Protein AF-0000000083162292 (afdb_homodimer)

Structure (mmCIF, N/CA/C/O backbone):
data_AF-0000000083162292-model_v1
#
loop_
_entity.id
_entity.type
_entity.pdbx_description
1 polymer 'Cytochrome P450 monooxygenase'
#
loop_
_atom_site.group_PDB
_atom_site.id
_atom_site.type_symbol
_atom_site.label_atom_id
_atom_site.label_alt_id
_atom_site.label_comp_id
_atom_site.label_asym_id
_atom_site.label_entity_id
_atom_site.label_seq_id
_atom_site.pdbx_PDB_ins_code
_atom_site.Cartn_x
_atom_site.Cartn_y
_atom_site.Cartn_z
_atom_site.occupancy
_atom_site.B_iso_or_equiv
_atom_site.auth_seq_id
_atom_site.auth_comp_id
_atom_site.auth_asym_id
_atom_site.auth_atom_id
_atom_site.pdbx_PDB_model_num
ATOM 1 N N . MET A 1 1 ? 52.062 10.5 4.902 1 63.91 1 MET A N 1
ATOM 2 C CA . MET A 1 1 ? 50.625 10.469 4.582 1 63.91 1 MET A CA 1
ATOM 3 C C . MET A 1 1 ? 50.344 9.5 3.439 1 63.91 1 MET A C 1
ATOM 5 O O . MET A 1 1 ? 51.031 9.516 2.422 1 63.91 1 MET A O 1
ATOM 9 N N . VAL A 1 2 ? 49.688 8.469 3.795 1 83.81 2 VAL A N 1
ATOM 10 C CA . VAL A 1 2 ? 49.406 7.441 2.797 1 83.81 2 VAL A CA 1
ATOM 11 C C . VAL A 1 2 ? 48.125 7.793 2.021 1 83.81 2 VAL A C 1
ATOM 13 O O . VAL A 1 2 ? 47.094 8.109 2.617 1 83.81 2 VAL A O 1
ATOM 16 N N . ALA A 1 3 ? 48.438 8.047 0.765 1 92 3 ALA A N 1
ATOM 17 C CA . ALA A 1 3 ? 47.312 8.32 -0.122 1 92 3 ALA A CA 1
ATOM 18 C C . ALA A 1 3 ? 46.875 7.066 -0.893 1 92 3 ALA A C 1
ATOM 20 O O . ALA A 1 3 ? 47.75 6.277 -1.304 1 92 3 ALA A O 1
ATOM 21 N N . LYS A 1 4 ? 45.594 6.871 -0.911 1 94.31 4 LYS A N 1
ATOM 22 C CA . LYS A 1 4 ? 45.062 5.738 -1.647 1 94.31 4 LYS A CA 1
ATOM 23 C C . LYS A 1 4 ? 44 6.191 -2.645 1 94.31 4 LYS A C 1
ATOM 25 O O . LYS A 1 4 ? 43.406 7.262 -2.486 1 94.31 4 LYS A O 1
ATOM 30 N N . GLN A 1 5 ? 43.812 5.414 -3.656 1 95.06 5 GLN A N 1
ATOM 31 C CA . GLN A 1 5 ? 42.781 5.691 -4.672 1 95.06 5 GLN A CA 1
ATOM 32 C C . GLN A 1 5 ? 41.469 5.039 -4.309 1 95.06 5 GLN A C 1
ATOM 34 O O . GLN A 1 5 ? 41.406 3.838 -4.043 1 95.06 5 GLN A O 1
ATOM 39 N N . PHE A 1 6 ? 40.438 5.91 -4.289 1 96.62 6 PHE A N 1
ATOM 40 C CA . PHE A 1 6 ? 39.094 5.418 -3.98 1 96.62 6 PHE A CA 1
ATOM 41 C C . PHE A 1 6 ? 38.125 5.727 -5.121 1 96.62 6 PHE A C 1
ATOM 43 O O . PHE A 1 6 ? 38.312 6.691 -5.863 1 96.62 6 PHE A O 1
ATOM 50 N N . TYR A 1 7 ? 37.125 4.922 -5.297 1 96.19 7 TYR A N 1
ATOM 51 C CA . TYR A 1 7 ? 36.062 5.18 -6.246 1 96.19 7 TYR A CA 1
ATOM 52 C C . TYR A 1 7 ? 34.719 4.648 -5.723 1 96.19 7 TYR A C 1
ATOM 54 O O . TYR A 1 7 ? 34.688 3.785 -4.844 1 96.19 7 TYR A O 1
ATOM 62 N N . LEU A 1 8 ? 33.625 5.184 -6.168 1 96.31 8 LEU A N 1
ATOM 63 C CA . LEU A 1 8 ? 32.281 4.742 -5.801 1 96.31 8 LEU A CA 1
ATOM 64 C C . LEU A 1 8 ? 31.859 3.539 -6.637 1 96.31 8 LEU A C 1
ATOM 66 O O . LEU A 1 8 ? 31.594 3.672 -7.828 1 96.31 8 LEU A O 1
ATOM 70 N N . LEU A 1 9 ? 31.781 2.486 -5.98 1 93 9 LEU A N 1
ATOM 71 C CA . LEU A 1 9 ? 31.422 1.267 -6.695 1 93 9 LEU A CA 1
ATOM 72 C C . LEU A 1 9 ? 30.016 1.39 -7.293 1 93 9 LEU A C 1
ATOM 74 O O . LEU A 1 9 ? 29.078 1.782 -6.605 1 93 9 LEU A O 1
ATOM 78 N N . GLY A 1 10 ? 29.844 1.052 -8.602 1 87.25 10 GLY A N 1
ATOM 79 C CA . GLY A 1 10 ? 28.562 1.083 -9.289 1 87.25 10 GLY A CA 1
ATOM 80 C C . GLY A 1 10 ? 28.25 2.426 -9.93 1 87.25 10 GLY A C 1
ATOM 81 O O . GLY A 1 10 ? 27.359 2.529 -10.773 1 87.25 10 GLY A O 1
ATOM 82 N N . PHE A 1 11 ? 28.969 3.457 -9.484 1 88.44 11 PHE A N 1
ATOM 83 C CA . PHE A 1 11 ? 28.625 4.812 -9.906 1 88.44 11 PHE A CA 1
ATOM 84 C C . PHE A 1 11 ? 29.672 5.359 -10.867 1 88.44 11 PHE A C 1
ATOM 86 O O . PHE A 1 11 ? 29.344 5.941 -11.898 1 88.44 11 PHE A O 1
ATOM 93 N N . ASN A 1 12 ? 30.938 5.176 -10.484 1 86.38 12 ASN A N 1
ATOM 94 C CA . ASN A 1 12 ? 32.031 5.641 -11.336 1 86.38 12 ASN A CA 1
ATOM 95 C C . ASN A 1 12 ? 32.906 4.484 -11.789 1 86.38 12 ASN A C 1
ATOM 97 O O . ASN A 1 12 ? 33.062 3.49 -11.078 1 86.38 12 ASN A O 1
ATOM 101 N N . ASP A 1 13 ? 33.5 4.715 -12.938 1 85.38 13 ASP A N 1
ATOM 102 C CA . ASP A 1 13 ? 34.531 3.789 -13.406 1 85.38 13 ASP A CA 1
ATOM 103 C C . ASP A 1 13 ? 35.781 3.877 -12.539 1 85.38 13 ASP A C 1
ATOM 105 O O . ASP A 1 13 ? 36.125 4.953 -12.047 1 85.38 13 ASP A O 1
ATOM 109 N N . VAL A 1 14 ? 36.469 2.826 -12.43 1 86.81 14 VAL A N 1
ATOM 110 C CA . VAL A 1 14 ? 37.688 2.744 -11.641 1 86.81 14 VAL A CA 1
ATOM 111 C C . VAL A 1 14 ? 38.688 3.771 -12.148 1 86.81 14 VAL A C 1
ATOM 113 O O . VAL A 1 14 ? 39.5 4.312 -11.367 1 86.81 14 VAL A O 1
ATOM 116 N N . SER A 1 15 ? 38.594 4.125 -13.32 1 87.62 15 SER A N 1
ATOM 117 C CA . SER A 1 15 ? 39.5 5.086 -13.938 1 87.62 15 SER A CA 1
ATOM 118 C C . SER A 1 15 ? 39.281 6.492 -13.375 1 87.62 15 SER A C 1
ATOM 120 O O . SER A 1 15 ? 40.156 7.352 -13.492 1 87.62 15 SER A O 1
ATOM 122 N N . ASN A 1 16 ? 38.125 6.691 -12.727 1 87.94 16 ASN A N 1
ATOM 123 C CA . ASN A 1 16 ? 37.812 7.996 -12.148 1 87.94 16 ASN A CA 1
ATOM 124 C C . ASN A 1 16 ? 38 8 -10.633 1 87.94 16 ASN A C 1
ATOM 126 O O . ASN A 1 16 ? 37.312 8.742 -9.922 1 87.94 16 ASN A O 1
ATOM 130 N N . SER A 1 17 ? 38.875 7.184 -10.234 1 93.94 17 SER A N 1
ATOM 131 C CA . SER A 1 17 ? 39.188 7.121 -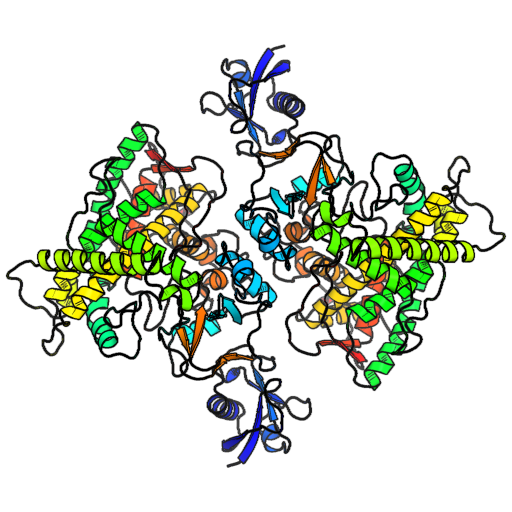8.805 1 93.94 17 SER A CA 1
ATOM 132 C C . SER A 1 17 ? 39.812 8.414 -8.312 1 93.94 17 SER A C 1
ATOM 134 O O . SER A 1 17 ? 40.375 9.172 -9.109 1 93.94 17 SER A O 1
ATOM 136 N N . ARG A 1 18 ? 39.688 8.719 -7.043 1 94.81 18 ARG A N 1
ATOM 137 C CA . ARG A 1 18 ? 40.219 9.922 -6.418 1 94.81 18 ARG A CA 1
ATOM 138 C C . ARG A 1 18 ? 41.219 9.57 -5.324 1 94.81 18 ARG A C 1
ATOM 140 O O . ARG A 1 18 ? 41.031 8.609 -4.578 1 94.81 18 ARG A O 1
ATOM 147 N N . LEU A 1 19 ? 42.219 10.383 -5.301 1 94.62 19 LEU A N 1
ATOM 148 C CA . LEU A 1 19 ? 43.25 10.211 -4.27 1 94.62 19 LEU A CA 1
ATOM 149 C C . LEU A 1 19 ? 42.781 10.836 -2.953 1 94.62 19 LEU A C 1
ATOM 151 O O . LEU A 1 19 ? 42.406 12.008 -2.918 1 94.62 19 LEU A O 1
ATOM 155 N N . VAL A 1 20 ? 42.812 10.039 -1.881 1 94.56 20 VAL A N 1
ATOM 156 C CA . VAL A 1 20 ? 42.438 10.523 -0.555 1 94.56 20 VAL A CA 1
ATOM 157 C C . VAL A 1 20 ? 43.594 10.266 0.425 1 94.56 20 VAL A C 1
ATOM 159 O O . VAL A 1 20 ? 44.094 9.148 0.511 1 94.56 20 VAL A O 1
ATOM 162 N N . ASP A 1 21 ? 43.906 11.289 1.133 1 91.44 21 ASP A N 1
ATOM 163 C CA . ASP A 1 21 ? 44.906 11.148 2.193 1 91.44 21 ASP A CA 1
ATOM 164 C C . ASP A 1 21 ? 44.312 10.5 3.434 1 91.44 21 ASP A C 1
ATOM 166 O O . ASP A 1 21 ? 43.469 11.102 4.105 1 91.44 21 ASP A O 1
ATOM 170 N N . ILE A 1 22 ? 44.781 9.281 3.744 1 88.38 22 ILE A N 1
ATOM 171 C CA . ILE A 1 22 ? 44.156 8.555 4.84 1 88.38 22 ILE A CA 1
ATOM 172 C C . ILE A 1 22 ? 44.969 8.727 6.117 1 88.38 22 ILE A C 1
ATOM 174 O O . ILE A 1 22 ? 44.719 8.07 7.125 1 88.38 22 ILE A O 1
ATOM 178 N N . GLY A 1 23 ? 45.875 9.648 6.035 1 80.88 23 GLY A N 1
ATOM 179 C CA . GLY A 1 23 ? 46.719 9.898 7.191 1 80.88 23 GLY A CA 1
ATOM 180 C C . GLY A 1 23 ? 47.562 8.711 7.562 1 80.88 23 GLY A C 1
ATOM 181 O O . GLY A 1 23 ? 48.281 8.164 6.711 1 80.88 23 GLY A O 1
ATOM 182 N N . ASP A 1 24 ? 47.531 8.391 8.891 1 75.38 24 ASP A N 1
ATOM 183 C CA . ASP A 1 24 ? 48.344 7.27 9.344 1 75.38 24 ASP A CA 1
ATOM 184 C C . ASP A 1 24 ? 47.625 5.941 9.102 1 75.38 24 ASP A C 1
ATOM 186 O O . ASP A 1 24 ? 48.219 4.875 9.242 1 75.38 24 ASP A O 1
ATOM 190 N N . GLY A 1 25 ? 46.469 6.023 8.57 1 66.19 25 GLY A N 1
ATOM 191 C CA . GLY A 1 25 ? 45.688 4.859 8.156 1 66.19 25 GLY A CA 1
ATOM 192 C C . GLY A 1 25 ? 45.531 3.826 9.258 1 66.19 25 GLY A C 1
ATOM 193 O O . GLY A 1 25 ? 45.469 2.627 8.977 1 66.19 25 GLY A O 1
ATOM 194 N N . THR A 1 26 ? 45.562 4.258 10.461 1 74.69 26 THR A N 1
ATOM 195 C CA . THR A 1 26 ? 45.656 3.293 11.555 1 74.69 26 THR A CA 1
ATOM 196 C C . THR A 1 26 ? 44.25 2.828 11.969 1 74.69 26 THR A C 1
ATOM 198 O O . THR A 1 26 ? 44.094 1.74 12.523 1 74.69 26 THR A O 1
ATOM 201 N N . ASP A 1 27 ? 43.25 3.561 11.711 1 88.94 27 ASP A N 1
ATOM 202 C CA . ASP A 1 27 ? 41.906 3.129 12.109 1 88.94 27 ASP A CA 1
ATOM 203 C C . ASP A 1 27 ? 40.906 3.361 10.984 1 88.94 27 ASP A C 1
ATOM 205 O O . ASP A 1 27 ? 40.906 4.43 10.367 1 88.94 27 ASP A O 1
ATOM 209 N N . LEU A 1 28 ? 40.094 2.424 10.742 1 92.44 28 LEU A N 1
ATOM 210 C CA . LEU A 1 28 ? 39.125 2.438 9.641 1 92.44 28 LEU A CA 1
ATOM 211 C C . LEU A 1 28 ? 38.094 3.539 9.844 1 92.44 28 LEU A C 1
ATOM 213 O O . LEU A 1 28 ? 37.594 4.105 8.867 1 92.44 28 LEU A O 1
ATOM 217 N N . LYS A 1 29 ? 37.844 3.873 11.078 1 93.88 29 LYS A N 1
ATOM 218 C CA . LYS A 1 29 ? 36.875 4.922 11.367 1 93.88 29 LYS A CA 1
ATOM 219 C C . LYS A 1 29 ? 37.375 6.277 10.844 1 93.88 29 LYS A C 1
ATOM 221 O O . LYS A 1 29 ? 36.594 7.031 10.258 1 93.88 29 LYS A O 1
ATOM 226 N N . SER A 1 30 ? 38.625 6.52 11.062 1 92.94 30 SER A N 1
ATOM 227 C CA . SER A 1 30 ? 39.188 7.766 10.578 1 92.94 30 SER A CA 1
ATOM 228 C C . SER A 1 30 ? 39.219 7.809 9.055 1 92.94 30 SER A C 1
ATOM 230 O O . SER A 1 30 ? 38.938 8.852 8.453 1 92.94 30 SER A O 1
ATOM 232 N N . VAL A 1 31 ? 39.531 6.711 8.461 1 94.5 31 VAL A N 1
ATOM 233 C CA . VAL A 1 31 ? 39.562 6.633 7.004 1 94.5 31 VAL A CA 1
ATOM 234 C C . VAL A 1 31 ? 38.156 6.883 6.449 1 94.5 31 VAL A C 1
ATOM 236 O O . VAL A 1 31 ? 38 7.625 5.48 1 94.5 31 VAL A O 1
ATOM 239 N N . ARG A 1 32 ? 37.156 6.27 7.078 1 96.25 32 ARG A N 1
ATOM 240 C CA . ARG A 1 32 ? 35.781 6.473 6.664 1 96.25 32 ARG A CA 1
ATOM 241 C C . ARG A 1 32 ? 35.406 7.949 6.703 1 96.25 32 ARG A C 1
ATOM 243 O O . ARG A 1 32 ? 34.719 8.445 5.801 1 96.25 32 ARG A O 1
ATOM 250 N N . GLY A 1 33 ? 35.844 8.602 7.742 1 95.62 33 GLY A N 1
ATOM 251 C CA . GLY A 1 33 ? 35.562 10.023 7.863 1 95.62 33 GLY A CA 1
ATOM 252 C C . GLY A 1 33 ? 36.125 10.844 6.727 1 95.62 33 GLY A C 1
ATOM 253 O O . GLY A 1 33 ? 35.469 11.719 6.18 1 95.62 33 GLY A O 1
ATOM 254 N N . LYS A 1 34 ? 37.375 10.562 6.391 1 94.81 34 LYS A N 1
ATOM 255 C CA . LYS A 1 34 ? 38.031 11.289 5.316 1 94.81 34 LYS A CA 1
ATOM 256 C C . LYS A 1 34 ? 37.375 11.008 3.969 1 94.81 34 LYS A C 1
ATOM 258 O O . LYS A 1 34 ? 37.188 11.93 3.176 1 94.81 34 LYS A O 1
ATOM 263 N N . VAL A 1 35 ? 37.125 9.781 3.764 1 96.19 35 VAL A N 1
ATOM 264 C CA . VAL A 1 35 ? 36.5 9.375 2.514 1 96.19 35 VAL A CA 1
ATOM 265 C C . VAL A 1 35 ? 35.094 10 2.414 1 96.19 35 VAL A C 1
ATOM 267 O O . VAL A 1 35 ? 34.688 10.477 1.35 1 96.19 35 VAL A O 1
ATOM 270 N N . ALA A 1 36 ? 34.375 9.984 3.498 1 97.69 36 ALA A N 1
ATOM 271 C CA . ALA A 1 36 ? 33.031 10.57 3.529 1 97.69 36 ALA A CA 1
ATOM 272 C C . ALA A 1 36 ? 33.094 12.047 3.15 1 97.69 36 ALA A C 1
ATOM 274 O O . ALA A 1 36 ? 32.219 12.516 2.395 1 97.69 36 ALA A O 1
ATOM 275 N N . SER A 1 37 ? 34 12.719 3.715 1 96.12 37 SER A N 1
ATOM 276 C CA . SER A 1 37 ? 34.125 14.141 3.42 1 96.12 37 SER A CA 1
ATOM 277 C C . SER A 1 37 ? 34.469 14.375 1.951 1 96.12 37 SER A C 1
ATOM 279 O O . SER A 1 37 ? 33.906 15.266 1.313 1 96.12 37 SER A O 1
ATOM 281 N N . GLU A 1 38 ? 35.344 13.539 1.429 1 95.75 38 GLU A N 1
ATOM 282 C CA . GLU A 1 38 ? 35.781 13.695 0.049 1 95.75 38 GLU A CA 1
ATOM 283 C C . GLU A 1 38 ? 34.656 13.391 -0.936 1 95.75 38 GLU A C 1
ATOM 285 O O . GLU A 1 38 ? 34.531 14.055 -1.966 1 95.75 38 GLU A O 1
ATOM 290 N N . PHE A 1 39 ? 33.906 12.422 -0.635 1 97.25 39 PHE A N 1
ATOM 291 C CA . PHE A 1 39 ? 32.906 11.945 -1.585 1 97.25 39 PHE A CA 1
ATOM 292 C C . PHE A 1 39 ? 31.531 12.406 -1.179 1 97.25 39 PHE A C 1
ATOM 294 O O . PHE A 1 39 ? 30.531 12.016 -1.793 1 97.25 39 PHE A O 1
ATOM 301 N N . HIS A 1 40 ? 31.328 13.188 -0.132 1 97.75 40 HIS A N 1
ATOM 302 C CA . HIS A 1 40 ? 30.078 13.727 0.364 1 97.75 40 HIS A CA 1
ATOM 303 C C . HIS A 1 40 ? 29.094 12.617 0.74 1 97.75 40 HIS A C 1
ATOM 305 O O . HIS A 1 40 ? 27.938 12.633 0.332 1 97.75 40 HIS A O 1
ATOM 311 N N . ILE A 1 41 ? 29.625 11.617 1.413 1 98.25 41 ILE A N 1
ATOM 312 C CA . ILE A 1 41 ? 28.781 10.586 2.01 1 98.25 41 ILE A CA 1
ATOM 313 C C . ILE A 1 41 ? 28.312 11.039 3.387 1 98.25 41 ILE A C 1
ATOM 315 O O . ILE A 1 41 ? 29.109 11.25 4.293 1 98.25 41 ILE A O 1
ATOM 319 N N . ILE A 1 42 ? 27.094 11.102 3.594 1 97.88 42 ILE A N 1
ATOM 320 C CA . ILE A 1 42 ? 26.547 11.867 4.703 1 97.88 42 ILE A CA 1
ATOM 321 C C . ILE A 1 42 ? 26.766 11.109 6.012 1 97.88 42 ILE A C 1
ATOM 323 O O . ILE A 1 42 ? 26.938 11.727 7.07 1 97.88 42 ILE A O 1
ATOM 327 N N . GLU A 1 43 ? 26.734 9.773 5.953 1 97.5 43 GLU A N 1
ATOM 328 C CA . GLU A 1 43 ? 27.031 8.953 7.125 1 97.5 43 GLU A CA 1
ATOM 329 C C . GLU A 1 43 ? 28.266 8.102 6.898 1 97.5 43 GLU A C 1
ATOM 331 O O . GLU A 1 43 ? 28.203 7.066 6.23 1 97.5 43 GLU A O 1
ATOM 336 N N . PRO A 1 44 ? 29.312 8.414 7.578 1 97.19 44 PRO A N 1
ATOM 337 C CA . PRO A 1 44 ? 30.547 7.668 7.355 1 97.19 44 PRO A CA 1
ATOM 338 C C . PRO A 1 44 ? 30.469 6.227 7.844 1 97.19 44 PRO A C 1
ATOM 340 O O . PRO A 1 44 ? 31.109 5.34 7.273 1 97.19 44 PRO A O 1
ATOM 343 N N . ASP A 1 45 ? 29.719 5.977 8.844 1 95.88 45 ASP A N 1
ATOM 344 C CA . ASP A 1 45 ? 29.672 4.668 9.484 1 95.88 45 ASP A CA 1
ATOM 345 C C . ASP A 1 45 ? 29.156 3.598 8.523 1 95.88 45 ASP A C 1
ATOM 347 O O . ASP A 1 45 ? 29.438 2.412 8.703 1 95.88 45 ASP A O 1
ATOM 351 N N . GLY A 1 46 ? 28.469 3.947 7.535 1 96 46 GLY A N 1
ATOM 352 C CA . GLY A 1 46 ? 27.906 2.996 6.59 1 96 46 GLY A CA 1
ATOM 353 C C . GLY A 1 46 ? 28.859 2.619 5.477 1 96 46 GLY A C 1
ATOM 354 O O . GLY A 1 46 ? 28.562 1.751 4.656 1 96 46 GLY A O 1
ATOM 355 N N . ILE A 1 47 ? 30.062 3.135 5.465 1 97.38 47 ILE A N 1
ATOM 356 C CA . ILE A 1 47 ? 31.016 2.945 4.375 1 97.38 47 ILE A CA 1
ATOM 357 C C . ILE A 1 47 ? 31.75 1.616 4.555 1 97.38 47 ILE A C 1
ATOM 359 O O . ILE A 1 47 ? 32.156 1.275 5.664 1 97.38 47 ILE A O 1
ATOM 363 N N . ALA A 1 48 ? 31.812 0.904 3.537 1 96.31 48 ALA A N 1
ATOM 364 C CA . ALA A 1 48 ? 32.625 -0.295 3.457 1 96.31 48 ALA A CA 1
ATOM 365 C C . ALA A 1 48 ? 33.562 -0.241 2.246 1 96.31 48 ALA A C 1
ATOM 367 O O . ALA A 1 48 ? 33.281 0.446 1.264 1 96.31 48 ALA A O 1
ATOM 368 N N . PHE A 1 49 ? 34.719 -0.942 2.379 1 96.38 49 PHE A N 1
ATOM 369 C CA . PHE A 1 49 ? 35.781 -0.891 1.356 1 96.38 49 PHE A CA 1
ATOM 370 C C . PHE A 1 49 ? 36 -2.27 0.747 1 96.38 49 PHE A C 1
ATOM 372 O O . PHE A 1 49 ? 35.844 -3.287 1.429 1 96.38 49 PHE A O 1
ATOM 379 N N . GLN A 1 50 ? 36.281 -2.258 -0.534 1 94.31 50 GLN A N 1
ATOM 380 C CA . GLN A 1 50 ? 36.625 -3.516 -1.188 1 94.31 50 GLN A CA 1
ATOM 381 C C . GLN A 1 50 ? 37.656 -3.291 -2.303 1 94.31 50 GLN A C 1
ATOM 383 O O . GLN A 1 50 ? 37.75 -2.188 -2.844 1 94.31 50 GLN A O 1
ATOM 388 N N . ALA A 1 51 ? 38.438 -4.238 -2.547 1 91.88 51 ALA A N 1
ATOM 389 C CA . ALA A 1 51 ? 39.375 -4.277 -3.672 1 91.88 51 ALA A CA 1
ATOM 390 C C . ALA A 1 51 ? 39.406 -5.668 -4.301 1 91.88 51 ALA A C 1
ATOM 392 O O . ALA A 1 51 ? 39.375 -6.676 -3.596 1 91.88 51 ALA A O 1
ATOM 393 N N . ASP A 1 52 ? 39.406 -5.723 -5.605 1 81.69 52 ASP A N 1
ATOM 394 C CA . ASP A 1 52 ? 39.438 -6.98 -6.344 1 81.69 52 ASP A CA 1
ATOM 395 C C . ASP A 1 52 ? 38.375 -7.949 -5.855 1 81.69 52 ASP A C 1
ATOM 397 O O . ASP A 1 52 ? 38.656 -9.102 -5.535 1 81.69 52 ASP A O 1
ATOM 401 N N . GLU A 1 53 ? 37.156 -7.438 -5.559 1 76.19 53 GLU A N 1
ATOM 402 C CA . GLU A 1 53 ? 35.969 -8.18 -5.203 1 76.19 53 GLU A CA 1
ATOM 403 C C . GLU A 1 53 ? 36.062 -8.781 -3.807 1 76.19 53 GLU A C 1
ATOM 405 O O . GLU A 1 53 ? 35.375 -9.742 -3.48 1 76.19 53 GLU A O 1
ATOM 410 N N . ARG A 1 54 ? 37.094 -8.242 -3.014 1 84.44 54 ARG A N 1
ATOM 411 C CA . ARG A 1 54 ? 37.281 -8.68 -1.632 1 84.44 54 ARG A CA 1
ATOM 412 C C . ARG A 1 54 ? 37.094 -7.516 -0.663 1 84.44 54 ARG A C 1
ATOM 414 O O . ARG A 1 54 ? 37.531 -6.402 -0.934 1 84.44 54 ARG A O 1
ATOM 421 N N . ALA A 1 55 ? 36.438 -7.887 0.393 1 91.06 55 ALA A N 1
ATOM 422 C CA . ALA A 1 55 ? 36.188 -6.879 1.42 1 91.06 55 ALA A CA 1
ATOM 423 C C . ALA A 1 55 ? 37.469 -6.543 2.184 1 91.06 55 ALA A C 1
ATOM 425 O O . ALA A 1 55 ? 38.281 -7.43 2.469 1 91.06 55 ALA A O 1
ATOM 426 N N . ILE A 1 56 ? 37.656 -5.273 2.447 1 93.06 56 ILE A N 1
ATOM 427 C CA . ILE A 1 56 ? 38.75 -4.797 3.291 1 93.06 56 ILE A CA 1
ATOM 428 C C . ILE A 1 56 ? 38.25 -4.562 4.711 1 93.06 56 ILE A C 1
ATOM 430 O O . ILE A 1 56 ? 37.406 -3.672 4.941 1 93.06 56 ILE A O 1
ATOM 434 N N . GLY A 1 57 ? 38.75 -5.344 5.637 1 90.25 57 GLY A N 1
ATOM 435 C CA . GLY A 1 57 ? 38.188 -5.34 6.973 1 90.25 57 GLY A CA 1
ATOM 436 C C . GLY A 1 57 ? 39.031 -4.602 7.988 1 90.25 57 GLY A C 1
ATOM 437 O O . GLY A 1 57 ? 38.594 -4.414 9.133 1 90.25 57 GLY A O 1
ATOM 438 N N . SER A 1 58 ? 40.312 -4.195 7.543 1 90.31 58 SER A N 1
ATOM 439 C CA . SER A 1 58 ? 41.156 -3.525 8.5 1 90.31 58 SER A CA 1
ATOM 440 C C . SER A 1 58 ? 41.969 -2.402 7.84 1 90.31 58 SER A C 1
ATOM 442 O O . SER A 1 58 ? 42.125 -2.396 6.617 1 90.31 58 SER A O 1
ATOM 444 N N . ALA A 1 59 ? 42.344 -1.526 8.719 1 88.88 59 ALA A N 1
ATOM 445 C CA . ALA A 1 59 ? 43.125 -0.406 8.234 1 88.88 59 ALA A CA 1
ATOM 446 C C . ALA A 1 59 ? 44.469 -0.891 7.66 1 88.88 59 ALA A C 1
ATOM 448 O O . ALA A 1 59 ? 44.969 -0.32 6.691 1 88.88 59 ALA A O 1
ATOM 449 N N . GLN A 1 60 ? 44.969 -1.848 8.211 1 87.31 60 GLN A N 1
ATOM 450 C CA . GLN A 1 60 ? 46.219 -2.42 7.738 1 87.31 60 GLN A CA 1
ATOM 451 C C . GLN A 1 60 ? 46.062 -3.002 6.336 1 87.31 60 GLN A C 1
ATOM 453 O O . GLN A 1 60 ? 46.938 -2.799 5.477 1 87.31 60 GLN A O 1
ATOM 458 N N . GLN A 1 61 ? 45.031 -3.672 6.223 1 90.62 61 GLN A N 1
ATOM 459 C CA . GLN A 1 61 ? 44.719 -4.234 4.906 1 90.62 61 GLN A CA 1
ATOM 460 C C . GLN A 1 61 ? 44.562 -3.135 3.861 1 90.62 61 GLN A C 1
ATOM 462 O O . GLN A 1 61 ? 45.031 -3.27 2.729 1 90.62 61 GLN A O 1
ATOM 467 N N . LEU A 1 62 ? 43.938 -2.137 4.262 1 92.5 62 LEU A N 1
ATOM 468 C CA . LEU A 1 62 ? 43.688 -1.014 3.365 1 92.5 62 LEU A CA 1
ATOM 469 C C . LEU A 1 62 ? 45 -0.345 2.955 1 92.5 62 LEU A C 1
ATOM 471 O O . LEU A 1 62 ? 45.219 -0.037 1.778 1 92.5 62 LEU A O 1
ATOM 475 N N . ALA A 1 63 ? 45.875 -0.198 3.877 1 88.31 63 ALA A N 1
ATOM 476 C CA . ALA A 1 63 ? 47.156 0.451 3.633 1 88.31 63 ALA A CA 1
ATOM 477 C C . ALA A 1 63 ? 48 -0.382 2.689 1 88.31 63 ALA A C 1
ATOM 479 O O . ALA A 1 63 ? 48.781 0.165 1.907 1 88.31 63 ALA A O 1
ATOM 480 N N . LYS A 1 64 ? 47.75 -1.618 2.686 1 88.88 64 LYS A N 1
ATOM 481 C CA . LYS A 1 64 ? 48.594 -2.523 1.891 1 88.88 64 LYS A CA 1
ATOM 482 C C . LYS A 1 64 ? 48 -2.719 0.495 1 88.88 64 LYS A C 1
ATOM 484 O O . LYS A 1 64 ? 48.688 -3.227 -0.402 1 88.88 64 LYS A O 1
ATOM 489 N N . THR A 1 65 ? 46.812 -2.32 0.358 1 91.69 65 THR A N 1
ATOM 490 C CA . THR A 1 65 ? 46.156 -2.521 -0.922 1 91.69 65 THR A CA 1
ATOM 491 C C . THR A 1 65 ? 46.688 -1.554 -1.973 1 91.69 65 THR A C 1
ATOM 493 O O . THR A 1 65 ? 46.75 -0.345 -1.738 1 91.69 65 THR A O 1
ATOM 496 N N . SER A 1 66 ? 47.125 -2.055 -3.121 1 90.31 66 SER A N 1
ATOM 497 C CA . SER A 1 66 ? 47.656 -1.21 -4.18 1 90.31 66 SER A CA 1
ATOM 498 C C . SER A 1 66 ? 46.594 -0.863 -5.211 1 90.31 66 SER A C 1
ATOM 500 O O . SER A 1 66 ? 46.688 0.175 -5.871 1 90.31 66 SER A O 1
ATOM 502 N N . ALA A 1 67 ? 45.656 -1.658 -5.363 1 92.56 67 ALA A N 1
ATOM 503 C CA . ALA A 1 67 ? 44.562 -1.42 -6.324 1 92.56 67 ALA A CA 1
ATOM 504 C C . ALA A 1 67 ? 43.625 -0.335 -5.82 1 92.56 67 ALA A C 1
ATOM 506 O O . ALA A 1 67 ? 43.562 -0.056 -4.621 1 92.56 67 ALA A O 1
ATOM 507 N N . PRO A 1 68 ? 42.938 0.279 -6.742 1 94.69 68 PRO A N 1
ATOM 508 C CA . PRO A 1 68 ? 41.906 1.23 -6.312 1 94.69 68 PRO A CA 1
ATOM 509 C C . PRO A 1 68 ? 40.844 0.588 -5.426 1 94.69 68 PRO A C 1
ATOM 511 O O . PRO A 1 68 ? 40.438 -0.558 -5.656 1 94.69 68 PRO A O 1
ATOM 514 N N . ILE A 1 69 ? 40.406 1.305 -4.473 1 95.81 69 ILE A N 1
ATOM 515 C CA . ILE A 1 69 ? 39.531 0.772 -3.451 1 95.81 69 ILE A CA 1
ATOM 516 C C . ILE A 1 69 ? 38.094 1.2 -3.748 1 95.81 69 ILE A C 1
ATOM 518 O O . ILE A 1 69 ? 37.812 2.391 -3.902 1 95.81 69 ILE A O 1
ATOM 522 N N . GLY A 1 70 ? 37.219 0.227 -3.842 1 95.94 70 GLY A N 1
ATOM 523 C CA . GLY A 1 70 ? 35.812 0.492 -4.055 1 95.94 70 GLY A CA 1
ATOM 524 C C . GLY A 1 70 ? 35.062 0.808 -2.773 1 95.94 70 GLY A C 1
ATOM 525 O O . GLY A 1 70 ? 35.312 0.206 -1.73 1 95.94 70 GLY A O 1
ATOM 526 N N . ILE A 1 71 ? 34.125 1.767 -2.908 1 96.44 71 ILE A N 1
ATOM 527 C CA . ILE A 1 71 ? 33.344 2.215 -1.771 1 96.44 71 ILE A CA 1
ATOM 528 C C . ILE A 1 71 ? 31.891 1.728 -1.924 1 96.44 71 ILE A C 1
ATOM 530 O O . ILE A 1 71 ? 31.297 1.876 -2.99 1 96.44 71 ILE A O 1
ATOM 534 N N . THR A 1 72 ? 31.312 1.078 -0.943 1 95.12 72 THR A N 1
ATOM 535 C CA . THR A 1 72 ? 29.891 0.815 -0.818 1 95.12 72 THR A CA 1
ATOM 536 C C . THR A 1 72 ? 29.312 1.52 0.408 1 95.12 72 THR A C 1
ATOM 538 O O . THR A 1 72 ? 30.047 1.925 1.303 1 95.12 72 THR A O 1
ATOM 541 N N . VAL A 1 73 ? 28.078 1.814 0.378 1 96.44 73 VAL A N 1
ATOM 542 C CA . VAL A 1 73 ? 27.406 2.496 1.48 1 96.44 73 VAL A CA 1
ATOM 543 C C . VAL A 1 73 ? 26.25 1.647 1.982 1 96.44 73 VAL A C 1
ATOM 545 O O . VAL A 1 73 ? 25.297 1.388 1.241 1 96.44 73 VAL A O 1
ATOM 548 N N . ASN A 1 74 ? 26.281 1.239 3.252 1 94.31 74 ASN A N 1
ATOM 549 C CA . ASN A 1 74 ? 25.266 0.395 3.877 1 94.31 74 ASN A CA 1
ATOM 550 C C . ASN A 1 74 ? 25.016 -0.869 3.062 1 94.31 74 ASN A C 1
ATOM 552 O O . ASN A 1 74 ? 23.859 -1.224 2.807 1 94.31 74 ASN A O 1
ATOM 556 N N . GLY A 1 75 ? 26.141 -1.396 2.557 1 89.38 75 GLY A N 1
ATOM 557 C CA . GLY A 1 75 ? 26.078 -2.67 1.858 1 89.38 75 GLY A CA 1
ATOM 558 C C . GLY A 1 75 ? 25.609 -2.537 0.422 1 89.38 75 GLY A C 1
ATOM 559 O O . GLY A 1 75 ? 25.406 -3.541 -0.267 1 89.38 75 GLY A O 1
ATOM 560 N N . ASN A 1 76 ? 25.422 -1.362 -0.086 1 91.94 76 ASN A N 1
ATOM 561 C CA . ASN A 1 76 ? 24.906 -1.139 -1.435 1 91.94 76 ASN A CA 1
ATOM 562 C C . ASN A 1 76 ? 25.922 -0.386 -2.297 1 91.94 76 ASN A C 1
ATOM 564 O O . ASN A 1 76 ? 26.656 0.459 -1.794 1 91.94 76 ASN A O 1
ATOM 568 N N . MET A 1 77 ? 25.875 -0.716 -3.566 1 93.12 77 MET A N 1
ATOM 569 C CA . MET A 1 77 ? 26.578 0.142 -4.52 1 93.12 77 MET A CA 1
ATOM 570 C C . MET A 1 77 ? 25.922 1.516 -4.598 1 93.12 77 MET A C 1
ATOM 572 O O . MET A 1 77 ? 24.719 1.648 -4.355 1 93.12 77 MET A O 1
ATOM 576 N N . VAL A 1 78 ? 26.734 2.51 -4.836 1 95.75 78 VAL A N 1
ATOM 577 C CA . VAL A 1 78 ? 26.188 3.854 -4.98 1 95.75 78 VAL A CA 1
ATOM 578 C C . VAL A 1 78 ? 25.391 3.953 -6.285 1 95.75 78 VAL A C 1
ATOM 580 O O . VAL A 1 78 ? 25.828 3.441 -7.32 1 95.75 78 VAL A O 1
ATOM 583 N N . LYS A 1 79 ? 24.25 4.52 -6.258 1 94.44 79 LYS A N 1
ATOM 584 C CA . LYS A 1 79 ? 23.391 4.637 -7.438 1 94.44 79 LYS A CA 1
ATOM 585 C C . LYS A 1 79 ? 22.5 5.863 -7.348 1 94.44 79 LYS A C 1
ATOM 587 O O . LYS A 1 79 ? 22.344 6.453 -6.273 1 94.44 79 LYS A O 1
ATOM 592 N N . GLU A 1 80 ? 21.922 6.238 -8.422 1 95.44 80 GLU A N 1
ATOM 593 C CA . GLU A 1 80 ? 20.844 7.23 -8.406 1 95.44 80 GLU A CA 1
ATOM 594 C C . GLU A 1 80 ? 19.531 6.609 -7.969 1 95.44 80 GLU A C 1
ATOM 596 O O . GLU A 1 80 ? 19.234 5.453 -8.289 1 95.44 80 GLU A O 1
ATOM 601 N N . PRO A 1 81 ? 18.766 7.371 -7.168 1 96.56 81 PRO A N 1
ATOM 602 C CA . PRO A 1 81 ? 17.438 6.848 -6.848 1 96.56 81 PRO A CA 1
ATOM 603 C C . PRO A 1 81 ? 16.641 6.473 -8.094 1 96.56 81 PRO A C 1
ATOM 605 O O . PRO A 1 81 ? 16.734 7.152 -9.117 1 96.56 81 PRO A O 1
ATOM 608 N N . GLU A 1 82 ? 15.93 5.406 -7.945 1 94.31 82 GLU A N 1
ATOM 609 C CA . GLU A 1 82 ? 15.109 4.91 -9.055 1 94.31 82 GLU A CA 1
ATOM 610 C C . GLU A 1 82 ? 13.656 5.344 -8.891 1 94.31 82 GLU A C 1
ATOM 612 O O . GLU A 1 82 ? 13.25 5.793 -7.82 1 94.31 82 GLU A O 1
ATOM 617 N N . GLY A 1 83 ? 12.875 5.262 -9.883 1 93.31 83 GLY A N 1
ATOM 618 C CA . GLY A 1 83 ? 11.438 5.492 -9.969 1 93.31 83 GLY A CA 1
ATOM 619 C C . GLY A 1 83 ? 10.812 4.93 -11.234 1 93.31 83 GLY A C 1
ATOM 620 O O . GLY A 1 83 ? 11.508 4.32 -12.055 1 93.31 83 GLY A O 1
ATOM 621 N N . PRO A 1 84 ? 9.539 5.078 -11.32 1 89.88 84 PRO A N 1
ATOM 622 C CA . PRO A 1 84 ? 8.883 4.543 -12.516 1 89.88 84 PRO A CA 1
ATOM 623 C C . PRO A 1 84 ? 9.281 5.281 -13.789 1 89.88 84 PRO A C 1
ATOM 625 O O . PRO A 1 84 ? 9.594 6.477 -13.742 1 89.88 84 PRO A O 1
ATOM 628 N N . ALA A 1 85 ? 9.273 4.488 -14.82 1 87.88 85 ALA A N 1
ATOM 629 C CA . ALA A 1 85 ? 9.5 5.156 -16.094 1 87.88 85 ALA A CA 1
ATOM 630 C C . ALA A 1 85 ? 8.359 6.113 -16.422 1 87.88 85 ALA A C 1
ATOM 632 O O . ALA A 1 85 ? 7.188 5.812 -16.172 1 87.88 85 ALA A O 1
ATOM 633 N N . GLY A 1 86 ? 8.688 7.273 -16.844 1 85.88 86 GLY A N 1
ATOM 634 C CA . GLY A 1 86 ? 7.676 8.273 -17.156 1 85.88 86 GLY A CA 1
ATOM 635 C C . GLY A 1 86 ? 7.285 8.297 -18.625 1 85.88 86 GLY A C 1
ATOM 636 O O . GLY A 1 86 ? 7.973 7.707 -19.453 1 85.88 86 GLY A O 1
ATOM 637 N N . TRP A 1 87 ? 6.133 8.906 -18.844 1 84.31 87 TRP A N 1
ATOM 638 C CA . TRP A 1 87 ? 5.699 9.156 -20.219 1 84.31 87 TRP A CA 1
ATOM 639 C C . TRP A 1 87 ? 6.289 10.453 -20.75 1 84.31 87 TRP A C 1
ATOM 641 O O . TRP A 1 87 ? 6.637 11.352 -19.984 1 84.31 87 TRP A O 1
ATOM 651 N N . PRO A 1 88 ? 6.332 10.531 -22.094 1 83.94 88 PRO A N 1
ATOM 652 C CA . PRO A 1 88 ? 6.82 11.781 -22.672 1 83.94 88 PRO A CA 1
ATOM 653 C C . PRO A 1 88 ? 5.98 12.992 -22.25 1 83.94 88 PRO A C 1
ATOM 655 O O . PRO A 1 88 ? 4.754 12.891 -22.156 1 83.94 88 PRO A O 1
ATOM 658 N N . PHE A 1 89 ? 6.516 14.07 -21.828 1 80.44 89 PHE A N 1
ATOM 659 C CA . PHE A 1 89 ? 5.941 15.383 -21.547 1 80.44 89 PHE A CA 1
ATOM 660 C C . PHE A 1 89 ? 5.309 15.406 -20.156 1 80.44 89 PHE A C 1
ATOM 662 O O . PHE A 1 89 ? 5.484 16.375 -19.406 1 80.44 89 PHE A O 1
ATOM 669 N N . VAL A 1 90 ? 4.625 14.25 -19.797 1 87.19 90 VAL A N 1
ATOM 670 C CA . VAL A 1 90 ? 3.869 14.344 -18.562 1 87.19 90 VAL A CA 1
ATOM 671 C C . VAL A 1 90 ? 4.617 13.617 -17.438 1 87.19 90 VAL A C 1
ATOM 673 O O . VAL A 1 90 ? 4.27 13.75 -16.266 1 87.19 90 VAL A O 1
ATOM 676 N N . GLY A 1 91 ? 5.68 12.859 -17.812 1 91.12 91 GLY A N 1
ATOM 677 C CA . GLY A 1 91 ? 6.457 12.125 -16.828 1 91.12 91 GLY A CA 1
ATOM 678 C C . GLY A 1 91 ? 5.637 11.109 -16.062 1 91.12 91 GLY A C 1
ATOM 679 O O . GLY A 1 91 ? 4.953 10.273 -16.656 1 91.12 91 GLY A O 1
ATOM 680 N N . ASN A 1 92 ? 5.637 11.266 -14.789 1 91.81 92 ASN A N 1
ATOM 681 C CA . ASN A 1 92 ? 4.973 10.289 -13.93 1 91.81 92 ASN A CA 1
ATOM 682 C C . ASN A 1 92 ? 3.605 10.789 -13.469 1 91.81 92 ASN A C 1
ATOM 684 O O . ASN A 1 92 ? 2.994 10.203 -12.578 1 91.81 92 ASN A O 1
ATOM 688 N N . PHE A 1 93 ? 3.039 11.828 -14 1 88.56 93 PHE A N 1
ATOM 689 C CA . PHE A 1 93 ? 1.845 12.516 -13.523 1 88.56 93 PHE A CA 1
ATOM 690 C C . PHE A 1 93 ? 0.697 11.531 -13.328 1 88.56 93 PHE A C 1
ATOM 692 O O . PHE A 1 93 ? 0.117 11.445 -12.242 1 88.56 93 PHE A O 1
ATOM 699 N N . TYR A 1 94 ? 0.412 10.688 -14.273 1 85.31 94 TYR A N 1
ATOM 700 C CA . TYR A 1 94 ? -0.758 9.82 -14.227 1 85.31 94 TYR A CA 1
ATOM 701 C C . TYR A 1 94 ? -0.5 8.609 -13.344 1 85.31 94 TYR A C 1
ATOM 703 O O . TYR A 1 94 ? -1.438 7.91 -12.945 1 85.31 94 TYR A O 1
ATOM 711 N N . GLN A 1 95 ? 0.735 8.359 -13.062 1 89.19 95 GLN A N 1
ATOM 712 C CA . GLN A 1 95 ? 1.084 7.273 -12.148 1 89.19 95 GLN A CA 1
ATOM 713 C C . GLN A 1 95 ? 0.997 7.734 -10.695 1 89.19 95 GLN A C 1
ATOM 715 O O . GLN A 1 95 ? 0.965 6.91 -9.773 1 89.19 95 GLN A O 1
ATOM 720 N N . ILE A 1 96 ? 0.954 9.047 -10.508 1 90.44 96 ILE A N 1
ATOM 721 C CA . ILE A 1 96 ? 1.006 9.602 -9.156 1 90.44 96 ILE A CA 1
ATOM 722 C C . ILE A 1 96 ? -0.348 10.211 -8.797 1 90.44 96 ILE A C 1
ATOM 724 O O . ILE A 1 96 ? -0.821 10.062 -7.668 1 90.44 96 ILE A O 1
ATOM 728 N N . TYR A 1 97 ? -0.955 10.922 -9.711 1 86.5 97 TYR A N 1
ATOM 729 C CA . TYR A 1 97 ? -2.186 11.656 -9.445 1 86.5 97 TYR A CA 1
ATOM 730 C C . TYR A 1 97 ? -3.396 10.914 -9.992 1 86.5 97 TYR A C 1
ATOM 732 O O . TYR A 1 97 ? -3.283 10.156 -10.961 1 86.5 97 TYR A O 1
ATOM 740 N N . PRO A 1 98 ? -4.598 11.133 -9.266 1 84.5 98 PRO A N 1
ATOM 741 C CA . PRO A 1 98 ? -4.918 12.141 -8.25 1 84.5 98 PRO A CA 1
ATOM 742 C C . PRO A 1 98 ? -4.551 11.695 -6.84 1 84.5 98 PRO A C 1
ATOM 744 O O . PRO A 1 98 ? -4.488 12.516 -5.922 1 84.5 98 PRO A O 1
ATOM 747 N N . ASP A 1 99 ? -4.328 10.445 -6.609 1 89.31 99 ASP A N 1
ATOM 748 C CA . ASP A 1 99 ? -4 9.953 -5.277 1 89.31 99 ASP A CA 1
ATOM 749 C C . ASP A 1 99 ? -2.49 9.938 -5.051 1 89.31 99 ASP A C 1
ATOM 751 O O . ASP A 1 99 ? -1.891 8.867 -4.895 1 89.31 99 ASP A O 1
ATOM 755 N N . HIS A 1 100 ? -1.927 11.078 -4.922 1 91.81 100 HIS A N 1
ATOM 756 C CA . HIS A 1 100 ? -0.473 11.18 -4.855 1 91.81 100 HIS A CA 1
ATOM 757 C C . HIS A 1 100 ? 0.066 10.547 -3.578 1 91.81 100 HIS A C 1
ATOM 759 O O . HIS A 1 100 ? 1.156 9.969 -3.58 1 91.81 100 HIS A O 1
ATOM 765 N N . ILE A 1 101 ? -0.673 10.523 -2.494 1 93.56 101 ILE A N 1
ATOM 766 C CA . ILE A 1 101 ? -0.217 9.945 -1.233 1 93.56 101 ILE A CA 1
ATOM 767 C C . ILE A 1 101 ? -0.107 8.43 -1.368 1 93.56 101 ILE A C 1
ATOM 769 O O . ILE A 1 101 ? 0.948 7.848 -1.101 1 93.56 101 ILE A O 1
ATOM 773 N N . GLY A 1 102 ? -1.172 7.828 -1.818 1 93.25 102 GLY A N 1
ATOM 774 C CA . GLY A 1 102 ? -1.171 6.383 -1.991 1 93.25 102 GLY A CA 1
ATOM 775 C C . GLY A 1 102 ? -0.17 5.906 -3.027 1 93.25 102 GLY A C 1
ATOM 776 O O . GLY A 1 102 ? 0.464 4.863 -2.854 1 93.25 102 GLY A O 1
ATOM 777 N N . ASN A 1 103 ? -0.045 6.59 -4.07 1 94.81 103 ASN A N 1
ATOM 778 C CA . ASN A 1 103 ? 0.842 6.168 -5.152 1 94.81 103 ASN A CA 1
ATOM 779 C C . ASN A 1 103 ? 2.309 6.324 -4.762 1 94.81 103 ASN A C 1
ATOM 781 O O . ASN A 1 103 ? 3.145 5.496 -5.129 1 94.81 103 ASN A O 1
ATOM 785 N N . HIS A 1 104 ? 2.65 7.379 -4.074 1 96.12 104 HIS A N 1
ATOM 786 C CA . HIS A 1 104 ? 4.02 7.473 -3.578 1 96.12 104 HIS A CA 1
ATOM 787 C C . HIS A 1 104 ? 4.344 6.316 -2.639 1 96.12 104 HIS A C 1
ATOM 789 O O . HIS A 1 104 ? 5.434 5.742 -2.705 1 96.12 104 HIS A O 1
ATOM 795 N N . PHE A 1 105 ? 3.414 6.035 -1.776 1 95.88 105 PHE A N 1
ATOM 796 C CA . PHE A 1 105 ? 3.602 4.906 -0.875 1 95.88 105 PHE A CA 1
ATOM 797 C C . PHE A 1 105 ? 3.883 3.627 -1.658 1 95.88 105 PHE A C 1
ATOM 799 O O . PHE A 1 105 ? 4.812 2.885 -1.332 1 95.88 105 PHE A O 1
ATOM 806 N N . ARG A 1 106 ? 3.064 3.404 -2.654 1 94.19 106 ARG A N 1
ATOM 807 C CA . ARG A 1 106 ? 3.248 2.254 -3.533 1 94.19 106 ARG A CA 1
ATOM 808 C C . ARG A 1 106 ? 4.633 2.268 -4.172 1 94.19 106 ARG A C 1
ATOM 810 O O . ARG A 1 106 ? 5.293 1.229 -4.258 1 94.19 106 ARG A O 1
ATOM 817 N N . LEU A 1 107 ? 5.094 3.377 -4.617 1 95.94 107 LEU A N 1
ATOM 818 C CA . LEU A 1 107 ? 6.395 3.492 -5.27 1 95.94 107 LEU A CA 1
ATOM 819 C C . LEU A 1 107 ? 7.523 3.203 -4.285 1 95.94 107 LEU A C 1
ATOM 821 O O . LEU A 1 107 ? 8.547 2.625 -4.66 1 95.94 107 LEU A O 1
ATOM 825 N N . PHE A 1 108 ? 7.363 3.6 -3.01 1 96.44 108 PHE A N 1
ATOM 826 C CA . PHE A 1 108 ? 8.359 3.27 -1.993 1 96.44 108 PHE A CA 1
ATOM 827 C C . PHE A 1 108 ? 8.484 1.761 -1.832 1 96.44 108 PHE A C 1
ATOM 829 O O . PHE A 1 108 ? 9.594 1.24 -1.678 1 96.44 108 PHE A O 1
ATOM 836 N N . GLN A 1 109 ? 7.395 1.127 -1.854 1 91.38 109 GLN A N 1
ATOM 837 C CA . GLN A 1 109 ? 7.395 -0.325 -1.712 1 91.38 109 GLN A CA 1
ATOM 838 C C . GLN A 1 109 ? 8.133 -0.991 -2.869 1 91.38 109 GLN A C 1
ATOM 840 O O . GLN A 1 109 ? 8.758 -2.039 -2.693 1 91.38 109 GLN A O 1
ATOM 845 N N . THR A 1 110 ? 8.094 -0.332 -3.945 1 90.75 110 THR A N 1
ATOM 846 C CA . THR A 1 110 ? 8.664 -0.914 -5.156 1 90.75 110 THR A CA 1
ATOM 847 C C . THR A 1 110 ? 10.133 -0.521 -5.305 1 90.75 110 THR A C 1
ATOM 849 O O . THR A 1 110 ? 10.977 -1.366 -5.605 1 90.75 110 THR A O 1
ATOM 852 N N . TYR A 1 111 ? 10.438 0.756 -5.035 1 94.06 111 TYR A N 1
ATOM 853 C CA . TYR A 1 111 ? 11.727 1.28 -5.469 1 94.06 111 TYR A CA 1
ATOM 854 C C . TYR A 1 111 ? 12.641 1.544 -4.281 1 94.06 111 TYR A C 1
ATOM 856 O O . TYR A 1 111 ? 13.828 1.809 -4.449 1 94.06 111 TYR A O 1
ATOM 864 N N . GLY A 1 112 ? 12.125 1.537 -3.08 1 92.81 112 GLY A N 1
ATOM 865 C CA . GLY A 1 112 ? 13.008 1.6 -1.925 1 92.81 112 GLY A CA 1
ATOM 866 C C . GLY A 1 112 ? 12.906 2.91 -1.169 1 92.81 112 GLY A C 1
ATOM 867 O O . GLY A 1 112 ? 11.898 3.613 -1.263 1 92.81 112 GLY A O 1
ATOM 868 N N . ASP A 1 113 ? 13.922 3.258 -0.442 1 96.44 113 ASP A N 1
ATOM 869 C CA . ASP A 1 113 ? 13.836 4.25 0.626 1 96.44 113 ASP A CA 1
ATOM 870 C C . ASP A 1 113 ? 13.922 5.668 0.067 1 96.44 113 ASP A C 1
ATOM 872 O O . ASP A 1 113 ? 13.516 6.625 0.729 1 96.44 113 ASP A O 1
ATOM 876 N N . VAL A 1 114 ? 14.586 5.844 -1.053 1 98.25 114 VAL A N 1
ATOM 877 C CA . VAL A 1 114 ? 14.633 7.113 -1.771 1 98.25 114 VAL A CA 1
ATOM 878 C C . VAL A 1 114 ? 14.219 6.898 -3.227 1 98.25 114 VAL A C 1
ATOM 880 O O . VAL A 1 114 ? 14.781 6.047 -3.918 1 98.25 114 VAL A O 1
ATOM 883 N N . ILE A 1 115 ? 13.219 7.656 -3.67 1 98.19 115 ILE A N 1
ATOM 884 C CA . ILE A 1 115 ? 12.719 7.445 -5.027 1 98.19 115 ILE A CA 1
ATOM 885 C C . ILE A 1 115 ? 12.82 8.75 -5.816 1 98.19 115 ILE A C 1
ATOM 887 O O . ILE A 1 115 ? 12.938 9.828 -5.234 1 98.19 115 ILE A O 1
ATOM 8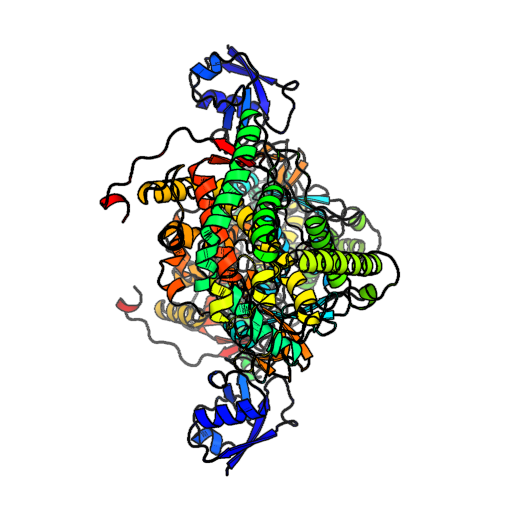91 N N . LYS A 1 116 ? 12.82 8.617 -7.078 1 97.81 116 LYS A N 1
ATOM 892 C CA . LYS A 1 116 ? 12.867 9.734 -8.023 1 97.81 116 LYS A CA 1
ATOM 893 C C . LYS A 1 116 ? 11.586 9.789 -8.859 1 97.81 116 LYS A C 1
ATOM 895 O O . LYS A 1 116 ? 11.148 8.773 -9.398 1 97.81 116 LYS A O 1
ATOM 900 N N . THR A 1 117 ? 10.93 10.93 -8.891 1 95.88 117 THR A N 1
ATOM 901 C CA . THR A 1 117 ? 9.766 11.125 -9.758 1 95.88 117 THR A CA 1
ATOM 902 C C . THR A 1 117 ? 9.961 12.359 -10.641 1 95.88 117 THR A C 1
ATOM 904 O O . THR A 1 117 ? 10.711 13.273 -10.289 1 95.88 117 THR A O 1
ATOM 907 N N . GLN A 1 118 ? 9.391 12.305 -11.766 1 92.81 118 GLN A N 1
ATOM 908 C CA . GLN A 1 118 ? 9.352 13.422 -12.703 1 92.81 118 GLN A CA 1
ATOM 909 C C . GLN A 1 118 ? 7.922 13.766 -13.102 1 92.81 118 GLN A C 1
ATOM 911 O O . GLN A 1 118 ? 7.258 12.977 -13.773 1 92.81 118 GLN A O 1
ATOM 916 N N . ASN A 1 119 ? 7.516 14.914 -12.633 1 88.62 119 ASN A N 1
ATOM 917 C CA . ASN A 1 119 ? 6.148 15.336 -12.914 1 88.62 119 ASN A CA 1
ATOM 918 C C . ASN A 1 119 ? 6.117 16.594 -13.773 1 88.62 119 ASN A C 1
ATOM 920 O O . ASN A 1 119 ? 6.488 17.672 -13.312 1 88.62 119 ASN A O 1
ATOM 924 N N . MET A 1 120 ? 5.664 16.453 -14.969 1 86.69 120 MET A N 1
ATOM 925 C CA . MET A 1 120 ? 5.547 17.578 -15.898 1 86.69 120 MET A CA 1
ATOM 926 C C . MET A 1 120 ? 6.855 18.359 -15.969 1 86.69 120 MET A C 1
ATOM 928 O O . MET A 1 120 ? 6.859 19.578 -15.82 1 86.69 120 MET A O 1
ATOM 932 N N . GLY A 1 121 ? 7.957 17.641 -16.031 1 84.44 121 GLY A N 1
ATOM 933 C CA . GLY A 1 121 ? 9.266 18.234 -16.234 1 84.44 121 GLY A CA 1
ATOM 934 C C . GLY A 1 121 ? 9.992 18.531 -14.938 1 84.44 121 GLY A C 1
ATOM 935 O O . GLY A 1 121 ? 11.18 18.844 -14.945 1 84.44 121 GLY A O 1
ATOM 936 N N . ALA A 1 122 ? 9.352 18.453 -13.828 1 88.75 122 ALA A N 1
ATOM 937 C CA . ALA A 1 122 ? 9.977 18.703 -12.531 1 88.75 122 ALA A CA 1
ATOM 938 C C . ALA A 1 122 ? 10.43 17.406 -11.875 1 88.75 122 ALA A C 1
ATOM 940 O O . ALA A 1 122 ? 9.625 16.484 -11.688 1 88.75 122 ALA A O 1
ATOM 941 N N . THR A 1 123 ? 11.672 17.375 -11.555 1 93.19 123 THR A N 1
ATOM 942 C CA . THR A 1 123 ? 12.219 16.219 -10.852 1 93.19 123 THR A CA 1
ATOM 943 C C . THR A 1 123 ? 12.219 16.453 -9.344 1 93.19 123 THR A C 1
ATOM 945 O O . THR A 1 123 ? 12.711 17.484 -8.867 1 93.19 123 THR A O 1
ATOM 948 N N . VAL A 1 124 ? 11.688 15.562 -8.625 1 95.31 124 VAL A N 1
ATOM 949 C CA . VAL A 1 124 ? 11.727 15.609 -7.164 1 95.31 124 VAL A CA 1
ATOM 950 C C . VAL A 1 124 ? 12.094 14.234 -6.613 1 95.31 124 VAL A C 1
ATOM 952 O O . VAL A 1 124 ? 11.812 13.211 -7.234 1 95.31 124 VAL A O 1
ATOM 955 N N . TYR A 1 125 ? 12.82 14.273 -5.574 1 98.44 125 TYR A N 1
ATOM 956 C CA . TYR A 1 125 ? 13.125 13.062 -4.82 1 98.44 125 TYR A CA 1
ATOM 957 C C . TYR A 1 125 ? 12.281 12.977 -3.555 1 98.44 125 TYR A C 1
ATOM 959 O O . TYR A 1 125 ? 11.914 14.008 -2.98 1 98.44 125 TYR A O 1
ATOM 967 N N . LEU A 1 126 ? 11.883 11.773 -3.141 1 98.69 126 LEU A N 1
ATOM 968 C CA . LEU A 1 126 ? 11.102 11.555 -1.929 1 98.69 126 LEU A CA 1
ATOM 969 C C . LEU A 1 126 ? 11.719 10.445 -1.08 1 98.69 126 LEU A C 1
ATOM 971 O O . LEU A 1 126 ? 12.359 9.539 -1.61 1 98.69 126 LEU A O 1
ATOM 975 N N . THR A 1 127 ? 11.547 10.508 0.212 1 98.75 127 THR A N 1
ATOM 976 C CA . THR A 1 127 ? 12.039 9.453 1.093 1 98.75 127 THR A CA 1
ATOM 977 C C . THR A 1 127 ? 11 9.117 2.164 1 98.75 127 THR A C 1
ATOM 979 O O . THR A 1 127 ? 10.266 9.992 2.617 1 98.75 127 THR A O 1
ATOM 982 N N . TRP A 1 128 ? 10.898 7.867 2.504 1 98.44 128 TRP A N 1
ATOM 983 C CA . TRP A 1 128 ? 10.125 7.445 3.67 1 98.44 128 TRP A CA 1
ATOM 984 C C . TRP A 1 128 ? 11.039 6.855 4.738 1 98.44 128 TRP A C 1
ATOM 986 O O . TRP A 1 128 ? 10.578 6.102 5.602 1 98.44 128 TRP A O 1
ATOM 996 N N . ASP A 1 129 ? 12.398 7.086 4.613 1 98.25 129 ASP A N 1
ATOM 997 C CA . ASP A 1 129 ? 13.383 6.652 5.602 1 98.25 129 ASP A CA 1
ATOM 998 C C . ASP A 1 129 ? 13.609 7.734 6.656 1 98.25 129 ASP A C 1
ATOM 1000 O O . ASP A 1 129 ? 14.039 8.844 6.332 1 98.25 129 ASP A O 1
ATOM 1004 N N . PRO A 1 130 ? 13.422 7.379 7.906 1 98.19 130 PRO A N 1
ATOM 1005 C CA . PRO A 1 130 ? 13.562 8.391 8.953 1 98.19 130 PRO A CA 1
ATOM 1006 C C . PRO A 1 130 ? 14.984 8.93 9.07 1 98.19 130 PRO A C 1
ATOM 1008 O O . PRO A 1 130 ? 15.18 10.102 9.422 1 98.19 130 PRO A O 1
ATOM 1011 N N . VAL A 1 131 ? 15.969 8.133 8.773 1 97.94 131 VAL A N 1
ATOM 1012 C CA . VAL A 1 131 ? 17.344 8.586 8.867 1 97.94 131 VAL A CA 1
ATOM 1013 C C . VAL A 1 131 ? 17.625 9.633 7.793 1 97.94 131 VAL A C 1
ATOM 1015 O O . VAL A 1 131 ? 18.188 10.695 8.078 1 97.94 131 VAL A O 1
ATOM 1018 N N . VAL A 1 132 ? 17.219 9.344 6.594 1 98.31 132 VAL A N 1
ATOM 1019 C CA . VAL A 1 132 ? 17.391 10.289 5.492 1 98.31 132 VAL A CA 1
ATOM 1020 C C . VAL A 1 132 ? 16.594 11.562 5.777 1 98.31 132 VAL A C 1
ATOM 1022 O O . VAL A 1 132 ? 17.094 12.672 5.59 1 98.31 132 VAL A O 1
ATOM 1025 N N . ALA A 1 133 ? 15.375 11.406 6.262 1 98.38 133 ALA A N 1
ATOM 1026 C CA . ALA A 1 133 ? 14.539 12.555 6.613 1 98.38 133 ALA A CA 1
ATOM 1027 C C . ALA A 1 133 ? 15.211 13.414 7.684 1 98.38 133 ALA A C 1
ATOM 1029 O O . ALA A 1 133 ? 15.172 14.641 7.617 1 98.38 133 ALA A O 1
ATOM 1030 N N . GLY A 1 134 ? 15.773 12.766 8.664 1 98.06 134 GLY A N 1
ATOM 1031 C CA . GLY A 1 134 ? 16.469 13.492 9.719 1 98.06 134 GLY A CA 1
ATOM 1032 C C . GLY A 1 134 ? 17.594 14.375 9.203 1 98.06 134 GLY A C 1
ATOM 1033 O O . GLY A 1 134 ? 17.75 15.508 9.648 1 98.06 134 GLY A O 1
ATOM 1034 N N . HIS A 1 135 ? 18.359 13.859 8.289 1 97.81 135 HIS A N 1
ATOM 1035 C CA . HIS A 1 135 ? 19.438 14.641 7.691 1 97.81 135 HIS A CA 1
ATOM 1036 C C . HIS A 1 135 ? 18.891 15.82 6.902 1 97.81 135 HIS A C 1
ATOM 1038 O O . HIS A 1 135 ? 19.438 16.922 6.965 1 97.81 135 HIS A O 1
ATOM 1044 N N . ALA A 1 136 ? 17.828 15.57 6.188 1 97.94 136 ALA A N 1
ATOM 1045 C CA . ALA A 1 136 ? 17.219 16.656 5.414 1 97.94 136 ALA A CA 1
ATOM 1046 C C . ALA A 1 136 ? 16.703 17.766 6.336 1 97.94 136 ALA A C 1
ATOM 1048 O O . ALA A 1 136 ? 17 18.938 6.117 1 97.94 136 ALA A O 1
ATOM 1049 N N . PHE A 1 137 ? 16 17.391 7.383 1 97.69 137 PHE A N 1
ATOM 1050 C CA . PHE A 1 137 ? 15.352 18.344 8.266 1 97.69 137 PHE A CA 1
ATOM 1051 C C . PHE A 1 137 ? 16.375 19.094 9.109 1 97.69 137 PHE A C 1
ATOM 1053 O O . PHE A 1 137 ? 16.141 20.219 9.523 1 97.69 137 PHE A O 1
ATOM 1060 N N . SER A 1 138 ? 17.484 18.531 9.43 1 95.06 138 SER A N 1
ATOM 1061 C CA . SER A 1 138 ? 18.5 19.156 10.273 1 95.06 138 SER A CA 1
ATOM 1062 C C . SER A 1 138 ? 19.203 20.281 9.539 1 95.06 138 SER A C 1
ATOM 1064 O O . SER A 1 138 ? 19.781 21.172 10.164 1 95.06 138 SER A O 1
ATOM 1066 N N . GLU A 1 139 ? 19.016 20.328 8.352 1 89.81 139 GLU A N 1
ATOM 1067 C CA . GLU A 1 139 ? 19.75 21.297 7.539 1 89.81 139 GLU A CA 1
ATOM 1068 C C . GLU A 1 139 ? 21.234 21.328 7.918 1 89.81 139 GLU A C 1
ATOM 1070 O O . GLU A 1 139 ? 21.578 21.328 9.102 1 89.81 139 GLU A O 1
ATOM 1075 N N . SER A 1 140 ? 22.109 21.062 7.074 1 92.56 140 SER A N 1
ATOM 1076 C CA . SER A 1 140 ? 23.547 21 7.25 1 92.56 140 SER A CA 1
ATOM 1077 C C . SER A 1 140 ? 24.281 21.547 6.031 1 92.56 140 SER A C 1
ATOM 1079 O O . SER A 1 140 ? 23.781 22.453 5.359 1 92.56 140 SER A O 1
ATOM 1081 N N . GLN A 1 141 ? 25.453 21.109 5.938 1 95.62 141 GLN A N 1
ATOM 1082 C CA . GLN A 1 141 ? 26.219 21.531 4.77 1 95.62 141 GLN A CA 1
ATOM 1083 C C . GLN A 1 141 ? 25.609 20.953 3.488 1 95.62 141 GLN A C 1
ATOM 1085 O O . GLN A 1 141 ? 25.906 21.438 2.391 1 95.62 141 GLN A O 1
ATOM 1090 N N . TYR A 1 142 ? 24.703 19.984 3.727 1 97.69 142 TYR A N 1
ATOM 1091 C CA . TYR A 1 142 ? 24.219 19.297 2.537 1 97.69 142 TYR A CA 1
ATOM 1092 C C . TYR A 1 142 ? 22.812 19.734 2.176 1 97.69 142 TYR A C 1
ATOM 1094 O O . TYR A 1 142 ? 22.422 19.688 1.009 1 97.69 142 TYR A O 1
ATOM 1102 N N . PHE A 1 143 ? 22.031 20.125 3.191 1 98.19 143 PHE A N 1
ATOM 1103 C CA . PHE A 1 143 ? 20.641 20.438 2.934 1 98.19 143 PHE A CA 1
ATOM 1104 C C . PHE A 1 143 ? 20.281 21.812 3.479 1 98.19 143 PHE A C 1
ATOM 1106 O O . PHE A 1 143 ? 20.859 22.281 4.461 1 98.19 143 PHE A O 1
ATOM 1113 N N . THR A 1 144 ? 19.312 22.484 2.863 1 97.81 144 THR A N 1
ATOM 1114 C CA . THR A 1 144 ? 18.688 23.734 3.291 1 97.81 144 THR A CA 1
ATOM 1115 C C . THR A 1 144 ? 17.25 23.828 2.756 1 97.81 144 THR A C 1
ATOM 1117 O O . THR A 1 144 ? 16.797 22.938 2.043 1 97.81 144 THR A O 1
ATOM 1120 N N . LYS A 1 145 ? 16.562 24.75 3.164 1 97.38 145 LYS A N 1
ATOM 1121 C CA . LYS A 1 145 ? 15.32 25.094 2.473 1 97.38 145 LYS A CA 1
ATOM 1122 C C . LYS A 1 145 ? 15.539 26.203 1.453 1 97.38 145 LYS A C 1
ATOM 1124 O O . LYS A 1 145 ? 15.688 27.375 1.821 1 97.38 145 LYS A O 1
ATOM 1129 N N . LYS A 1 146 ? 15.68 25.875 0.356 1 97.44 146 LYS A N 1
ATOM 1130 C CA . LYS A 1 146 ? 15.734 26.75 -0.817 1 97.44 146 LYS A CA 1
ATOM 1131 C C . LYS A 1 146 ? 14.602 26.438 -1.789 1 97.44 146 LYS A C 1
ATOM 1133 O O . LYS A 1 146 ? 14.492 25.297 -2.273 1 97.44 146 LYS A O 1
ATOM 1138 N N . ILE A 1 147 ? 13.75 27.391 -1.972 1 95.94 147 ILE A N 1
ATOM 1139 C CA . ILE A 1 147 ? 12.578 27.172 -2.807 1 95.94 147 ILE A CA 1
ATOM 1140 C C . ILE A 1 147 ? 12.922 27.453 -4.266 1 95.94 147 ILE A C 1
ATOM 1142 O O . ILE A 1 147 ? 12.797 28.594 -4.73 1 95.94 147 ILE A O 1
ATOM 1146 N N . ILE A 1 148 ? 13.344 26.453 -4.918 1 94 148 ILE A N 1
ATOM 1147 C CA . ILE A 1 148 ? 13.672 26.547 -6.336 1 94 148 ILE A CA 1
ATOM 1148 C C . ILE A 1 148 ? 12.453 26.141 -7.168 1 94 148 ILE A C 1
ATOM 1150 O O . ILE A 1 148 ? 11.391 25.859 -6.625 1 94 148 ILE A O 1
ATOM 1154 N N . SER A 1 149 ? 12.547 26.094 -8.422 1 89 149 SER A N 1
ATOM 1155 C CA . SER A 1 149 ? 11.43 25.922 -9.344 1 89 149 SER A CA 1
ATOM 1156 C C . SER A 1 149 ? 10.703 24.609 -9.094 1 89 149 SER A C 1
ATOM 1158 O O . SER A 1 149 ? 9.477 24.531 -9.219 1 89 149 SER A O 1
ATOM 1160 N N . ASN A 1 150 ? 11.453 23.562 -8.703 1 90 150 ASN A N 1
ATOM 1161 C CA . ASN A 1 150 ? 10.867 22.234 -8.531 1 90 150 ASN A CA 1
ATOM 1162 C C . ASN A 1 150 ? 10.281 22.062 -7.133 1 90 150 ASN A C 1
ATOM 1164 O O . ASN A 1 150 ? 9.633 21.047 -6.852 1 90 150 ASN A O 1
ATOM 1168 N N . HIS A 1 151 ? 10.516 23.047 -6.344 1 92.44 151 HIS A N 1
ATOM 1169 C CA . HIS A 1 151 ? 9.984 22.969 -4.984 1 92.44 151 HIS A CA 1
ATOM 1170 C C . HIS A 1 151 ? 8.477 23.156 -4.969 1 92.44 151 HIS A C 1
ATOM 1172 O O . HIS A 1 151 ? 7.945 24.016 -5.688 1 92.44 151 HIS A O 1
ATOM 1178 N N . PRO A 1 152 ? 7.754 22.422 -4.137 1 88.81 152 PRO A N 1
ATOM 1179 C CA . PRO A 1 152 ? 6.289 22.5 -4.129 1 88.81 152 PRO A CA 1
ATOM 1180 C C . PRO A 1 152 ? 5.77 23.891 -3.777 1 88.81 152 PRO A C 1
ATOM 1182 O O . PRO A 1 152 ? 4.645 24.25 -4.137 1 88.81 152 PRO A O 1
ATOM 1185 N N . LEU A 1 153 ? 6.539 24.719 -3.127 1 90.25 153 LEU A N 1
ATOM 1186 C CA . LEU A 1 153 ? 6.117 26.047 -2.695 1 90.25 153 LEU A CA 1
ATOM 1187 C C . LEU A 1 153 ? 6.594 27.109 -3.674 1 90.25 153 LEU A C 1
ATOM 1189 O O . LEU A 1 153 ? 6.449 28.312 -3.412 1 90.25 153 LEU A O 1
ATOM 1193 N N . ALA A 1 154 ? 7.125 26.703 -4.766 1 89.5 154 ALA A N 1
ATOM 1194 C CA . ALA A 1 154 ? 7.711 27.641 -5.711 1 89.5 154 ALA A CA 1
ATOM 1195 C C . ALA A 1 154 ? 6.688 28.688 -6.16 1 89.5 154 ALA A C 1
ATOM 1197 O O . ALA A 1 154 ? 7.023 29.859 -6.348 1 89.5 154 ALA A O 1
ATOM 1198 N N . GLY A 1 155 ? 5.465 28.281 -6.289 1 84.31 155 GLY A N 1
ATOM 1199 C CA . GLY A 1 155 ? 4.434 29.172 -6.809 1 84.31 155 GLY A CA 1
ATOM 1200 C C . GLY A 1 155 ? 4.055 30.281 -5.844 1 84.31 155 GLY A C 1
ATOM 1201 O O . GLY A 1 155 ? 3.525 31.312 -6.254 1 84.31 155 GLY A O 1
ATOM 1202 N N . ILE A 1 156 ? 4.379 30.141 -4.578 1 89.31 156 ILE A N 1
ATOM 1203 C CA . ILE A 1 156 ? 3.969 31.141 -3.596 1 89.31 156 ILE A CA 1
ATOM 1204 C C . ILE A 1 156 ? 5.184 31.609 -2.799 1 89.31 156 ILE A C 1
ATOM 1206 O O . ILE A 1 156 ? 5.047 32.094 -1.672 1 89.31 156 ILE A O 1
ATOM 1210 N N . LYS A 1 157 ? 6.293 31.438 -3.344 1 92.44 157 LYS A N 1
ATOM 1211 C CA . LYS A 1 157 ? 7.527 31.859 -2.68 1 92.44 157 LYS A CA 1
ATOM 1212 C C . LYS A 1 157 ? 7.473 33.344 -2.293 1 92.44 157 LYS A C 1
ATOM 1214 O O . LYS A 1 157 ? 7.008 34.156 -3.072 1 92.44 157 LYS A O 1
ATOM 1219 N N . ASP A 1 158 ? 7.836 33.656 -1.12 1 95.06 158 ASP A N 1
ATOM 1220 C CA . ASP A 1 158 ? 7.965 35 -0.587 1 95.06 158 ASP A CA 1
ATOM 1221 C C . ASP A 1 158 ? 9.078 35.062 0.458 1 95.06 158 ASP A C 1
ATOM 1223 O O . ASP A 1 158 ? 8.867 34.719 1.619 1 95.06 158 ASP A O 1
ATOM 1227 N N . ASN A 1 159 ? 10.172 35.594 0.121 1 96.12 159 ASN A N 1
ATOM 1228 C CA . ASN A 1 159 ? 11.336 35.656 1.002 1 96.12 159 ASN A CA 1
ATOM 1229 C C . ASN A 1 159 ? 11.117 36.594 2.176 1 96.12 159 ASN A C 1
ATOM 1231 O O . ASN A 1 159 ? 11.914 36.625 3.109 1 96.12 159 ASN A O 1
ATOM 1235 N N . THR A 1 160 ? 10.023 37.25 2.158 1 95.75 160 THR A N 1
ATOM 1236 C CA . THR A 1 160 ? 9.727 38.125 3.287 1 95.75 160 THR A CA 1
ATOM 1237 C C . THR A 1 160 ? 8.852 37.406 4.312 1 95.75 160 THR A C 1
ATOM 1239 O O . THR A 1 160 ? 8.562 37.969 5.375 1 95.75 160 THR A O 1
ATOM 1242 N N . ALA A 1 161 ? 8.469 36.219 4.004 1 94.62 161 ALA A N 1
ATOM 1243 C CA . ALA A 1 161 ? 7.645 35.438 4.914 1 94.62 161 ALA A CA 1
ATOM 1244 C C . ALA A 1 161 ? 8.398 34.219 5.414 1 94.62 161 ALA A C 1
ATOM 1246 O O . ALA A 1 161 ? 8.992 33.469 4.625 1 94.62 161 ALA A O 1
ATOM 1247 N N . ILE A 1 162 ? 8.344 33.969 6.637 1 91.31 162 ILE A N 1
ATOM 1248 C CA . ILE A 1 162 ? 9.195 33 7.344 1 91.31 162 ILE A CA 1
ATOM 1249 C C . ILE A 1 162 ? 8.984 31.609 6.773 1 91.31 162 ILE A C 1
ATOM 1251 O O . ILE A 1 162 ? 9.93 30.828 6.676 1 91.31 162 ILE A O 1
ATOM 1255 N N . PHE A 1 163 ? 7.812 31.172 6.363 1 91 163 PHE A N 1
ATOM 1256 C CA . PHE A 1 163 ? 7.516 29.812 5.93 1 91 163 PHE A CA 1
ATOM 1257 C C . PHE A 1 163 ? 7.691 29.672 4.422 1 91 163 PHE A C 1
ATOM 1259 O O . PHE A 1 163 ? 7.906 28.562 3.918 1 91 163 PHE A O 1
ATOM 1266 N N . LEU A 1 164 ? 7.676 30.766 3.662 1 94.12 164 LEU A N 1
ATOM 1267 C CA . LEU A 1 164 ? 7.625 30.703 2.205 1 94.12 164 LEU A CA 1
ATOM 1268 C C . LEU A 1 164 ? 8.953 31.172 1.6 1 94.12 164 LEU A C 1
ATOM 1270 O O . LEU A 1 164 ? 9.047 31.359 0.387 1 94.12 164 LEU A O 1
ATOM 1274 N N . GLY A 1 165 ? 9.906 31.359 2.477 1 95.31 165 GLY A N 1
ATOM 1275 C CA . GLY A 1 165 ? 11.172 31.891 1.979 1 95.31 165 GLY A CA 1
ATOM 1276 C C . GLY A 1 165 ? 12.336 30.938 2.189 1 95.31 165 GLY A C 1
ATOM 1277 O O . GLY A 1 165 ? 12.18 29.875 2.801 1 95.31 165 GLY A O 1
ATOM 1278 N N . ASP A 1 166 ? 13.469 31.359 1.674 1 97.5 166 ASP A N 1
ATOM 1279 C CA . ASP A 1 166 ? 14.703 30.594 1.774 1 97.5 166 ASP A CA 1
ATOM 1280 C C . ASP A 1 166 ? 15.336 30.734 3.156 1 97.5 166 ASP A C 1
ATOM 1282 O O . ASP A 1 166 ? 15.203 31.781 3.793 1 97.5 166 ASP A O 1
ATOM 1286 N N . THR A 1 167 ? 15.969 29.688 3.602 1 96.31 167 THR A N 1
ATOM 1287 C CA . THR A 1 167 ? 16.609 29.703 4.914 1 96.31 167 THR A CA 1
ATOM 1288 C C . THR A 1 167 ? 17.75 30.719 4.945 1 96.31 167 THR A C 1
ATOM 1290 O O . THR A 1 167 ? 17.906 31.469 5.914 1 96.31 167 THR A O 1
ATOM 1293 N N . GLU A 1 168 ? 18.562 30.797 3.92 1 94.5 168 GLU A N 1
ATOM 1294 C CA . GLU A 1 168 ? 19.812 31.578 3.938 1 94.5 168 GLU A CA 1
ATOM 1295 C C . GLU A 1 168 ? 19.562 33 3.5 1 94.5 168 GLU A C 1
ATOM 1297 O O . GLU A 1 168 ? 20.156 33.469 2.527 1 94.5 168 GLU A O 1
ATOM 1302 N N . THR A 1 169 ? 18.656 33.656 4.16 1 95.69 169 THR A N 1
ATOM 1303 C CA . THR A 1 169 ? 18.344 35.062 3.947 1 95.69 169 THR A CA 1
ATOM 1304 C C . THR A 1 169 ? 18.312 35.812 5.273 1 95.69 169 THR A C 1
ATOM 1306 O O . THR A 1 169 ? 18.016 35.25 6.32 1 95.69 169 THR A O 1
ATOM 1309 N N . GLU A 1 170 ? 18.578 37.094 5.195 1 95.94 170 GLU A N 1
ATOM 1310 C CA . GLU A 1 170 ? 18.484 37.938 6.371 1 95.94 170 GLU A CA 1
ATOM 1311 C C . GLU A 1 170 ? 17.031 38.031 6.855 1 95.94 170 GLU A C 1
ATOM 1313 O O . GLU A 1 170 ? 16.781 38.094 8.055 1 95.94 170 GLU A O 1
ATOM 1318 N N . ASN A 1 171 ? 16.141 38.062 5.977 1 95.62 171 ASN A N 1
ATOM 1319 C CA . ASN A 1 171 ? 14.727 38.125 6.324 1 95.62 171 ASN A CA 1
ATOM 1320 C C . ASN A 1 171 ? 14.297 36.906 7.156 1 95.62 171 ASN A C 1
ATOM 1322 O O . ASN A 1 171 ? 13.539 37.062 8.117 1 95.62 171 ASN A O 1
ATOM 1326 N N . TRP A 1 172 ? 14.789 35.75 6.746 1 96 172 TRP A N 1
ATOM 1327 C CA . TRP A 1 172 ? 14.445 34.562 7.52 1 96 172 TRP A CA 1
ATOM 1328 C C . TRP A 1 172 ? 15.031 34.656 8.93 1 96 172 TRP A C 1
ATOM 1330 O O . TRP A 1 172 ? 14.367 34.281 9.898 1 96 172 TRP A O 1
ATOM 1340 N N . ARG A 1 173 ? 16.219 35.094 9.039 1 95.81 173 ARG A N 1
ATOM 1341 C CA . ARG A 1 173 ? 16.875 35.25 10.336 1 95.81 173 ARG A CA 1
ATOM 1342 C C . ARG A 1 173 ? 16.062 36.156 11.25 1 95.81 173 ARG A C 1
ATOM 1344 O O . ARG A 1 173 ? 15.828 35.844 12.414 1 95.81 173 ARG A O 1
ATOM 1351 N N . LEU A 1 174 ? 15.617 37.25 10.734 1 95.81 174 LEU A N 1
ATOM 1352 C CA . LEU A 1 174 ? 14.836 38.219 11.508 1 95.81 174 LEU A CA 1
ATOM 1353 C C . LEU A 1 174 ? 13.477 37.625 11.883 1 95.81 174 LEU A C 1
ATOM 1355 O O . LEU A 1 174 ? 13.047 37.75 13.031 1 95.81 174 LEU A O 1
ATOM 1359 N N . GLY A 1 175 ? 12.859 37.094 10.875 1 95.19 175 GLY A N 1
ATOM 1360 C CA . GLY A 1 175 ? 11.586 36.438 11.172 1 95.19 175 GLY A CA 1
ATOM 1361 C C . GLY A 1 175 ? 11.695 35.375 12.25 1 95.19 175 GLY A C 1
ATOM 1362 O O . GLY A 1 175 ? 10.859 35.312 13.148 1 95.19 175 GLY A O 1
ATOM 1363 N N . HIS A 1 176 ? 12.742 34.594 12.125 1 94.62 176 HIS A N 1
ATOM 1364 C CA . HIS A 1 176 ? 12.938 33.5 13.055 1 94.62 176 HIS A CA 1
ATOM 1365 C C . HIS A 1 176 ? 13.258 34 14.461 1 94.62 176 HIS A C 1
ATOM 1367 O O . HIS A 1 176 ? 12.969 33.312 15.453 1 94.62 176 HIS A O 1
ATOM 1373 N N . LYS A 1 177 ? 13.781 35.125 14.555 1 95.06 177 LYS A N 1
ATOM 1374 C CA . LYS A 1 177 ? 14.078 35.75 15.836 1 95.06 177 LYS A CA 1
ATOM 1375 C C . LYS A 1 177 ? 12.812 36.312 16.484 1 95.06 177 LYS A C 1
ATOM 1377 O O . LYS A 1 177 ? 12.609 36.156 17.703 1 95.06 177 LYS A O 1
ATOM 1382 N N . PHE A 1 178 ? 11.906 36.844 15.781 1 96.38 178 PHE A N 1
ATOM 1383 C CA . PHE A 1 178 ? 10.852 37.688 16.344 1 96.38 178 PHE A CA 1
ATOM 1384 C C . PHE A 1 178 ? 9.539 36.906 16.406 1 96.38 178 PHE A C 1
ATOM 1386 O O . PHE A 1 178 ? 8.695 37.188 17.266 1 96.38 178 PHE A O 1
ATOM 1393 N N . ILE A 1 179 ? 9.336 35.969 15.547 1 95.19 179 ILE A N 1
ATOM 1394 C CA . ILE A 1 179 ? 7.992 35.406 15.414 1 95.19 179 ILE A CA 1
ATOM 1395 C C . ILE A 1 179 ? 7.816 34.25 16.391 1 95.19 179 ILE A C 1
ATOM 1397 O O . ILE A 1 179 ? 6.82 34.188 17.125 1 95.19 179 ILE A O 1
ATOM 1401 N N . PRO A 1 180 ? 8.766 33.281 16.562 1 93.38 180 PRO A N 1
ATOM 1402 C CA . PRO A 1 180 ? 8.57 32.094 17.359 1 93.38 180 PRO A CA 1
ATOM 1403 C C . PRO A 1 180 ? 8.234 32.375 18.828 1 93.38 180 PRO A C 1
ATOM 1405 O O . PRO A 1 180 ? 7.426 31.688 19.438 1 93.38 180 PRO A O 1
ATOM 1408 N N . PRO A 1 181 ? 8.727 33.438 19.438 1 93.19 181 PRO A N 1
ATOM 1409 C CA . PRO A 1 181 ? 8.414 33.688 20.844 1 93.19 181 PRO A CA 1
ATOM 1410 C C . PRO A 1 181 ? 6.918 33.844 21.109 1 93.19 181 PRO A C 1
ATOM 1412 O O . PRO A 1 181 ? 6.434 33.469 22.172 1 93.19 181 PRO A O 1
ATOM 1415 N N . ALA A 1 182 ? 6.23 34.344 20.156 1 91.88 182 ALA A N 1
ATOM 1416 C CA . ALA A 1 182 ? 4.789 34.531 20.312 1 91.88 182 ALA A CA 1
ATOM 1417 C C . ALA A 1 182 ? 4.07 33.188 20.344 1 91.88 182 ALA A C 1
ATOM 1419 O O . ALA A 1 182 ? 2.906 33.125 20.75 1 91.88 182 ALA A O 1
ATOM 1420 N N . MET A 1 183 ? 4.723 32.156 19.953 1 91.19 183 MET A N 1
ATOM 1421 C CA . MET A 1 183 ? 4.105 30.844 19.875 1 91.19 183 MET A CA 1
ATOM 1422 C C . MET A 1 183 ? 4.832 29.844 20.766 1 91.19 183 MET A C 1
ATOM 1424 O O . MET A 1 183 ? 4.672 28.641 20.625 1 91.19 183 MET A O 1
ATOM 1428 N N . SER A 1 184 ? 5.641 30.344 21.625 1 89.81 184 SER A N 1
ATOM 1429 C CA . SER A 1 184 ? 6.328 29.469 22.562 1 89.81 184 SER A CA 1
ATOM 1430 C C . SER A 1 184 ? 5.336 28.75 23.484 1 89.81 184 SER A C 1
ATOM 1432 O O . SER A 1 184 ? 4.199 29.203 23.641 1 89.81 184 SER A O 1
ATOM 1434 N N . PRO A 1 185 ? 5.773 27.672 24.047 1 87.75 185 PRO A N 1
ATOM 1435 C CA . PRO A 1 185 ? 4.883 26.953 24.953 1 87.75 185 PRO A CA 1
ATOM 1436 C C . PRO A 1 185 ? 4.344 27.844 26.078 1 87.75 185 PRO A C 1
ATOM 1438 O O . PRO A 1 185 ? 3.162 27.75 26.422 1 87.75 185 PRO A O 1
ATOM 1441 N N . LYS A 1 186 ? 5.102 28.688 26.578 1 88.38 186 LYS A N 1
ATOM 1442 C CA . LYS A 1 186 ? 4.68 29.609 27.641 1 88.38 186 LYS A CA 1
ATOM 1443 C C . LYS A 1 186 ? 3.662 30.609 27.125 1 88.38 186 LYS A C 1
ATOM 1445 O O . LYS A 1 186 ? 2.668 30.906 27.797 1 88.38 186 LYS A O 1
ATOM 1450 N N . ALA A 1 187 ? 3.963 31.125 26.016 1 88.88 187 ALA A N 1
ATOM 1451 C CA . ALA A 1 187 ? 3.072 32.125 25.438 1 88.88 187 ALA A CA 1
ATOM 1452 C C . ALA A 1 187 ? 1.713 31.516 25.094 1 88.88 187 ALA A C 1
ATOM 1454 O O . ALA A 1 187 ? 0.676 32.156 25.297 1 88.88 187 ALA A O 1
ATOM 1455 N N . VAL A 1 188 ? 1.708 30.297 24.641 1 89.38 188 VAL A N 1
ATOM 1456 C CA . VAL A 1 188 ? 0.498 29.625 24.172 1 89.38 188 VAL A CA 1
ATOM 1457 C C . VAL A 1 188 ? -0.435 29.375 25.359 1 89.38 188 VAL A C 1
ATOM 1459 O O . VAL A 1 188 ? -1.658 29.406 25.203 1 89.38 188 VAL A O 1
ATOM 1462 N N . ARG A 1 189 ? 0.092 29.188 26.484 1 90.25 189 ARG A N 1
ATOM 1463 C CA . ARG A 1 189 ? -0.679 28.891 27.688 1 90.25 189 ARG A CA 1
ATOM 1464 C C . ARG A 1 189 ? -1.728 29.953 27.938 1 90.25 189 ARG A C 1
ATOM 1466 O O . ARG A 1 189 ? -2.852 29.656 28.344 1 90.25 189 ARG A O 1
ATOM 1473 N N . HIS A 1 190 ? -1.375 31.125 27.703 1 89 190 HIS A N 1
ATOM 1474 C CA . HIS A 1 190 ? -2.256 32.219 28.078 1 89 190 HIS A CA 1
ATOM 1475 C C . HIS A 1 190 ? -3.404 32.375 27.094 1 89 190 HIS A C 1
ATOM 1477 O O . HIS A 1 190 ? -4.379 33.094 27.375 1 89 190 HIS A O 1
ATOM 1483 N N . TYR A 1 191 ? -3.359 31.641 26 1 92.56 191 TYR A N 1
ATOM 1484 C CA . TYR A 1 191 ? -4.41 31.75 25 1 92.56 191 TYR A CA 1
ATOM 1485 C C . TYR A 1 191 ? -5.469 30.672 25.188 1 92.56 191 TYR A C 1
ATOM 1487 O O . TYR A 1 191 ? -6.449 30.609 24.453 1 92.56 191 TYR A O 1
ATOM 1495 N N . THR A 1 192 ? -5.414 29.812 26.156 1 95.38 192 THR A N 1
ATOM 1496 C CA . THR A 1 192 ? -6.348 28.719 26.391 1 95.38 192 THR A CA 1
ATOM 1497 C C . THR A 1 192 ? -7.766 29.25 26.562 1 95.38 192 THR A C 1
ATOM 1499 O O . THR A 1 192 ? -8.719 28.688 26.031 1 95.38 192 THR A O 1
ATOM 1502 N N . PRO A 1 193 ? -7.938 30.359 27.281 1 95.38 193 PRO A N 1
ATOM 1503 C CA . PRO A 1 193 ? -9.297 30.891 27.406 1 95.38 193 PRO A CA 1
ATOM 1504 C C . PRO A 1 193 ? -9.898 31.297 26.062 1 95.38 193 PRO A C 1
ATOM 1506 O O . PRO A 1 193 ? -11.102 31.125 25.844 1 95.38 193 PRO A O 1
ATOM 1509 N N . LEU A 1 194 ? -9.047 31.844 25.266 1 95.25 194 LEU A N 1
ATOM 1510 C CA . LEU A 1 194 ? -9.484 32.219 23.922 1 95.25 194 LEU A CA 1
ATOM 1511 C C . LEU A 1 194 ? -9.969 30.969 23.172 1 95.25 194 LEU A C 1
ATOM 1513 O O . LEU A 1 194 ? -10.984 31.016 22.484 1 95.25 194 LEU A O 1
ATOM 1517 N N . MET A 1 195 ? -9.305 29.891 23.266 1 96.5 195 MET A N 1
ATOM 1518 C CA . MET A 1 195 ? -9.688 28.625 22.641 1 96.5 195 MET A CA 1
ATOM 1519 C C . MET A 1 195 ? -11.023 28.125 23.188 1 96.5 195 MET A C 1
ATOM 1521 O O . MET A 1 195 ? -11.938 27.828 22.406 1 96.5 195 MET A O 1
ATOM 1525 N N . GLN A 1 196 ? -11.117 28.078 24.469 1 97.88 196 GLN A N 1
ATOM 1526 C CA . GLN A 1 196 ? -12.352 27.625 25.109 1 97.88 196 GLN A CA 1
ATOM 1527 C C . GLN A 1 196 ? -13.539 28.484 24.703 1 97.88 196 GLN A C 1
ATOM 1529 O O . GLN A 1 196 ? -14.602 27.969 24.375 1 97.88 196 GLN A O 1
ATOM 1534 N N . GLY A 1 197 ? -13.305 29.797 24.734 1 97.38 197 GLY A N 1
ATOM 1535 C CA . GLY A 1 197 ? -14.367 30.703 24.328 1 97.38 197 GLY A CA 1
ATOM 1536 C C . GLY A 1 197 ? -14.852 30.484 22.906 1 97.38 197 GLY A C 1
ATOM 1537 O O . GLY A 1 197 ? -16.047 30.562 22.641 1 97.38 197 GLY A O 1
ATOM 1538 N N . SER A 1 198 ? -13.953 30.281 22.016 1 97.31 198 SER A N 1
ATOM 1539 C CA . SER A 1 198 ? -14.305 30 20.625 1 97.31 198 SER A CA 1
ATOM 1540 C C . SER A 1 198 ? -15.148 28.734 20.516 1 97.31 198 SER A C 1
ATOM 1542 O O . SER A 1 198 ? -16.125 28.703 19.75 1 97.31 198 SER A O 1
ATOM 1544 N N . CYS A 1 199 ? -14.82 27.734 21.234 1 98.12 199 CYS A N 1
ATOM 1545 C CA . CYS A 1 199 ? -15.555 26.469 21.188 1 98.12 199 CYS A CA 1
ATOM 1546 C C . CYS A 1 199 ? -16.938 26.625 21.797 1 98.12 199 CYS A C 1
ATOM 1548 O O . CYS A 1 199 ? -17.906 26.016 21.344 1 98.12 199 CYS A O 1
ATOM 1550 N N . GLU A 1 200 ? -17.031 27.438 22.828 1 97.81 200 GLU A N 1
ATOM 1551 C CA . GLU A 1 200 ? -18.328 27.672 23.484 1 97.81 200 GLU A CA 1
ATOM 1552 C C . GLU A 1 200 ? -19.312 28.312 22.516 1 97.81 200 GLU A C 1
ATOM 1554 O O . GLU A 1 200 ? -20.5 27.984 22.531 1 97.81 200 GLU A O 1
ATOM 1559 N N . THR A 1 201 ? -18.797 29.203 21.719 1 96.88 201 THR A N 1
ATOM 1560 C CA . THR A 1 201 ? -19.672 29.812 20.719 1 96.88 201 THR A CA 1
ATOM 1561 C C . THR A 1 201 ? -20.094 28.781 19.672 1 96.88 201 THR A C 1
ATOM 1563 O O . THR A 1 201 ? -21.234 28.797 19.219 1 96.88 201 THR A O 1
ATOM 1566 N N . ALA A 1 202 ? -19.25 27.922 19.328 1 97.88 202 ALA A N 1
ATOM 1567 C CA . ALA A 1 202 ? -19.547 26.875 18.344 1 97.88 202 ALA A CA 1
ATOM 1568 C C . ALA A 1 202 ? -20.594 25.906 18.891 1 97.88 202 ALA A C 1
ATOM 1570 O O . ALA A 1 202 ? -21.469 25.438 18.141 1 97.88 202 ALA A O 1
ATOM 1571 N N . ILE A 1 203 ? -20.484 25.578 20.125 1 97.88 203 ILE A N 1
ATOM 1572 C CA . ILE A 1 203 ? -21.359 24.609 20.781 1 97.88 203 ILE A CA 1
ATOM 1573 C C . ILE A 1 203 ? -22.812 25.078 20.672 1 97.88 203 ILE A C 1
ATOM 1575 O O . ILE A 1 203 ? -23.719 24.266 20.5 1 97.88 203 ILE A O 1
ATOM 1579 N N . LYS A 1 204 ? -23.031 26.344 20.766 1 97.38 204 LYS A N 1
ATOM 1580 C CA . LYS A 1 204 ? -24.375 26.891 20.641 1 97.38 204 LYS A CA 1
ATOM 1581 C C . LYS A 1 204 ? -24.984 26.547 19.281 1 97.38 204 LYS A C 1
ATOM 1583 O O . LYS A 1 204 ? -26.156 26.188 19.172 1 97.38 204 LYS A O 1
ATOM 1588 N N . VAL A 1 205 ? -24.188 26.703 18.312 1 97.81 205 VAL A N 1
ATOM 1589 C CA . VAL A 1 205 ? -24.625 26.406 16.953 1 97.81 205 VAL A CA 1
ATOM 1590 C C . VAL A 1 205 ? -24.844 24.906 16.797 1 97.81 205 VAL A C 1
ATOM 1592 O O . VAL A 1 205 ? -25.828 24.469 16.188 1 97.81 205 VAL A O 1
ATOM 1595 N N . PHE A 1 206 ? -23.969 24.078 17.328 1 98.19 206 PHE A N 1
ATOM 1596 C CA . PHE A 1 206 ? -24.109 22.641 17.219 1 98.19 206 PHE A CA 1
ATOM 1597 C C . PHE A 1 206 ? -25.344 22.156 17.969 1 98.19 206 PHE A C 1
ATOM 1599 O O . PHE A 1 206 ? -26.016 21.219 17.531 1 98.19 206 PHE A O 1
ATOM 1606 N N . ASP A 1 207 ? -25.641 22.781 19.094 1 97.75 207 ASP A N 1
ATOM 1607 C CA . ASP A 1 207 ? -26.875 22.5 19.812 1 97.75 207 ASP A CA 1
ATOM 1608 C C . ASP A 1 207 ? -28.094 22.734 18.922 1 97.75 207 ASP A C 1
ATOM 1610 O O . ASP A 1 207 ? -29.031 21.938 18.906 1 97.75 207 ASP A O 1
ATOM 1614 N N . GLU A 1 208 ? -28.078 23.812 18.25 1 97.75 208 GLU A N 1
ATOM 1615 C CA . GLU A 1 208 ? -29.188 24.141 17.359 1 97.75 208 GLU A CA 1
ATOM 1616 C C . GLU A 1 208 ? -29.297 23.141 16.219 1 97.75 208 GLU A C 1
ATOM 1618 O O . GLU A 1 208 ? -30.391 22.703 15.867 1 97.75 208 GLU A O 1
ATOM 1623 N N . LEU A 1 209 ? -28.219 22.828 15.625 1 97.31 209 LEU A N 1
ATOM 1624 C CA . LEU A 1 209 ? -28.219 21.859 14.539 1 97.31 209 LEU A CA 1
ATOM 1625 C C . LEU A 1 209 ? -28.734 20.5 15.023 1 97.31 209 LEU A C 1
ATOM 1627 O O . LEU A 1 209 ? -29.453 19.812 14.305 1 97.31 209 LEU A O 1
ATOM 1631 N N . ASP A 1 210 ? -28.344 20.156 16.219 1 97 210 ASP A N 1
ATOM 1632 C CA . ASP A 1 210 ? -28.844 18.922 16.828 1 97 210 ASP A CA 1
ATOM 1633 C C . ASP A 1 210 ? -30.359 18.953 16.984 1 97 210 ASP A C 1
ATOM 1635 O O . ASP A 1 210 ? -31.047 18 16.641 1 97 210 ASP A O 1
ATOM 1639 N N . SER A 1 211 ? -30.844 20.031 17.469 1 96.56 211 SER A N 1
ATOM 1640 C CA . SER A 1 211 ? -32.281 20.172 17.688 1 96.56 211 SER A CA 1
ATOM 1641 C C . SER A 1 211 ? -33.062 20.062 16.375 1 96.56 211 SER A C 1
ATOM 1643 O O . SER A 1 211 ? -34.188 19.625 16.344 1 96.56 211 SER A O 1
ATOM 1645 N N . ARG A 1 212 ? -32.406 20.406 15.273 1 95.69 212 ARG A N 1
ATOM 1646 C CA . ARG A 1 212 ? -33 20.328 13.953 1 95.69 212 ARG A CA 1
ATOM 1647 C C . ARG A 1 212 ? -32.781 18.953 13.32 1 95.69 212 ARG A C 1
ATOM 1649 O O . ARG A 1 212 ? -33.312 18.672 12.242 1 95.69 212 ARG A O 1
ATOM 1656 N N . GLY A 1 213 ? -32.031 18.125 13.984 1 93.62 213 GLY A N 1
ATOM 1657 C CA . GLY A 1 213 ? -31.703 16.828 13.438 1 93.62 213 GLY A CA 1
ATOM 1658 C C . GLY A 1 213 ? -30.812 16.891 12.211 1 93.62 213 GLY A C 1
ATOM 1659 O O . GLY A 1 213 ? -30.906 16.016 11.336 1 93.62 213 GLY A O 1
ATOM 1660 N N . GLU A 1 214 ? -29.938 17.891 12.133 1 95.5 214 GLU A N 1
ATOM 1661 C CA . GLU A 1 214 ? -29.156 18.125 10.922 1 95.5 214 GLU A CA 1
ATOM 1662 C C . GLU A 1 214 ? -27.719 17.641 11.094 1 95.5 214 GLU A C 1
ATOM 1664 O O . GLU A 1 214 ? -27.109 17.844 12.148 1 95.5 214 GLU A O 1
ATOM 1669 N N . SER A 1 215 ? -27.297 16.953 10.102 1 96.06 215 SER A N 1
ATOM 1670 C CA . SER A 1 215 ? -25.875 16.625 9.992 1 96.06 215 SER A CA 1
ATOM 1671 C C . SER A 1 215 ? -25.094 17.766 9.328 1 96.06 215 SER A C 1
ATOM 1673 O O . SER A 1 215 ? -25.688 18.625 8.68 1 96.06 215 SER A O 1
ATOM 1675 N N . TRP A 1 216 ? -23.891 17.797 9.594 1 96.44 216 TRP A N 1
ATOM 1676 C CA . TRP A 1 216 ? -23.062 18.859 9.023 1 96.44 216 TRP A CA 1
ATOM 1677 C C . TRP A 1 216 ? -21.703 18.328 8.609 1 96.44 216 TRP A C 1
ATOM 1679 O O . TRP A 1 216 ? -21.297 17.234 9.023 1 96.44 216 TRP A O 1
ATOM 1689 N N . ASN A 1 217 ? -21 19.031 7.695 1 96.12 217 ASN A N 1
ATOM 1690 C CA . ASN A 1 217 ? -19.688 18.641 7.199 1 96.12 217 ASN A CA 1
ATOM 1691 C C . ASN A 1 217 ? -18.594 18.922 8.234 1 96.12 217 ASN A C 1
ATOM 1693 O O . ASN A 1 217 ? -18.391 20.078 8.625 1 96.12 217 ASN A O 1
ATOM 1697 N N . ALA A 1 218 ? -17.922 17.938 8.586 1 97.06 218 ALA A N 1
ATOM 1698 C CA . ALA A 1 218 ? -16.953 18.031 9.672 1 97.06 218 ALA A CA 1
ATOM 1699 C C . ALA A 1 218 ? -15.859 19.047 9.344 1 97.06 218 ALA A C 1
ATOM 1701 O O . ALA A 1 218 ? -15.523 19.891 10.18 1 97.06 218 ALA A O 1
ATOM 1702 N N . TYR A 1 219 ? -15.273 18.984 8.203 1 96.19 219 TYR A N 1
ATOM 1703 C CA . TYR A 1 219 ? -14.188 19.891 7.855 1 96.19 219 TYR A CA 1
ATOM 1704 C C . TYR A 1 219 ? -14.664 21.344 7.844 1 96.19 219 TYR A C 1
ATOM 1706 O O . TYR A 1 219 ? -13.984 22.234 8.367 1 96.19 219 TYR A O 1
ATOM 1714 N N . GLN A 1 220 ? -15.812 21.625 7.309 1 95.94 220 GLN A N 1
ATOM 1715 C CA . GLN A 1 220 ? -16.328 22.984 7.188 1 95.94 220 GLN A CA 1
ATOM 1716 C C . GLN A 1 220 ? -16.531 23.625 8.555 1 95.94 220 GLN A C 1
ATOM 1718 O O . GLN A 1 220 ? -16.172 24.781 8.766 1 95.94 220 GLN A O 1
ATOM 1723 N N . TYR A 1 221 ? -17.047 22.891 9.398 1 97.81 221 TYR A N 1
ATOM 1724 C CA . TYR A 1 221 ? -17.312 23.484 10.703 1 97.81 221 TYR A CA 1
ATOM 1725 C C . TYR A 1 221 ? -16.047 23.562 11.547 1 97.81 221 TYR A C 1
ATOM 1727 O O . TYR A 1 221 ? -15.891 24.469 12.359 1 97.81 221 TYR A O 1
ATOM 1735 N N . MET A 1 222 ? -15.125 22.578 11.344 1 98.06 222 MET A N 1
ATOM 1736 C CA . MET A 1 222 ? -13.844 22.703 12.031 1 98.06 222 MET A CA 1
ATOM 1737 C C . MET A 1 222 ? -13.016 23.844 11.445 1 98.06 222 MET A C 1
ATOM 1739 O O . MET A 1 222 ? -12.25 24.484 12.164 1 98.06 222 MET A O 1
ATOM 1743 N N . LEU A 1 223 ? -13.203 24.094 10.133 1 97.25 223 LEU A N 1
ATOM 1744 C CA . LEU A 1 223 ? -12.594 25.266 9.516 1 97.25 223 LEU A CA 1
ATOM 1745 C C . LEU A 1 223 ? -13.109 26.547 10.164 1 97.25 223 LEU A C 1
ATOM 1747 O O . LEU A 1 223 ? -12.32 27.438 10.484 1 97.25 223 LEU A O 1
ATOM 1751 N N . LYS A 1 224 ? -14.375 26.594 10.398 1 97.81 224 LYS A N 1
ATOM 1752 C CA . LYS A 1 224 ? -14.984 27.75 11.062 1 97.81 224 LYS A CA 1
ATOM 1753 C C . LYS A 1 224 ? -14.453 27.906 12.484 1 97.81 224 LYS A C 1
ATOM 1755 O O . LYS A 1 224 ? -14.109 29.016 12.906 1 97.81 224 LYS A O 1
ATOM 1760 N N . LEU A 1 225 ? -14.391 26.844 13.164 1 98.31 225 LEU A N 1
ATOM 1761 C CA . LEU A 1 225 ? -13.969 26.875 14.555 1 98.31 225 LEU A CA 1
ATOM 1762 C C . LEU A 1 225 ? -12.508 27.297 14.672 1 98.31 225 LEU A C 1
ATOM 1764 O O . LEU A 1 225 ? -12.172 28.203 15.438 1 98.31 225 LEU A O 1
ATOM 1768 N N . ALA A 1 226 ? -11.664 26.656 13.898 1 97.88 226 ALA A N 1
ATOM 1769 C CA . ALA A 1 226 ? -10.234 26.953 13.953 1 97.88 226 ALA A CA 1
ATOM 1770 C C . ALA A 1 226 ? -9.945 28.375 13.5 1 97.88 226 ALA A C 1
ATOM 1772 O O . ALA A 1 226 ? -9.125 29.078 14.094 1 97.88 226 ALA A O 1
ATOM 1773 N N . SER A 1 227 ? -10.625 28.797 12.453 1 97.56 227 SER A N 1
ATOM 1774 C CA . SER A 1 227 ? -10.375 30.141 11.953 1 97.56 227 SER A CA 1
ATOM 1775 C C . SER A 1 227 ? -10.914 31.203 12.906 1 97.56 227 SER A C 1
ATOM 1777 O O . SER A 1 227 ? -10.336 32.281 13.039 1 97.56 227 SER A O 1
ATOM 1779 N N . GLN A 1 228 ? -11.984 30.891 13.555 1 96.5 228 GLN A N 1
ATOM 1780 C CA . GLN A 1 228 ? -12.508 31.797 14.57 1 96.5 228 GLN A CA 1
ATOM 1781 C C . GLN A 1 228 ? -11.484 32 15.688 1 96.5 228 GLN A C 1
ATOM 1783 O O . GLN A 1 228 ? -11.234 33.156 16.109 1 96.5 228 GLN A O 1
ATOM 1788 N N . ALA A 1 229 ? -10.922 30.984 16.125 1 96.56 229 ALA A N 1
ATOM 1789 C CA . ALA A 1 229 ? -9.906 31.062 17.172 1 96.56 229 ALA A CA 1
ATOM 1790 C C . ALA A 1 229 ? -8.656 31.781 16.672 1 96.56 229 ALA A C 1
ATOM 1792 O O . ALA A 1 229 ? -8.102 32.625 17.375 1 96.56 229 ALA A O 1
ATOM 1793 N N . VAL A 1 230 ? -8.242 31.5 15.492 1 95.38 230 VAL A N 1
ATOM 1794 C CA . VAL A 1 230 ? -7.004 32.062 14.953 1 95.38 230 VAL A CA 1
ATOM 1795 C C . VAL A 1 230 ? -7.195 33.562 14.664 1 95.38 230 VAL A C 1
ATOM 1797 O O . VAL A 1 230 ? -6.266 34.344 14.828 1 95.38 230 VAL A O 1
ATOM 1800 N N . GLY A 1 231 ? -8.375 33.938 14.203 1 94.62 231 GLY A N 1
ATOM 1801 C CA . GLY A 1 231 ? -8.656 35.344 14.023 1 94.62 231 GLY A CA 1
ATOM 1802 C C . GLY A 1 231 ? -8.445 36.156 15.289 1 94.62 231 GLY A C 1
ATOM 1803 O O . GLY A 1 231 ? -7.863 37.25 15.242 1 94.62 231 GLY A O 1
ATOM 1804 N N . LYS A 1 232 ? -8.922 35.625 16.375 1 94.31 232 LYS A N 1
ATOM 1805 C CA . LYS A 1 232 ? -8.719 36.281 17.656 1 94.31 232 LYS A CA 1
ATOM 1806 C C . LYS A 1 232 ? -7.254 36.219 18.094 1 94.31 232 LYS A C 1
ATOM 1808 O O . LYS A 1 232 ? -6.711 37.219 18.594 1 94.31 232 LYS A O 1
ATOM 1813 N N . PHE A 1 233 ? -6.633 35.188 17.844 1 94.75 233 PHE A N 1
ATOM 1814 C CA . PHE A 1 233 ? -5.258 34.938 18.266 1 94.75 233 PHE A CA 1
ATOM 1815 C C . PHE A 1 233 ? -4.289 35.812 17.484 1 94.75 233 PHE A C 1
ATOM 1817 O O . PHE A 1 233 ? -3.381 36.438 18.062 1 94.75 233 PHE A O 1
ATOM 1824 N N . THR A 1 234 ? -4.445 35.938 16.188 1 94.81 234 THR A N 1
ATOM 1825 C CA . THR A 1 234 ? -3.455 36.594 15.359 1 94.81 234 THR A CA 1
ATOM 1826 C C . THR A 1 234 ? -3.779 38.094 15.227 1 94.81 234 THR A C 1
ATOM 1828 O O . THR A 1 234 ? -2.887 38.938 15.312 1 94.81 234 THR A O 1
ATOM 1831 N N . LEU A 1 235 ? -5.113 38.406 15.109 1 93.38 235 LEU A N 1
ATOM 1832 C CA . LEU A 1 235 ? -5.492 39.781 14.734 1 93.38 235 LEU A CA 1
ATOM 1833 C C . LEU A 1 235 ? -6.332 40.438 15.828 1 93.38 235 LEU A C 1
ATOM 1835 O O . LEU A 1 235 ? -6.605 41.625 15.773 1 93.38 235 LEU A O 1
ATOM 1839 N N . GLY A 1 236 ? -6.758 39.625 16.766 1 91.62 236 GLY A N 1
ATOM 1840 C CA . GLY A 1 236 ? -7.637 40.125 17.797 1 91.62 236 GLY A CA 1
ATOM 1841 C C . GLY A 1 236 ? -9.039 40.406 17.297 1 91.62 236 GLY A C 1
ATOM 1842 O O . GLY A 1 236 ? -9.742 41.281 17.844 1 91.62 236 GLY A O 1
ATOM 1843 N N . VAL A 1 237 ? -9.438 39.656 16.297 1 91.88 237 VAL A N 1
ATOM 1844 C CA . VAL A 1 237 ? -10.719 39.969 15.664 1 91.88 237 VAL A CA 1
ATOM 1845 C C . VAL A 1 237 ? -11.633 38.75 15.773 1 91.88 237 VAL A C 1
ATOM 1847 O O . VAL A 1 237 ? -11.18 37.594 15.664 1 91.88 237 VAL A O 1
ATOM 1850 N N . ASP A 1 238 ? -12.883 38.969 15.992 1 93 238 ASP A N 1
ATOM 1851 C CA . ASP A 1 238 ? -13.922 37.938 15.914 1 93 238 ASP A CA 1
ATOM 1852 C C . ASP A 1 238 ? -14.461 37.812 14.492 1 93 238 ASP A C 1
ATOM 1854 O O . ASP A 1 238 ? -15.062 38.75 13.961 1 93 238 ASP A O 1
ATOM 1858 N N . LEU A 1 239 ? -14.367 36.656 13.922 1 95.12 239 LEU A N 1
ATOM 1859 C CA . LEU A 1 239 ? -14.719 36.5 12.516 1 95.12 239 LEU A CA 1
ATOM 1860 C C . LEU A 1 239 ? -16.203 36.188 12.359 1 95.12 239 LEU A C 1
ATOM 1862 O O . LEU A 1 239 ? -16.734 36.188 11.25 1 95.12 239 LEU A O 1
ATOM 1866 N N . GLY A 1 240 ? -16.906 35.844 13.43 1 96.25 240 GLY A N 1
ATOM 1867 C CA . GLY A 1 240 ? -18.359 35.719 13.438 1 96.25 240 GLY A CA 1
ATOM 1868 C C . GLY A 1 240 ? -18.828 34.406 12.812 1 96.25 240 GLY A C 1
ATOM 1869 O O . GLY A 1 240 ? -19.938 34.312 12.289 1 96.25 240 GLY A O 1
ATOM 1870 N N . HIS A 1 241 ? -18.062 33.406 12.828 1 97.19 241 HIS A N 1
ATOM 1871 C CA . HIS A 1 241 ? -18.344 32.188 12.141 1 97.19 241 HIS A CA 1
ATOM 1872 C C . HIS A 1 241 ? -19.453 31.391 12.844 1 97.19 241 HIS A C 1
ATOM 1874 O O . HIS A 1 241 ? -20.062 30.5 12.25 1 97.19 241 HIS A O 1
ATOM 1880 N N . PHE A 1 242 ? -19.781 31.719 14.086 1 97.69 242 PHE A N 1
ATOM 1881 C CA . PHE A 1 242 ? -20.766 30.953 14.844 1 97.69 242 PHE A CA 1
ATOM 1882 C C . PHE A 1 242 ? -21.844 31.875 15.406 1 97.69 242 PHE A C 1
ATOM 1884 O O . PHE A 1 242 ? -22.328 31.672 16.516 1 97.69 242 PHE A O 1
ATOM 1891 N N . GLU A 1 243 ? -22.109 32.875 14.664 1 96.56 243 GLU A N 1
ATOM 1892 C CA . GLU A 1 243 ? -23.25 33.719 14.992 1 96.56 243 GLU A CA 1
ATOM 1893 C C . GLU A 1 243 ? -24.562 33 14.766 1 96.56 243 GLU A C 1
ATOM 1895 O O . GLU A 1 243 ? -25.594 33.375 15.32 1 96.56 243 GLU A O 1
ATOM 1900 N N . GLY A 1 244 ? -24.484 31.969 14 1 95.19 244 GLY A N 1
ATOM 1901 C CA . GLY A 1 244 ? -25.594 31.078 13.703 1 95.19 244 GLY A CA 1
ATOM 1902 C C . GLY A 1 244 ? -25.219 29.938 12.789 1 95.19 244 GLY A C 1
ATOM 1903 O O . GLY A 1 244 ? -24.109 29.891 12.258 1 95.19 244 GLY A O 1
ATOM 1904 N N . PRO A 1 245 ? -26.125 29 12.664 1 92.38 245 PRO A N 1
ATOM 1905 C CA . PRO A 1 245 ? -25.812 27.828 11.836 1 92.38 245 PRO A CA 1
ATOM 1906 C C . PRO A 1 245 ? -25.531 28.188 10.375 1 92.38 245 PRO A C 1
ATOM 1908 O O . PRO A 1 245 ? -24.781 27.484 9.695 1 92.38 245 PRO A O 1
ATOM 1911 N N . GLU A 1 246 ? -26.062 29.344 9.922 1 91.44 246 GLU A N 1
ATOM 1912 C CA . GLU A 1 246 ? -25.953 29.719 8.508 1 91.44 246 GLU A CA 1
ATOM 1913 C C . GLU A 1 246 ? -24.906 30.797 8.305 1 91.44 246 GLU A C 1
ATOM 1915 O O . GLU A 1 246 ? -24.781 31.359 7.215 1 91.44 246 GLU A O 1
ATOM 1920 N N . ALA A 1 247 ? -24.219 31.062 9.414 1 95.69 247 ALA A N 1
ATOM 1921 C CA . ALA A 1 247 ? -23.188 32.094 9.289 1 95.69 247 ALA A CA 1
ATOM 1922 C C . ALA A 1 247 ? -22.203 31.734 8.172 1 95.69 247 ALA A C 1
ATOM 1924 O O . ALA A 1 247 ? -21.781 30.578 8.055 1 95.69 247 ALA A O 1
ATOM 1925 N N . ARG A 1 248 ? -21.844 32.75 7.391 1 94.06 248 ARG A N 1
ATOM 1926 C CA . ARG A 1 248 ? -20.953 32.531 6.254 1 94.06 248 ARG A CA 1
ATOM 1927 C C . ARG A 1 248 ? -19.484 32.562 6.691 1 94.06 248 ARG A C 1
ATOM 1929 O O . ARG A 1 248 ? -19.156 33.156 7.715 1 94.06 248 ARG A O 1
ATOM 1936 N N . ILE A 1 249 ? -18.688 31.953 5.973 1 95.56 249 ILE A N 1
ATOM 1937 C CA . ILE A 1 249 ? -17.25 31.984 6.191 1 95.56 249 ILE A CA 1
ATOM 1938 C C . ILE A 1 249 ? -16.719 33.375 5.883 1 95.56 249 ILE A C 1
ATOM 1940 O O . ILE A 1 249 ? -17.109 34 4.883 1 95.56 249 ILE A O 1
ATOM 1944 N N . HIS A 1 250 ? -15.945 33.875 6.758 1 94.56 250 HIS A N 1
ATOM 1945 C CA . HIS A 1 250 ? -15.352 35.188 6.582 1 94.56 250 HIS A CA 1
ATOM 1946 C C . HIS A 1 250 ? -14.562 35.281 5.281 1 94.56 250 HIS A C 1
ATOM 1948 O O . HIS A 1 250 ? -13.859 34.344 4.918 1 94.56 250 HIS A O 1
ATOM 1954 N N . PRO A 1 251 ? -14.562 36.375 4.57 1 91.62 251 PRO A N 1
ATOM 1955 C CA . PRO A 1 251 ? -13.898 36.531 3.271 1 91.62 251 PRO A CA 1
ATOM 1956 C C . PRO A 1 251 ? -12.398 36.25 3.348 1 91.62 251 PRO A C 1
ATOM 1958 O O . PRO A 1 251 ? -11.82 35.688 2.426 1 91.62 251 PRO A O 1
ATOM 1961 N N . MET A 1 252 ? -11.812 36.688 4.367 1 92.62 252 MET A N 1
ATOM 1962 C CA . MET A 1 252 ? -10.375 36.469 4.531 1 92.62 252 MET A CA 1
ATOM 1963 C C . MET A 1 252 ? -10.062 34.969 4.504 1 92.62 252 MET A C 1
ATOM 1965 O O . MET A 1 252 ? -9.102 34.562 3.857 1 92.62 252 MET A O 1
ATOM 1969 N N . VAL A 1 253 ? -10.859 34.219 5.207 1 94.38 253 VAL A N 1
ATOM 1970 C CA . VAL A 1 253 ? -10.68 32.781 5.277 1 94.38 253 VAL A CA 1
ATOM 1971 C C . VAL A 1 253 ? -10.914 32.156 3.898 1 94.38 253 VAL A C 1
ATOM 1973 O O . VAL A 1 253 ? -10.156 31.281 3.463 1 94.38 253 VAL A O 1
ATOM 1976 N N . HIS A 1 254 ? -11.883 32.625 3.232 1 93.62 254 HIS A N 1
ATOM 1977 C CA . HIS A 1 254 ? -12.18 32.188 1.879 1 93.62 254 HIS A CA 1
ATOM 1978 C C . HIS A 1 254 ? -11 32.438 0.942 1 93.62 254 HIS A C 1
ATOM 1980 O O . HIS A 1 254 ? -10.656 31.562 0.127 1 93.62 254 HIS A O 1
ATOM 1986 N N . LEU A 1 255 ? -10.414 33.594 1.046 1 93.38 255 LEU A N 1
ATOM 1987 C CA . LEU A 1 255 ? -9.281 33.969 0.207 1 93.38 255 LEU A CA 1
ATOM 1988 C C . LEU A 1 255 ? -8.078 33.062 0.483 1 93.38 255 LEU A C 1
ATOM 1990 O O . LEU A 1 255 ? -7.383 32.656 -0.445 1 93.38 255 LEU A O 1
ATOM 1994 N N . ILE A 1 256 ? -7.871 32.781 1.706 1 93 256 ILE A N 1
ATOM 1995 C CA . ILE A 1 256 ? -6.742 31.938 2.086 1 93 256 ILE A CA 1
ATOM 1996 C C . ILE A 1 256 ? -6.93 30.531 1.522 1 93 256 ILE A C 1
ATOM 1998 O O . ILE A 1 256 ? -6.004 29.953 0.947 1 93 256 ILE A O 1
ATOM 2002 N N . ILE A 1 257 ? -8.086 29.953 1.656 1 91.56 257 ILE A N 1
ATOM 2003 C CA . ILE A 1 257 ? -8.383 28.609 1.159 1 91.56 257 ILE A CA 1
ATOM 2004 C C . ILE A 1 257 ? -8.219 28.578 -0.358 1 91.56 257 ILE A C 1
ATOM 2006 O O . ILE A 1 257 ? -7.656 27.625 -0.904 1 91.56 257 ILE A O 1
ATOM 2010 N N . GLU A 1 258 ? -8.703 29.594 -0.995 1 90.69 258 GLU A N 1
ATOM 2011 C CA . GLU A 1 258 ? -8.578 29.672 -2.447 1 90.69 258 GLU A CA 1
ATOM 2012 C C . GLU A 1 258 ? -7.113 29.781 -2.867 1 90.69 258 GLU A C 1
ATOM 2014 O O . GLU A 1 258 ? -6.695 29.156 -3.84 1 90.69 258 GLU A O 1
ATOM 2019 N N . PHE A 1 259 ? -6.395 30.625 -2.16 1 91.12 259 PHE A N 1
ATOM 2020 C CA . PHE A 1 259 ? -4.969 30.812 -2.381 1 91.12 259 PHE A CA 1
ATOM 2021 C C . PHE A 1 259 ? -4.227 29.484 -2.311 1 91.12 259 PHE A C 1
ATOM 2023 O O . PHE A 1 259 ? -3.445 29.156 -3.207 1 91.12 259 PHE A O 1
ATOM 2030 N N . LEU A 1 260 ? -4.504 28.672 -1.341 1 88.69 260 LEU A N 1
ATOM 2031 C CA . LEU A 1 260 ? -3.836 27.391 -1.12 1 88.69 260 LEU A CA 1
ATOM 2032 C C . LEU A 1 260 ? -4.27 26.375 -2.16 1 88.69 260 LEU A C 1
ATOM 2034 O O . LEU A 1 260 ? -3.453 25.578 -2.635 1 88.69 260 LEU A O 1
ATOM 2038 N N . SER A 1 261 ? -5.508 26.344 -2.52 1 88.5 261 SER A N 1
ATOM 2039 C CA . SER A 1 261 ? -6.023 25.438 -3.541 1 88.5 261 SER A CA 1
ATOM 2040 C C . SER A 1 261 ? -5.379 25.703 -4.898 1 88.5 261 SER A C 1
ATOM 2042 O O . SER A 1 261 ? -4.949 24.766 -5.582 1 88.5 261 SER A O 1
ATOM 2044 N N . LEU A 1 262 ? -5.293 26.984 -5.258 1 87.62 262 LEU A N 1
ATOM 2045 C CA . LEU A 1 262 ? -4.711 27.359 -6.539 1 87.62 262 LEU A CA 1
ATOM 2046 C C . LEU A 1 262 ? -3.23 27.016 -6.598 1 87.62 262 LEU A C 1
ATOM 2048 O O . LEU A 1 262 ? -2.748 26.5 -7.609 1 87.62 262 LEU A O 1
ATOM 2052 N N . ASN A 1 263 ? -2.555 27.266 -5.5 1 86.25 263 ASN A N 1
ATOM 2053 C CA . ASN A 1 263 ? -1.135 26.938 -5.473 1 86.25 263 ASN A CA 1
ATOM 2054 C C . ASN A 1 263 ? -0.903 25.453 -5.727 1 86.25 263 ASN A C 1
ATOM 2056 O O . ASN A 1 263 ? -0.026 25.078 -6.508 1 86.25 263 ASN A O 1
ATOM 2060 N N . LYS A 1 264 ? -1.636 24.609 -5.078 1 85.38 264 LYS A N 1
ATOM 2061 C CA . LYS A 1 264 ? -1.455 23.172 -5.23 1 85.38 264 LYS A CA 1
ATOM 2062 C C . LYS A 1 264 ? -1.785 22.734 -6.648 1 85.38 264 LYS A C 1
ATOM 2064 O O . LYS A 1 264 ? -1.038 21.953 -7.25 1 85.38 264 LYS A O 1
ATOM 2069 N N . LYS A 1 265 ? -2.859 23.25 -7.188 1 81.88 265 LYS A N 1
ATOM 2070 C CA . LYS A 1 265 ? -3.262 22.922 -8.555 1 81.88 265 LYS A CA 1
ATOM 2071 C C . LYS A 1 265 ? -2.166 23.281 -9.555 1 81.88 265 LYS A C 1
ATOM 2073 O O . LYS A 1 265 ? -1.881 22.5 -10.469 1 81.88 265 LYS A O 1
ATOM 2078 N N . ILE A 1 266 ? -1.572 24.422 -9.328 1 82.75 266 ILE A N 1
ATOM 2079 C CA . ILE A 1 266 ? -0.559 24.938 -10.25 1 82.75 266 ILE A CA 1
ATOM 2080 C C . ILE A 1 266 ? 0.739 24.141 -10.07 1 82.75 266 ILE A C 1
ATOM 2082 O O . ILE A 1 266 ? 1.391 23.781 -11.047 1 82.75 266 ILE A O 1
ATOM 2086 N N . SER A 1 267 ? 1.083 23.844 -8.875 1 82.62 267 SER A N 1
ATOM 2087 C CA . SER A 1 267 ? 2.328 23.156 -8.578 1 82.62 267 SER A CA 1
ATOM 2088 C C . SER A 1 267 ? 2.32 21.734 -9.164 1 82.62 267 SER A C 1
ATOM 2090 O O . SER A 1 267 ? 3.379 21.172 -9.445 1 82.62 267 SER A O 1
ATOM 2092 N N . ASN A 1 268 ? 1.189 21.219 -9.398 1 79.12 268 ASN A N 1
ATOM 2093 C CA . ASN A 1 268 ? 1.065 19.859 -9.938 1 79.12 268 ASN A CA 1
ATOM 2094 C C . ASN A 1 268 ? 1.257 19.844 -11.445 1 79.12 268 ASN A C 1
ATOM 2096 O O . ASN A 1 268 ? 1.451 18.781 -12.039 1 79.12 268 ASN A O 1
ATOM 2100 N N . ARG A 1 269 ? 1.141 20.984 -12.125 1 77.12 269 ARG A N 1
ATOM 2101 C CA . ARG A 1 269 ? 1.111 21.016 -13.586 1 77.12 269 ARG A CA 1
ATOM 2102 C C . ARG A 1 269 ? 2.459 21.469 -14.148 1 77.12 269 ARG A C 1
ATOM 2104 O O . ARG A 1 269 ? 2.596 21.656 -15.359 1 77.12 269 ARG A O 1
ATOM 2111 N N . GLY A 1 270 ? 3.492 21.609 -13.461 1 71.81 270 GLY A N 1
ATOM 2112 C CA . GLY A 1 270 ? 4.828 21.906 -13.953 1 71.81 270 GLY A CA 1
ATOM 2113 C C . GLY A 1 270 ? 5.156 23.391 -13.953 1 71.81 270 GLY A C 1
ATOM 2114 O O . GLY A 1 270 ? 4.273 24.219 -13.773 1 71.81 270 GLY A O 1
ATOM 2115 N N . SER A 1 271 ? 6.387 23.703 -14.25 1 72.25 271 SER A N 1
ATOM 2116 C CA . SER A 1 271 ? 6.91 25.062 -14.148 1 72.25 271 SER A CA 1
ATOM 2117 C C . SER A 1 271 ? 6.395 25.938 -15.289 1 72.25 271 SER A C 1
ATOM 2119 O O . SER A 1 271 ? 6.246 27.156 -15.125 1 72.25 271 SER A O 1
ATOM 2121 N N . TRP A 1 272 ? 6.082 25.359 -16.344 1 73.12 272 TRP A N 1
ATOM 2122 C CA . TRP A 1 272 ? 5.633 26.141 -17.5 1 73.12 272 TRP A CA 1
ATOM 2123 C C . TRP A 1 272 ? 4.25 26.734 -17.25 1 73.12 272 TRP A C 1
ATOM 2125 O O . TRP A 1 272 ? 3.928 27.812 -17.766 1 73.12 272 TRP A O 1
ATOM 2135 N N . TYR A 1 273 ? 3.463 26.078 -16.516 1 79.25 273 TYR A N 1
ATOM 2136 C CA . TYR A 1 273 ? 2.074 26.453 -16.281 1 79.25 273 TYR A CA 1
ATOM 2137 C C . TYR A 1 273 ? 1.989 27.656 -15.344 1 79.25 273 TYR A C 1
ATOM 2139 O O . TYR A 1 273 ? 1.114 28.516 -15.5 1 79.25 273 TYR A O 1
ATOM 2147 N N . LYS A 1 274 ? 2.92 27.781 -14.5 1 80.19 274 LYS A N 1
ATOM 2148 C CA . LYS A 1 274 ? 2.883 28.781 -13.438 1 80.19 274 LYS A CA 1
ATOM 2149 C C . LYS A 1 274 ? 3.01 30.188 -14.008 1 80.19 274 LYS A C 1
ATOM 2151 O O . LYS A 1 274 ? 2.492 31.156 -13.43 1 80.19 274 LYS A O 1
ATOM 2156 N N . ASN A 1 275 ? 3.584 30.266 -15.148 1 79.94 275 ASN A N 1
ATOM 2157 C CA . ASN A 1 275 ? 3.9 31.594 -15.672 1 79.94 275 ASN A CA 1
ATOM 2158 C C . ASN A 1 275 ? 2.873 32.062 -16.703 1 79.94 275 ASN A C 1
ATOM 2160 O O . ASN A 1 275 ? 3.002 33.125 -17.266 1 79.94 275 ASN A O 1
ATOM 2164 N N . LEU A 1 276 ? 1.81 31.375 -16.828 1 84.19 276 LEU A N 1
ATOM 2165 C CA . LEU A 1 276 ? 0.792 31.75 -17.797 1 84.19 276 LEU A CA 1
ATOM 2166 C C . LEU A 1 276 ? 0.038 33 -17.328 1 84.19 276 LEU A C 1
ATOM 2168 O O . LEU A 1 276 ? -0.259 33.156 -16.141 1 84.19 276 LEU A O 1
ATOM 2172 N N . PRO A 1 277 ? -0.248 33.875 -18.219 1 87.56 277 PRO A N 1
ATOM 2173 C CA . PRO A 1 277 ? -0.909 35.125 -17.844 1 87.56 277 PRO A CA 1
ATOM 2174 C C . PRO A 1 277 ? -2.424 35 -17.719 1 87.56 277 PRO A C 1
ATOM 2176 O O . PRO A 1 277 ? -3.119 35.969 -17.422 1 87.56 277 PRO A O 1
ATOM 2179 N N . VAL A 1 278 ? -2.922 33.812 -17.938 1 87.06 278 VAL A N 1
ATOM 2180 C CA . VAL A 1 278 ? -4.359 33.562 -17.875 1 87.06 278 VAL A CA 1
ATOM 2181 C C . VAL A 1 278 ? -4.637 32.344 -17.016 1 87.06 278 VAL A C 1
ATOM 2183 O O . VAL A 1 278 ? -3.707 31.656 -16.594 1 87.06 278 VAL A O 1
ATOM 2186 N N . GLY A 1 279 ? -5.906 32.156 -16.656 1 90.25 279 GLY A N 1
ATOM 2187 C CA . GLY A 1 279 ? -6.301 30.922 -15.969 1 90.25 279 GLY A CA 1
ATOM 2188 C C . GLY A 1 279 ? -5.961 30.938 -14.492 1 90.25 279 GLY A C 1
ATOM 2189 O O . GLY A 1 279 ? -6.012 31.984 -13.844 1 90.25 279 GLY A O 1
ATOM 2190 N N . ASP A 1 280 ? -5.625 29.75 -13.961 1 89.69 280 ASP A N 1
ATOM 2191 C CA . ASP A 1 280 ? -5.387 29.547 -12.539 1 89.69 280 ASP A CA 1
ATOM 2192 C C . ASP A 1 280 ? -4.164 30.344 -12.07 1 89.69 280 ASP A C 1
ATOM 2194 O O . ASP A 1 280 ? -4.164 30.906 -10.977 1 89.69 280 ASP A O 1
ATOM 2198 N N . PRO A 1 281 ? -3.09 30.438 -12.891 1 89.88 281 PRO A N 1
ATOM 2199 C CA . PRO A 1 281 ? -1.933 31.219 -12.453 1 89.88 281 PRO A CA 1
ATOM 2200 C C . PRO A 1 281 ? -2.26 32.688 -12.266 1 89.88 281 PRO A C 1
ATOM 2202 O O . PRO A 1 281 ? -1.818 33.312 -11.297 1 89.88 281 PRO A O 1
ATOM 2205 N N . LYS A 1 282 ? -2.939 33.281 -13.18 1 92.38 282 LYS A N 1
ATOM 2206 C CA . LYS A 1 282 ? -3.363 34.656 -13.008 1 92.38 282 LYS A CA 1
ATOM 2207 C C . LYS A 1 282 ? -4.262 34.812 -11.789 1 92.38 282 LYS A C 1
ATOM 2209 O O . LYS A 1 282 ? -4.113 35.781 -11.016 1 92.38 282 LYS A O 1
ATOM 2214 N N . LYS A 1 283 ? -5.207 33.906 -11.695 1 93.44 283 LYS A N 1
ATOM 2215 C CA . LYS A 1 283 ? -6.109 33.969 -10.547 1 93.44 283 LYS A CA 1
ATOM 2216 C C . LYS A 1 283 ? -5.332 33.875 -9.234 1 93.44 283 LYS A C 1
ATOM 2218 O O . LYS A 1 283 ? -5.684 34.562 -8.266 1 93.44 283 LYS A O 1
ATOM 2223 N N . LEU A 1 284 ? -4.352 33.094 -9.18 1 92.75 284 LEU A N 1
ATOM 2224 C CA . LEU A 1 284 ? -3.51 32.969 -7.992 1 92.75 284 LEU A CA 1
ATOM 2225 C C . LEU A 1 284 ? -2.867 34.312 -7.664 1 92.75 284 LEU A C 1
ATOM 2227 O O . LEU A 1 284 ? -2.854 34.75 -6.504 1 92.75 284 LEU A O 1
ATOM 2231 N N . ARG A 1 285 ? -2.34 35 -8.617 1 93.19 285 ARG A N 1
ATOM 2232 C CA . ARG A 1 285 ? -1.729 36.312 -8.406 1 93.19 285 ARG A CA 1
ATOM 2233 C C . ARG A 1 285 ? -2.756 37.344 -7.91 1 93.19 285 ARG A C 1
ATOM 2235 O O . ARG A 1 285 ? -2.465 38.125 -7.016 1 93.19 285 ARG A O 1
ATOM 2242 N N . ASP A 1 286 ? -3.904 37.25 -8.484 1 94.44 286 ASP A N 1
ATOM 2243 C CA . ASP A 1 286 ? -4.965 38.156 -8.078 1 94.44 286 ASP A CA 1
ATOM 2244 C C . ASP A 1 286 ? -5.391 37.906 -6.629 1 94.44 286 ASP A C 1
ATOM 2246 O O . ASP A 1 286 ? -5.535 38.844 -5.844 1 94.44 286 ASP A O 1
ATOM 2250 N N . VAL A 1 287 ? -5.609 36.688 -6.32 1 94.75 287 VAL A N 1
ATOM 2251 C CA . VAL A 1 287 ? -6.023 36.312 -4.977 1 94.75 287 VAL A CA 1
ATOM 2252 C C . VAL A 1 287 ? -4.934 36.656 -3.975 1 94.75 287 VAL A C 1
ATOM 2254 O O . VAL A 1 287 ? -5.223 37.125 -2.869 1 94.75 287 VAL A O 1
ATOM 2257 N N . ARG A 1 288 ? -3.721 36.438 -4.359 1 93.12 288 ARG A N 1
ATOM 2258 C CA . ARG A 1 288 ? -2.594 36.812 -3.504 1 93.12 288 ARG A CA 1
ATOM 2259 C C . ARG A 1 288 ? -2.6 38.312 -3.197 1 93.12 288 ARG A C 1
ATOM 2261 O O . ARG A 1 288 ? -2.461 38.719 -2.039 1 93.12 288 ARG A O 1
ATOM 2268 N N . THR A 1 289 ? -2.744 39.094 -4.199 1 94.31 289 THR A N 1
ATOM 2269 C CA . THR A 1 289 ? -2.758 40.531 -4.039 1 94.31 289 THR A CA 1
ATOM 2270 C C . THR A 1 289 ? -3.889 40.969 -3.109 1 94.31 289 THR A C 1
ATOM 2272 O O . THR A 1 289 ? -3.678 41.781 -2.195 1 94.31 289 THR A O 1
ATOM 2275 N N . GLU A 1 290 ? -5.012 40.438 -3.379 1 94.88 290 GLU A N 1
ATOM 2276 C CA . GLU A 1 290 ? -6.164 40.75 -2.545 1 94.88 290 GLU A CA 1
ATOM 2277 C C . GLU A 1 290 ? -5.945 40.312 -1.103 1 94.88 290 GLU A C 1
ATOM 2279 O O . GLU A 1 290 ? -6.258 41.031 -0.166 1 94.88 290 GLU A O 1
ATOM 2284 N N . LEU A 1 291 ? -5.48 39.188 -0.916 1 94.38 291 LEU A N 1
ATOM 2285 C CA . LEU A 1 291 ? -5.223 38.625 0.406 1 94.38 291 LEU A CA 1
ATOM 2286 C C . LEU A 1 291 ? -4.238 39.5 1.183 1 94.38 291 LEU A C 1
ATOM 2288 O O . LEU A 1 291 ? -4.469 39.812 2.354 1 94.38 291 LEU A O 1
ATOM 2292 N N . TYR A 1 292 ? -3.178 39.906 0.539 1 92.44 292 TYR A N 1
ATOM 2293 C CA . TYR A 1 292 ? -2.172 40.75 1.176 1 92.44 292 TYR A CA 1
ATOM 2294 C C . TYR A 1 292 ? -2.768 42.094 1.583 1 92.44 292 TYR A C 1
ATOM 2296 O O . TYR A 1 292 ? -2.48 42.594 2.67 1 92.44 292 TYR A O 1
ATOM 2304 N N . GLU A 1 293 ? -3.592 42.562 0.79 1 93.69 293 GLU A N 1
ATOM 2305 C CA . GLU A 1 293 ? -4.23 43.844 1.092 1 93.69 293 GLU A CA 1
ATOM 2306 C C . GLU A 1 293 ? -5.184 43.719 2.277 1 93.69 293 GLU A C 1
ATOM 2308 O O . GLU A 1 293 ? -5.176 44.562 3.18 1 93.69 293 GLU A O 1
ATOM 2313 N N . VAL A 1 294 ? -5.918 42.719 2.234 1 91.56 294 VAL A N 1
ATOM 2314 C CA . VAL A 1 294 ? -6.898 42.5 3.295 1 91.56 294 VAL A CA 1
ATOM 2315 C C . VAL A 1 294 ? -6.18 42.312 4.629 1 91.56 294 VAL A C 1
ATOM 2317 O O . VAL A 1 294 ? -6.578 42.875 5.645 1 91.56 294 VAL A O 1
ATOM 2320 N N . LEU A 1 295 ? -5.16 41.594 4.652 1 91.12 295 LEU A N 1
ATOM 2321 C CA . LEU A 1 295 ? -4.465 41.281 5.898 1 91.12 295 LEU A CA 1
ATOM 2322 C C . LEU A 1 295 ? -3.652 42.5 6.375 1 91.12 295 LEU A C 1
ATOM 2324 O O . LEU A 1 295 ? -3.5 42.719 7.578 1 91.12 295 LEU A O 1
ATOM 2328 N N . ARG A 1 296 ? -3.123 43.25 5.414 1 91.31 296 ARG A N 1
ATOM 2329 C CA . ARG A 1 296 ? -2.455 44.469 5.789 1 91.31 296 ARG A CA 1
ATOM 2330 C C . ARG A 1 296 ? -3.416 45.438 6.504 1 91.31 296 ARG A C 1
ATOM 2332 O O . ARG A 1 296 ? -3.08 45.969 7.551 1 91.31 296 ARG A O 1
ATOM 2339 N N . ASP A 1 297 ? -4.523 45.5 5.957 1 91.5 297 ASP A N 1
ATOM 2340 C CA . ASP A 1 297 ? -5.539 46.375 6.547 1 91.5 297 ASP A CA 1
ATOM 2341 C C . ASP A 1 297 ? -5.934 45.875 7.941 1 91.5 297 ASP A C 1
ATOM 2343 O O . ASP A 1 297 ? -6.055 46.688 8.875 1 91.5 297 ASP A O 1
ATOM 2347 N N . ALA A 1 298 ? -6.125 44.656 8.016 1 88.94 298 ALA A N 1
ATOM 2348 C CA . ALA A 1 298 ? -6.5 44.062 9.297 1 88.94 298 ALA A CA 1
ATOM 2349 C C . ALA A 1 298 ? -5.395 44.25 10.328 1 88.94 298 ALA A C 1
ATOM 2351 O O . ALA A 1 298 ? -5.668 44.531 11.5 1 88.94 298 ALA A O 1
ATOM 2352 N N . THR A 1 299 ? -4.168 44.156 9.922 1 90.75 299 THR A N 1
ATOM 2353 C CA . THR A 1 299 ? -3.012 44.312 10.797 1 90.75 299 THR A CA 1
ATOM 2354 C C . THR A 1 299 ? -2.908 45.75 11.289 1 90.75 299 THR A C 1
ATOM 2356 O O . THR A 1 299 ? -2.645 46 12.469 1 90.75 299 THR A O 1
ATOM 2359 N N . ASP A 1 300 ? -3.16 46.625 10.445 1 90.12 300 ASP A N 1
ATOM 2360 C CA . ASP A 1 300 ? -3.072 48.031 10.797 1 90.12 300 ASP A CA 1
ATOM 2361 C C . ASP A 1 300 ? -4.184 48.438 11.766 1 90.12 300 ASP A C 1
ATOM 2363 O O . ASP A 1 300 ? -3.975 49.281 12.641 1 90.12 300 ASP A O 1
ATOM 2367 N N . LYS A 1 301 ? -5.25 47.812 11.656 1 86.38 301 LYS A N 1
ATOM 2368 C CA . LYS A 1 301 ? -6.398 48.156 12.492 1 86.38 301 LYS A CA 1
ATOM 2369 C C . LYS A 1 301 ? -6.27 47.531 13.875 1 86.38 301 LYS A C 1
ATOM 2371 O O . LYS A 1 301 ? -6.891 47.969 14.836 1 86.38 301 LYS A O 1
ATOM 2376 N N . ALA A 1 302 ? -5.582 46.5 13.984 1 79.44 302 ALA A N 1
ATOM 2377 C CA . ALA A 1 302 ? -5.445 45.75 15.242 1 79.44 302 ALA A CA 1
ATOM 2378 C C . ALA A 1 302 ? -4.551 46.531 16.219 1 79.44 302 ALA A C 1
ATOM 2380 O O . ALA A 1 302 ? -4.504 46.188 17.406 1 79.44 302 ALA A O 1
ATOM 2381 N N . VAL A 1 303 ? -4.059 47.594 15.891 1 69.31 303 VAL A N 1
ATOM 2382 C CA . VAL A 1 303 ? -3.094 48.344 16.688 1 69.31 303 VAL A CA 1
ATOM 2383 C C . VAL A 1 303 ? -3.816 49.094 17.812 1 69.31 303 VAL A C 1
ATOM 2385 O O . VAL A 1 303 ? -4.789 49.812 17.562 1 69.31 303 VAL A O 1
ATOM 2388 N N . ARG A 1 304 ? -3.434 48.656 19.062 1 72.56 304 ARG A N 1
ATOM 2389 C CA . ARG A 1 304 ? -3.875 49.406 20.219 1 72.56 304 ARG A CA 1
ATOM 2390 C C . ARG A 1 304 ? -2.949 50.594 20.484 1 72.56 304 ARG A C 1
ATOM 2392 O O . ARG A 1 304 ? -1.77 50.406 20.781 1 72.56 304 ARG A O 1
ATOM 2399 N N . PRO A 1 305 ? -3.539 51.719 20.281 1 64.5 305 PRO A N 1
ATOM 2400 C CA . PRO A 1 305 ? -2.676 52.875 20.484 1 64.5 305 PRO A CA 1
ATOM 2401 C C . PRO A 1 305 ? -2.209 53.031 21.922 1 64.5 305 PRO A C 1
ATOM 2403 O O . PRO A 1 305 ? -2.949 52.688 22.859 1 64.5 305 PRO A O 1
ATOM 2406 N N . GLY A 1 306 ? -0.976 53.406 22.141 1 66.25 306 GLY A N 1
ATOM 2407 C CA . GLY A 1 306 ? -0.478 53.906 23.422 1 66.25 306 GLY A CA 1
ATOM 2408 C C . GLY A 1 306 ? 0.227 52.812 24.234 1 66.25 306 GLY A C 1
ATOM 2409 O O . GLY A 1 306 ? 0.547 53.031 25.406 1 66.25 306 GLY A O 1
ATOM 2410 N N . MET A 1 307 ? 0.353 51.688 23.578 1 75.75 307 MET A N 1
ATOM 2411 C CA . MET A 1 307 ? 1.062 50.688 24.375 1 75.75 307 MET A CA 1
ATOM 2412 C C . MET A 1 307 ? 2.564 50.75 24.125 1 75.75 307 MET A C 1
ATOM 2414 O O . MET A 1 307 ? 2.998 50.969 23 1 75.75 307 MET A O 1
ATOM 2418 N N . GLY A 1 308 ? 3.439 50.75 25.062 1 85.69 308 GLY A N 1
ATOM 2419 C CA . GLY A 1 308 ? 4.883 50.906 24.969 1 85.69 308 GLY A CA 1
ATOM 2420 C C . GLY A 1 308 ? 5.574 49.625 24.5 1 85.69 308 GLY A C 1
ATOM 2421 O O . GLY A 1 308 ? 4.969 48.562 24.469 1 85.69 308 GLY A O 1
ATOM 2422 N N . ASP A 1 309 ? 6.781 49.75 24.031 1 92.69 309 ASP A N 1
ATOM 2423 C CA . ASP A 1 309 ? 7.633 48.656 23.609 1 92.69 309 ASP A CA 1
ATOM 2424 C C . ASP A 1 309 ? 8.008 47.75 24.781 1 92.69 309 ASP A C 1
ATOM 2426 O O . ASP A 1 309 ? 8.078 48.219 25.922 1 92.69 309 ASP A O 1
ATOM 2430 N N . LEU A 1 310 ? 8.07 46.5 24.484 1 94.56 310 LEU A N 1
ATOM 2431 C CA . LEU A 1 310 ? 8.508 45.531 25.469 1 94.56 310 LEU A CA 1
ATOM 2432 C C . LEU A 1 310 ? 9.531 44.562 24.859 1 94.56 310 LEU A C 1
ATOM 2434 O O . LEU A 1 310 ? 9.539 44.312 23.656 1 94.56 310 LEU A O 1
ATOM 2438 N N . PRO A 1 311 ? 10.438 44.031 25.766 1 95 311 PRO A N 1
ATOM 2439 C CA . PRO A 1 311 ? 11.305 42.969 25.266 1 95 311 PRO A CA 1
ATOM 2440 C C . PRO A 1 311 ? 10.516 41.781 24.719 1 95 311 PRO A C 1
ATOM 2442 O O . PRO A 1 311 ? 9.414 41.5 25.203 1 95 311 PRO A O 1
ATOM 2445 N N . LEU A 1 312 ? 11.117 41.062 23.797 1 93.62 312 LEU A N 1
ATOM 2446 C CA . LEU A 1 312 ? 10.469 40.031 23.031 1 93.62 312 LEU A CA 1
ATOM 2447 C C . LEU A 1 312 ? 9.664 39.094 23.938 1 93.62 312 LEU A C 1
ATOM 2449 O O . LEU A 1 312 ? 8.469 38.875 23.703 1 93.62 312 LEU A O 1
ATOM 2453 N N . HIS A 1 313 ? 10.211 38.594 24.984 1 91.56 313 HIS A N 1
ATOM 2454 C CA . HIS A 1 313 ? 9.586 37.594 25.828 1 91.56 313 HIS A CA 1
ATOM 2455 C C . HIS A 1 313 ? 8.445 38.188 26.656 1 91.56 313 HIS A C 1
ATOM 2457 O O . HIS A 1 313 ? 7.406 37.562 26.828 1 91.56 313 HIS A O 1
ATOM 2463 N N . ASP A 1 314 ? 8.648 39.344 27.141 1 93.38 314 ASP A N 1
ATOM 2464 C CA . ASP A 1 314 ? 7.602 40.031 27.891 1 93.38 314 ASP A CA 1
ATOM 2465 C C . ASP A 1 314 ? 6.422 40.406 27 1 93.38 314 ASP A C 1
ATOM 2467 O O . ASP A 1 314 ? 5.266 40.281 27.406 1 93.38 314 ASP A O 1
ATOM 2471 N N . ALA A 1 315 ? 6.84 40.875 25.844 1 93.44 315 ALA A N 1
ATOM 2472 C CA . ALA A 1 315 ? 5.797 41.219 24.875 1 93.44 315 ALA A CA 1
ATOM 2473 C C . ALA A 1 315 ? 4.941 40 24.562 1 93.44 315 ALA A C 1
ATOM 2475 O O . ALA A 1 315 ? 3.717 40.094 24.438 1 93.44 315 ALA A O 1
ATOM 2476 N N . ALA A 1 316 ? 5.566 38.875 24.406 1 92.62 316 ALA A N 1
ATOM 2477 C CA . ALA A 1 316 ? 4.871 37.625 24.078 1 92.62 316 ALA A CA 1
ATOM 2478 C C . ALA A 1 316 ? 3.893 37.219 25.172 1 92.62 316 ALA A C 1
ATOM 2480 O O . ALA A 1 316 ? 2.797 36.75 24.891 1 92.62 316 ALA A O 1
ATOM 2481 N N . LEU A 1 317 ? 4.199 37.438 26.406 1 91.44 317 LEU A N 1
ATOM 2482 C CA . LEU A 1 317 ? 3.389 37.031 27.547 1 91.44 317 LEU A CA 1
ATOM 2483 C C . LEU A 1 317 ? 2.23 38 27.766 1 91.44 317 LEU A C 1
ATOM 2485 O O . LEU A 1 317 ? 1.17 37.625 28.25 1 91.44 317 LEU A O 1
ATOM 2489 N N . GLU A 1 318 ? 2.408 39.219 27.297 1 89.25 318 GLU A N 1
ATOM 2490 C CA . GLU A 1 318 ? 1.411 40.219 27.609 1 89.25 318 GLU A CA 1
ATOM 2491 C C . GLU A 1 318 ? 0.497 40.469 26.406 1 89.25 318 GLU A C 1
ATOM 2493 O O . GLU A 1 318 ? -0.559 41.094 26.547 1 89.25 318 GLU A O 1
ATOM 2498 N N . ALA A 1 319 ? 0.931 40.031 25.344 1 90.56 319 ALA A N 1
ATOM 2499 C CA . ALA A 1 319 ? 0.223 40.344 24.109 1 90.56 319 ALA A CA 1
ATOM 2500 C C . ALA A 1 319 ? -1.179 39.75 24.109 1 90.56 319 ALA A C 1
ATOM 2502 O O . ALA A 1 319 ? -1.398 38.656 24.672 1 90.56 319 ALA A O 1
ATOM 2503 N N . THR A 1 320 ? -2.088 40.406 23.438 1 90.06 320 THR A N 1
ATOM 2504 C CA . THR A 1 320 ? -3.453 39.938 23.297 1 90.06 320 THR A CA 1
ATOM 2505 C C . THR A 1 320 ? -3.621 39.219 21.953 1 90.06 320 THR A C 1
ATOM 2507 O O . THR A 1 320 ? -4.605 38.5 21.734 1 90.06 320 THR A O 1
ATOM 2510 N N . SER A 1 321 ? -2.711 39.438 21.125 1 93.12 321 SER A N 1
ATOM 2511 C CA . SER A 1 321 ? -2.664 38.812 19.812 1 93.12 321 SER A CA 1
ATOM 2512 C C . SER A 1 321 ? -1.255 38.875 19.234 1 93.12 321 SER A C 1
ATOM 2514 O O . SER A 1 321 ? -0.371 39.531 19.781 1 93.12 321 SER A O 1
ATOM 2516 N N . VAL A 1 322 ? -1.032 38.188 18.125 1 93.94 322 VAL A N 1
ATOM 2517 C CA . VAL A 1 322 ? 0.288 38.156 17.516 1 93.94 322 VAL A CA 1
ATOM 2518 C C . VAL A 1 322 ? 0.632 39.531 16.953 1 93.94 322 VAL A C 1
ATOM 2520 O O . VAL A 1 322 ? 1.78 39.969 17.031 1 93.94 322 VAL A O 1
ATOM 2523 N N . VAL A 1 323 ? -0.342 40.219 16.406 1 93.31 323 VAL A N 1
ATOM 2524 C CA . VAL A 1 323 ? -0.08 41.531 15.867 1 93.31 323 VAL A CA 1
ATOM 2525 C C . VAL A 1 323 ? 0.277 42.5 17 1 93.31 323 VAL A C 1
ATOM 2527 O O . VAL A 1 323 ? 1.188 43.312 16.875 1 93.31 323 VAL A O 1
ATOM 2530 N N . ASP A 1 324 ? -0.458 42.375 18.047 1 92.69 324 ASP A N 1
ATOM 2531 C CA . ASP A 1 324 ? -0.136 43.156 19.234 1 92.69 324 ASP A CA 1
ATOM 2532 C C . ASP A 1 324 ? 1.292 42.906 19.703 1 92.69 324 ASP A C 1
ATOM 2534 O O . ASP A 1 324 ? 2.033 43.812 20.016 1 92.69 324 ASP A O 1
ATOM 2538 N N . TYR A 1 325 ? 1.694 41.719 19.734 1 94.38 325 TYR A N 1
ATOM 2539 C CA . TYR A 1 325 ? 3.051 41.312 20.094 1 94.38 325 TYR A CA 1
ATOM 2540 C C . TYR A 1 325 ? 4.07 41.938 19.141 1 94.38 325 TYR A C 1
ATOM 2542 O O . TYR A 1 325 ? 5.027 42.594 19.594 1 94.38 325 TYR A O 1
ATOM 2550 N N . LEU A 1 326 ? 3.855 41.812 17.859 1 94.06 326 LEU A N 1
ATOM 2551 C CA . LEU A 1 326 ? 4.848 42.219 16.875 1 94.06 326 LEU A CA 1
ATOM 2552 C C . LEU A 1 326 ? 5 43.719 16.859 1 94.06 326 LEU A C 1
ATOM 2554 O O . LEU A 1 326 ? 6.082 44.25 16.578 1 94.06 326 LEU A O 1
ATOM 2558 N N . LYS A 1 327 ? 4 44.375 17.266 1 90.44 327 LYS A N 1
ATOM 2559 C CA . LYS A 1 327 ? 4.047 45.844 17.281 1 90.44 327 LYS A CA 1
ATOM 2560 C C . LYS A 1 327 ? 4.801 46.344 18.5 1 90.44 327 LYS A C 1
ATOM 2562 O O . LYS A 1 327 ? 5.367 47.438 18.469 1 90.44 327 LYS A O 1
ATOM 2567 N N . ARG A 1 328 ? 4.855 45.5 19.453 1 92.62 328 ARG A N 1
ATOM 2568 C CA . ARG A 1 328 ? 5.422 45.969 20.719 1 92.62 328 ARG A CA 1
ATOM 2569 C C . ARG A 1 328 ? 6.809 45.406 20.953 1 92.62 328 ARG A C 1
ATOM 2571 O O . ARG A 1 328 ? 7.625 45.969 21.672 1 92.62 328 ARG A O 1
ATOM 2578 N N . ALA A 1 329 ? 7.133 44.312 20.406 1 95.56 329 ALA A N 1
ATOM 2579 C CA . ALA A 1 329 ? 8.336 43.562 20.703 1 95.56 329 ALA A CA 1
ATOM 2580 C C . ALA A 1 329 ? 9.586 44.25 20.172 1 95.56 329 ALA A C 1
ATOM 2582 O O . ALA A 1 329 ? 9.617 44.656 19.016 1 95.56 329 ALA A O 1
ATOM 2583 N N . VAL A 1 330 ? 10.547 44.375 21.031 1 96.38 330 VAL A N 1
ATOM 2584 C CA . VAL A 1 330 ? 11.859 44.875 20.641 1 96.38 330 VAL A CA 1
ATOM 2585 C C . VAL A 1 330 ? 12.938 43.875 21.078 1 96.38 330 VAL A C 1
ATOM 2587 O O . VAL A 1 330 ? 12.781 43.188 22.094 1 96.38 330 VAL A O 1
ATOM 2590 N N . ASP A 1 331 ? 13.977 43.812 20.281 1 95.5 331 ASP A N 1
ATOM 2591 C CA . ASP A 1 331 ? 15.078 42.938 20.672 1 95.5 331 ASP A CA 1
ATOM 2592 C C . ASP A 1 331 ? 16.047 43.656 21.625 1 95.5 331 ASP A C 1
ATOM 2594 O O . ASP A 1 331 ? 15.727 44.719 22.156 1 95.5 331 ASP A O 1
ATOM 2598 N N . GLY A 1 332 ? 17.203 42.969 21.922 1 94 332 GLY A N 1
ATOM 2599 C CA . GLY A 1 332 ? 18.172 43.5 22.875 1 94 332 GLY A CA 1
ATOM 2600 C C . GLY A 1 332 ? 18.719 44.875 22.484 1 94 332 GLY A C 1
ATOM 2601 O O . GLY A 1 332 ? 19.125 45.656 23.344 1 94 332 GLY A O 1
ATOM 2602 N N . ASN A 1 333 ? 18.656 45.188 21.219 1 95.31 333 ASN A N 1
ATOM 2603 C CA . ASN A 1 333 ? 19.172 46.469 20.719 1 95.31 333 ASN A CA 1
ATOM 2604 C C . ASN A 1 333 ? 18.062 47.5 20.594 1 95.31 333 ASN A C 1
ATOM 2606 O O . ASN A 1 333 ? 18.297 48.625 20.141 1 95.31 333 ASN A O 1
ATOM 2610 N N . GLY A 1 334 ? 16.891 47.094 20.891 1 94.44 334 GLY A N 1
ATOM 2611 C CA . GLY A 1 334 ? 15.758 48 20.781 1 94.44 334 GLY A CA 1
ATOM 2612 C C . GLY A 1 334 ? 15.125 48 19.406 1 94.44 334 GLY A C 1
ATOM 2613 O O . GLY A 1 334 ? 14.219 48.812 19.141 1 94.44 334 GLY A O 1
ATOM 2614 N N . ASP A 1 335 ? 15.57 47.156 18.547 1 95.94 335 ASP A N 1
ATOM 2615 C CA . ASP A 1 335 ? 15.062 47.094 17.188 1 95.94 335 ASP A CA 1
ATOM 2616 C C . ASP A 1 335 ? 13.773 46.281 17.109 1 95.94 335 ASP A C 1
ATOM 2618 O O . ASP A 1 335 ? 13.602 45.312 17.859 1 95.94 335 ASP A O 1
ATOM 2622 N N . LYS A 1 336 ? 12.938 46.719 16.203 1 95.75 336 LYS A N 1
ATOM 2623 C CA . LYS A 1 336 ? 11.703 46 15.922 1 95.75 336 LYS A CA 1
ATOM 2624 C C . LYS A 1 336 ? 11.805 45.219 14.602 1 95.75 336 LYS A C 1
ATOM 2626 O O . LYS A 1 336 ? 12.703 45.469 13.797 1 95.75 336 LYS A O 1
ATOM 2631 N N . LEU A 1 337 ? 10.906 44.281 14.445 1 96.5 337 LEU A N 1
ATOM 2632 C CA . LEU A 1 337 ? 10.758 43.656 13.125 1 96.5 337 LEU A CA 1
ATOM 2633 C C . LEU A 1 337 ? 10.273 44.688 12.102 1 96.5 337 LEU A C 1
ATOM 2635 O O . LEU A 1 337 ? 9.297 45.375 12.336 1 96.5 337 LEU A O 1
ATOM 2639 N N . PRO A 1 338 ? 11 44.75 10.977 1 95.88 338 PRO A N 1
ATOM 2640 C CA . PRO A 1 338 ? 10.555 45.688 9.953 1 95.88 338 PRO A CA 1
ATOM 2641 C C . PRO A 1 338 ? 9.102 45.5 9.547 1 95.88 338 PRO A C 1
ATOM 2643 O O . PRO A 1 338 ? 8.641 44.344 9.445 1 95.88 338 PRO A O 1
ATOM 2646 N N . THR A 1 339 ? 8.43 46.562 9.258 1 93.69 339 THR A N 1
ATOM 2647 C CA . THR A 1 339 ? 6.988 46.562 9.016 1 93.69 339 THR A CA 1
ATOM 2648 C C . THR A 1 339 ? 6.637 45.656 7.84 1 93.69 339 THR A C 1
ATOM 2650 O O . THR A 1 339 ? 5.613 44.969 7.863 1 93.69 339 THR A O 1
ATOM 2653 N N . ASP A 1 340 ? 7.422 45.688 6.84 1 93.94 340 ASP A N 1
ATOM 2654 C CA . ASP A 1 340 ? 7.164 44.844 5.672 1 93.94 340 ASP A CA 1
ATOM 2655 C C . ASP A 1 340 ? 7.199 43.375 6.043 1 93.94 340 ASP A C 1
ATOM 2657 O O . ASP A 1 340 ? 6.426 42.562 5.508 1 93.94 340 ASP A O 1
ATOM 2661 N N . LEU A 1 341 ? 8.094 43.031 6.902 1 96.19 341 LEU A N 1
ATOM 2662 C CA . LEU A 1 341 ? 8.172 41.656 7.367 1 96.19 341 LEU A CA 1
ATOM 2663 C C . LEU A 1 341 ? 6.98 41.312 8.266 1 96.19 341 LEU A C 1
ATOM 2665 O O . LEU A 1 341 ? 6.512 40.188 8.273 1 96.19 341 LEU A O 1
ATOM 2669 N N . VAL A 1 342 ? 6.52 42.25 8.984 1 95.5 342 VAL A N 1
ATOM 2670 C CA . VAL A 1 342 ? 5.336 42.031 9.812 1 95.5 342 VAL A CA 1
ATOM 2671 C C . VAL A 1 342 ? 4.152 41.656 8.922 1 95.5 342 VAL A C 1
ATOM 2673 O O . VAL A 1 342 ? 3.471 40.656 9.172 1 95.5 342 VAL A O 1
ATOM 2676 N N . TYR A 1 343 ? 3.969 42.438 7.871 1 94.38 343 TYR A N 1
ATOM 2677 C CA . TYR A 1 343 ? 2.83 42.219 6.984 1 94.38 343 TYR A CA 1
ATOM 2678 C C . TYR A 1 343 ? 2.883 40.844 6.367 1 94.38 343 TYR A C 1
ATOM 2680 O O . TYR A 1 343 ? 1.904 40.094 6.418 1 94.38 343 TYR A O 1
ATOM 2688 N N . SER A 1 344 ? 3.996 40.438 5.777 1 94.88 344 SER A N 1
ATOM 2689 C CA . SER A 1 344 ? 4.133 39.156 5.102 1 94.88 344 SER A CA 1
ATOM 2690 C C . SER A 1 344 ? 3.988 38 6.082 1 94.88 344 SER A C 1
ATOM 2692 O O . SER A 1 344 ? 3.398 36.969 5.75 1 94.88 344 SER A O 1
ATOM 2694 N N . ASN A 1 345 ? 4.504 38.156 7.223 1 95.44 345 ASN A N 1
ATOM 2695 C CA . ASN A 1 345 ? 4.449 37.094 8.195 1 95.44 345 ASN A CA 1
ATOM 2696 C C . ASN A 1 345 ? 3.057 36.938 8.805 1 95.44 345 ASN A C 1
ATOM 2698 O O . ASN A 1 345 ? 2.637 35.844 9.172 1 95.44 345 ASN A O 1
ATOM 2702 N N . MET A 1 346 ? 2.326 38.062 8.93 1 93.94 346 MET A N 1
ATOM 2703 C CA . MET A 1 346 ? 0.954 37.969 9.422 1 93.94 346 MET A CA 1
ATOM 2704 C C . MET A 1 346 ? 0.086 37.156 8.469 1 93.94 346 MET A C 1
ATOM 2706 O O . MET A 1 346 ? -0.822 36.438 8.898 1 93.94 346 MET A O 1
ATOM 2710 N N . ILE A 1 347 ? 0.37 37.188 7.207 1 91.25 347 ILE A N 1
ATOM 2711 C CA . ILE A 1 347 ? -0.353 36.406 6.211 1 91.25 347 ILE A CA 1
ATOM 2712 C C . ILE A 1 347 ? -0.12 34.938 6.453 1 91.25 347 ILE A C 1
ATOM 2714 O O . ILE A 1 347 ? -1.072 34.156 6.527 1 91.25 347 ILE A O 1
ATOM 2718 N N . VAL A 1 348 ? 1.064 34.531 6.629 1 91.94 348 VAL A N 1
ATOM 2719 C CA . VAL A 1 348 ? 1.44 33.125 6.715 1 91.94 348 VAL A CA 1
ATOM 2720 C C . VAL A 1 348 ? 1.007 32.562 8.062 1 91.94 348 VAL A C 1
ATOM 2722 O O . VAL A 1 348 ? 0.515 31.422 8.133 1 91.94 348 VAL A O 1
ATOM 2725 N N . VAL A 1 349 ? 1.163 33.344 9.109 1 93 349 VAL A N 1
ATOM 2726 C CA . VAL A 1 349 ? 0.795 32.875 10.445 1 93 349 VAL A CA 1
ATOM 2727 C C . VAL A 1 349 ? -0.718 32.688 10.523 1 93 349 VAL A C 1
ATOM 2729 O O . VAL A 1 349 ? -1.197 31.703 11.109 1 93 349 VAL A O 1
ATOM 2732 N N . THR A 1 350 ? -1.46 33.594 9.961 1 92.94 350 THR A N 1
ATOM 2733 C CA . THR A 1 350 ? -2.916 33.5 9.969 1 92.94 350 THR A CA 1
ATOM 2734 C C . THR A 1 350 ? -3.387 32.312 9.117 1 92.94 350 THR A C 1
ATOM 2736 O O . THR A 1 350 ? -4.227 31.516 9.555 1 92.94 350 THR A O 1
ATOM 2739 N N . ALA A 1 351 ? -2.842 32.188 7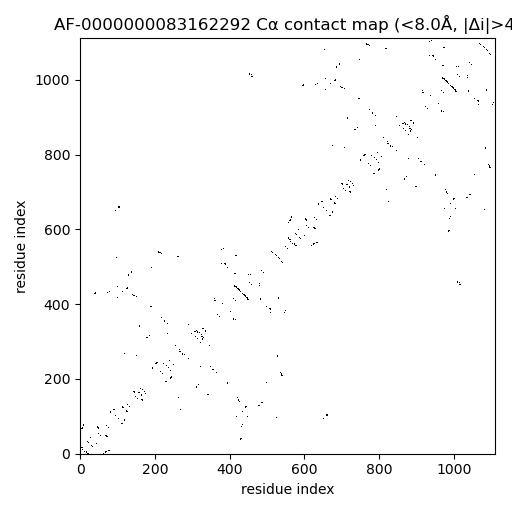.969 1 92.12 351 ALA A N 1
ATOM 2740 C CA . ALA A 1 351 ? -3.242 31.141 7.051 1 92.12 351 ALA A CA 1
ATOM 2741 C C . ALA A 1 351 ? -2.887 29.766 7.613 1 92.12 351 ALA A C 1
ATOM 2743 O O . ALA A 1 351 ? -3.727 28.859 7.641 1 92.12 351 ALA A O 1
ATOM 2744 N N . ALA A 1 352 ? -1.699 29.594 8.055 1 91 352 ALA A N 1
ATOM 2745 C CA . ALA A 1 352 ? -1.218 28.312 8.562 1 91 352 ALA A CA 1
ATOM 2746 C C . ALA A 1 352 ? -1.905 27.953 9.875 1 91 352 ALA A C 1
ATOM 2748 O O . ALA A 1 352 ? -2.031 26.766 10.211 1 91 352 ALA A O 1
ATOM 2749 N N . GLY A 1 353 ? -2.396 28.922 10.547 1 91.25 353 GLY A N 1
ATOM 2750 C CA . GLY A 1 353 ? -2.912 28.734 11.891 1 91.25 353 GLY A CA 1
ATOM 2751 C C . GLY A 1 353 ? -4.223 27.984 11.922 1 91.25 353 GLY A C 1
ATOM 2752 O O . GLY A 1 353 ? -4.551 27.344 12.93 1 91.25 353 GLY A O 1
ATOM 2753 N N . PHE A 1 354 ? -4.941 28.047 10.883 1 94.88 354 PHE A N 1
ATOM 2754 C CA . PHE A 1 354 ? -6.23 27.391 11.031 1 94.88 354 PHE A CA 1
ATOM 2755 C C . PHE A 1 354 ? -6.371 26.25 10.023 1 94.88 354 PHE A C 1
ATOM 2757 O O . PHE A 1 354 ? -7.184 25.344 10.211 1 94.88 354 PHE A O 1
ATOM 2764 N N . THR A 1 355 ? -5.609 26.203 8.977 1 93.62 355 THR A N 1
ATOM 2765 C CA . THR A 1 355 ? -5.793 25.188 7.949 1 93.62 355 THR A CA 1
ATOM 2766 C C . THR A 1 355 ? -5.359 23.812 8.469 1 93.62 355 THR A C 1
ATOM 2768 O O . THR A 1 355 ? -6.059 22.812 8.266 1 93.62 355 THR A O 1
ATOM 2771 N N . THR A 1 356 ? -4.262 23.844 9.141 1 92.75 356 THR A N 1
ATOM 2772 C CA . THR A 1 356 ? -3.756 22.594 9.695 1 92.75 356 THR A CA 1
ATOM 2773 C C . THR A 1 356 ? -4.664 22.094 10.82 1 92.75 356 THR A C 1
ATOM 2775 O O . THR A 1 356 ? -5.027 20.922 10.852 1 92.75 356 THR A O 1
ATOM 2778 N N . THR A 1 357 ? -5.035 22.953 11.688 1 96.12 357 THR A N 1
ATOM 2779 C CA . THR A 1 357 ? -5.84 22.578 12.844 1 96.12 357 THR A CA 1
ATOM 2780 C C . THR A 1 357 ? -7.227 22.109 12.414 1 96.12 357 THR A C 1
ATOM 2782 O O . THR A 1 357 ? -7.762 21.156 12.969 1 96.12 357 THR A O 1
ATOM 2785 N N . SER A 1 358 ? -7.84 22.875 11.492 1 97.12 358 SER A N 1
ATOM 2786 C CA . SER A 1 358 ? -9.156 22.484 11 1 97.12 358 SER A CA 1
ATOM 2787 C C . SER A 1 358 ? -9.133 21.062 10.422 1 97.12 358 SER A C 1
ATOM 2789 O O . SER A 1 358 ? -10.023 20.266 10.703 1 97.12 358 SER A O 1
ATOM 2791 N N . THR A 1 359 ? -8.094 20.797 9.664 1 96.25 359 THR A N 1
ATOM 2792 C CA . THR A 1 359 ? -7.957 19.484 9.039 1 96.25 359 THR A CA 1
ATOM 2793 C C . THR A 1 359 ? -7.707 18.406 10.102 1 96.25 359 THR A C 1
ATOM 2795 O O . THR A 1 359 ? -8.312 17.344 10.055 1 96.25 359 THR A O 1
ATOM 2798 N N . LEU A 1 360 ? -6.859 18.688 11.008 1 97.56 360 LEU A N 1
ATOM 2799 C CA . LEU A 1 360 ? -6.566 17.75 12.07 1 97.56 360 LEU A CA 1
ATOM 2800 C C . LEU A 1 360 ? -7.82 17.438 12.883 1 97.56 360 LEU A C 1
ATOM 2802 O O . LEU A 1 360 ? -8.094 16.266 13.188 1 97.56 360 LEU A O 1
ATOM 2806 N N . LEU A 1 361 ? -8.578 18.438 13.227 1 98.56 361 LEU A N 1
ATOM 2807 C CA . LEU A 1 361 ? -9.805 18.234 13.992 1 98.56 361 LEU A CA 1
ATOM 2808 C C . LEU A 1 361 ? -10.805 17.391 13.219 1 98.56 361 LEU A C 1
ATOM 2810 O O . LEU A 1 361 ? -11.461 16.516 13.789 1 98.56 361 LEU A O 1
ATOM 2814 N N . ALA A 1 362 ? -10.891 17.672 11.953 1 97.81 362 ALA A N 1
ATOM 2815 C CA . ALA A 1 362 ? -11.789 16.875 11.125 1 97.81 362 ALA A CA 1
ATOM 2816 C C . ALA A 1 362 ? -11.375 15.406 11.125 1 97.81 362 ALA A C 1
ATOM 2818 O O . ALA A 1 362 ? -12.219 14.516 11.219 1 97.81 362 ALA A O 1
ATOM 2819 N N . TRP A 1 363 ? -10.125 15.156 11.062 1 97.56 363 TRP A N 1
ATOM 2820 C CA . TRP A 1 363 ? -9.625 13.789 11.086 1 97.56 363 TRP A CA 1
ATOM 2821 C C . TRP A 1 363 ? -9.844 13.156 12.461 1 97.56 363 TRP A C 1
ATOM 2823 O O . TRP A 1 363 ? -10.086 11.953 12.562 1 97.56 363 TRP A O 1
ATOM 2833 N N . CYS A 1 364 ? -9.695 13.914 13.461 1 98.81 364 CYS A N 1
ATOM 2834 C CA . CYS A 1 364 ? -9.992 13.398 14.789 1 98.81 364 CYS A CA 1
ATOM 2835 C C . CYS A 1 364 ? -11.445 12.945 14.883 1 98.81 364 CYS A C 1
ATOM 2837 O O . CYS A 1 364 ? -11.727 11.852 15.375 1 98.81 364 CYS A O 1
ATOM 2839 N N . LEU A 1 365 ? -12.312 13.766 14.398 1 98.75 365 LEU A N 1
ATOM 2840 C CA . LEU A 1 365 ? -13.727 13.406 14.422 1 98.75 365 LEU A CA 1
ATOM 2841 C C . LEU A 1 365 ? -13.984 12.172 13.562 1 98.75 365 LEU A C 1
ATOM 2843 O O . LEU A 1 365 ? -14.742 11.281 13.953 1 98.75 365 LEU A O 1
ATOM 2847 N N . TYR A 1 366 ? -13.367 12.125 12.422 1 97.38 366 TYR A N 1
ATOM 2848 C CA . TYR A 1 366 ? -13.438 10.93 11.586 1 97.38 366 TYR A CA 1
ATOM 2849 C C . TYR A 1 366 ? -13.023 9.688 12.367 1 97.38 366 TYR A C 1
ATOM 2851 O O . TYR A 1 366 ? -13.703 8.664 12.32 1 97.38 366 TYR A O 1
ATOM 2859 N N . SER A 1 367 ? -11.914 9.812 13.016 1 98.19 367 SER A N 1
ATOM 2860 C CA . SER A 1 367 ? -11.344 8.68 13.734 1 98.19 367 SER A CA 1
ATOM 2861 C C . SER A 1 367 ? -12.258 8.227 14.867 1 98.19 367 SER A C 1
ATOM 2863 O O . SER A 1 367 ? -12.352 7.035 15.164 1 98.19 367 SER A O 1
ATOM 2865 N N . LEU A 1 368 ? -12.945 9.141 15.508 1 98.5 368 LEU A N 1
ATOM 2866 C CA . LEU A 1 368 ? -13.852 8.82 16.609 1 98.5 368 LEU A CA 1
ATOM 2867 C C . LEU A 1 368 ? -15.047 8.016 16.109 1 98.5 368 LEU A C 1
ATOM 2869 O O . LEU A 1 368 ? -15.555 7.141 16.812 1 98.5 368 LEU A O 1
ATOM 2873 N N . VAL A 1 369 ? -15.492 8.305 14.883 1 96.62 369 VAL A N 1
ATOM 2874 C CA . VAL A 1 369 ? -16.703 7.664 14.406 1 96.62 369 VAL A CA 1
ATOM 2875 C C . VAL A 1 369 ? -16.359 6.43 13.578 1 96.62 369 VAL A C 1
ATOM 2877 O O . VAL A 1 369 ? -17.234 5.617 13.258 1 96.62 369 VAL A O 1
ATOM 2880 N N . THR A 1 370 ? -15.102 6.258 13.234 1 94.25 370 THR A N 1
ATOM 2881 C CA . THR A 1 370 ? -14.688 5.176 12.352 1 94.25 370 THR A CA 1
ATOM 2882 C C . THR A 1 370 ? -14.047 4.043 13.141 1 94.25 370 THR A C 1
ATOM 2884 O O . THR A 1 370 ? -14.312 2.867 12.883 1 94.25 370 THR A O 1
ATOM 2887 N N . TYR A 1 371 ? -13.219 4.406 14.062 1 95.81 371 TYR A N 1
ATOM 2888 C CA . TYR A 1 371 ? -12.484 3.387 14.797 1 95.81 371 TYR A CA 1
ATOM 2889 C C . TYR A 1 371 ? -13.188 3.037 16.109 1 95.81 371 TYR A C 1
ATOM 2891 O O . TYR A 1 371 ? -13.312 3.883 17 1 95.81 371 TYR A O 1
ATOM 2899 N N . GLU A 1 372 ? -13.5 1.849 16.234 1 94.12 372 GLU A N 1
ATOM 2900 C CA . GLU A 1 372 ? -14.352 1.356 17.328 1 94.12 372 GLU A CA 1
ATOM 2901 C C . GLU A 1 372 ? -13.711 1.616 18.688 1 94.12 372 GLU A C 1
ATOM 2903 O O . GLU A 1 372 ? -12.508 1.42 18.859 1 94.12 372 GLU A O 1
ATOM 2908 N N . GLY A 1 373 ? -14.484 2.102 19.562 1 96.81 373 GLY A N 1
ATOM 2909 C CA . GLY A 1 373 ? -14.078 2.23 20.953 1 96.81 373 GLY A CA 1
ATOM 2910 C C . GLY A 1 373 ? -13.398 3.549 21.266 1 96.81 373 GLY A C 1
ATOM 2911 O O . GLY A 1 373 ? -13.305 3.953 22.422 1 96.81 373 GLY A O 1
ATOM 2912 N N . CYS A 1 374 ? -12.922 4.277 20.312 1 98.19 374 CYS A N 1
ATOM 2913 C CA . CYS A 1 374 ? -12.133 5.48 20.547 1 98.19 374 CYS A CA 1
ATOM 2914 C C . CYS A 1 374 ? -12.977 6.578 21.188 1 98.19 374 CYS A C 1
ATOM 2916 O O . CYS A 1 374 ? -12.531 7.242 22.125 1 98.19 374 CYS A O 1
ATOM 2918 N N . GLN A 1 375 ? -14.188 6.789 20.688 1 98.44 375 GLN A N 1
ATOM 2919 C CA . GLN A 1 375 ? -15.047 7.832 21.234 1 98.44 375 GLN A CA 1
ATOM 2920 C C . GLN A 1 375 ? -15.398 7.555 22.688 1 98.44 375 GLN A C 1
ATOM 2922 O O . GLN A 1 375 ? -15.312 8.445 23.531 1 98.44 375 GLN A O 1
ATOM 2927 N N . ASP A 1 376 ? -15.68 6.293 23.016 1 97.94 376 ASP A N 1
ATOM 2928 C CA . ASP A 1 376 ? -16.047 5.891 24.375 1 97.94 376 ASP A CA 1
ATOM 2929 C C . ASP A 1 376 ? -14.859 6.035 25.328 1 97.94 376 ASP A C 1
ATOM 2931 O O . ASP A 1 376 ? -15.016 6.488 26.453 1 97.94 376 ASP A O 1
ATOM 2935 N N . ARG A 1 377 ? -13.758 5.609 24.812 1 98.12 377 ARG A N 1
ATOM 2936 C CA . ARG A 1 377 ? -12.555 5.684 25.641 1 98.12 377 ARG A CA 1
ATOM 2937 C C . ARG A 1 377 ? -12.203 7.129 25.969 1 98.12 377 ARG A C 1
ATOM 2939 O O . ARG A 1 377 ? -11.812 7.438 27.094 1 98.12 377 ARG A O 1
ATOM 2946 N N . LEU A 1 378 ? -12.328 7.984 24.984 1 98.69 378 LEU A N 1
ATOM 2947 C CA . LEU A 1 378 ? -12.023 9.398 25.203 1 98.69 378 LEU A CA 1
ATOM 2948 C C . LEU A 1 378 ? -13.023 10.016 26.172 1 98.69 378 LEU A C 1
ATOM 2950 O O . LEU A 1 378 ? -12.641 10.766 27.078 1 98.69 378 LEU A O 1
ATOM 2954 N N . LEU A 1 379 ? -14.281 9.711 26.016 1 98.5 379 LEU A N 1
ATOM 2955 C CA . LEU A 1 379 ? -15.297 10.203 26.938 1 98.5 379 LEU A CA 1
ATOM 2956 C C . LEU A 1 379 ? -15.016 9.734 28.359 1 98.5 379 LEU A C 1
ATOM 2958 O O . LEU A 1 379 ? -15.117 10.516 29.297 1 98.5 379 LEU A O 1
ATOM 2962 N N . GLN A 1 380 ? -14.711 8.445 28.5 1 98.31 380 GLN A N 1
ATOM 2963 C CA . GLN A 1 380 ? -14.391 7.895 29.812 1 98.31 380 GLN A CA 1
ATOM 2964 C C . GLN A 1 380 ? -13.234 8.648 30.469 1 98.31 380 GLN A C 1
ATOM 2966 O O . GLN A 1 380 ? -13.281 8.961 31.656 1 98.31 380 GLN A O 1
ATOM 2971 N N . GLU A 1 381 ? -12.227 8.906 29.641 1 98.44 381 GLU A N 1
ATOM 2972 C CA . GLU A 1 381 ? -11.078 9.633 30.172 1 98.44 381 GLU A CA 1
ATOM 2973 C C . GLU A 1 381 ? -11.477 11.031 30.641 1 98.44 381 GLU A C 1
ATOM 2975 O O . GLU A 1 381 ? -11.039 11.484 31.703 1 98.44 381 GLU A O 1
ATOM 2980 N N . LEU A 1 382 ? -12.242 11.734 29.844 1 98.5 382 LEU A N 1
ATOM 2981 C CA . LEU A 1 382 ? -12.695 13.07 30.219 1 98.5 382 LEU A CA 1
ATOM 2982 C C . LEU A 1 382 ? -13.438 13.039 31.562 1 98.5 382 LEU A C 1
ATOM 2984 O O . LEU A 1 382 ? -13.18 13.867 32.438 1 98.5 382 LEU A O 1
ATOM 2988 N N . VAL A 1 383 ? -14.273 12.086 31.703 1 97.94 383 VAL A N 1
ATOM 2989 C CA . VAL A 1 383 ? -15.031 11.938 32.938 1 97.94 383 VAL A CA 1
ATOM 2990 C C . VAL A 1 383 ? -14.086 11.625 34.094 1 97.94 383 VAL A C 1
ATOM 2992 O O . VAL A 1 383 ? -14.211 12.203 35.188 1 97.94 383 VAL A O 1
ATOM 2995 N N . ASP A 1 384 ? -13.156 10.758 33.875 1 97.88 384 ASP A N 1
ATOM 2996 C CA . ASP A 1 384 ? -12.219 10.336 34.906 1 97.88 384 ASP A CA 1
ATOM 2997 C C . ASP A 1 384 ? -11.352 11.508 35.375 1 97.88 384 ASP A C 1
ATOM 2999 O O . ASP A 1 384 ? -10.883 11.539 36.5 1 97.88 384 ASP A O 1
ATOM 3003 N N . TYR A 1 385 ? -11.164 12.398 34.531 1 97.56 385 TYR A N 1
ATOM 3004 C CA . TYR A 1 385 ? -10.352 13.555 34.875 1 97.56 385 TYR A CA 1
ATOM 3005 C C . TYR A 1 385 ? -11.219 14.703 35.375 1 97.56 385 TYR A C 1
ATOM 3007 O O . TYR A 1 385 ? -10.75 15.844 35.469 1 97.56 385 TYR A O 1
ATOM 3015 N N . GLY A 1 386 ? -12.516 14.508 35.531 1 96.25 386 GLY A N 1
ATOM 3016 C CA . GLY A 1 386 ? -13.406 15.445 36.188 1 96.25 386 GLY A CA 1
ATOM 3017 C C . GLY A 1 386 ? -13.953 16.5 35.25 1 96.25 386 GLY A C 1
ATOM 3018 O O . GLY A 1 386 ? -14.406 17.562 35.719 1 96.25 386 GLY A O 1
ATOM 3019 N N . VAL A 1 387 ? -13.867 16.328 34 1 97.5 387 VAL A N 1
ATOM 3020 C CA . VAL A 1 387 ? -14.367 17.297 33.031 1 97.5 387 VAL A CA 1
ATOM 3021 C C . VAL A 1 387 ? -15.891 17.344 33.062 1 97.5 387 VAL A C 1
ATOM 3023 O O . VAL A 1 387 ? -16.547 16.312 33.156 1 97.5 387 VAL A O 1
ATOM 3026 N N . THR A 1 388 ? -16.422 18.531 33.094 1 96.56 388 THR A N 1
ATOM 3027 C CA . THR A 1 388 ? -17.844 18.812 33.031 1 96.56 388 THR A CA 1
ATOM 3028 C C . THR A 1 388 ? -18.125 19.953 32.031 1 96.56 388 THR A C 1
ATOM 3030 O O . THR A 1 388 ? -17.203 20.5 31.438 1 96.56 388 THR A O 1
ATOM 3033 N N . ALA A 1 389 ? -19.359 20.328 31.906 1 93.75 389 ALA A N 1
ATOM 3034 C CA . ALA A 1 389 ? -19.75 21.406 31 1 93.75 389 ALA A CA 1
ATOM 3035 C C . ALA A 1 389 ? -19.219 22.75 31.484 1 93.75 389 ALA A C 1
ATOM 3037 O O . ALA A 1 389 ? -19.062 23.672 30.703 1 93.75 389 ALA A O 1
ATOM 3038 N N . ASP A 1 390 ? -18.859 22.812 32.781 1 95.44 390 ASP A N 1
ATOM 3039 C CA . ASP A 1 390 ? -18.453 24.078 33.375 1 95.44 390 ASP A CA 1
ATOM 3040 C C . ASP A 1 390 ? -16.938 24.109 33.625 1 95.44 390 ASP A C 1
ATOM 3042 O O . ASP A 1 390 ? -16.422 25.062 34.188 1 95.44 390 ASP A O 1
ATOM 3046 N N . THR A 1 391 ? -16.328 23.125 33.156 1 97.5 391 THR A N 1
ATOM 3047 C CA . THR A 1 391 ? -14.883 23.047 33.375 1 97.5 391 THR A CA 1
ATOM 3048 C C . THR A 1 391 ? -14.188 24.25 32.719 1 97.5 391 THR A C 1
ATOM 3050 O O . THR A 1 391 ? -14.477 24.594 31.562 1 97.5 391 THR A O 1
ATOM 3053 N N . VAL A 1 392 ? -13.336 24.922 33.469 1 97.62 392 VAL A N 1
ATOM 3054 C CA . VAL A 1 392 ? -12.414 25.922 32.938 1 97.62 392 VAL A CA 1
ATOM 3055 C C . VAL A 1 392 ? -11.117 25.25 32.5 1 97.62 392 VAL A C 1
ATOM 3057 O O . VAL A 1 392 ? -10.359 24.734 33.344 1 97.62 392 VAL A O 1
ATOM 3060 N N . TRP A 1 393 ? -10.875 25.281 31.266 1 97.44 393 TRP A N 1
ATOM 3061 C CA . TRP A 1 393 ? -9.75 24.547 30.703 1 97.44 393 TRP A CA 1
ATOM 3062 C C . TRP A 1 393 ? -8.43 25.266 30.969 1 97.44 393 TRP A C 1
ATOM 3064 O O . TRP A 1 393 ? -8.352 26.484 30.875 1 97.44 393 TRP A O 1
ATOM 3074 N N . THR A 1 394 ? -7.473 24.547 31.359 1 95.94 394 THR A N 1
ATOM 3075 C CA . THR A 1 394 ? -6.082 24.969 31.5 1 95.94 394 THR A CA 1
ATOM 3076 C C . THR A 1 394 ? -5.164 24.109 30.641 1 95.94 394 THR A C 1
ATOM 3078 O O . THR A 1 394 ? -5.516 22.984 30.281 1 95.94 394 THR A O 1
ATOM 3081 N N . PRO A 1 395 ? -4.004 24.703 30.297 1 94.81 395 PRO A N 1
ATOM 3082 C CA . PRO A 1 395 ? -3.045 23.875 29.562 1 94.81 395 PRO A CA 1
ATOM 3083 C C . PRO A 1 395 ? -2.686 22.578 30.312 1 94.81 395 PRO A C 1
ATOM 3085 O O . PRO A 1 395 ? -2.539 21.531 29.688 1 94.81 395 PRO A O 1
ATOM 3088 N N . ASP A 1 396 ? -2.641 22.641 31.609 1 95.69 396 ASP A N 1
ATOM 3089 C CA . ASP A 1 396 ? -2.26 21.484 32.406 1 95.69 396 ASP A CA 1
ATOM 3090 C C . ASP A 1 396 ? -3.314 20.375 32.312 1 95.69 396 ASP A C 1
ATOM 3092 O O . ASP A 1 396 ? -2.98 19.203 32.188 1 95.69 396 ASP A O 1
ATOM 3096 N N . LEU A 1 397 ? -4.547 20.75 32.406 1 96.81 397 LEU A N 1
ATOM 3097 C CA . LEU A 1 397 ? -5.613 19.766 32.312 1 96.81 397 LEU A CA 1
ATOM 3098 C C . LEU A 1 397 ? -5.609 19.125 30.922 1 96.81 397 LEU A C 1
ATOM 3100 O O . LEU A 1 397 ? -5.672 17.891 30.797 1 96.81 397 LEU A O 1
ATOM 3104 N N . ALA A 1 398 ? -5.438 19.953 29.922 1 95.75 398 ALA A N 1
ATOM 3105 C CA . ALA A 1 398 ? -5.477 19.469 28.547 1 95.75 398 ALA A CA 1
ATOM 3106 C C . ALA A 1 398 ? -4.309 18.547 28.25 1 95.75 398 ALA A C 1
ATOM 3108 O O . ALA A 1 398 ? -4.43 17.625 27.438 1 95.75 398 ALA A O 1
ATOM 3109 N N . ASN A 1 399 ? -3.215 18.734 28.922 1 95.12 399 ASN A N 1
ATOM 3110 C CA . ASN A 1 399 ? -2.006 17.969 28.656 1 95.12 399 ASN A CA 1
ATOM 3111 C C . ASN A 1 399 ? -1.895 16.766 29.578 1 95.12 399 ASN A C 1
ATOM 3113 O O . ASN A 1 399 ? -0.992 15.938 29.422 1 95.12 399 ASN A O 1
ATOM 3117 N N . SER A 1 400 ? -2.832 16.578 30.5 1 96.81 400 SER A N 1
ATOM 3118 C CA . SER A 1 400 ? -2.709 15.547 31.531 1 96.81 400 SER A CA 1
ATOM 3119 C C . SER A 1 400 ? -3.369 14.25 31.094 1 96.81 400 SER A C 1
ATOM 3121 O O . SER A 1 400 ? -3.213 13.211 31.75 1 96.81 400 SER A O 1
ATOM 3123 N N . MET A 1 401 ? -4.047 14.188 30.016 1 97.88 401 MET A N 1
ATOM 3124 C CA . MET A 1 401 ? -4.875 13.055 29.609 1 97.88 401 MET A CA 1
ATOM 3125 C C . MET A 1 401 ? -4.117 12.141 28.641 1 97.88 401 MET A C 1
ATOM 3127 O O . MET A 1 401 ? -3.965 12.469 27.469 1 97.88 401 MET A O 1
ATOM 3131 N N . PRO A 1 402 ? -3.766 10.969 29.062 1 97.75 402 PRO A N 1
ATOM 3132 C CA . PRO A 1 402 ? -2.871 10.125 28.266 1 97.75 402 PRO A CA 1
ATOM 3133 C C . PRO A 1 402 ? -3.535 9.578 27.016 1 97.75 402 PRO A C 1
ATOM 3135 O O . PRO A 1 402 ? -2.9 9.508 25.953 1 97.75 402 PRO A O 1
ATOM 3138 N N . PHE A 1 403 ? -4.777 9.109 27.109 1 98.31 403 PHE A N 1
ATOM 3139 C CA . PHE A 1 403 ? -5.418 8.562 25.922 1 98.31 403 PHE A CA 1
ATOM 3140 C C . PHE A 1 403 ? -5.621 9.641 24.875 1 98.31 403 PHE A C 1
ATOM 3142 O O . PHE A 1 403 ? -5.426 9.398 23.672 1 98.31 403 PHE A O 1
ATOM 3149 N N . LEU A 1 404 ? -6.027 10.828 25.312 1 98.69 404 LEU A N 1
ATOM 3150 C CA . LEU A 1 404 ? -6.18 11.945 24.391 1 98.69 404 LEU A CA 1
ATOM 3151 C C . LEU A 1 404 ? -4.891 12.188 23.625 1 98.69 404 LEU A C 1
ATOM 3153 O O . LEU A 1 404 ? -4.918 12.383 22.406 1 98.69 404 LEU A O 1
ATOM 3157 N N . ASP A 1 405 ? -3.836 12.18 24.312 1 98.19 405 ASP A N 1
ATOM 3158 C CA . ASP A 1 405 ? -2.531 12.391 23.703 1 98.19 405 ASP A CA 1
ATOM 3159 C C . ASP A 1 405 ? -2.23 11.312 22.672 1 98.19 405 ASP A C 1
ATOM 3161 O O . ASP A 1 405 ? -1.864 11.617 21.531 1 98.19 405 ASP A O 1
ATOM 3165 N N . LYS A 1 406 ? -2.371 10.031 23.062 1 98.44 406 LYS A N 1
ATOM 3166 C CA . LYS A 1 406 ? -2.096 8.906 22.172 1 98.44 406 LYS A CA 1
ATOM 3167 C C . LYS A 1 406 ? -3.025 8.914 20.969 1 98.44 406 LYS A C 1
ATOM 3169 O O . LYS A 1 406 ? -2.607 8.586 19.844 1 98.44 406 LYS A O 1
ATOM 3174 N N . PHE A 1 407 ? -4.266 9.234 21.266 1 98.69 407 PHE A N 1
ATOM 3175 C CA . PHE A 1 407 ? -5.27 9.281 20.203 1 98.69 407 PHE A CA 1
ATOM 3176 C C . PHE A 1 407 ? -4.891 10.305 19.141 1 98.69 407 PHE A C 1
ATOM 3178 O O . PHE A 1 407 ? -4.887 10 17.953 1 98.69 407 PHE A O 1
ATOM 3185 N N . ILE A 1 408 ? -4.512 11.523 19.516 1 98.69 408 ILE A N 1
ATOM 3186 C CA . ILE A 1 408 ? -4.156 12.586 18.578 1 98.69 408 ILE A CA 1
ATOM 3187 C C . ILE A 1 408 ? -2.9 12.203 17.797 1 98.69 408 ILE A C 1
ATOM 3189 O O . ILE A 1 408 ? -2.836 12.383 16.578 1 98.69 408 ILE A O 1
ATOM 3193 N N . LYS A 1 409 ? -1.929 11.633 18.453 1 98.19 409 LYS A N 1
ATOM 3194 C CA . LYS A 1 409 ? -0.708 11.18 17.797 1 98.19 409 LYS A CA 1
ATOM 3195 C C . LYS A 1 409 ? -1.014 10.125 16.734 1 98.19 409 LYS A C 1
ATOM 3197 O O . LYS A 1 409 ? -0.452 10.156 15.641 1 98.19 409 LYS A O 1
ATOM 3202 N N . GLU A 1 410 ? -1.896 9.219 17.141 1 98.69 410 GLU A N 1
ATOM 3203 C CA . GLU A 1 410 ? -2.252 8.156 16.219 1 98.69 410 GLU A CA 1
ATOM 3204 C C . GLU A 1 410 ? -3.021 8.703 15.016 1 98.69 410 GLU A C 1
ATOM 3206 O O . GLU A 1 410 ? -2.84 8.242 13.883 1 98.69 410 GLU A O 1
ATOM 3211 N N . VAL A 1 411 ? -3.891 9.695 15.258 1 98.5 411 VAL A N 1
ATOM 3212 C CA . VAL A 1 411 ? -4.586 10.352 14.156 1 98.5 411 VAL A CA 1
ATOM 3213 C C . VAL A 1 411 ? -3.574 11.016 13.227 1 98.5 411 VAL A C 1
ATOM 3215 O O . VAL A 1 411 ? -3.641 10.852 12.008 1 98.5 411 VAL A O 1
ATOM 3218 N N . GLN A 1 412 ? -2.637 11.672 13.781 1 97.81 412 GLN A N 1
ATOM 3219 C CA . GLN A 1 412 ? -1.628 12.359 12.984 1 97.81 412 GLN A CA 1
ATOM 3220 C C . GLN A 1 412 ? -0.749 11.367 12.227 1 97.81 412 GLN A C 1
ATOM 3222 O O . GLN A 1 412 ? -0.265 11.664 11.133 1 97.81 412 GLN A O 1
ATOM 3227 N N . ARG A 1 413 ? -0.564 10.227 12.836 1 97.88 413 ARG A N 1
ATOM 3228 C CA . ARG A 1 413 ? 0.232 9.219 12.141 1 97.88 413 ARG A CA 1
ATOM 3229 C C . ARG A 1 413 ? -0.505 8.688 10.922 1 97.88 413 ARG A C 1
ATOM 3231 O O . ARG A 1 413 ? 0.077 8.57 9.836 1 97.88 413 ARG A O 1
ATOM 3238 N N . VAL A 1 414 ? -1.801 8.406 11.062 1 96.88 414 VAL A N 1
ATOM 3239 C CA . VAL A 1 414 ? -2.568 7.699 10.047 1 96.88 414 VAL A CA 1
ATOM 3240 C C . VAL A 1 414 ? -3.205 8.695 9.086 1 96.88 414 VAL A C 1
ATOM 3242 O O . VAL A 1 414 ? -3.291 8.445 7.879 1 96.88 414 VAL A O 1
ATOM 3245 N N . HIS A 1 415 ? -3.693 9.805 9.641 1 95.5 415 HIS A N 1
ATOM 3246 C CA . HIS A 1 415 ? -4.406 10.828 8.883 1 95.5 415 HIS A CA 1
ATOM 3247 C C . HIS A 1 415 ? -3.777 12.203 9.078 1 95.5 415 HIS A C 1
ATOM 3249 O O . HIS A 1 415 ? -4.422 13.117 9.594 1 95.5 415 HIS A O 1
ATOM 3255 N N . ASN A 1 416 ? -2.643 12.375 8.547 1 94.81 416 ASN A N 1
ATOM 3256 C CA . ASN A 1 416 ? -1.919 13.617 8.773 1 94.81 416 ASN A CA 1
ATOM 3257 C C . ASN A 1 416 ? -2.324 14.695 7.77 1 94.81 416 ASN A C 1
ATOM 3259 O O . ASN A 1 416 ? -2.395 14.438 6.57 1 94.81 416 ASN A O 1
ATOM 3263 N N . PRO A 1 417 ? -2.518 15.93 8.281 1 94.56 417 PRO A N 1
ATOM 3264 C CA . PRO A 1 417 ? -2.811 17.016 7.352 1 94.56 417 PRO A CA 1
ATOM 3265 C C . PRO A 1 417 ? -1.638 17.344 6.426 1 94.56 417 PRO A C 1
ATOM 3267 O O . PRO A 1 417 ? -1.83 17.516 5.223 1 94.56 417 PRO A O 1
ATOM 3270 N N . SER A 1 418 ? -0.467 17.422 6.973 1 93.44 418 SER A N 1
ATOM 3271 C CA . SER A 1 418 ? 0.733 17.766 6.219 1 93.44 418 SER A CA 1
ATOM 3272 C C . SER A 1 418 ? 1.339 16.531 5.547 1 93.44 418 SER A C 1
ATOM 3274 O O . SER A 1 418 ? 1.207 15.414 6.055 1 93.44 418 SER A O 1
ATOM 3276 N N . PHE A 1 419 ? 2.076 16.766 4.379 1 91.81 419 PHE A N 1
ATOM 3277 C CA . PHE A 1 419 ? 2.541 15.547 3.736 1 91.81 419 PHE A CA 1
ATOM 3278 C C . PHE A 1 419 ? 3.859 15.781 3.008 1 91.81 419 PHE A C 1
ATOM 3280 O O . PHE A 1 419 ? 4.543 14.828 2.627 1 91.81 419 PHE A O 1
ATOM 3287 N N . GLN A 1 420 ? 4.352 17.031 2.834 1 94.06 420 GLN A N 1
ATOM 3288 C CA . GLN A 1 420 ? 5.48 17.109 1.915 1 94.06 420 GLN A CA 1
ATOM 3289 C C . GLN A 1 420 ? 6.387 18.281 2.264 1 94.06 420 GLN A C 1
ATOM 3291 O O . GLN A 1 420 ? 6.602 19.172 1.438 1 94.06 420 GLN A O 1
ATOM 3296 N N . PRO A 1 421 ? 7.051 18.312 3.381 1 96.06 421 PRO A N 1
ATOM 3297 C CA . PRO A 1 421 ? 8.047 19.344 3.703 1 96.06 421 PRO A CA 1
ATOM 3298 C C . PRO A 1 421 ? 9.359 19.156 2.951 1 96.06 421 PRO A C 1
ATOM 3300 O O . PRO A 1 421 ? 10.227 18.391 3.4 1 96.06 421 PRO A O 1
ATOM 3303 N N . GLY A 1 422 ? 9.578 19.953 1.914 1 96.56 422 GLY A N 1
ATOM 3304 C CA . GLY A 1 422 ? 10.719 19.75 1.034 1 96.56 422 GLY A CA 1
ATOM 3305 C C . GLY A 1 422 ? 11.961 20.484 1.488 1 96.56 422 GLY A C 1
ATOM 3306 O O . GLY A 1 422 ? 11.875 21.578 2.047 1 96.56 422 GLY A O 1
ATOM 3307 N N . ARG A 1 423 ? 13.102 19.891 1.262 1 98.25 423 ARG A N 1
ATOM 3308 C CA . ARG A 1 423 ? 14.414 20.516 1.382 1 98.25 423 ARG A CA 1
ATOM 3309 C C . ARG A 1 423 ? 15.18 20.422 0.066 1 98.25 423 ARG A C 1
ATOM 3311 O O . ARG A 1 423 ? 14.781 19.703 -0.845 1 98.25 423 ARG A O 1
ATOM 3318 N N . THR A 1 424 ? 16.172 21.219 -0.065 1 98.5 424 THR A N 1
ATOM 3319 C CA . THR A 1 424 ? 16.984 21.266 -1.278 1 98.5 424 THR A CA 1
ATOM 3320 C C . THR A 1 424 ? 18.453 21 -0.96 1 98.5 424 THR A C 1
ATOM 3322 O O . THR A 1 424 ? 18.984 21.516 0.024 1 98.5 424 THR A O 1
ATOM 3325 N N . THR A 1 425 ? 19.094 20.188 -1.733 1 98.56 425 THR A N 1
ATOM 3326 C CA . THR A 1 425 ? 20.516 19.922 -1.527 1 98.56 425 THR A CA 1
ATOM 3327 C C . THR A 1 425 ? 21.359 21.141 -1.894 1 98.56 425 THR A C 1
ATOM 3329 O O . THR A 1 425 ? 21.094 21.797 -2.896 1 98.56 425 THR A O 1
ATOM 3332 N N . LYS A 1 426 ? 22.328 21.438 -1.105 1 97.88 426 LYS A N 1
ATOM 3333 C CA . LYS A 1 426 ? 23.281 22.516 -1.367 1 97.88 426 LYS A CA 1
ATOM 3334 C C . LYS A 1 426 ? 24.406 22.047 -2.283 1 97.88 426 LYS A C 1
ATOM 3336 O O . LYS A 1 426 ? 24.969 22.828 -3.043 1 97.88 426 LYS A O 1
ATOM 3341 N N . THR A 1 427 ? 24.812 20.844 -2.119 1 97.81 427 THR A N 1
ATOM 3342 C CA . THR A 1 427 ? 25.781 20.109 -2.92 1 97.81 427 THR A CA 1
ATOM 3343 C C . THR A 1 427 ? 25.328 18.672 -3.139 1 97.81 427 THR A C 1
ATOM 3345 O O . THR A 1 427 ? 24.359 18.219 -2.533 1 97.81 427 THR A O 1
ATOM 3348 N N . TYR A 1 428 ? 26.016 18.031 -4.086 1 97.75 428 TYR A N 1
ATOM 3349 C CA . TYR A 1 428 ? 25.672 16.625 -4.207 1 97.75 428 TYR A CA 1
ATOM 3350 C C . TYR A 1 428 ? 25.953 15.875 -2.908 1 97.75 428 TYR A C 1
ATOM 3352 O O . TYR A 1 428 ? 26.781 16.297 -2.111 1 97.75 428 TYR A O 1
ATOM 3360 N N . VAL A 1 429 ? 25.25 14.836 -2.646 1 98.5 429 VAL A N 1
ATOM 3361 C CA . VAL A 1 429 ? 25.406 14.062 -1.417 1 98.5 429 VAL A CA 1
ATOM 3362 C C . VAL A 1 429 ? 25.031 12.602 -1.673 1 98.5 429 VAL A C 1
ATOM 3364 O O . VAL A 1 429 ? 24.203 12.312 -2.541 1 98.5 429 VAL A O 1
ATOM 3367 N N . ILE A 1 430 ? 25.672 11.688 -1.045 1 98.5 430 ILE A N 1
ATOM 3368 C CA . ILE A 1 430 ? 25.297 10.281 -1.037 1 98.5 430 ILE A CA 1
ATOM 3369 C C . ILE A 1 430 ? 24.625 9.93 0.284 1 98.5 430 ILE A C 1
ATOM 3371 O O . ILE A 1 430 ? 25.219 10.047 1.353 1 98.5 430 ILE A O 1
ATOM 3375 N N . LEU A 1 431 ? 23.391 9.523 0.205 1 98.5 431 LEU A N 1
ATOM 3376 C CA . LEU A 1 431 ? 22.531 9.242 1.357 1 98.5 431 LEU A CA 1
ATOM 3377 C C . LEU A 1 431 ? 22.703 7.797 1.814 1 98.5 431 LEU A C 1
ATOM 3379 O O . LEU A 1 431 ? 23.25 6.969 1.08 1 98.5 431 LEU A O 1
ATOM 3383 N N . PRO A 1 432 ? 22.25 7.523 3.078 1 96.88 432 PRO A N 1
ATOM 3384 C CA . PRO A 1 432 ? 22.219 6.121 3.492 1 96.88 432 PRO A CA 1
ATOM 3385 C C . PRO A 1 432 ? 21.547 5.219 2.461 1 96.88 432 PRO A C 1
ATOM 3387 O O . PRO A 1 432 ? 20.531 5.605 1.864 1 96.88 432 PRO A O 1
ATOM 3390 N N . GLY A 1 433 ? 22.094 4 2.281 1 94.56 433 GLY A N 1
ATOM 3391 C CA . GLY A 1 433 ? 21.609 3.088 1.26 1 94.56 433 GLY A CA 1
ATOM 3392 C C . GLY A 1 433 ? 22.312 3.252 -0.074 1 94.56 433 GLY A C 1
ATOM 3393 O O . GLY A 1 433 ? 22.125 2.447 -0.988 1 94.56 433 GLY A O 1
ATOM 3394 N N . GLY A 1 434 ? 23.172 4.312 -0.177 1 96.56 434 GLY A N 1
ATOM 3395 C CA . GLY A 1 434 ? 23.969 4.523 -1.373 1 96.56 434 GLY A CA 1
ATOM 3396 C C . GLY A 1 434 ? 23.266 5.371 -2.418 1 96.56 434 GLY A C 1
ATOM 3397 O O . GLY A 1 434 ? 23.562 5.258 -3.611 1 96.56 434 GLY A O 1
ATOM 3398 N N . TYR A 1 435 ? 22.359 6.246 -2.035 1 97.69 435 TYR A N 1
ATOM 3399 C CA . TYR A 1 435 ? 21.594 7.051 -2.984 1 97.69 435 TYR A CA 1
ATOM 3400 C C . TYR A 1 435 ? 22.312 8.367 -3.277 1 97.69 435 TYR A C 1
ATOM 3402 O O . TYR A 1 435 ? 22.5 9.188 -2.377 1 97.69 435 TYR A O 1
ATOM 3410 N N . TYR A 1 436 ? 22.656 8.578 -4.488 1 98 436 TYR A N 1
ATOM 3411 C CA . TYR A 1 436 ? 23.281 9.82 -4.934 1 98 436 TYR A CA 1
ATOM 3412 C C . TYR A 1 436 ? 22.234 10.875 -5.262 1 98 436 TYR A C 1
ATOM 3414 O O . TYR A 1 436 ? 21.328 10.625 -6.055 1 98 436 TYR A O 1
ATOM 3422 N N . LEU A 1 437 ? 22.312 12.039 -4.641 1 98.38 437 LEU A N 1
ATOM 3423 C CA . LEU A 1 437 ? 21.5 13.188 -4.988 1 98.38 437 LEU A CA 1
ATOM 3424 C C . LEU A 1 437 ? 22.359 14.32 -5.543 1 98.38 437 LEU A C 1
ATOM 3426 O O . LEU A 1 437 ? 23.344 14.711 -4.926 1 98.38 437 LEU A O 1
ATOM 3430 N N . PRO A 1 438 ? 21.969 14.875 -6.633 1 98.06 438 PRO A N 1
ATOM 3431 C CA . PRO A 1 438 ? 22.734 16.016 -7.18 1 98.06 438 PRO A CA 1
ATOM 3432 C C . PRO A 1 438 ? 22.516 17.297 -6.379 1 98.06 438 PRO A C 1
ATOM 3434 O O . PRO A 1 438 ? 21.641 17.359 -5.527 1 98.06 438 PRO A O 1
ATOM 3437 N N . GLU A 1 439 ? 23.422 18.234 -6.672 1 97.94 439 GLU A N 1
ATOM 3438 C CA . GLU A 1 439 ? 23.203 19.578 -6.172 1 97.94 439 GLU A CA 1
ATOM 3439 C C . GLU A 1 439 ? 21.906 20.172 -6.703 1 97.94 439 GLU A C 1
ATOM 3441 O O . GLU A 1 439 ? 21.5 19.891 -7.832 1 97.94 439 GLU A O 1
ATOM 3446 N N . ASN A 1 440 ? 21.203 20.969 -5.797 1 97.75 440 ASN A N 1
ATOM 3447 C CA . ASN A 1 440 ? 19.969 21.641 -6.152 1 97.75 440 ASN A CA 1
ATOM 3448 C C . ASN A 1 440 ? 18.859 20.656 -6.496 1 97.75 440 ASN A C 1
ATOM 3450 O O . ASN A 1 440 ? 18.156 20.812 -7.504 1 97.75 440 ASN A O 1
ATOM 3454 N N . SER A 1 441 ? 18.812 19.594 -5.711 1 97.62 441 SER A N 1
ATOM 3455 C CA . SER A 1 441 ? 17.719 18.625 -5.793 1 97.62 441 SER A CA 1
ATOM 3456 C C . SER A 1 441 ? 16.75 18.781 -4.629 1 97.62 441 SER A C 1
ATOM 3458 O O . SER A 1 441 ? 17.172 18.953 -3.482 1 97.62 441 SER A O 1
ATOM 3460 N N . VAL A 1 442 ? 15.484 18.812 -4.977 1 97.88 442 VAL A N 1
ATOM 3461 C CA . VAL A 1 442 ? 14.461 18.859 -3.938 1 97.88 442 VAL A CA 1
ATOM 3462 C C . VAL A 1 442 ? 14.211 17.453 -3.387 1 97.88 442 VAL A C 1
ATOM 3464 O O . VAL A 1 442 ? 13.898 16.531 -4.141 1 97.88 442 VAL A O 1
ATOM 3467 N N . LEU A 1 443 ? 14.43 17.266 -2.121 1 98.56 443 LEU A N 1
ATOM 3468 C CA . LEU A 1 443 ? 14.094 16.031 -1.416 1 98.56 443 LEU A CA 1
ATOM 3469 C C . LEU A 1 443 ? 12.906 16.25 -0.478 1 98.56 443 LEU A C 1
ATOM 3471 O O . LEU A 1 443 ? 12.953 17.109 0.4 1 98.56 443 LEU A O 1
ATOM 3475 N N . ILE A 1 444 ? 11.898 15.453 -0.641 1 98.25 444 ILE A N 1
ATOM 3476 C CA . ILE A 1 444 ? 10.688 15.562 0.163 1 98.25 444 ILE A CA 1
ATOM 3477 C C . ILE A 1 444 ? 10.594 14.383 1.127 1 98.25 444 ILE A C 1
ATOM 3479 O O . ILE A 1 444 ? 10.375 13.242 0.706 1 98.25 444 ILE A O 1
ATOM 3483 N N . PRO A 1 445 ? 10.875 14.562 2.381 1 98.31 445 PRO A N 1
ATOM 3484 C CA . PRO A 1 445 ? 10.398 13.547 3.326 1 98.31 445 PRO A CA 1
ATOM 3485 C C . PRO A 1 445 ? 8.891 13.352 3.275 1 98.31 445 PRO A C 1
ATOM 3487 O O . PRO A 1 445 ? 8.133 14.25 3.654 1 98.31 445 PRO A O 1
ATOM 3490 N N . ALA A 1 446 ? 8.469 12.234 2.73 1 98.06 446 ALA A N 1
ATOM 3491 C CA . ALA A 1 446 ? 7.047 11.945 2.584 1 98.06 446 ALA A CA 1
ATOM 3492 C C . ALA A 1 446 ? 6.438 11.5 3.91 1 98.06 446 ALA A C 1
ATOM 3494 O O . ALA A 1 446 ? 6.539 10.336 4.289 1 98.06 446 ALA A O 1
ATOM 3495 N N . LEU A 1 447 ? 5.703 12.367 4.535 1 97.88 447 LEU A N 1
ATOM 3496 C CA . LEU A 1 447 ? 5.289 12.156 5.918 1 97.88 447 LEU A CA 1
ATOM 3497 C C . LEU A 1 447 ? 4.402 10.922 6.039 1 97.88 447 LEU A C 1
ATOM 3499 O O . LEU A 1 447 ? 4.566 10.125 6.965 1 97.88 447 LEU A O 1
ATOM 3503 N N . TYR A 1 448 ? 3.461 10.742 5.172 1 96.75 448 TYR A N 1
ATOM 3504 C CA . TYR A 1 448 ? 2.641 9.531 5.215 1 96.75 448 TYR A CA 1
ATOM 3505 C C . TYR A 1 448 ? 3.506 8.281 5.102 1 96.75 448 TYR A C 1
ATOM 3507 O O . TYR A 1 448 ? 3.295 7.309 5.828 1 96.75 448 TYR A O 1
ATOM 3515 N N . GLY A 1 449 ? 4.434 8.328 4.129 1 97.75 449 GLY A N 1
ATOM 3516 C CA . GLY A 1 449 ? 5.352 7.207 3.979 1 97.75 449 GLY A CA 1
ATOM 3517 C C . GLY A 1 449 ? 6.129 6.898 5.246 1 97.75 449 GLY A C 1
ATOM 3518 O O . GLY A 1 449 ? 6.258 5.734 5.633 1 97.75 449 GLY A O 1
ATOM 3519 N N . LEU A 1 450 ? 6.66 7.938 5.902 1 98.25 450 LEU A N 1
ATOM 3520 C CA . LEU A 1 450 ? 7.383 7.781 7.16 1 98.25 450 LEU A CA 1
ATOM 3521 C C . LEU A 1 450 ? 6.512 7.094 8.203 1 98.25 450 LEU A C 1
ATOM 3523 O O . LEU A 1 450 ? 6.973 6.184 8.898 1 98.25 450 LEU A O 1
ATOM 3527 N N . HIS A 1 451 ? 5.281 7.492 8.219 1 98.25 451 HIS A N 1
ATOM 3528 C CA . HIS A 1 451 ? 4.359 7.059 9.266 1 98.25 451 HIS A CA 1
ATOM 3529 C C . HIS A 1 451 ? 3.799 5.676 8.961 1 98.25 451 HIS A C 1
ATOM 3531 O O . HIS A 1 451 ? 3.271 5.008 9.859 1 98.25 451 HIS A O 1
ATOM 3537 N N . MET A 1 452 ? 3.93 5.199 7.699 1 97.19 452 MET A N 1
ATOM 3538 C CA . MET A 1 452 ? 3.334 3.932 7.289 1 97.19 452 MET A CA 1
ATOM 3539 C C . MET A 1 452 ? 4.41 2.91 6.938 1 97.19 452 MET A C 1
ATOM 3541 O O . MET A 1 452 ? 4.102 1.788 6.535 1 97.19 452 MET A O 1
ATOM 3545 N N . ASN A 1 453 ? 5.691 3.311 7.078 1 97.19 453 ASN A N 1
ATOM 3546 C CA . ASN A 1 453 ? 6.801 2.443 6.695 1 97.19 453 ASN A CA 1
ATOM 3547 C C . ASN A 1 453 ? 6.777 1.131 7.477 1 97.19 453 ASN A C 1
ATOM 3549 O O . ASN A 1 453 ? 7.012 1.119 8.688 1 97.19 453 ASN A O 1
ATOM 3553 N N . PRO A 1 454 ? 6.555 0.05 6.828 1 95.31 454 PRO A N 1
ATOM 3554 C CA . PRO A 1 454 ? 6.395 -1.225 7.531 1 95.31 454 PRO A CA 1
ATOM 3555 C C . PRO A 1 454 ? 7.691 -1.71 8.172 1 95.31 454 PRO A C 1
ATOM 3557 O O . PRO A 1 454 ? 7.668 -2.611 9.016 1 95.31 454 PRO A O 1
ATOM 3560 N N . ASN A 1 455 ? 8.805 -1.199 7.789 1 93.94 455 ASN A N 1
ATOM 3561 C CA . ASN A 1 455 ? 10.07 -1.563 8.406 1 93.94 455 ASN A CA 1
ATOM 3562 C C . ASN A 1 455 ? 10.258 -0.871 9.75 1 93.94 455 ASN A C 1
ATOM 3564 O O . ASN A 1 455 ? 11.133 -1.25 10.539 1 93.94 455 ASN A O 1
ATOM 3568 N N . ILE A 1 456 ? 9.414 0.101 9.961 1 95.94 456 ILE A N 1
ATOM 3569 C CA . ILE A 1 456 ? 9.578 0.92 11.156 1 95.94 456 ILE A CA 1
ATOM 3570 C C . ILE A 1 456 ? 8.406 0.671 12.109 1 95.94 456 ILE A C 1
ATOM 3572 O O . ILE A 1 456 ? 8.609 0.496 13.312 1 95.94 456 ILE A O 1
ATOM 3576 N N . TRP A 1 457 ? 7.238 0.594 11.578 1 97.31 457 TRP A N 1
ATOM 3577 C CA . TRP A 1 457 ? 6.031 0.494 12.391 1 97.31 457 TRP A CA 1
ATOM 3578 C C . TRP A 1 457 ? 5.438 -0.909 12.32 1 97.31 457 TRP A C 1
ATOM 3580 O O . TRP A 1 457 ? 5.402 -1.519 11.242 1 97.31 457 TRP A O 1
ATOM 3590 N N . ASP A 1 458 ? 4.977 -1.412 13.477 1 96.5 458 ASP A N 1
ATOM 3591 C CA . ASP A 1 458 ? 4.219 -2.658 13.508 1 96.5 458 ASP A CA 1
ATOM 3592 C C . ASP A 1 458 ? 2.77 -2.43 13.086 1 96.5 458 ASP A C 1
ATOM 3594 O O . ASP A 1 458 ? 2.076 -1.583 13.656 1 96.5 458 ASP A O 1
ATOM 3598 N N . ASN A 1 459 ? 2.285 -3.203 12.102 1 96.56 459 ASN A N 1
ATOM 3599 C CA . ASN A 1 459 ? 0.931 -3.07 11.578 1 96.56 459 ASN A CA 1
ATOM 3600 C C . ASN A 1 459 ? 0.563 -1.61 11.336 1 96.56 459 ASN A C 1
ATOM 3602 O O . ASN A 1 459 ? -0.445 -1.125 11.852 1 96.56 459 ASN A O 1
ATOM 3606 N N . PRO A 1 460 ? 1.339 -0.953 10.477 1 96.94 460 PRO A N 1
ATOM 3607 C CA . PRO A 1 460 ? 1.19 0.498 10.344 1 96.94 460 PRO A CA 1
ATOM 3608 C C . PRO A 1 460 ? -0.19 0.904 9.828 1 96.94 460 PRO A C 1
ATOM 3610 O O . PRO A 1 460 ? -0.66 2.006 10.117 1 96.94 460 PRO A O 1
ATOM 3613 N N . GLN A 1 461 ? -0.914 0.1 9.141 1 94.88 461 GLN A N 1
ATOM 3614 C CA . GLN A 1 461 ? -2.184 0.466 8.523 1 94.88 461 GLN A CA 1
ATOM 3615 C C . GLN A 1 461 ? -3.334 0.351 9.516 1 94.88 461 GLN A C 1
ATOM 3617 O O . GLN A 1 461 ? -4.438 0.837 9.258 1 94.88 461 GLN A O 1
ATOM 3622 N N . ARG A 1 462 ? -3.078 -0.226 10.633 1 95.56 462 ARG A N 1
ATOM 3623 C CA . ARG A 1 462 ? -4.098 -0.318 11.672 1 95.56 462 ARG A CA 1
ATOM 3624 C C . ARG A 1 462 ? -4.051 0.897 12.594 1 95.56 462 ARG A C 1
ATOM 3626 O O . ARG A 1 462 ? -2.973 1.372 12.953 1 95.56 462 ARG A O 1
ATOM 3633 N N . PHE A 1 463 ? -5.219 1.416 12.898 1 97.25 463 PHE A N 1
ATOM 3634 C CA . PHE A 1 463 ? -5.316 2.488 13.883 1 97.25 463 PHE A CA 1
ATOM 3635 C C . PHE A 1 463 ? -5.281 1.928 15.297 1 97.25 463 PHE A C 1
ATOM 3637 O O . PHE A 1 463 ? -6.172 1.171 15.695 1 97.25 463 PHE A O 1
ATOM 3644 N N . ASP A 1 464 ? -4.199 2.256 16.047 1 97.75 464 ASP A N 1
ATOM 3645 C CA . ASP A 1 464 ? -4.016 1.71 17.391 1 97.75 464 ASP A CA 1
ATOM 3646 C C . ASP A 1 464 ? -3.332 2.721 18.312 1 97.75 464 ASP A C 1
ATOM 3648 O O . ASP A 1 464 ? -2.104 2.748 18.406 1 97.75 464 ASP A O 1
ATOM 3652 N N . PRO A 1 465 ? -4.141 3.461 19.062 1 98.12 465 PRO A N 1
ATOM 3653 C CA . PRO A 1 465 ? -3.555 4.453 19.969 1 98.12 465 PRO A CA 1
ATOM 3654 C C . PRO A 1 465 ? -2.639 3.824 21.016 1 98.12 465 PRO A C 1
ATOM 3656 O O . PRO A 1 465 ? -1.717 4.48 21.5 1 98.12 465 PRO A O 1
ATOM 3659 N N . ASP A 1 466 ? -2.785 2.643 21.359 1 97.56 466 ASP A N 1
ATOM 3660 C CA . ASP A 1 466 ? -2.049 2.021 22.453 1 97.56 466 ASP A CA 1
ATOM 3661 C C . ASP A 1 466 ? -0.618 1.69 22.031 1 97.56 466 ASP A C 1
ATOM 3663 O O . ASP A 1 466 ? 0.23 1.396 22.875 1 97.56 466 ASP A O 1
ATOM 3667 N N . ARG A 1 467 ? -0.278 1.741 20.766 1 97.69 467 ARG A N 1
ATOM 3668 C CA . ARG A 1 467 ? 1.072 1.457 20.281 1 97.69 467 ARG A CA 1
ATOM 3669 C C . ARG A 1 467 ? 2.08 2.43 20.891 1 97.69 467 ARG A C 1
ATOM 3671 O O . ARG A 1 467 ? 3.27 2.119 20.984 1 97.69 467 ARG A O 1
ATOM 3678 N N . TRP A 1 468 ? 1.6 3.574 21.234 1 97.75 468 TRP A N 1
ATOM 3679 C CA . TRP A 1 468 ? 2.48 4.645 21.703 1 97.75 468 TRP A CA 1
ATOM 3680 C C . TRP A 1 468 ? 3.088 4.309 23.047 1 97.75 468 TRP A C 1
ATOM 3682 O O . TRP A 1 468 ? 4.039 4.957 23.5 1 97.75 468 TRP A O 1
ATOM 3692 N N . ASP A 1 469 ? 2.602 3.281 23.719 1 96.94 469 ASP A N 1
ATOM 3693 C CA . ASP A 1 469 ? 3.137 2.838 25.016 1 96.94 469 ASP A CA 1
ATOM 3694 C C . ASP A 1 469 ? 4.152 1.714 24.828 1 96.94 469 ASP A C 1
ATOM 3696 O O . ASP A 1 469 ? 4.797 1.286 25.781 1 96.94 469 ASP A O 1
ATOM 3700 N N . THR A 1 470 ? 4.332 1.253 23.641 1 96.5 470 THR A N 1
ATOM 3701 C CA . THR A 1 470 ? 5.207 0.113 23.391 1 96.5 470 THR A CA 1
ATOM 3702 C C . THR A 1 470 ? 6.672 0.547 23.359 1 96.5 470 THR A C 1
ATOM 3704 O O . THR A 1 470 ? 6.977 1.699 23.047 1 96.5 470 THR A O 1
ATOM 3707 N N . GLU A 1 471 ? 7.516 -0.352 23.625 1 95.81 471 GLU A N 1
ATOM 3708 C CA . GLU A 1 471 ? 8.953 -0.098 23.578 1 95.81 471 GLU A CA 1
ATOM 3709 C C . GLU A 1 471 ? 9.406 0.251 22.172 1 95.81 471 GLU A C 1
ATOM 3711 O O . GLU A 1 471 ? 10.266 1.112 21.984 1 95.81 471 GLU A O 1
ATOM 3716 N N . ALA A 1 472 ? 8.852 -0.388 21.219 1 93.62 472 ALA A N 1
ATOM 3717 C CA . ALA A 1 472 ? 9.219 -0.163 19.828 1 93.62 472 ALA A CA 1
ATOM 3718 C C . ALA A 1 472 ? 9 1.295 19.438 1 93.62 472 ALA A C 1
ATOM 3720 O O . ALA A 1 472 ? 9.852 1.898 18.781 1 93.62 472 ALA A O 1
ATOM 3721 N N . VAL A 1 473 ? 7.91 1.844 19.859 1 94.56 473 VAL A N 1
ATOM 3722 C CA . VAL A 1 473 ? 7.602 3.225 19.5 1 94.56 473 VAL A CA 1
ATOM 3723 C C . VAL A 1 473 ? 8.453 4.176 20.344 1 94.56 473 VAL A C 1
ATOM 3725 O O . VAL A 1 473 ? 8.891 5.223 19.859 1 94.56 473 VAL A O 1
ATOM 3728 N N . GLN A 1 474 ? 8.703 3.799 21.547 1 93.75 474 GLN A N 1
ATOM 3729 C CA . GLN A 1 474 ? 9.5 4.652 22.422 1 93.75 474 GLN A CA 1
ATOM 3730 C C . GLN A 1 474 ? 10.953 4.727 21.953 1 93.75 474 GLN A C 1
ATOM 3732 O O . GLN A 1 474 ? 11.617 5.746 22.141 1 93.75 474 GLN A O 1
ATOM 3737 N N . LYS A 1 475 ? 11.414 3.713 21.266 1 94.25 475 LYS A N 1
ATOM 3738 C CA . LYS A 1 475 ? 12.805 3.646 20.828 1 94.25 475 LYS A CA 1
ATOM 3739 C C . LYS A 1 475 ? 12.945 4.004 19.359 1 94.25 475 LYS A C 1
ATOM 3741 O O . LYS A 1 475 ? 14.023 3.871 18.781 1 94.25 475 LYS A O 1
ATOM 3746 N N . ARG A 1 476 ? 11.914 4.465 18.781 1 92.81 476 ARG A N 1
ATOM 3747 C CA . ARG A 1 476 ? 11.93 4.75 17.344 1 92.81 476 ARG A CA 1
ATOM 3748 C C . ARG A 1 476 ? 12.867 5.902 17.016 1 92.81 476 ARG A C 1
ATOM 3750 O O . ARG A 1 476 ? 13.188 6.715 17.891 1 92.81 476 ARG A O 1
ATOM 3757 N N . HIS A 1 477 ? 13.375 5.988 15.805 1 95.44 477 HIS A N 1
ATOM 3758 C CA . HIS A 1 477 ? 14.094 7.168 15.328 1 95.44 477 HIS A CA 1
ATOM 3759 C C . HIS A 1 477 ? 13.242 8.422 15.469 1 95.44 477 HIS A C 1
ATOM 3761 O O . HIS A 1 477 ? 12.023 8.383 15.258 1 95.44 477 HIS A O 1
ATOM 3767 N N . ARG A 1 478 ? 13.766 9.508 15.805 1 95.12 478 ARG A N 1
ATOM 3768 C CA . ARG A 1 478 ? 13.055 10.75 16.094 1 95.12 478 ARG A CA 1
ATOM 3769 C C . ARG A 1 478 ? 12.211 11.188 14.891 1 95.12 478 ARG A C 1
ATOM 3771 O O . ARG A 1 478 ? 11.188 11.844 15.055 1 95.12 478 ARG A O 1
ATOM 3778 N N . CYS A 1 479 ? 12.648 10.734 13.664 1 97.25 479 CYS A N 1
ATOM 3779 C CA . CYS A 1 479 ? 11.938 11.188 12.469 1 97.25 479 CYS A CA 1
ATOM 3780 C C . CYS A 1 479 ? 11.008 10.102 11.953 1 97.25 479 CYS A C 1
ATOM 3782 O O . CYS A 1 479 ? 10.469 10.211 10.852 1 97.25 479 CYS A O 1
ATOM 3784 N N . ALA A 1 480 ? 10.844 9.023 12.711 1 97.81 480 ALA A N 1
ATOM 3785 C CA . ALA A 1 480 ? 9.859 8.016 12.344 1 97.81 480 ALA A CA 1
ATOM 3786 C C . ALA A 1 480 ? 8.438 8.57 12.469 1 97.81 480 ALA A C 1
ATOM 3788 O O . ALA A 1 480 ? 7.535 8.141 11.75 1 97.81 480 ALA A O 1
ATOM 3789 N N . TYR A 1 481 ? 8.273 9.438 13.391 1 97.94 481 TYR A N 1
ATOM 3790 C CA . TYR A 1 481 ? 7.023 10.164 13.586 1 97.94 481 TYR A CA 1
ATOM 3791 C C . TYR A 1 481 ? 7.246 11.672 13.484 1 97.94 481 TYR A C 1
ATOM 3793 O O . TYR A 1 481 ? 7.812 12.281 14.391 1 97.94 481 TYR A O 1
ATOM 3801 N N . VAL A 1 482 ? 6.723 12.258 12.359 1 97.06 482 VAL A N 1
ATOM 3802 C CA . VAL A 1 482 ? 6.906 13.68 12.078 1 97.06 482 VAL A CA 1
ATOM 3803 C C . VAL A 1 482 ? 5.598 14.281 11.578 1 97.06 482 VAL A C 1
ATOM 3805 O O . VAL A 1 482 ? 5.418 14.484 10.375 1 97.06 482 VAL A O 1
ATOM 3808 N N . PRO A 1 483 ? 4.727 14.633 12.508 1 95.25 483 PRO A N 1
ATOM 3809 C CA . PRO A 1 483 ? 3.467 15.242 12.062 1 95.25 483 PRO A CA 1
ATOM 3810 C C . PRO A 1 483 ? 3.68 16.531 11.289 1 95.25 483 PRO A C 1
ATOM 3812 O O . PRO A 1 483 ? 2.848 16.906 10.453 1 95.25 483 PRO A O 1
ATOM 3815 N N . PHE A 1 484 ? 4.82 17.203 11.609 1 94.19 484 PHE A N 1
ATOM 3816 C CA . PHE A 1 484 ? 5.273 18.406 10.914 1 94.19 484 PHE A CA 1
ATOM 3817 C C . PHE A 1 484 ? 6.785 18.391 10.734 1 94.19 484 PHE A C 1
ATOM 3819 O O . PHE A 1 484 ? 7.48 17.594 11.367 1 94.19 484 PHE A O 1
ATOM 3826 N N . ALA A 1 485 ? 7.211 19.297 9.836 1 93.31 485 ALA A N 1
ATOM 3827 C CA . ALA A 1 485 ? 8.656 19.391 9.648 1 93.31 485 ALA A CA 1
ATOM 3828 C C . ALA A 1 485 ? 9.359 19.656 10.977 1 93.31 485 ALA A C 1
ATOM 3830 O O . ALA A 1 485 ? 8.766 20.219 11.898 1 93.31 485 ALA A O 1
ATOM 3831 N N . THR A 1 486 ? 10.602 19.219 11.086 1 95 486 THR A N 1
ATOM 3832 C CA . THR A 1 486 ? 11.414 19.422 12.281 1 95 486 THR A CA 1
ATOM 3833 C C . THR A 1 486 ? 12.734 20.094 11.93 1 95 486 THR A C 1
ATOM 3835 O O . THR A 1 486 ? 12.984 20.422 10.766 1 95 486 THR A O 1
ATOM 3838 N N . GLY A 1 487 ? 13.523 20.391 12.984 1 94 487 GLY A N 1
ATOM 3839 C CA . GLY A 1 487 ? 14.766 21.094 12.75 1 94 487 GLY A CA 1
ATOM 3840 C C . GLY A 1 487 ? 14.609 22.609 12.805 1 94 487 GLY A C 1
ATOM 3841 O O . GLY A 1 487 ? 13.633 23.109 13.367 1 94 487 GLY A O 1
ATOM 3842 N N . PRO A 1 488 ? 15.523 23.328 12.227 1 93.62 488 PRO A N 1
ATOM 3843 C CA . PRO A 1 488 ? 15.477 24.797 12.281 1 93.62 488 PRO A CA 1
ATOM 3844 C C . PRO A 1 488 ? 14.227 25.375 11.617 1 93.62 488 PRO A C 1
ATOM 3846 O O . PRO A 1 488 ? 13.797 26.469 11.961 1 93.62 488 PRO A O 1
ATOM 3849 N N . ARG A 1 489 ? 13.68 24.625 10.703 1 94.56 489 ARG A N 1
ATOM 3850 C CA . ARG A 1 489 ? 12.484 25.047 9.984 1 94.56 489 ARG A CA 1
ATOM 3851 C C . ARG A 1 489 ? 11.25 24.297 10.484 1 94.56 489 ARG A C 1
ATOM 3853 O O . ARG A 1 489 ? 10.273 24.125 9.75 1 94.56 489 ARG A O 1
ATOM 3860 N N . GLY A 1 490 ? 11.336 23.844 11.664 1 93.38 490 GLY A N 1
ATOM 3861 C CA . GLY A 1 490 ? 10.195 23.141 12.242 1 93.38 490 GLY A CA 1
ATOM 3862 C C . GLY A 1 490 ? 8.984 24.031 12.422 1 93.38 490 GLY A C 1
ATOM 3863 O O . GLY A 1 490 ? 9.102 25.266 12.445 1 93.38 490 GLY A O 1
ATOM 3864 N N . CYS A 1 491 ? 7.906 23.438 12.531 1 92.06 491 CYS A N 1
ATOM 3865 C CA . CYS A 1 491 ? 6.645 24.156 12.664 1 92.06 491 CYS A CA 1
ATOM 3866 C C . CYS A 1 491 ? 6.602 24.953 13.961 1 92.06 491 CYS A C 1
ATOM 3868 O O . CYS A 1 491 ? 6.543 24.375 15.047 1 92.06 491 CYS A O 1
ATOM 3870 N N . ILE A 1 492 ? 6.473 26.219 13.93 1 91.88 492 ILE A N 1
ATOM 3871 C CA . ILE A 1 492 ? 6.508 27.094 15.102 1 91.88 492 ILE A CA 1
ATOM 3872 C C . ILE A 1 492 ? 5.137 27.109 15.773 1 91.88 492 ILE A C 1
ATOM 3874 O O . ILE A 1 492 ? 5.023 27.438 16.953 1 91.88 492 ILE A O 1
ATOM 3878 N N . GLY A 1 493 ? 4.121 26.797 15.016 1 92.44 493 GLY A N 1
ATOM 3879 C CA . GLY A 1 493 ? 2.768 26.828 15.555 1 92.44 493 GLY A CA 1
ATOM 3880 C C . GLY A 1 493 ? 2.307 25.484 16.094 1 92.44 493 GLY A C 1
ATOM 3881 O O . GLY A 1 493 ? 1.135 25.328 16.453 1 92.44 493 GLY A O 1
ATOM 3882 N N . PHE A 1 494 ? 3.129 24.547 16.156 1 90.88 494 PHE A N 1
ATOM 3883 C CA . PHE A 1 494 ? 2.766 23.172 16.484 1 90.88 494 PHE A CA 1
ATOM 3884 C C . PHE A 1 494 ? 2.109 23.109 17.859 1 90.88 494 PHE A C 1
ATOM 3886 O O . PHE A 1 494 ? 1.076 22.453 18.031 1 90.88 494 PHE A O 1
ATOM 3893 N N . ASN A 1 495 ? 2.688 23.781 18.812 1 89.62 495 ASN A N 1
ATOM 3894 C CA . ASN A 1 495 ? 2.18 23.719 20.172 1 89.62 495 ASN A CA 1
ATOM 3895 C C . ASN A 1 495 ? 0.796 24.359 20.281 1 89.62 495 ASN A C 1
ATOM 3897 O O . ASN A 1 495 ? -0.06 23.859 21.016 1 89.62 495 ASN A O 1
ATOM 3901 N N . PHE A 1 496 ? 0.685 25.422 19.625 1 92.75 496 PHE A N 1
ATOM 3902 C CA . PHE A 1 496 ? -0.623 26.062 19.594 1 92.75 496 PHE A CA 1
ATOM 3903 C C . PHE A 1 496 ? -1.67 25.156 18.984 1 92.75 496 PHE A C 1
ATOM 3905 O O . PHE A 1 496 ? -2.766 25 19.531 1 92.75 496 PHE A O 1
ATOM 3912 N N . ALA A 1 497 ? -1.344 24.562 17.844 1 94.38 497 ALA A N 1
ATOM 3913 C CA . ALA A 1 497 ? -2.256 23.672 17.141 1 94.38 497 ALA A CA 1
ATOM 3914 C C . ALA A 1 497 ? -2.65 22.484 18.016 1 94.38 497 ALA A C 1
ATOM 3916 O O . ALA A 1 497 ? -3.816 22.078 18.031 1 94.38 497 ALA A O 1
ATOM 3917 N N . LEU A 1 498 ? -1.737 21.938 18.688 1 94.62 498 LEU A N 1
ATOM 3918 C CA . LEU A 1 498 ? -1.998 20.781 19.531 1 94.62 498 LEU A CA 1
ATOM 3919 C C . LEU A 1 498 ? -2.891 21.172 20.719 1 94.62 498 LEU A C 1
ATOM 3921 O O . LEU A 1 498 ? -3.82 20.438 21.047 1 94.62 498 LEU A O 1
ATOM 3925 N N . GLN A 1 499 ? -2.566 22.281 21.328 1 95.12 499 GLN A N 1
ATOM 3926 C CA . GLN A 1 499 ? -3.373 22.734 22.469 1 95.12 499 GLN A CA 1
ATOM 3927 C C . GLN A 1 499 ? -4.812 23 22.031 1 95.12 499 GLN A C 1
ATOM 3929 O O . GLN A 1 499 ? -5.754 22.609 22.734 1 95.12 499 GLN A O 1
ATOM 3934 N N . GLU A 1 500 ? -4.914 23.656 20.938 1 96.5 500 GLU A N 1
ATOM 3935 C CA . GLU A 1 500 ? -6.238 23.906 20.375 1 96.5 500 GLU A CA 1
ATOM 3936 C C . GLU A 1 500 ? -7 22.609 20.141 1 96.5 500 GLU A C 1
ATOM 3938 O O . GLU A 1 500 ? -8.18 22.5 20.484 1 96.5 500 GLU A O 1
ATOM 3943 N N . THR A 1 501 ? -6.352 21.672 19.578 1 97.94 501 THR A N 1
ATOM 3944 C CA . THR A 1 501 ? -6.969 20.391 19.25 1 97.94 501 THR A CA 1
ATOM 3945 C C . THR A 1 501 ? -7.422 19.688 20.516 1 97.94 501 THR A C 1
ATOM 3947 O O . THR A 1 501 ? -8.523 19.141 20.578 1 97.94 501 THR A O 1
ATOM 3950 N N . ARG A 1 502 ? -6.59 19.688 21.531 1 98.12 502 ARG A N 1
ATOM 3951 C CA . ARG A 1 502 ? -6.914 19.031 22.797 1 98.12 502 ARG A CA 1
ATOM 3952 C C . ARG A 1 502 ? -8.148 19.656 23.438 1 98.12 502 ARG A C 1
ATOM 3954 O O . ARG A 1 502 ? -9.062 18.938 23.859 1 98.12 502 ARG A O 1
ATOM 3961 N N . VAL A 1 503 ? -8.164 20.938 23.453 1 98.19 503 VAL A N 1
ATOM 3962 C CA . VAL A 1 503 ? -9.258 21.656 24.125 1 98.19 503 VAL A CA 1
ATOM 3963 C C . VAL A 1 503 ? -10.547 21.469 23.328 1 98.19 503 VAL A C 1
ATOM 3965 O O . VAL A 1 503 ? -11.578 21.078 23.875 1 98.19 503 VAL A O 1
ATOM 3968 N N . PHE A 1 504 ? -10.508 21.766 22.031 1 98.62 504 PHE A N 1
ATOM 3969 C CA . PHE A 1 504 ? -11.695 21.672 21.188 1 98.62 504 PHE A CA 1
ATOM 3970 C C . PHE A 1 504 ? -12.266 20.266 21.203 1 98.62 504 PHE A C 1
ATOM 3972 O O . PHE A 1 504 ? -13.469 20.078 21.422 1 98.62 504 PHE A O 1
ATOM 3979 N N . LEU A 1 505 ? -11.406 19.297 20.969 1 98.75 505 LEU A N 1
ATOM 3980 C CA . LEU A 1 505 ? -11.859 17.906 20.875 1 98.75 505 LEU A CA 1
ATOM 3981 C C . LEU A 1 505 ? -12.477 17.453 22.188 1 98.75 505 LEU A C 1
ATOM 3983 O O . LEU A 1 505 ? -13.508 16.781 22.188 1 98.75 505 LEU A O 1
ATOM 3987 N N . SER A 1 506 ? -11.836 17.781 23.281 1 98.69 506 SER A N 1
ATOM 3988 C CA . SER A 1 506 ? -12.328 17.406 24.609 1 98.69 506 SER A CA 1
ATOM 3989 C C . SER A 1 506 ? -13.711 18 24.875 1 98.69 506 SER A C 1
ATOM 3991 O O . SER A 1 506 ? -14.609 17.297 25.344 1 98.69 506 SER A O 1
ATOM 3993 N N . MET A 1 507 ? -13.844 19.266 24.609 1 98.69 507 MET A N 1
ATOM 3994 C CA . MET A 1 507 ? -15.117 19.938 24.844 1 98.69 507 MET A CA 1
ATOM 3995 C C . MET A 1 507 ? -16.219 19.328 23.969 1 98.69 507 MET A C 1
ATOM 3997 O O . MET A 1 507 ? -17.328 19.078 24.453 1 98.69 507 MET A O 1
ATOM 4001 N N . LEU A 1 508 ? -15.938 19.078 22.734 1 98.75 508 LEU A N 1
ATOM 4002 C CA . LEU A 1 508 ? -16.922 18.547 21.797 1 98.75 508 LEU A CA 1
ATOM 4003 C C . LEU A 1 508 ? -17.312 17.125 22.172 1 98.75 508 LEU A C 1
ATOM 4005 O O . LEU A 1 508 ? -18.5 16.781 22.172 1 98.75 508 LEU A O 1
ATOM 4009 N N . VAL A 1 509 ? -16.359 16.266 22.5 1 98.69 509 VAL A N 1
ATOM 4010 C CA . VAL A 1 509 ? -16.625 14.867 22.797 1 98.69 509 VAL A CA 1
ATOM 4011 C C . VAL A 1 509 ? -17.391 14.75 24.109 1 98.69 509 VAL A C 1
ATOM 4013 O O . VAL A 1 509 ? -18.234 13.875 24.266 1 98.69 509 VAL A O 1
ATOM 4016 N N . HIS A 1 510 ? -17.047 15.594 25.062 1 98.44 510 HIS A N 1
ATOM 4017 C CA . HIS A 1 510 ? -17.781 15.57 26.328 1 98.44 510 HIS A CA 1
ATOM 4018 C C . HIS A 1 510 ? -19.266 15.891 26.109 1 98.44 510 HIS A C 1
ATOM 4020 O O . HIS A 1 510 ? -20.141 15.305 26.75 1 98.44 510 HIS A O 1
ATOM 4026 N N . ARG A 1 511 ? -19.531 16.75 25.219 1 98.31 511 ARG A N 1
ATOM 4027 C CA . ARG A 1 511 ? -20.891 17.266 25.078 1 98.31 511 ARG A CA 1
ATOM 4028 C C . ARG A 1 511 ? -21.688 16.422 24.094 1 98.31 511 ARG A C 1
ATOM 4030 O O . ARG A 1 511 ? -22.906 16.266 24.234 1 98.31 511 ARG A O 1
ATOM 4037 N N . TYR A 1 512 ? -21 15.875 23.047 1 98.62 512 TYR A N 1
ATOM 4038 C CA . TYR A 1 512 ? -21.766 15.273 21.969 1 98.62 512 TYR A CA 1
ATOM 4039 C C . TYR A 1 512 ? -21.344 13.82 21.75 1 98.62 512 TYR A C 1
ATOM 4041 O O . TYR A 1 512 ? -20.203 13.453 22 1 98.62 512 TYR A O 1
ATOM 4049 N N . GLU A 1 513 ? -22.281 12.992 21.328 1 98.19 513 GLU A N 1
ATOM 4050 C CA . GLU A 1 513 ? -22.031 11.719 20.656 1 98.19 513 GLU A CA 1
ATOM 4051 C C . GLU A 1 513 ? -22.062 11.883 19.141 1 98.19 513 GLU A C 1
ATOM 4053 O O . GLU A 1 513 ? -23.078 12.289 18.578 1 98.19 513 GLU A O 1
ATOM 4058 N N . PHE A 1 514 ? -20.969 11.586 18.531 1 98.19 514 PHE A N 1
ATOM 4059 C CA . PHE A 1 514 ? -20.859 11.766 17.094 1 98.19 514 PHE A CA 1
ATOM 4060 C C . PHE A 1 514 ? -21.172 10.461 16.359 1 98.19 514 PHE A C 1
ATOM 4062 O O . PHE A 1 514 ? -20.797 9.383 16.812 1 98.19 514 PHE A O 1
ATOM 4069 N N . SER A 1 515 ? -21.844 10.562 15.289 1 95.06 515 SER A N 1
ATOM 4070 C CA . SER A 1 515 ? -22.078 9.453 14.367 1 95.06 515 SER A CA 1
ATOM 4071 C C . SER A 1 515 ? -21.953 9.914 12.914 1 95.06 515 SER A C 1
ATOM 4073 O O . SER A 1 515 ? -22.219 11.078 12.602 1 95.06 515 SER A O 1
ATOM 4075 N N . ARG A 1 516 ? -21.5 9.062 12.133 1 92.62 516 ARG A N 1
ATOM 4076 C CA . ARG A 1 516 ? -21.344 9.375 10.719 1 92.62 516 ARG A CA 1
ATOM 4077 C C . ARG A 1 516 ? -22.672 9.289 9.984 1 92.62 516 ARG A C 1
ATOM 4079 O O . ARG A 1 516 ? -23.484 8.398 10.25 1 92.62 516 ARG A O 1
ATOM 4086 N N . ASP A 1 517 ? -22.891 10.227 9.18 1 89.94 517 ASP A N 1
ATOM 4087 C CA . ASP A 1 517 ? -24.047 10.188 8.281 1 89.94 517 ASP A CA 1
ATOM 4088 C C . ASP A 1 517 ? -23.656 9.641 6.91 1 89.94 517 ASP A C 1
ATOM 4090 O O . ASP A 1 517 ? -23 10.328 6.121 1 89.94 517 ASP A O 1
ATOM 4094 N N . GLY A 1 518 ? -24.031 8.406 6.688 1 80.69 518 GLY A N 1
ATOM 4095 C CA . GLY A 1 518 ? -23.688 7.742 5.445 1 80.69 518 GLY A CA 1
ATOM 4096 C C . GLY A 1 518 ? -22.531 6.762 5.598 1 80.69 518 GLY A C 1
ATOM 4097 O O . GLY A 1 518 ? -21.906 6.699 6.652 1 80.69 518 GLY A O 1
ATOM 4098 N N . ASN A 1 519 ? -22.297 5.961 4.547 1 79.38 519 ASN A N 1
ATOM 4099 C CA . ASN A 1 519 ? -21.25 4.941 4.629 1 79.38 519 ASN A CA 1
ATOM 4100 C C . ASN A 1 519 ? -20.344 4.961 3.398 1 79.38 519 ASN A C 1
ATOM 4102 O O . ASN A 1 519 ? -19.672 3.975 3.107 1 79.38 519 ASN A O 1
ATOM 4106 N N . ASP A 1 520 ? -20.297 6.129 2.779 1 82.38 520 ASP A N 1
ATOM 4107 C CA . ASP A 1 520 ? -19.438 6.234 1.608 1 82.38 520 ASP A CA 1
ATOM 4108 C C . ASP A 1 520 ? -17.969 6.289 2.016 1 82.38 520 ASP A C 1
ATOM 4110 O O . ASP A 1 520 ? -17.641 6.688 3.137 1 82.38 520 ASP A O 1
ATOM 4114 N N . THR A 1 521 ? -17.141 5.871 1.116 1 85.25 521 THR A N 1
ATOM 4115 C CA . THR A 1 521 ? -15.703 6.004 1.322 1 85.25 521 THR A CA 1
ATOM 4116 C C . THR A 1 521 ? -15.305 7.473 1.413 1 85.25 521 THR A C 1
ATOM 4118 O O . THR A 1 521 ? -15.789 8.305 0.637 1 85.25 521 THR A O 1
ATOM 4121 N N . ILE A 1 522 ? -14.438 7.715 2.367 1 88 522 ILE A N 1
ATOM 4122 C CA . ILE A 1 522 ? -14.008 9.094 2.564 1 88 522 ILE A CA 1
ATOM 4123 C C . ILE A 1 522 ? -13.055 9.508 1.45 1 88 522 ILE A C 1
ATOM 4125 O O . ILE A 1 522 ? -12.125 8.766 1.115 1 88 522 ILE A O 1
ATOM 4129 N N . GLN A 1 523 ? -13.266 10.633 0.938 1 83.44 523 GLN A N 1
ATOM 4130 C CA . GLN A 1 523 ? -12.438 11.188 -0.128 1 83.44 523 GLN A CA 1
ATOM 4131 C C . GLN A 1 523 ? -11.562 12.32 0.395 1 83.44 523 GLN A C 1
ATOM 4133 O O . GLN A 1 523 ? -11.977 13.094 1.261 1 83.44 523 GLN A O 1
ATOM 4138 N N . TYR A 1 524 ? -10.383 12.266 0.002 1 83.12 524 TYR A N 1
ATOM 4139 C CA . TYR A 1 524 ? -9.562 13.438 0.285 1 83.12 524 TYR A CA 1
ATOM 4140 C C . TYR A 1 524 ? -9.211 14.18 -0.998 1 83.12 524 TYR A C 1
ATOM 4142 O O . TYR A 1 524 ? -9.289 13.617 -2.092 1 83.12 524 TYR A O 1
ATOM 4150 N N . ASP A 1 525 ? -8.844 15.398 -0.803 1 76.94 525 ASP A N 1
ATOM 4151 C CA . ASP A 1 525 ? -8.539 16.297 -1.909 1 76.94 525 ASP A CA 1
ATOM 4152 C C . ASP A 1 525 ? -7.074 16.188 -2.322 1 76.94 525 ASP A C 1
ATOM 4154 O O . ASP A 1 525 ? -6.184 16.625 -1.59 1 76.94 525 ASP A O 1
ATOM 4158 N N . GLY A 1 526 ? -6.859 15.594 -3.471 1 73.5 526 GLY A N 1
ATOM 4159 C CA . GLY A 1 526 ? -5.488 15.508 -3.945 1 73.5 526 GLY A CA 1
ATOM 4160 C C . GLY A 1 526 ? -4.941 16.828 -4.438 1 73.5 526 GLY A C 1
ATOM 4161 O O . GLY A 1 526 ? -3.732 16.984 -4.625 1 73.5 526 GLY A O 1
ATOM 4162 N N . ASP A 1 527 ? -5.797 17.812 -4.535 1 75.69 527 ASP A N 1
ATOM 4163 C CA . ASP A 1 527 ? -5.402 19.094 -5.109 1 75.69 527 ASP A CA 1
ATOM 4164 C C . ASP A 1 527 ? -5.395 20.188 -4.051 1 75.69 527 ASP A C 1
ATOM 4166 O O . ASP A 1 527 ? -5.555 21.359 -4.371 1 75.69 527 ASP A O 1
ATOM 4170 N N . PHE A 1 528 ? -5.293 19.812 -2.875 1 80.69 528 PHE A N 1
ATOM 4171 C CA . PHE A 1 528 ? -5.203 20.781 -1.79 1 80.69 528 PHE A CA 1
ATOM 4172 C C . PHE A 1 528 ? -3.895 20.625 -1.025 1 80.69 528 PHE A C 1
ATOM 4174 O O . PHE A 1 528 ? -3.301 19.547 -1.023 1 80.69 528 PHE A O 1
ATOM 4181 N N . GLN A 1 529 ? -3.492 21.688 -0.43 1 83.62 529 GLN A N 1
ATOM 4182 C CA . GLN A 1 529 ? -2.197 21.75 0.242 1 83.62 529 GLN A CA 1
ATOM 4183 C C . GLN A 1 529 ? -2.16 20.828 1.453 1 83.62 529 GLN A C 1
ATOM 4185 O O . GLN A 1 529 ? -1.082 20.453 1.922 1 83.62 529 GLN A O 1
ATOM 4190 N N . LEU A 1 530 ? -3.295 20.547 2.018 1 89.44 530 LEU A N 1
ATOM 4191 C CA . LEU A 1 530 ? -3.42 19.641 3.146 1 89.44 530 LEU A CA 1
ATOM 4192 C C . LEU A 1 530 ? -4.359 18.484 2.811 1 89.44 530 LEU A C 1
ATOM 4194 O O . LEU A 1 530 ? -5.223 18.609 1.94 1 89.44 530 LEU A O 1
ATOM 4198 N N . VAL A 1 531 ? -4.176 17.438 3.477 1 92.06 531 VAL A N 1
ATOM 4199 C CA . VAL A 1 531 ? -5.023 16.266 3.264 1 92.06 531 VAL A CA 1
ATOM 4200 C C . VAL A 1 531 ? -6.258 16.344 4.156 1 92.06 531 VAL A C 1
ATOM 4202 O O . VAL A 1 531 ? -6.227 15.93 5.312 1 92.06 531 VAL A O 1
ATOM 4205 N N . ARG A 1 532 ? -7.355 16.797 3.602 1 93.75 532 ARG A N 1
ATOM 4206 C CA . ARG A 1 532 ? -8.578 16.984 4.375 1 93.75 532 ARG A CA 1
ATOM 4207 C C . ARG A 1 532 ? -9.68 16.047 3.896 1 93.75 532 ARG A C 1
ATOM 4209 O O . ARG A 1 532 ? -9.727 15.688 2.719 1 93.75 532 ARG A O 1
ATOM 4216 N N . PRO A 1 533 ? -10.523 15.594 4.758 1 93.38 533 PRO A N 1
ATOM 4217 C CA . PRO A 1 533 ? -11.695 14.828 4.32 1 93.38 533 PRO A CA 1
ATOM 4218 C C . PRO A 1 533 ? -12.773 15.703 3.686 1 93.38 533 PRO A C 1
ATOM 4220 O O . PRO A 1 533 ? -13.148 16.734 4.254 1 93.38 533 PRO A O 1
ATOM 4223 N N . LEU A 1 534 ? -13.266 15.32 2.561 1 90.12 534 LEU A N 1
ATOM 4224 C CA . LEU A 1 534 ? -14.172 16.172 1.804 1 90.12 534 LEU A CA 1
ATOM 4225 C C . LEU A 1 534 ? -15.625 15.805 2.1 1 90.12 534 LEU A C 1
ATOM 4227 O O . LEU A 1 534 ? -16.484 16.688 2.207 1 90.12 534 LEU A O 1
ATOM 4231 N N . ASN A 1 535 ? -15.961 14.562 2.301 1 92.56 535 ASN A N 1
ATOM 4232 C CA . ASN A 1 535 ? -17.344 14.117 2.373 1 92.56 535 ASN A CA 1
ATOM 4233 C C . ASN A 1 535 ? -17.656 13.484 3.729 1 92.56 535 ASN A C 1
ATOM 4235 O O . ASN A 1 535 ? -18.375 12.484 3.801 1 92.56 535 ASN A O 1
ATOM 4239 N N . LEU A 1 536 ? -17.109 14.039 4.734 1 95.12 536 LEU A N 1
ATOM 4240 C CA . LEU A 1 536 ? -17.422 13.57 6.078 1 95.12 536 LEU A CA 1
ATOM 4241 C C . LEU A 1 536 ? -18.562 14.383 6.684 1 95.12 536 LEU A C 1
ATOM 4243 O O . LEU A 1 536 ? -18.391 15.547 7.031 1 95.12 536 LEU A O 1
ATOM 4247 N N . TYR A 1 537 ? -19.688 13.766 6.785 1 96.12 537 TYR A N 1
ATOM 4248 C CA . TYR A 1 537 ? -20.844 14.383 7.426 1 96.12 537 TYR A CA 1
ATOM 4249 C C . TYR A 1 537 ? -21.156 13.703 8.75 1 96.12 537 TYR A C 1
ATOM 4251 O O . TYR A 1 537 ? -21.219 12.469 8.82 1 96.12 537 TYR A O 1
ATOM 4259 N N . LEU A 1 538 ? -21.375 14.5 9.773 1 97.06 538 LEU A N 1
ATOM 4260 C CA . LEU A 1 538 ? -21.547 13.961 11.125 1 97.06 538 LEU A CA 1
ATOM 4261 C C . LEU A 1 538 ? -22.828 14.5 11.75 1 97.06 538 LEU A C 1
ATOM 4263 O O . LEU A 1 538 ? -23.234 15.625 11.469 1 97.06 538 LEU A O 1
ATOM 4267 N N . ARG A 1 539 ? -23.375 13.648 12.531 1 96 539 ARG A N 1
ATOM 4268 C CA . ARG A 1 539 ? -24.391 14.055 13.492 1 96 539 ARG A CA 1
ATOM 4269 C C . ARG A 1 539 ? -23.797 14.211 14.891 1 96 539 ARG A C 1
ATOM 4271 O O . ARG A 1 539 ? -23.094 13.312 15.375 1 96 539 ARG A O 1
ATOM 4278 N N . ALA A 1 540 ? -24 15.391 15.438 1 97.88 540 ALA A N 1
ATOM 4279 C CA . ALA A 1 540 ? -23.609 15.625 16.828 1 97.88 540 ALA A CA 1
ATOM 4280 C C . ALA A 1 540 ? -24.828 15.617 17.75 1 97.88 540 ALA A C 1
ATOM 4282 O O . ALA A 1 540 ? -25.531 16.625 17.859 1 97.88 540 ALA A O 1
ATOM 4283 N N . LYS A 1 541 ? -24.984 14.57 18.453 1 97.56 541 LYS A N 1
ATOM 4284 C CA . LYS A 1 541 ? -26.109 14.453 19.375 1 97.56 541 LYS A CA 1
ATOM 4285 C C . LYS A 1 541 ? -25.703 14.812 20.797 1 97.56 541 LYS A C 1
ATOM 4287 O O . LYS A 1 541 ? -24.766 14.219 21.344 1 97.56 541 LYS A O 1
ATOM 4292 N N . ARG A 1 542 ? -26.406 15.75 21.359 1 97.75 542 ARG A N 1
ATOM 4293 C CA . ARG A 1 542 ? -26.094 16.141 22.734 1 97.75 542 ARG A CA 1
ATOM 4294 C C . ARG A 1 542 ? -26.25 14.961 23.688 1 97.75 542 ARG A C 1
ATOM 4296 O O . ARG A 1 542 ? -27.266 14.266 23.656 1 97.75 542 ARG A O 1
ATOM 4303 N N . ARG A 1 543 ? -25.203 14.812 24.453 1 97.31 543 ARG A N 1
ATOM 4304 C CA . ARG A 1 543 ? -25.234 13.711 25.406 1 97.31 543 ARG A CA 1
ATOM 4305 C C . ARG A 1 543 ? -26.203 14.023 26.562 1 97.31 543 ARG A C 1
ATOM 4307 O O . ARG A 1 543 ? -26.328 15.18 26.969 1 97.31 543 ARG A O 1
ATOM 4314 N N . THR A 1 544 ? -26.781 12.922 27.078 1 95.31 544 THR A N 1
ATOM 4315 C CA . THR A 1 544 ? -27.672 13.07 28.219 1 95.31 544 THR A CA 1
ATOM 4316 C C . THR A 1 544 ? -27.203 12.18 29.375 1 95.31 544 THR A C 1
ATOM 4318 O O . THR A 1 544 ? -27.812 12.195 30.453 1 95.31 544 THR A O 1
ATOM 4321 N N . SER A 1 545 ? -26.234 11.445 29.109 1 94.69 545 SER A N 1
ATOM 4322 C CA . SER A 1 545 ? -25.656 10.586 30.125 1 94.69 545 SER A CA 1
ATOM 4323 C C . SER A 1 545 ? -24.156 10.422 29.938 1 94.69 545 SER A C 1
ATOM 4325 O O . SER A 1 545 ? -23.656 10.531 28.828 1 94.69 545 SER A O 1
ATOM 4327 N N . TRP A 1 546 ? -23.484 10.234 31.016 1 95.69 546 TRP A N 1
ATOM 4328 C CA . TRP A 1 546 ? -22.031 10.039 31.047 1 95.69 546 TRP A CA 1
ATOM 4329 C C . TRP A 1 546 ? -21.672 8.758 31.797 1 95.69 546 TRP A C 1
ATOM 4331 O O . TRP A 1 546 ? -22.422 8.312 32.688 1 95.69 546 TRP A O 1
ATOM 4341 N N . PRO A 1 547 ? -20.609 8.133 31.422 1 95.75 547 PRO A N 1
ATOM 4342 C CA . PRO A 1 547 ? -20.203 6.938 32.156 1 95.75 547 PRO A CA 1
ATOM 4343 C C . PRO A 1 547 ? -19.734 7.25 33.562 1 95.75 547 PRO A C 1
ATOM 4345 O O . PRO A 1 547 ? -19.391 8.391 33.875 1 95.75 547 PRO A O 1
ATOM 4348 N N . PRO A 1 548 ? -19.812 6.23 34.438 1 93.06 548 PRO A N 1
ATOM 4349 C CA . PRO A 1 548 ? -19.328 6.461 35.781 1 93.06 548 PRO A CA 1
ATOM 4350 C C . PRO A 1 548 ? -17.812 6.621 35.875 1 93.06 548 PRO A C 1
ATOM 4352 O O . PRO A 1 548 ? -17.109 6.156 34.969 1 93.06 548 PRO A O 1
ATOM 4355 N N . HIS A 1 549 ? -17.406 7.395 36.844 1 91.06 549 HIS A N 1
ATOM 4356 C CA . HIS A 1 549 ? -15.977 7.512 37.094 1 91.06 549 HIS A CA 1
ATOM 4357 C C . HIS A 1 549 ? -15.336 6.145 37.281 1 91.06 549 HIS A C 1
ATOM 4359 O O . HIS A 1 549 ? -15.891 5.297 38 1 91.06 549 HIS A O 1
ATOM 4365 N N . ALA A 1 550 ? -14.344 5.883 36.406 1 77.25 550 ALA A N 1
ATOM 4366 C CA . ALA A 1 550 ? -13.664 4.602 36.594 1 77.25 550 ALA A CA 1
ATOM 4367 C C . ALA A 1 550 ? -13.008 4.523 37.969 1 77.25 550 ALA A C 1
ATOM 4369 O O . ALA A 1 550 ? -12.5 5.523 38.5 1 77.25 550 ALA A O 1
ATOM 4370 N N . THR A 1 551 ? -13.281 3.562 38.625 1 67.81 551 THR A N 1
ATOM 4371 C CA . THR A 1 551 ? -12.57 3.326 39.875 1 67.81 551 THR A CA 1
ATOM 4372 C C . THR A 1 551 ? -11.078 3.17 39.625 1 67.81 551 THR A C 1
ATOM 4374 O O . THR A 1 551 ? -10.648 2.857 38.5 1 67.81 551 THR A O 1
ATOM 4377 N N . ALA A 1 552 ? -10.133 3.566 40.531 1 49.19 552 ALA A N 1
ATOM 4378 C CA . ALA A 1 552 ? -8.672 3.48 40.438 1 49.19 552 ALA A CA 1
ATOM 4379 C C . ALA A 1 552 ? -8.234 2.184 39.781 1 49.19 552 ALA A C 1
ATOM 4381 O O . ALA A 1 552 ? -7.266 2.172 39.031 1 49.19 552 ALA A O 1
ATOM 4382 N N . LYS A 1 553 ? -8.734 1.08 40 1 46.19 553 LYS A N 1
ATOM 4383 C CA . LYS A 1 553 ? -8.32 -0.238 39.5 1 46.19 553 LYS A CA 1
ATOM 4384 C C . LYS A 1 553 ? -8.539 -0.37 38 1 46.19 553 LYS A C 1
ATOM 4386 O O . LYS A 1 553 ? -7.738 -0.998 37.312 1 46.19 553 LYS A O 1
ATOM 4391 N N . ALA A 1 554 ? -9.516 0.063 37.469 1 51.38 554 ALA A N 1
ATOM 4392 C CA . ALA A 1 554 ? -9.875 -0.123 36.062 1 51.38 554 ALA A CA 1
ATOM 4393 C C . ALA A 1 554 ? -9.062 0.81 35.188 1 51.38 554 ALA A C 1
ATOM 4395 O O . ALA A 1 554 ? -8.969 0.586 33.969 1 51.38 554 ALA A O 1
ATOM 4396 N N . ARG A 1 555 ? -8.633 1.843 35.688 1 49.53 555 ARG A N 1
ATOM 4397 C CA . ARG A 1 555 ? -7.855 2.84 34.938 1 49.53 555 ARG A CA 1
ATOM 4398 C C . ARG A 1 555 ? -6.465 2.314 34.625 1 49.53 555 ARG A C 1
ATOM 4400 O O . ARG A 1 555 ? -5.77 2.871 33.781 1 49.53 555 ARG A O 1
ATOM 4407 N N . ALA A 1 556 ? -5.918 1.327 35.312 1 36.28 556 ALA A N 1
ATOM 4408 C CA . ALA A 1 556 ? -4.586 0.756 35.125 1 36.28 556 ALA A CA 1
ATOM 4409 C C . ALA A 1 556 ? -4.586 -0.282 34 1 36.28 556 ALA A C 1
ATOM 4411 O O . ALA A 1 556 ? -5.445 -1.165 33.969 1 36.28 556 ALA A O 1
ATOM 4412 N N . MET B 1 1 ? -49.812 -16.719 8.203 1 63.94 1 MET B N 1
ATOM 4413 C CA . MET B 1 1 ? -48.531 -16.281 7.68 1 63.94 1 MET B CA 1
ATOM 4414 C C . MET B 1 1 ? -48.406 -14.766 7.66 1 63.94 1 MET B C 1
ATOM 4416 O O . MET B 1 1 ? -49.344 -14.078 7.211 1 63.94 1 MET B O 1
ATOM 4420 N N . VAL B 1 2 ? -47.562 -14.305 8.492 1 84 2 VAL B N 1
ATOM 4421 C CA . VAL B 1 2 ? -47.406 -12.859 8.609 1 84 2 VAL B CA 1
ATOM 4422 C C . VAL B 1 2 ? -46.438 -12.344 7.543 1 84 2 VAL B C 1
ATOM 4424 O O . VAL B 1 2 ? -45.344 -12.883 7.383 1 84 2 VAL B O 1
ATOM 4427 N N . ALA B 1 3 ? -47.094 -11.578 6.672 1 91.94 3 ALA B N 1
ATOM 4428 C CA . ALA B 1 3 ? -46.25 -10.945 5.645 1 91.94 3 ALA B CA 1
ATOM 4429 C C . ALA B 1 3 ? -45.906 -9.508 6.027 1 91.94 3 ALA B C 1
ATOM 4431 O O . ALA B 1 3 ? -46.75 -8.789 6.602 1 91.94 3 ALA B O 1
ATOM 4432 N N . LYS B 1 4 ? -44.656 -9.219 5.836 1 94.25 4 LYS B N 1
ATOM 4433 C CA . LYS B 1 4 ? -44.188 -7.867 6.117 1 94.25 4 LYS B CA 1
ATOM 4434 C C . LYS B 1 4 ? -43.469 -7.27 4.906 1 94.25 4 LYS B C 1
ATOM 4436 O O . LYS B 1 4 ? -43 -8 4.035 1 94.25 4 LYS B O 1
ATOM 4441 N N . GLN B 1 5 ? -43.438 -5.98 4.84 1 94.94 5 GLN B N 1
ATOM 4442 C CA . GLN B 1 5 ? -42.781 -5.262 3.768 1 94.94 5 GLN B CA 1
ATOM 4443 C C . GLN B 1 5 ? -41.312 -4.965 4.137 1 94.94 5 GLN B C 1
ATOM 4445 O O . GLN B 1 5 ? -41.031 -4.391 5.191 1 94.94 5 GLN B O 1
ATOM 4450 N N . PHE B 1 6 ? -40.438 -5.41 3.225 1 96.56 6 PHE B N 1
ATOM 4451 C CA . PHE B 1 6 ? -39.031 -5.172 3.443 1 96.56 6 PHE B CA 1
ATOM 4452 C C . PHE B 1 6 ? -38.406 -4.387 2.283 1 96.56 6 PHE B C 1
ATOM 4454 O O . PHE B 1 6 ? -38.906 -4.457 1.156 1 96.56 6 PHE B O 1
ATOM 4461 N N . TYR B 1 7 ? -37.406 -3.615 2.529 1 96.12 7 TYR B N 1
ATOM 4462 C CA . TYR B 1 7 ? -36.656 -2.928 1.493 1 96.12 7 TYR B CA 1
ATOM 4463 C C . TYR B 1 7 ? -35.188 -2.83 1.874 1 96.12 7 TYR B C 1
ATOM 4465 O O . TYR B 1 7 ? -34.812 -2.951 3.049 1 96.12 7 TYR B O 1
ATOM 4473 N N . LEU B 1 8 ? -34.312 -2.689 0.921 1 96.19 8 LEU B N 1
ATOM 4474 C CA . LEU B 1 8 ? -32.875 -2.529 1.136 1 96.19 8 LEU B CA 1
ATOM 4475 C C . LEU B 1 8 ? -32.531 -1.075 1.445 1 96.19 8 LEU B C 1
ATOM 4477 O O . LEU B 1 8 ? -32.594 -0.219 0.56 1 96.19 8 LEU B O 1
ATOM 4481 N N . LEU B 1 9 ? -32.156 -0.889 2.621 1 93 9 LEU B N 1
ATOM 4482 C CA . LEU B 1 9 ? -31.828 0.473 3.029 1 93 9 LEU B CA 1
ATOM 4483 C C . LEU B 1 9 ? -30.656 1.019 2.225 1 93 9 LEU B C 1
ATOM 4485 O O . LEU B 1 9 ? -29.625 0.356 2.098 1 93 9 LEU B O 1
ATOM 4489 N N . GLY B 1 10 ? -30.781 2.24 1.645 1 87.31 10 GLY B N 1
ATOM 4490 C CA . GLY B 1 10 ? -29.719 2.893 0.887 1 87.31 10 GLY B CA 1
ATOM 4491 C C . GLY B 1 10 ? -29.766 2.562 -0.593 1 87.31 10 GLY B C 1
ATOM 4492 O O . GLY B 1 10 ? -29.125 3.246 -1.402 1 87.31 10 GLY B O 1
ATOM 4493 N N . PHE B 1 11 ? -30.469 1.491 -0.931 1 88.38 11 PHE B N 1
ATOM 4494 C CA . PHE B 1 11 ? -30.422 0.99 -2.299 1 88.38 11 PHE B CA 1
ATOM 4495 C C . PHE B 1 11 ? -31.734 1.244 -3.016 1 88.38 11 PHE B C 1
ATOM 4497 O O . PHE B 1 11 ? -31.75 1.711 -4.156 1 88.38 11 PHE B O 1
ATOM 4504 N N . ASN B 1 12 ? -32.812 0.909 -2.328 1 85.75 12 ASN B N 1
ATOM 4505 C CA . ASN B 1 12 ? -34.156 1.125 -2.904 1 85.75 12 ASN B CA 1
ATOM 4506 C C . ASN B 1 12 ? -34.969 2.105 -2.07 1 85.75 12 ASN B C 1
ATOM 4508 O O . ASN B 1 12 ? -34.812 2.18 -0.853 1 85.75 12 ASN B O 1
AT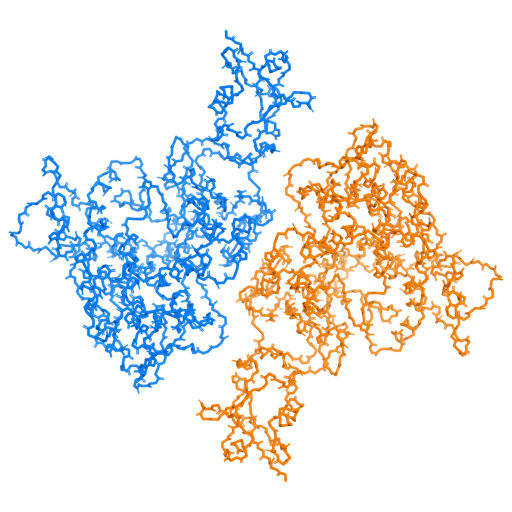OM 4512 N N . ASP B 1 13 ? -35.844 2.764 -2.785 1 84.75 13 ASP B N 1
ATOM 4513 C CA . ASP B 1 13 ? -36.844 3.586 -2.098 1 84.75 13 ASP B CA 1
ATOM 4514 C C . ASP B 1 13 ? -37.812 2.721 -1.328 1 84.75 13 ASP B C 1
ATOM 4516 O O . ASP B 1 13 ? -38.156 1.619 -1.766 1 84.75 13 ASP B O 1
ATOM 4520 N N . VAL B 1 14 ? -38.344 3.219 -0.291 1 86 14 VAL B N 1
ATOM 4521 C CA . VAL B 1 14 ? -39.312 2.531 0.552 1 86 14 VAL B CA 1
ATOM 4522 C C . VAL B 1 14 ? -40.531 2.143 -0.279 1 86 14 VAL B C 1
ATOM 4524 O O . VAL B 1 14 ? -41.156 1.114 -0.024 1 86 14 VAL B O 1
ATOM 4527 N N . SER B 1 15 ? -40.75 2.834 -1.275 1 87.06 15 SER B N 1
ATOM 4528 C CA . SER B 1 15 ? -41.906 2.578 -2.141 1 87.06 15 SER B CA 1
ATOM 4529 C C . SER B 1 15 ? -41.719 1.288 -2.934 1 87.06 15 SER B C 1
ATOM 4531 O O . SER B 1 15 ? -42.688 0.72 -3.436 1 87.06 15 SER B O 1
ATOM 4533 N N . ASN B 1 16 ? -40.5 0.793 -2.992 1 87.19 16 ASN B N 1
ATOM 4534 C CA . ASN B 1 16 ? -40.188 -0.436 -3.723 1 87.19 16 ASN B CA 1
ATOM 4535 C C . ASN B 1 16 ? -40 -1.614 -2.775 1 87.19 16 ASN B C 1
ATOM 4537 O O . ASN B 1 16 ? -39.25 -2.547 -3.092 1 87.19 16 ASN B O 1
ATOM 4541 N N . SER B 1 17 ? -40.625 -1.514 -1.692 1 93.62 17 SER B N 1
ATOM 4542 C CA . SER B 1 17 ? -40.531 -2.596 -0.717 1 93.62 17 SER B CA 1
ATOM 4543 C C . SER B 1 17 ? -41.188 -3.869 -1.244 1 93.62 17 SER B C 1
ATOM 4545 O O . SER B 1 17 ? -42.031 -3.816 -2.141 1 93.62 17 SER B O 1
ATOM 4547 N N . ARG B 1 18 ? -40.781 -5.012 -0.744 1 94.69 18 ARG B N 1
ATOM 4548 C CA . ARG B 1 18 ? -41.281 -6.32 -1.148 1 94.69 18 ARG B CA 1
ATOM 4549 C C . ARG B 1 18 ? -41.938 -7.043 0.029 1 94.69 18 ARG B C 1
ATOM 4551 O O . ARG B 1 18 ? -41.438 -6.977 1.154 1 94.69 18 ARG B O 1
ATOM 4558 N N . LEU B 1 19 ? -42.969 -7.695 -0.326 1 94.56 19 LEU B N 1
ATOM 4559 C CA . LEU B 1 19 ? -43.688 -8.484 0.683 1 94.56 19 LEU B CA 1
ATOM 4560 C C . LEU B 1 19 ? -43 -9.836 0.879 1 94.56 19 LEU B C 1
ATOM 4562 O O . LEU B 1 19 ? -42.75 -10.57 -0.088 1 94.56 19 LEU B O 1
ATOM 4566 N N . VAL B 1 20 ? -42.625 -10.148 2.125 1 94.5 20 VAL B N 1
ATOM 4567 C CA . VAL B 1 20 ? -42 -11.422 2.449 1 94.5 20 VAL B CA 1
ATOM 4568 C C . VAL B 1 20 ? -42.812 -12.141 3.525 1 94.5 20 VAL B C 1
ATOM 4570 O O . VAL B 1 20 ? -43.125 -11.555 4.559 1 94.5 20 VAL B O 1
ATOM 4573 N N . ASP B 1 21 ? -43.094 -13.367 3.256 1 91.38 21 ASP B N 1
ATOM 4574 C CA . ASP B 1 21 ? -43.75 -14.203 4.25 1 91.38 21 ASP B CA 1
ATOM 4575 C C . ASP B 1 21 ? -42.75 -14.664 5.324 1 91.38 21 ASP B C 1
ATOM 4577 O O . ASP B 1 21 ? -41.844 -15.453 5.051 1 91.38 21 ASP B O 1
ATOM 4581 N N . ILE B 1 22 ? -43 -14.188 6.559 1 88.25 22 ILE B N 1
ATOM 4582 C CA . ILE B 1 22 ? -42 -14.484 7.605 1 88.25 22 ILE B CA 1
ATOM 4583 C C . ILE B 1 22 ? -42.5 -15.664 8.445 1 88.25 22 ILE B C 1
ATOM 4585 O O . ILE B 1 22 ? -41.906 -15.977 9.484 1 88.25 22 ILE B O 1
ATOM 4589 N N . GLY B 1 23 ? -43.469 -16.297 7.922 1 80.88 23 GLY B N 1
ATOM 4590 C CA . GLY B 1 23 ? -44.031 -17.438 8.641 1 80.88 23 GLY B CA 1
ATOM 4591 C C . GLY B 1 23 ? -44.625 -17.078 9.977 1 80.88 23 GLY B C 1
ATOM 4592 O O . GLY B 1 23 ? -45.438 -16.156 10.07 1 80.88 23 GLY B O 1
ATOM 4593 N N . ASP B 1 24 ? -44.188 -17.859 11 1 75.38 24 ASP B N 1
ATOM 4594 C CA . ASP B 1 24 ? -44.719 -17.594 12.336 1 75.38 24 ASP B CA 1
ATOM 4595 C C . ASP B 1 24 ? -43.938 -16.469 13.023 1 75.38 24 ASP B C 1
ATOM 4597 O O . ASP B 1 24 ? -44.375 -15.977 14.07 1 75.38 24 ASP B O 1
ATOM 4601 N N . GLY B 1 25 ? -42.969 -15.969 12.352 1 66 25 GLY B N 1
ATOM 4602 C CA . GLY B 1 25 ? -42.219 -14.828 12.797 1 66 25 GLY B CA 1
ATOM 4603 C C . GLY B 1 25 ? -41.656 -14.984 14.195 1 66 25 GLY B C 1
ATOM 4604 O O . GLY B 1 25 ? -41.5 -14.008 14.93 1 66 25 GLY B O 1
ATOM 4605 N N . THR B 1 26 ? -41.438 -16.188 14.594 1 74.69 26 THR B N 1
ATOM 4606 C CA . THR B 1 26 ? -41.094 -16.422 16 1 74.69 26 THR B CA 1
ATOM 4607 C C . THR B 1 26 ? -39.594 -16.266 16.234 1 74.69 26 THR B C 1
ATOM 4609 O O . THR B 1 26 ? -39.188 -15.992 17.359 1 74.69 26 THR B O 1
ATOM 4612 N N . ASP B 1 27 ? -38.781 -16.422 15.281 1 88.94 27 ASP B N 1
ATOM 4613 C CA . ASP B 1 27 ? -37.344 -16.297 15.508 1 88.94 27 ASP B CA 1
ATOM 4614 C C . ASP B 1 27 ? -36.719 -15.461 14.398 1 88.94 27 ASP B C 1
ATOM 4616 O O . ASP B 1 27 ? -36.969 -15.672 13.219 1 88.94 27 ASP B O 1
ATOM 4620 N N . LEU B 1 28 ? -35.875 -14.578 14.766 1 92.38 28 LEU B N 1
ATOM 4621 C CA . LEU B 1 28 ? -35.25 -13.641 13.859 1 92.38 28 LEU B CA 1
ATOM 4622 C C . LEU B 1 28 ? -34.344 -14.359 12.867 1 92.38 28 LEU B C 1
ATOM 4624 O O . LEU B 1 28 ? -34.156 -13.922 11.734 1 92.38 28 LEU B O 1
ATOM 4628 N N . LYS B 1 29 ? -33.812 -15.492 13.297 1 93.88 29 LYS B N 1
ATOM 4629 C CA . LYS B 1 29 ? -32.938 -16.266 12.414 1 93.88 29 LYS B CA 1
ATOM 4630 C C . LYS B 1 29 ? -33.688 -16.781 11.203 1 93.88 29 LYS B C 1
ATOM 4632 O O . LYS B 1 29 ? -33.188 -16.719 10.078 1 93.88 29 LYS B O 1
ATOM 4637 N N . SER B 1 30 ? -34.875 -17.25 11.461 1 92.88 30 SER B N 1
ATOM 4638 C CA . SER B 1 30 ? -35.719 -17.75 10.375 1 92.88 30 SER B CA 1
ATOM 4639 C C . SER B 1 30 ? -36.125 -16.625 9.438 1 92.88 30 SER B C 1
ATOM 4641 O O . SER B 1 30 ? -36.125 -16.797 8.211 1 92.88 30 SER B O 1
ATOM 4643 N N . VAL B 1 31 ? -36.438 -15.516 10 1 94.44 31 VAL B N 1
ATOM 4644 C CA . VAL B 1 31 ? -36.844 -14.359 9.195 1 94.44 31 VAL B CA 1
ATOM 4645 C C . VAL B 1 31 ? -35.656 -13.93 8.32 1 94.44 31 VAL B C 1
ATOM 4647 O O . VAL B 1 31 ? -35.844 -13.648 7.133 1 94.44 31 VAL B O 1
ATOM 4650 N N . ARG B 1 32 ? -34.469 -13.891 8.906 1 96.25 32 ARG B N 1
ATOM 4651 C CA . ARG B 1 32 ? -33.25 -13.531 8.148 1 96.25 32 ARG B CA 1
ATOM 4652 C C . ARG B 1 32 ? -33.062 -14.461 6.953 1 96.25 32 ARG B C 1
ATOM 4654 O O . ARG B 1 32 ? -32.719 -14.016 5.863 1 96.25 32 ARG B O 1
ATOM 4661 N N . GLY B 1 33 ? -33.312 -15.734 7.188 1 95.56 33 GLY B N 1
ATOM 4662 C CA . GLY B 1 33 ? -33.188 -16.688 6.105 1 95.56 33 GLY B CA 1
ATOM 4663 C C . GLY B 1 33 ? -34.125 -16.422 4.949 1 95.56 33 GLY B C 1
ATOM 4664 O O . GLY B 1 33 ? -33.719 -16.469 3.785 1 95.56 33 GLY B O 1
ATOM 4665 N N . LYS B 1 34 ? -35.344 -16.125 5.285 1 94.75 34 LYS B N 1
ATOM 4666 C CA . LYS B 1 34 ? -36.375 -15.859 4.262 1 94.75 34 LYS B CA 1
ATOM 4667 C C . LYS B 1 34 ? -36.031 -14.57 3.5 1 94.75 34 LYS B C 1
ATOM 4669 O O . LYS B 1 34 ? -36.156 -14.531 2.271 1 94.75 34 LYS B O 1
ATOM 4674 N N . VAL B 1 35 ? -35.688 -13.602 4.242 1 96.12 35 VAL B N 1
ATOM 4675 C CA . VAL B 1 35 ? -35.344 -12.312 3.646 1 96.12 35 VAL B CA 1
ATOM 4676 C C . VAL B 1 35 ? -34.125 -12.469 2.762 1 96.12 35 VAL B C 1
ATOM 4678 O O . VAL B 1 35 ? -34.062 -11.914 1.661 1 96.12 35 VAL B O 1
ATOM 4681 N N . ALA B 1 36 ? -33.156 -13.203 3.232 1 97.69 36 ALA B N 1
ATOM 4682 C CA . ALA B 1 36 ? -31.938 -13.438 2.471 1 97.69 36 ALA B CA 1
ATOM 4683 C C . ALA B 1 36 ? -32.25 -14.094 1.127 1 97.69 36 ALA B C 1
ATOM 4685 O O . ALA B 1 36 ? -31.672 -13.711 0.099 1 97.69 36 ALA B O 1
ATOM 4686 N N . SER B 1 37 ? -33.062 -15.062 1.182 1 96.06 37 SER B N 1
ATOM 4687 C CA . SER B 1 37 ? -33.438 -15.758 -0.043 1 96.06 37 SER B CA 1
ATOM 4688 C C . SER B 1 37 ? -34.156 -14.828 -1.01 1 96.06 37 SER B C 1
ATOM 4690 O O . SER B 1 37 ? -33.875 -14.844 -2.213 1 96.06 37 SER B O 1
ATOM 4692 N N . GLU B 1 38 ? -35.031 -14 -0.456 1 95.69 38 GLU B N 1
ATOM 4693 C CA . GLU B 1 38 ? -35.844 -13.109 -1.287 1 95.69 38 GLU B CA 1
ATOM 4694 C C . GLU B 1 38 ? -34.969 -12.031 -1.929 1 95.69 38 GLU B C 1
ATOM 4696 O O . GLU B 1 38 ? -35.188 -11.656 -3.084 1 95.69 38 GLU B O 1
ATOM 4701 N N . PHE B 1 39 ? -34.062 -11.539 -1.193 1 97.19 39 PHE B N 1
ATOM 4702 C CA . PHE B 1 39 ? -33.281 -10.398 -1.654 1 97.19 39 PHE B CA 1
ATOM 4703 C C . PHE B 1 39 ? -31.891 -10.836 -2.117 1 97.19 39 PHE B C 1
ATOM 4705 O O . PHE B 1 39 ? -31.047 -9.992 -2.438 1 97.19 39 PHE B O 1
ATOM 4712 N N . HIS B 1 40 ? -31.531 -12.102 -2.137 1 97.75 40 HIS B N 1
ATOM 4713 C CA . HIS B 1 40 ? -30.266 -12.68 -2.574 1 97.75 40 HIS B CA 1
ATOM 4714 C C . HIS B 1 40 ? -29.109 -12.133 -1.751 1 97.75 40 HIS B C 1
ATOM 4716 O O . HIS B 1 40 ? -28.094 -11.695 -2.309 1 97.75 40 HIS B O 1
ATOM 4722 N N . ILE B 1 41 ? -29.312 -12.07 -0.454 1 98.25 41 ILE B N 1
ATOM 4723 C CA . ILE B 1 41 ? -28.234 -11.758 0.473 1 98.25 41 ILE B CA 1
ATOM 4724 C C . ILE B 1 41 ? -27.484 -13.039 0.827 1 98.25 41 ILE B C 1
ATOM 4726 O O . ILE B 1 41 ? -28.047 -13.961 1.416 1 98.25 41 ILE B O 1
ATOM 4730 N N . ILE B 1 42 ? -26.266 -13.094 0.596 1 97.81 42 ILE B N 1
ATOM 4731 C CA . ILE B 1 42 ? -25.547 -14.367 0.535 1 97.81 42 ILE B CA 1
ATOM 4732 C C . ILE B 1 42 ? -25.344 -14.906 1.947 1 97.81 42 ILE B C 1
ATOM 4734 O O . ILE B 1 42 ? -25.312 -16.125 2.154 1 97.81 42 ILE B O 1
ATOM 4738 N N . GLU B 1 43 ? -25.156 -14 2.926 1 97.44 43 GLU B N 1
ATOM 4739 C CA . GLU B 1 43 ? -25.047 -14.398 4.324 1 97.44 43 GLU B CA 1
ATOM 4740 C C . GLU B 1 43 ? -26.188 -13.836 5.156 1 97.44 43 GLU B C 1
ATOM 4742 O O . GLU B 1 43 ? -26.188 -12.664 5.523 1 97.44 43 GLU B O 1
ATOM 4747 N N . PRO B 1 44 ? -27.062 -14.68 5.59 1 97.12 44 PRO B N 1
ATOM 4748 C CA . PRO B 1 44 ? -28.219 -14.18 6.336 1 97.12 44 PRO B CA 1
ATOM 4749 C C . PRO B 1 44 ? -27.844 -13.625 7.707 1 97.12 44 PRO B C 1
ATOM 4751 O O . PRO B 1 44 ? -28.5 -12.703 8.203 1 97.12 44 PRO B O 1
ATOM 4754 N N . ASP B 1 45 ? -26.828 -14.141 8.305 1 95.81 45 ASP B N 1
ATOM 4755 C CA . ASP B 1 45 ? -26.469 -13.789 9.672 1 95.81 45 ASP B CA 1
ATOM 4756 C C . ASP B 1 45 ? -26.094 -12.312 9.789 1 95.81 45 ASP B C 1
ATOM 4758 O O . ASP B 1 45 ? -26.188 -11.727 10.867 1 95.81 45 ASP B O 1
ATOM 4762 N N . GLY B 1 46 ? -25.719 -11.703 8.734 1 95.94 46 GLY B N 1
ATOM 4763 C CA . GLY B 1 46 ? -25.312 -10.312 8.758 1 95.94 46 GLY B CA 1
ATOM 4764 C C . GLY B 1 46 ? -26.469 -9.336 8.617 1 95.94 46 GLY B C 1
ATOM 4765 O O . GLY B 1 46 ? -26.281 -8.125 8.711 1 95.94 46 GLY B O 1
ATOM 4766 N N . ILE B 1 47 ? -27.688 -9.805 8.531 1 97.38 47 ILE B N 1
ATOM 4767 C CA . ILE B 1 47 ? -28.844 -8.969 8.266 1 97.38 47 ILE B CA 1
ATOM 4768 C C . ILE B 1 47 ? -29.344 -8.344 9.57 1 97.38 47 ILE B C 1
ATOM 4770 O O . ILE B 1 47 ? -29.422 -9.023 10.594 1 97.38 47 ILE B O 1
ATOM 4774 N N . ALA B 1 48 ? -29.562 -7.121 9.516 1 96.31 48 ALA B N 1
ATOM 4775 C CA . ALA B 1 48 ? -30.234 -6.395 10.594 1 96.31 48 ALA B CA 1
ATOM 4776 C C . ALA B 1 48 ? -31.438 -5.617 10.062 1 96.31 48 ALA B C 1
ATOM 4778 O O . ALA B 1 48 ? -31.5 -5.27 8.883 1 96.31 48 ALA B O 1
ATOM 4779 N N . PHE B 1 49 ? -32.438 -5.426 10.977 1 96.38 49 PHE B N 1
ATOM 4780 C CA . PHE B 1 49 ? -33.719 -4.801 10.586 1 96.38 49 PHE B CA 1
ATOM 4781 C C . PHE B 1 49 ? -33.906 -3.486 11.328 1 96.38 49 PHE B C 1
ATOM 4783 O O . PHE B 1 49 ? -33.469 -3.34 12.477 1 96.38 49 PHE B O 1
ATOM 4790 N N . GLN B 1 50 ? -34.5 -2.553 10.625 1 94.12 50 GLN B N 1
ATOM 4791 C CA . GLN B 1 50 ? -34.844 -1.295 11.281 1 94.12 50 GLN B CA 1
ATOM 4792 C C . GLN B 1 50 ? -36.125 -0.711 10.695 1 94.12 50 GLN B C 1
ATOM 4794 O O . GLN B 1 50 ? -36.5 -1.018 9.562 1 94.12 50 GLN B O 1
ATOM 4799 N N . ALA B 1 51 ? -36.844 -0.024 11.469 1 91.75 51 ALA B N 1
ATOM 4800 C CA . ALA B 1 51 ? -38 0.744 11.062 1 91.75 51 ALA B CA 1
ATOM 4801 C C . ALA B 1 51 ? -38.031 2.105 11.75 1 91.75 51 ALA B C 1
ATOM 4803 O O . ALA B 1 51 ? -37.719 2.219 12.93 1 91.75 51 ALA B O 1
ATOM 4804 N N . ASP B 1 52 ? -38.344 3.137 11 1 81.56 52 ASP B N 1
ATOM 4805 C CA . ASP B 1 52 ? -38.438 4.496 11.531 1 81.56 52 ASP B CA 1
ATOM 4806 C C . ASP B 1 52 ? -37.156 4.875 12.281 1 81.56 52 ASP B C 1
ATOM 4808 O O . ASP B 1 52 ? -37.219 5.332 13.422 1 81.56 52 ASP B O 1
ATOM 4812 N N . GLU B 1 53 ? -36 4.465 11.766 1 76 53 GLU B N 1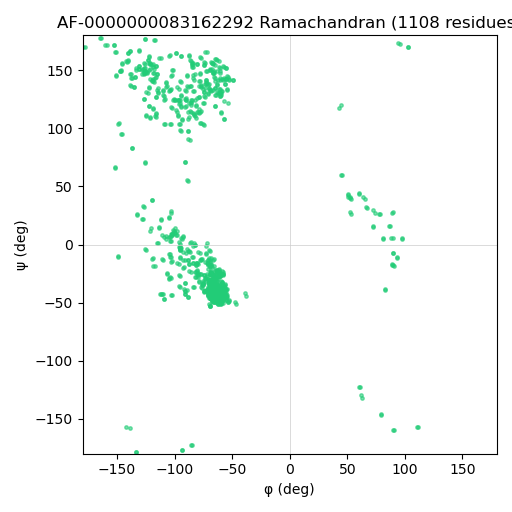
ATOM 4813 C CA . GLU B 1 53 ? -34.656 4.812 12.227 1 76 53 GLU B CA 1
ATOM 4814 C C . GLU B 1 53 ? -34.344 4.117 13.547 1 76 53 GLU B C 1
ATOM 4816 O O . GLU B 1 53 ? -33.469 4.562 14.289 1 76 53 GLU B O 1
ATOM 4821 N N . ARG B 1 54 ? -35.188 3.061 13.883 1 84.44 54 ARG B N 1
ATOM 4822 C CA . ARG B 1 54 ? -34.938 2.27 15.086 1 84.44 54 ARG B CA 1
ATOM 4823 C C . ARG B 1 54 ? -34.688 0.81 14.734 1 84.44 54 ARG B C 1
ATOM 4825 O O . ARG B 1 54 ? -35.312 0.25 13.844 1 84.44 54 ARG B O 1
ATOM 4832 N N . ALA B 1 55 ? -33.75 0.314 15.484 1 91 55 ALA B N 1
ATOM 4833 C CA . ALA B 1 55 ? -33.375 -1.079 15.273 1 91 55 ALA B CA 1
ATOM 4834 C C . ALA B 1 55 ? -34.438 -2.027 15.805 1 91 55 ALA B C 1
ATOM 4836 O O . ALA B 1 55 ? -35.031 -1.777 16.844 1 91 55 ALA B O 1
ATOM 4837 N N . ILE B 1 56 ? -34.688 -3.053 15.031 1 93 56 ILE B N 1
ATOM 4838 C CA . ILE B 1 56 ? -35.594 -4.129 15.453 1 93 56 ILE B CA 1
ATOM 4839 C C . ILE B 1 56 ? -34.75 -5.301 15.984 1 93 56 ILE B C 1
ATOM 4841 O O . ILE B 1 56 ? -34.031 -5.945 15.234 1 93 56 ILE B O 1
ATOM 4845 N N . GLY B 1 57 ? -34.906 -5.574 17.25 1 90.19 57 GLY B N 1
ATOM 4846 C CA . GLY B 1 57 ? -34.031 -6.527 17.891 1 90.19 57 GLY B CA 1
ATOM 4847 C C . GLY B 1 57 ? -34.688 -7.871 18.156 1 90.19 57 GLY B C 1
ATOM 4848 O O . GLY B 1 57 ? -34 -8.812 18.594 1 90.19 57 GLY B O 1
ATOM 4849 N N . SER B 1 58 ? -36.062 -7.945 17.922 1 90.25 58 SER B N 1
ATOM 4850 C CA . SER B 1 58 ? -36.75 -9.203 18.219 1 90.25 58 SER B CA 1
ATOM 4851 C C . SER B 1 58 ? -37.812 -9.508 17.172 1 90.25 58 SER B C 1
ATOM 4853 O O . SER B 1 58 ? -38.281 -8.609 16.484 1 90.25 58 SER B O 1
ATOM 4855 N N . ALA B 1 59 ? -38.062 -10.789 17.141 1 88.69 59 ALA B N 1
ATOM 4856 C CA . ALA B 1 59 ? -39.094 -11.234 16.203 1 88.69 59 ALA B CA 1
ATOM 4857 C C . ALA B 1 59 ? -40.438 -10.648 16.562 1 88.69 59 ALA B C 1
ATOM 4859 O O . ALA B 1 59 ? -41.25 -10.336 15.688 1 88.69 59 ALA B O 1
ATOM 4860 N N . GLN B 1 60 ? -40.656 -10.508 17.75 1 87.25 60 GLN B N 1
ATOM 4861 C CA . GLN B 1 60 ? -41.906 -9.93 18.234 1 87.25 60 GLN B CA 1
ATOM 4862 C C . GLN B 1 60 ? -42.031 -8.477 17.797 1 87.25 60 GLN B C 1
ATOM 4864 O O . GLN B 1 60 ? -43.094 -8.055 17.344 1 87.25 60 GLN B O 1
ATOM 4869 N N . GLN B 1 61 ? -41 -7.844 17.969 1 90.44 61 GLN B N 1
ATOM 4870 C CA . GLN B 1 61 ? -40.969 -6.449 17.531 1 90.44 61 GLN B CA 1
ATOM 4871 C C . GLN B 1 61 ? -41.219 -6.34 16.031 1 90.44 61 GLN B C 1
ATOM 4873 O O . GLN B 1 61 ? -41.938 -5.445 15.57 1 90.44 61 GLN B O 1
ATOM 4878 N N . LEU B 1 62 ? -40.656 -7.207 15.352 1 92.38 62 LEU B N 1
ATOM 4879 C CA . LEU B 1 62 ? -40.781 -7.215 13.898 1 92.38 62 LEU B CA 1
ATOM 4880 C C . LEU B 1 62 ? -42.219 -7.484 13.477 1 92.38 62 LEU B C 1
ATOM 4882 O O . LEU B 1 62 ? -42.75 -6.812 12.594 1 92.38 62 LEU B O 1
ATOM 4886 N N . ALA B 1 63 ? -42.812 -8.383 14.133 1 88.12 63 ALA B N 1
ATOM 4887 C CA . ALA B 1 63 ? -44.188 -8.766 13.828 1 88.12 63 ALA B CA 1
ATOM 4888 C C . ALA B 1 63 ? -45.156 -7.617 14.117 1 88.12 63 ALA B C 1
ATOM 4890 O O . ALA B 1 63 ? -46.188 -7.469 13.438 1 88.12 63 ALA B O 1
ATOM 4891 N N . LYS B 1 64 ? -44.781 -6.789 14.992 1 88.81 64 LYS B N 1
ATOM 4892 C CA . LYS B 1 64 ? -45.656 -5.711 15.422 1 88.81 64 LYS B CA 1
ATOM 4893 C C . LYS B 1 64 ? -45.438 -4.453 14.586 1 88.81 64 LYS B C 1
ATOM 4895 O O . LYS B 1 64 ? -46.25 -3.525 14.609 1 88.81 64 LYS B O 1
ATOM 4900 N N . THR B 1 65 ? -44.406 -4.465 13.891 1 91.56 65 THR B N 1
ATOM 4901 C CA . THR B 1 65 ? -44.062 -3.283 13.102 1 91.56 65 THR B CA 1
ATOM 4902 C C . THR B 1 65 ? -44.969 -3.17 11.875 1 91.56 65 THR B C 1
ATOM 4904 O O . THR B 1 65 ? -45.094 -4.129 11.117 1 91.56 65 THR B O 1
ATOM 4907 N N . SER B 1 66 ? -45.594 -2.021 11.68 1 90.19 66 SER B N 1
ATOM 4908 C CA . SER B 1 66 ? -46.469 -1.822 10.547 1 90.19 66 SER B CA 1
ATOM 4909 C C . SER B 1 66 ? -45.75 -1.128 9.391 1 90.19 66 SER B C 1
ATOM 4911 O O . SER B 1 66 ? -46.125 -1.29 8.234 1 90.19 66 SER B O 1
ATOM 4913 N N . ALA B 1 67 ? -44.781 -0.395 9.664 1 92.44 67 ALA B N 1
ATOM 4914 C CA . ALA B 1 67 ? -44.031 0.312 8.633 1 92.44 67 ALA B CA 1
ATOM 4915 C C . ALA B 1 67 ? -43.125 -0.645 7.867 1 92.44 67 ALA B C 1
ATOM 4917 O O . ALA B 1 67 ? -42.812 -1.731 8.352 1 92.44 67 ALA B O 1
ATOM 4918 N N . PRO B 1 68 ? -42.781 -0.251 6.676 1 94.5 68 PRO B N 1
ATOM 4919 C CA . PRO B 1 68 ? -41.781 -1.059 5.945 1 94.5 68 PRO B CA 1
ATOM 4920 C C . PRO B 1 68 ? -40.469 -1.198 6.691 1 94.5 68 PRO B C 1
ATOM 4922 O O . PRO B 1 68 ? -40 -0.245 7.328 1 94.5 68 PRO B O 1
ATOM 4925 N N . ILE B 1 69 ? -39.906 -2.324 6.613 1 95.69 69 ILE B N 1
ATOM 4926 C CA . ILE B 1 69 ? -38.719 -2.656 7.402 1 95.69 69 ILE B CA 1
ATOM 4927 C C . ILE B 1 69 ? -37.469 -2.531 6.531 1 95.69 69 ILE B C 1
ATOM 4929 O O . ILE B 1 69 ? -37.406 -3.141 5.461 1 95.69 69 ILE B O 1
ATOM 4933 N N . GLY B 1 70 ? -36.531 -1.745 6.98 1 95.75 70 GLY B N 1
ATOM 4934 C CA . GLY B 1 70 ? -35.281 -1.585 6.289 1 95.75 70 GLY B CA 1
ATOM 4935 C C . GLY B 1 70 ? -34.281 -2.672 6.629 1 95.75 70 GLY B C 1
ATOM 4936 O O . GLY B 1 70 ? -34.188 -3.111 7.777 1 95.75 70 GLY B O 1
ATOM 4937 N N . ILE B 1 71 ? -33.531 -3.057 5.594 1 96.31 71 ILE B N 1
ATOM 4938 C CA . ILE B 1 71 ? -32.531 -4.113 5.734 1 96.31 71 ILE B CA 1
ATOM 4939 C C . ILE B 1 71 ? -31.141 -3.512 5.645 1 96.31 71 ILE B C 1
ATOM 4941 O O . ILE B 1 71 ? -30.844 -2.725 4.738 1 96.31 71 ILE B O 1
ATOM 4945 N N . THR B 1 72 ? -30.25 -3.777 6.578 1 95 72 THR B N 1
ATOM 4946 C CA . THR B 1 72 ? -28.828 -3.533 6.492 1 95 72 THR B CA 1
ATOM 4947 C C . THR B 1 72 ? -28.047 -4.844 6.543 1 95 72 THR B C 1
ATOM 4949 O O . THR B 1 72 ? -28.578 -5.871 6.961 1 95 72 THR B O 1
ATOM 4952 N N . VAL B 1 73 ? -26.906 -4.844 5.984 1 96.31 73 VAL B N 1
ATOM 4953 C CA . VAL B 1 73 ? -26.062 -6.039 5.953 1 96.31 73 VAL B CA 1
ATOM 4954 C C . VAL B 1 73 ? -24.703 -5.742 6.598 1 96.31 73 VAL B C 1
ATOM 4956 O O . VAL B 1 73 ? -23.953 -4.895 6.113 1 96.31 73 VAL B O 1
ATOM 4959 N N . ASN B 1 74 ? -24.375 -6.457 7.672 1 94.25 74 ASN B N 1
ATOM 4960 C CA . ASN B 1 74 ? -23.141 -6.273 8.43 1 94.25 74 ASN B CA 1
ATOM 4961 C C . ASN B 1 74 ? -22.938 -4.82 8.836 1 94.25 74 ASN B C 1
ATOM 4963 O O . ASN B 1 74 ? -21.859 -4.262 8.664 1 94.25 74 ASN B O 1
ATOM 4967 N N . GLY B 1 75 ? -24.078 -4.23 9.234 1 89.38 75 GLY B N 1
ATOM 4968 C CA . GLY B 1 75 ? -24.031 -2.881 9.766 1 89.38 75 GLY B CA 1
ATOM 4969 C C . GLY B 1 75 ? -23.969 -1.813 8.695 1 89.38 75 GLY B C 1
ATOM 4970 O O . GLY B 1 75 ? -23.844 -0.626 8.992 1 89.38 75 GLY B O 1
ATOM 4971 N N . ASN B 1 76 ? -24.062 -2.158 7.441 1 91.81 76 ASN B N 1
ATOM 4972 C CA . ASN B 1 76 ? -23.953 -1.212 6.336 1 91.81 76 ASN B CA 1
ATOM 4973 C C . ASN B 1 76 ? -25.234 -1.158 5.508 1 91.81 76 ASN B C 1
ATOM 4975 O O . ASN B 1 76 ? -25.922 -2.17 5.355 1 91.81 76 ASN B O 1
ATOM 4979 N N . MET B 1 77 ? -25.484 0.034 4.988 1 93.06 77 MET B N 1
ATOM 4980 C CA . MET B 1 77 ? -26.5 0.123 3.949 1 93.06 77 MET B CA 1
ATOM 4981 C C . MET B 1 77 ? -26.047 -0.611 2.688 1 93.06 77 MET B C 1
ATOM 4983 O O . MET B 1 77 ? -24.859 -0.738 2.428 1 93.06 77 MET B O 1
ATOM 4987 N N . VAL B 1 78 ? -27.016 -1.167 1.997 1 95.69 78 VAL B N 1
ATOM 4988 C CA . VAL B 1 78 ? -26.688 -1.848 0.749 1 95.69 78 VAL B CA 1
ATOM 4989 C C . VAL B 1 78 ? -26.281 -0.823 -0.307 1 95.69 78 VAL B C 1
ATOM 4991 O O . VAL B 1 78 ? -26.906 0.236 -0.426 1 95.69 78 VAL B O 1
ATOM 4994 N N . LYS B 1 79 ? -25.234 -1.064 -1.007 1 94.31 79 LYS B N 1
ATOM 4995 C CA . LYS B 1 79 ? -24.734 -0.137 -2.016 1 94.31 79 LYS B CA 1
ATOM 4996 C C . LYS B 1 79 ? -24 -0.879 -3.129 1 94.31 79 LYS B C 1
ATOM 4998 O O . LYS B 1 79 ? -23.656 -2.055 -2.979 1 94.31 79 LYS B O 1
ATOM 5003 N N . GLU B 1 80 ? -23.766 -0.226 -4.207 1 95.44 80 GLU B N 1
ATOM 5004 C CA . GLU B 1 80 ? -22.859 -0.741 -5.227 1 95.44 80 GLU B CA 1
ATOM 5005 C C . GLU B 1 80 ? -21.406 -0.519 -4.828 1 95.44 80 GLU B C 1
ATOM 5007 O O . GLU B 1 80 ? -21.062 0.498 -4.215 1 95.44 80 GLU B O 1
ATOM 5012 N N . PRO B 1 81 ? -20.562 -1.524 -5.117 1 96.56 81 PRO B N 1
ATOM 5013 C CA . PRO B 1 81 ? -19.156 -1.274 -4.867 1 96.56 81 PRO B CA 1
ATOM 5014 C C . PRO B 1 81 ? -18.656 0.008 -5.527 1 96.56 81 PRO B C 1
ATOM 5016 O O . PRO B 1 81 ? -19.078 0.346 -6.633 1 96.56 81 PRO B O 1
ATOM 5019 N N . GLU B 1 82 ? -17.797 0.674 -4.801 1 94.31 82 GLU B N 1
ATOM 5020 C CA . GLU B 1 82 ? -17.234 1.927 -5.293 1 94.31 82 GLU B CA 1
ATOM 5021 C C . GLU B 1 82 ? -15.852 1.709 -5.898 1 94.31 82 GLU B C 1
ATOM 5023 O O . GLU B 1 82 ? -15.242 0.653 -5.707 1 94.31 82 GLU B O 1
ATOM 5028 N N . GLY B 1 83 ? -15.336 2.605 -6.625 1 93.31 83 GLY B N 1
ATOM 5029 C CA . GLY B 1 83 ? -14.016 2.693 -7.219 1 93.31 83 GLY B CA 1
ATOM 5030 C C . GLY B 1 83 ? -13.672 4.086 -7.707 1 93.31 83 GLY B C 1
ATOM 5031 O O . GLY B 1 83 ? -14.469 5.016 -7.562 1 93.31 83 GLY B O 1
ATOM 5032 N N . PRO B 1 84 ? -12.484 4.207 -8.195 1 89.75 84 PRO B N 1
ATOM 5033 C CA . PRO B 1 84 ? -12.086 5.535 -8.68 1 89.75 84 PRO B CA 1
ATOM 5034 C C . PRO B 1 84 ? -12.891 5.984 -9.898 1 89.75 84 PRO B C 1
ATOM 5036 O O . PRO B 1 84 ? -13.32 5.152 -10.695 1 89.75 84 PRO B O 1
ATOM 5039 N N . ALA B 1 85 ? -13.047 7.273 -9.914 1 87.88 85 ALA B N 1
ATOM 5040 C CA . ALA B 1 85 ? -13.672 7.797 -11.133 1 87.88 85 ALA B CA 1
ATOM 5041 C C . ALA B 1 85 ? -12.773 7.57 -12.344 1 87.88 85 ALA B C 1
ATOM 5043 O O . ALA B 1 85 ? -11.547 7.715 -12.25 1 87.88 85 ALA B O 1
ATOM 5044 N N . GLY B 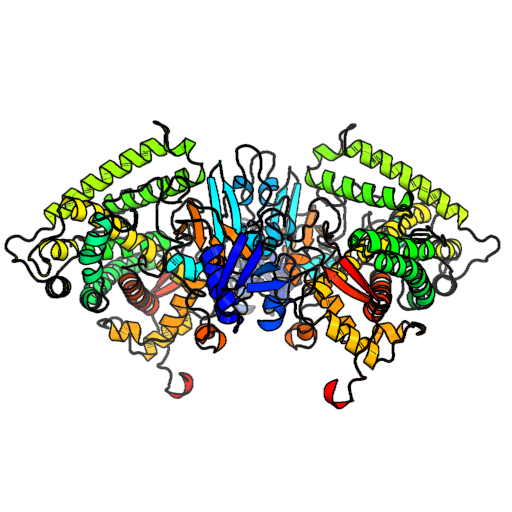1 86 ? -13.344 7.117 -13.398 1 85.81 86 GLY B N 1
ATOM 5045 C CA . GLY B 1 86 ? -12.57 6.836 -14.594 1 85.81 86 GLY B CA 1
ATOM 5046 C C . GLY B 1 86 ? -12.562 7.988 -15.586 1 85.81 86 GLY B C 1
ATOM 5047 O O . GLY B 1 86 ? -13.367 8.922 -15.469 1 85.81 86 GLY B O 1
ATOM 5048 N N . TRP B 1 87 ? -11.586 7.914 -16.484 1 84.31 87 TRP B N 1
ATOM 5049 C CA . TRP B 1 87 ? -11.547 8.859 -17.594 1 84.31 87 TRP B CA 1
ATOM 5050 C C . TRP B 1 87 ? -12.398 8.367 -18.766 1 84.31 87 TRP B C 1
ATOM 5052 O O . TRP B 1 87 ? -12.641 7.164 -18.891 1 84.31 87 TRP B O 1
ATOM 5062 N N . PRO B 1 88 ? -12.781 9.328 -19.609 1 84 88 PRO B N 1
ATOM 5063 C CA . PRO B 1 88 ? -13.547 8.922 -20.781 1 84 88 PRO B CA 1
ATOM 5064 C C . PRO B 1 88 ? -12.789 7.938 -21.672 1 84 88 PRO B C 1
ATOM 5066 O O . PRO B 1 88 ? -11.57 8.07 -21.844 1 84 88 PRO B O 1
ATOM 5069 N N . PHE B 1 89 ? -13.32 6.855 -22.109 1 80.5 89 PHE B N 1
ATOM 5070 C CA . PHE B 1 89 ? -12.859 5.875 -23.078 1 80.5 89 PHE B CA 1
ATOM 5071 C C . PHE B 1 89 ? -11.906 4.879 -22.438 1 80.5 89 PHE B C 1
ATOM 5073 O O . PHE B 1 89 ? -11.992 3.676 -22.688 1 80.5 89 PHE B O 1
ATOM 5080 N N . VAL B 1 90 ? -11.023 5.418 -21.5 1 87.19 90 VAL B N 1
ATOM 5081 C CA . VAL B 1 90 ? -9.992 4.508 -21.031 1 87.19 90 VAL B CA 1
ATOM 5082 C C . VAL B 1 90 ? -10.344 4.023 -19.625 1 87.19 90 VAL B C 1
ATOM 5084 O O . VAL B 1 90 ? -9.727 3.088 -19.109 1 87.19 90 VAL B O 1
ATOM 5087 N N . GLY B 1 91 ? -11.367 4.664 -19 1 91.12 91 GLY B N 1
ATOM 5088 C CA . GLY B 1 91 ? -11.773 4.281 -17.656 1 91.12 91 GLY B CA 1
ATOM 5089 C C . GLY B 1 91 ? -10.672 4.449 -16.625 1 91.12 91 GLY B C 1
ATOM 5090 O O . GLY B 1 91 ? -10.07 5.52 -16.516 1 91.12 91 GLY B O 1
ATOM 5091 N N . ASN B 1 92 ? -10.375 3.393 -15.992 1 91.81 92 ASN B N 1
ATOM 5092 C CA . ASN B 1 92 ? -9.398 3.436 -14.898 1 91.81 92 ASN B CA 1
ATOM 5093 C C . ASN B 1 92 ? -8.031 2.936 -15.352 1 91.81 92 ASN B C 1
ATOM 5095 O O . ASN B 1 92 ? -7.148 2.699 -14.531 1 91.81 92 ASN B O 1
ATOM 5099 N N . PHE B 1 93 ? -7.742 2.734 -16.609 1 88.62 93 PHE B N 1
ATOM 5100 C CA . PHE B 1 93 ? -6.559 2.08 -17.141 1 88.62 93 PHE B CA 1
ATOM 5101 C C . PHE B 1 93 ? -5.289 2.701 -16.578 1 88.62 93 PHE B C 1
ATOM 5103 O O . PHE B 1 93 ? -4.449 1.998 -16.016 1 88.62 93 PHE B O 1
ATOM 5110 N N . TYR B 1 94 ? -5.16 3.986 -16.562 1 85.44 94 TYR B N 1
ATOM 5111 C CA . TYR B 1 94 ? -3.922 4.652 -16.172 1 85.44 94 TYR B CA 1
ATOM 5112 C C . TYR B 1 94 ? -3.801 4.719 -14.656 1 85.44 94 TYR B C 1
ATOM 5114 O O . TYR B 1 94 ? -2.719 4.977 -14.125 1 85.44 94 TYR B O 1
ATOM 5122 N N . GLN B 1 95 ? -4.883 4.504 -13.977 1 89.12 95 GLN B N 1
ATOM 5123 C CA . GLN B 1 95 ? -4.855 4.453 -12.523 1 89.12 95 GLN B CA 1
ATOM 5124 C C . GLN B 1 95 ? -4.461 3.064 -12.031 1 89.12 95 GLN B C 1
ATOM 5126 O O . GLN B 1 95 ? -4.098 2.893 -10.859 1 89.12 95 GLN B O 1
ATOM 5131 N N . ILE B 1 96 ? -4.543 2.096 -12.93 1 90.38 96 ILE B N 1
ATOM 5132 C CA . ILE B 1 96 ? -4.316 0.709 -12.539 1 90.38 96 ILE B CA 1
ATOM 5133 C C . ILE B 1 96 ? -2.998 0.211 -13.125 1 90.38 96 ILE B C 1
ATOM 5135 O O . ILE B 1 96 ? -2.244 -0.499 -12.453 1 90.38 96 ILE B O 1
ATOM 5139 N N . TYR B 1 97 ? -2.727 0.536 -14.367 1 86.62 97 TYR B N 1
ATOM 5140 C CA . TYR B 1 97 ? -1.563 0.011 -15.07 1 86.62 97 TYR B CA 1
ATOM 5141 C C . TYR B 1 97 ? -0.449 1.05 -15.133 1 86.62 97 TYR B C 1
ATOM 5143 O O . TYR B 1 97 ? -0.713 2.254 -15.109 1 86.62 97 TYR B O 1
ATOM 5151 N N . PRO B 1 98 ? 0.855 0.501 -15.172 1 84.69 98 PRO B N 1
ATOM 5152 C CA . PRO B 1 98 ? 1.301 -0.873 -15.414 1 84.69 98 PRO B CA 1
ATOM 5153 C C . PRO B 1 98 ? 1.362 -1.707 -14.141 1 84.69 98 PRO B C 1
ATOM 5155 O O . PRO B 1 98 ? 1.438 -2.936 -14.203 1 84.69 98 PRO B O 1
ATOM 5158 N N . ASP B 1 99 ? 1.363 -1.111 -13 1 89.25 99 ASP B N 1
ATOM 5159 C CA . ASP B 1 99 ? 1.449 -1.847 -11.742 1 89.25 99 ASP B CA 1
ATOM 5160 C C . ASP B 1 99 ? 0.06 -2.188 -11.211 1 89.25 99 ASP B C 1
ATOM 5162 O O . ASP B 1 99 ? -0.343 -1.699 -10.148 1 89.25 99 ASP B O 1
ATOM 5166 N N . HIS B 1 100 ? -0.59 -3.086 -11.852 1 91.75 100 HIS B N 1
ATOM 5167 C CA . HIS B 1 100 ? -1.98 -3.375 -11.516 1 91.75 100 HIS B CA 1
ATOM 5168 C C . HIS B 1 100 ? -2.098 -4 -10.133 1 91.75 100 HIS B C 1
ATOM 5170 O O . HIS B 1 100 ? -3.07 -3.758 -9.414 1 91.75 100 HIS B O 1
ATOM 5176 N N . ILE B 1 101 ? -1.112 -4.723 -9.648 1 93.5 101 ILE B N 1
ATOM 5177 C CA . ILE B 1 101 ? -1.161 -5.367 -8.344 1 93.5 101 ILE B CA 1
ATOM 5178 C C . ILE B 1 101 ? -1.113 -4.309 -7.242 1 93.5 101 ILE B C 1
ATOM 5180 O O . ILE B 1 101 ? -1.987 -4.266 -6.375 1 93.5 101 ILE B O 1
ATOM 5184 N N . GLY B 1 102 ? -0.125 -3.461 -7.332 1 93.19 102 GLY B N 1
ATOM 5185 C CA . GLY B 1 102 ? 0.007 -2.406 -6.336 1 93.19 102 GLY B CA 1
ATOM 5186 C C . GLY B 1 102 ? -1.159 -1.437 -6.34 1 93.19 102 GLY B C 1
ATOM 5187 O O . GLY B 1 102 ? -1.595 -0.979 -5.281 1 93.19 102 GLY B O 1
ATOM 5188 N N . ASN B 1 103 ? -1.632 -1.092 -7.457 1 94.88 103 ASN B N 1
ATOM 5189 C CA . ASN B 1 103 ? -2.709 -0.112 -7.559 1 94.88 103 ASN B CA 1
ATOM 5190 C C . ASN B 1 103 ? -4.035 -0.685 -7.07 1 94.88 103 ASN B C 1
ATOM 5192 O O . ASN B 1 103 ? -4.828 0.021 -6.445 1 94.88 103 ASN B O 1
ATOM 5196 N N . HIS B 1 104 ? -4.312 -1.925 -7.367 1 96.12 104 HIS B N 1
ATOM 5197 C CA . HIS B 1 104 ? -5.508 -2.525 -6.789 1 96.12 104 HIS B CA 1
ATOM 5198 C C . HIS B 1 104 ? -5.441 -2.539 -5.266 1 96.12 104 HIS B C 1
ATOM 5200 O O . HIS B 1 104 ? -6.434 -2.252 -4.594 1 96.12 104 HIS B O 1
ATOM 5206 N N . PHE B 1 105 ? -4.293 -2.902 -4.777 1 95.81 105 PHE B N 1
ATOM 5207 C CA . PHE B 1 105 ? -4.109 -2.885 -3.33 1 95.81 105 PHE B CA 1
ATOM 5208 C C . PHE B 1 105 ? -4.426 -1.508 -2.76 1 95.81 105 PHE B C 1
ATOM 5210 O O . PHE B 1 105 ? -5.145 -1.393 -1.766 1 95.81 105 PHE B O 1
ATOM 5217 N N . ARG B 1 106 ? -3.869 -0.506 -3.395 1 94.12 106 ARG B N 1
ATOM 5218 C CA . ARG B 1 106 ? -4.129 0.875 -3.002 1 94.12 106 ARG B CA 1
ATOM 5219 C C . ARG B 1 106 ? -5.621 1.185 -3.043 1 94.12 106 ARG B C 1
ATOM 5221 O O . ARG B 1 106 ? -6.152 1.838 -2.143 1 94.12 106 ARG B O 1
ATOM 5228 N N . LEU B 1 107 ? -6.309 0.755 -4.035 1 95.94 107 LEU B N 1
ATOM 5229 C CA . LEU B 1 107 ? -7.738 1.017 -4.184 1 95.94 107 LEU B CA 1
ATOM 5230 C C . LEU B 1 107 ? -8.531 0.314 -3.09 1 95.94 107 LEU B C 1
ATOM 5232 O O . LEU B 1 107 ? -9.539 0.843 -2.611 1 95.94 107 LEU B O 1
ATOM 5236 N N . PHE B 1 108 ? -8.109 -0.89 -2.666 1 96.38 108 PHE B N 1
ATOM 5237 C CA . PHE B 1 108 ? -8.758 -1.572 -1.555 1 96.38 108 PHE B CA 1
ATOM 5238 C C . PHE B 1 108 ? -8.656 -0.747 -0.278 1 96.38 108 PHE B C 1
ATOM 5240 O O . PHE B 1 108 ? -9.617 -0.664 0.491 1 96.38 108 PHE B O 1
ATOM 5247 N N . GLN B 1 109 ? -7.535 -0.195 -0.091 1 91.38 109 GLN B N 1
ATOM 5248 C CA . GLN B 1 109 ? -7.32 0.625 1.098 1 91.38 109 GLN B CA 1
ATOM 5249 C C . GLN B 1 109 ? -8.25 1.837 1.104 1 91.38 109 GLN B C 1
ATOM 5251 O O . GLN B 1 109 ? -8.672 2.297 2.166 1 91.38 109 GLN B O 1
ATOM 5256 N N . THR B 1 110 ? -8.562 2.238 -0.052 1 90.62 110 THR B N 1
ATOM 5257 C CA . THR B 1 110 ? -9.344 3.461 -0.188 1 90.62 110 THR B CA 1
ATOM 5258 C C . THR B 1 110 ? -10.836 3.146 -0.202 1 90.62 110 THR B C 1
ATOM 5260 O O . THR B 1 110 ? -11.625 3.812 0.476 1 90.62 110 THR B O 1
ATOM 5263 N N . TYR B 1 111 ? -11.219 2.086 -0.93 1 94.06 111 TYR B N 1
ATOM 5264 C CA . TYR B 1 111 ? -12.633 1.929 -1.262 1 94.06 111 TYR B CA 1
ATOM 5265 C C . TYR B 1 111 ? -13.234 0.744 -0.52 1 94.06 111 TYR B C 1
ATOM 5267 O O . TYR B 1 111 ? -14.453 0.562 -0.519 1 94.06 111 TYR B O 1
ATOM 5275 N N . GLY B 1 112 ? -12.438 -0.096 0.067 1 92.81 112 GLY B N 1
ATOM 5276 C CA . GLY B 1 112 ? -12.992 -1.122 0.934 1 92.81 112 GLY B CA 1
ATOM 5277 C C . GLY B 1 112 ? -12.867 -2.521 0.362 1 92.81 112 GLY B C 1
ATOM 5278 O O . GLY B 1 112 ? -12.008 -2.773 -0.49 1 92.81 112 GLY B O 1
ATOM 5279 N N . ASP B 1 113 ? -13.695 -3.422 0.791 1 96.44 113 ASP B N 1
ATOM 5280 C CA . ASP B 1 113 ? -13.461 -4.855 0.653 1 96.44 113 ASP B CA 1
ATOM 5281 C C . ASP B 1 113 ? -13.852 -5.348 -0.738 1 96.44 113 ASP B C 1
ATOM 5283 O O . ASP B 1 113 ? -13.414 -6.414 -1.171 1 96.44 113 ASP B O 1
ATOM 5287 N N . VAL B 1 114 ? -14.797 -4.688 -1.374 1 98.25 114 VAL B N 1
ATOM 5288 C CA . VAL B 1 114 ? -15.18 -4.957 -2.756 1 98.25 114 VAL B CA 1
ATOM 5289 C C . VAL B 1 114 ? -15.133 -3.666 -3.566 1 98.25 114 VAL B C 1
ATOM 5291 O O . VAL B 1 114 ? -15.758 -2.666 -3.189 1 98.25 114 VAL B O 1
ATOM 5294 N N . ILE B 1 115 ? -14.383 -3.695 -4.66 1 98.19 115 ILE B N 1
ATOM 5295 C CA . ILE B 1 115 ? -14.227 -2.473 -5.438 1 98.19 115 ILE B CA 1
ATOM 5296 C C . ILE B 1 115 ? -14.68 -2.715 -6.875 1 98.19 115 ILE B C 1
ATOM 5298 O O . ILE B 1 115 ? -14.773 -3.861 -7.32 1 98.19 115 ILE B O 1
ATOM 5302 N N . LYS B 1 116 ? -14.992 -1.66 -7.527 1 97.81 116 LYS B N 1
ATOM 5303 C CA . LYS B 1 116 ? -15.406 -1.661 -8.93 1 97.81 116 LYS B CA 1
ATOM 5304 C C . LYS B 1 116 ? -14.406 -0.909 -9.797 1 97.81 116 LYS B C 1
ATOM 5306 O O . LYS B 1 116 ? -13.992 0.204 -9.461 1 97.81 116 LYS B O 1
ATOM 5311 N N . THR B 1 117 ? -13.914 -1.535 -10.859 1 95.88 117 THR B N 1
ATOM 5312 C CA . THR B 1 117 ? -13.047 -0.867 -11.82 1 95.88 117 THR B CA 1
ATOM 5313 C C . THR B 1 117 ? -13.609 -1.001 -13.234 1 95.88 117 THR B C 1
ATOM 5315 O O . THR B 1 117 ? -14.344 -1.941 -13.531 1 95.88 117 THR B O 1
ATOM 5318 N N . GLN B 1 118 ? -13.344 -0.04 -14 1 92.88 118 GLN B N 1
ATOM 5319 C CA . GLN B 1 118 ? -13.688 -0.031 -15.414 1 92.88 118 GLN B CA 1
ATOM 5320 C C . GLN B 1 118 ? -12.453 0.226 -16.281 1 92.88 118 GLN B C 1
ATOM 5322 O O . GLN B 1 118 ? -11.891 1.323 -16.266 1 92.88 118 GLN B O 1
ATOM 5327 N N . ASN B 1 119 ? -12.094 -0.807 -16.984 1 88.56 119 ASN B N 1
ATOM 5328 C CA . ASN B 1 119 ? -10.906 -0.699 -17.828 1 88.56 119 ASN B CA 1
ATOM 5329 C C . ASN B 1 119 ? -11.258 -0.848 -19.297 1 88.56 119 ASN B C 1
ATOM 5331 O O . ASN B 1 119 ? -11.633 -1.932 -19.75 1 88.56 119 ASN B O 1
ATOM 5335 N N . MET B 1 120 ? -11.102 0.201 -20.016 1 86.75 120 MET B N 1
ATOM 5336 C CA . MET B 1 120 ? -11.359 0.198 -21.453 1 86.75 120 MET B CA 1
ATOM 5337 C C . MET B 1 120 ? -12.734 -0.397 -21.766 1 86.75 120 MET B C 1
ATOM 5339 O O . MET B 1 120 ? -12.852 -1.296 -22.594 1 86.75 120 MET B O 1
ATOM 5343 N N . GLY B 1 121 ? -13.719 -0.01 -20.953 1 84.44 121 GLY B N 1
ATOM 5344 C CA . GLY B 1 121 ? -15.094 -0.398 -21.203 1 84.44 121 GLY B CA 1
ATOM 5345 C C . GLY B 1 121 ? -15.5 -1.658 -20.469 1 84.44 121 GLY B C 1
ATOM 5346 O O . GLY B 1 121 ? -16.688 -1.992 -20.406 1 84.44 121 GLY B O 1
ATOM 5347 N N . ALA B 1 122 ? -14.594 -2.381 -19.906 1 88.81 122 ALA B N 1
ATOM 5348 C CA . ALA B 1 122 ? -14.891 -3.605 -19.172 1 88.81 122 ALA B CA 1
ATOM 5349 C C . ALA B 1 122 ? -15 -3.33 -17.672 1 88.81 122 ALA B C 1
ATOM 5351 O O . ALA B 1 122 ? -14.062 -2.789 -17.062 1 88.81 122 ALA B O 1
ATOM 5352 N N . THR B 1 123 ? -16.109 -3.699 -17.141 1 93.19 123 THR B N 1
ATOM 5353 C CA . THR B 1 123 ? -16.312 -3.561 -15.703 1 93.19 123 THR B CA 1
ATOM 5354 C C . THR B 1 123 ? -15.961 -4.859 -14.984 1 93.19 123 THR B C 1
ATOM 5356 O O . THR B 1 123 ? -16.438 -5.93 -15.352 1 93.19 123 THR B O 1
ATOM 5359 N N . VAL B 1 124 ? -15.156 -4.777 -14.008 1 95.38 124 VAL B N 1
ATOM 5360 C CA . VAL B 1 124 ? -14.812 -5.922 -13.172 1 95.38 124 VAL B CA 1
ATOM 5361 C C . VAL B 1 124 ? -14.859 -5.516 -11.703 1 95.38 124 VAL B C 1
ATOM 5363 O O . VAL B 1 124 ? -14.617 -4.352 -11.359 1 95.38 124 VAL B O 1
ATOM 5366 N N . TYR B 1 125 ? -15.289 -6.414 -10.922 1 98.44 125 TYR B N 1
ATOM 5367 C CA . TYR B 1 125 ? -15.25 -6.254 -9.477 1 98.44 125 TYR B CA 1
ATOM 5368 C C . TYR B 1 125 ? -14.102 -7.066 -8.875 1 98.44 125 TYR B C 1
ATOM 5370 O O . TYR B 1 125 ? -13.734 -8.117 -9.398 1 98.44 125 TYR B O 1
ATOM 5378 N N . LEU B 1 126 ? -13.461 -6.559 -7.805 1 98.69 126 LEU B N 1
ATOM 5379 C CA . LEU B 1 126 ? -12.383 -7.246 -7.113 1 98.69 126 LEU B CA 1
ATOM 5380 C C . LEU B 1 126 ? -12.625 -7.258 -5.605 1 98.69 126 LEU B C 1
ATOM 5382 O O . LEU B 1 126 ? -13.266 -6.352 -5.066 1 98.69 126 LEU B O 1
ATOM 5386 N N . THR B 1 127 ? -12.133 -8.258 -4.93 1 98.75 127 THR B N 1
ATOM 5387 C CA . THR B 1 127 ? -12.258 -8.312 -3.477 1 98.75 127 THR B CA 1
ATOM 5388 C C . THR B 1 127 ? -10.953 -8.789 -2.844 1 98.75 127 THR B C 1
ATOM 5390 O O . THR B 1 127 ? -10.234 -9.602 -3.428 1 98.75 127 THR B O 1
ATOM 5393 N N . TRP B 1 128 ? -10.609 -8.242 -1.72 1 98.38 128 TRP B N 1
ATOM 5394 C CA . TRP B 1 128 ? -9.523 -8.766 -0.899 1 98.38 128 TRP B CA 1
ATOM 5395 C C . TRP B 1 128 ? -10.055 -9.312 0.42 1 98.38 128 TRP B C 1
ATOM 5397 O O . TRP B 1 128 ? -9.305 -9.445 1.393 1 98.38 128 TRP B O 1
ATOM 5407 N N . ASP B 1 129 ? -11.43 -9.523 0.513 1 98.25 129 ASP B N 1
ATOM 5408 C CA . ASP B 1 129 ? -12.07 -10.125 1.68 1 98.25 129 ASP B CA 1
ATOM 5409 C C . ASP B 1 129 ? -12.148 -11.641 1.544 1 98.25 129 ASP B C 1
ATOM 5411 O O . ASP B 1 129 ? -12.766 -12.156 0.612 1 98.25 129 ASP B O 1
ATOM 5415 N N . PRO B 1 130 ? -11.609 -12.336 2.512 1 98.19 130 PRO B N 1
ATOM 5416 C CA . PRO B 1 130 ? -11.594 -13.797 2.408 1 98.19 130 PRO B CA 1
ATOM 5417 C C . PRO B 1 130 ? -13 -14.406 2.424 1 98.19 130 PRO B C 1
ATOM 5419 O O . PRO B 1 130 ? -13.234 -15.445 1.803 1 98.19 130 PRO B O 1
ATOM 5422 N N . VAL B 1 131 ? -13.914 -13.789 3.109 1 97.94 131 VAL B N 1
ATOM 5423 C CA . VAL B 1 131 ? -15.273 -14.312 3.174 1 97.94 131 VAL B CA 1
ATOM 5424 C C . VAL B 1 131 ? -15.938 -14.203 1.805 1 97.94 131 VAL B C 1
ATOM 5426 O O . VAL B 1 131 ? -16.531 -15.164 1.312 1 97.94 131 VAL B O 1
ATOM 5429 N N . VAL B 1 132 ? -15.812 -13.055 1.203 1 98.31 132 VAL B N 1
ATOM 5430 C CA . VAL B 1 132 ? -16.375 -12.844 -0.129 1 98.31 132 VAL B CA 1
ATOM 5431 C C . VAL B 1 132 ? -15.688 -13.773 -1.129 1 98.31 132 VAL B C 1
ATOM 5433 O O . VAL B 1 132 ? -16.359 -14.406 -1.953 1 98.31 132 VAL B O 1
ATOM 5436 N N . ALA B 1 133 ? -14.383 -13.898 -1.036 1 98.38 133 ALA B N 1
ATOM 5437 C CA . ALA B 1 133 ? -13.633 -14.797 -1.911 1 98.38 133 ALA B CA 1
ATOM 5438 C C . ALA B 1 133 ? -14.109 -16.234 -1.75 1 98.38 133 ALA B C 1
ATOM 5440 O O . ALA B 1 133 ? -14.242 -16.969 -2.734 1 98.38 133 ALA B O 1
ATOM 5441 N N . GLY B 1 134 ? -14.32 -16.641 -0.522 1 98.06 134 GLY B N 1
ATOM 5442 C CA . GLY B 1 134 ? -14.805 -17.984 -0.265 1 98.06 134 GLY B CA 1
ATOM 5443 C C . GLY B 1 134 ? -16.125 -18.281 -0.96 1 98.06 134 GLY B C 1
ATOM 5444 O O . GLY B 1 134 ? -16.297 -19.375 -1.516 1 98.06 134 GLY B O 1
ATOM 5445 N N . HIS B 1 135 ? -17.031 -17.359 -0.917 1 97.81 135 HIS B N 1
ATOM 5446 C CA . HIS B 1 135 ? -18.312 -17.531 -1.595 1 97.81 135 HIS B CA 1
ATOM 5447 C C . HIS B 1 135 ? -18.125 -17.625 -3.105 1 97.81 135 HIS B C 1
ATOM 5449 O O . HIS B 1 135 ? -18.766 -18.438 -3.766 1 97.81 135 HIS B O 1
ATOM 5455 N N . ALA B 1 136 ? -17.266 -16.797 -3.621 1 97.94 136 ALA B N 1
ATOM 5456 C CA . ALA B 1 136 ? -17.016 -16.828 -5.059 1 97.94 136 ALA B CA 1
ATOM 5457 C C . ALA B 1 136 ? -16.422 -18.172 -5.48 1 97.94 136 ALA B C 1
ATOM 5459 O O . ALA B 1 136 ? -16.906 -18.797 -6.43 1 97.94 136 ALA B O 1
ATOM 5460 N N . PHE B 1 137 ? -15.438 -18.656 -4.738 1 97.62 137 PHE B N 1
ATOM 5461 C CA . PHE B 1 137 ? -14.703 -19.859 -5.102 1 97.62 137 PHE B CA 1
ATOM 5462 C C . PHE B 1 137 ? -15.562 -21.094 -4.895 1 97.62 137 PHE B C 1
ATOM 5464 O O . PHE B 1 137 ? -15.359 -22.109 -5.562 1 97.62 137 PHE B O 1
ATOM 5471 N N . SER B 1 138 ? -16.469 -21.109 -3.998 1 95.06 138 SER B N 1
ATOM 5472 C CA . SER B 1 138 ? -17.312 -22.266 -3.711 1 95.06 138 SER B CA 1
ATOM 5473 C C . SER B 1 138 ? -18.312 -22.516 -4.832 1 95.06 138 SER B C 1
ATOM 5475 O O . SER B 1 138 ? -18.828 -23.625 -4.977 1 95.06 138 SER B O 1
ATOM 5477 N N . GLU B 1 139 ? -18.438 -21.641 -5.625 1 89.81 139 GLU B N 1
ATOM 5478 C CA . GLU B 1 139 ? -19.469 -21.719 -6.664 1 89.81 139 GLU B CA 1
ATOM 5479 C C . GLU B 1 139 ? -20.781 -22.219 -6.102 1 89.81 139 GLU B C 1
ATOM 5481 O O . GLU B 1 139 ? -20.812 -23.188 -5.328 1 89.81 139 GLU B O 1
ATOM 5486 N N . SER B 1 140 ? -21.781 -21.484 -6.133 1 92.25 140 SER B N 1
ATOM 5487 C CA . SER B 1 140 ? -23.125 -21.75 -5.617 1 92.25 140 SER B CA 1
ATOM 5488 C C . SER B 1 140 ? -24.203 -21.266 -6.582 1 92.25 140 SER B C 1
ATOM 5490 O O . SER B 1 140 ? -24 -21.266 -7.797 1 92.25 140 SER B O 1
ATOM 5492 N N . GLN B 1 141 ? -25.297 -21.078 -6.012 1 95.56 141 GLN B N 1
ATOM 5493 C CA . GLN B 1 141 ? -26.375 -20.547 -6.844 1 95.56 141 GLN B CA 1
ATOM 5494 C C . GLN B 1 141 ? -26.062 -19.141 -7.324 1 95.56 141 GLN B C 1
ATOM 5496 O O . GLN B 1 141 ? -26.672 -18.656 -8.281 1 95.56 141 GLN B O 1
ATOM 5501 N N . TYR B 1 142 ? -25.016 -18.578 -6.68 1 97.69 142 TYR B N 1
ATOM 5502 C CA . TYR B 1 142 ? -24.781 -17.172 -6.988 1 97.69 142 TYR B CA 1
ATOM 5503 C C . TYR B 1 142 ? -23.562 -17.016 -7.906 1 97.69 142 TYR B C 1
ATOM 5505 O O . TYR B 1 142 ? -23.469 -16.047 -8.656 1 97.69 142 TYR B O 1
ATOM 5513 N N . PHE B 1 143 ? -22.609 -17.938 -7.801 1 98.19 143 PHE B N 1
ATOM 5514 C CA . PHE B 1 143 ? -21.375 -17.766 -8.547 1 98.19 143 PHE B CA 1
ATOM 5515 C C . PHE B 1 143 ? -21.047 -19.016 -9.359 1 98.19 143 PHE B C 1
ATOM 5517 O O . PHE B 1 143 ? -21.422 -20.125 -8.977 1 98.19 143 PHE B O 1
ATOM 5524 N N . THR B 1 144 ? -20.375 -18.859 -10.477 1 97.75 144 THR B N 1
ATOM 5525 C CA . THR B 1 144 ? -19.812 -19.906 -11.328 1 97.75 144 THR B CA 1
ATOM 5526 C C . THR B 1 144 ? -18.594 -19.391 -12.094 1 97.75 144 THR B C 1
ATOM 5528 O O . THR B 1 144 ? -18.219 -18.219 -11.969 1 97.75 144 THR B O 1
ATOM 5531 N N . LYS B 1 145 ? -17.938 -20.203 -12.727 1 97.31 145 LYS B N 1
ATOM 5532 C CA . LYS B 1 145 ? -16.953 -19.734 -13.711 1 97.31 145 LYS B CA 1
ATOM 5533 C C . LYS B 1 145 ? -17.562 -19.703 -15.109 1 97.31 145 LYS B C 1
ATOM 5535 O O . LYS B 1 145 ? -17.75 -20.734 -15.742 1 97.31 145 LYS B O 1
ATOM 5540 N N . LYS B 1 146 ? -17.938 -18.672 -15.484 1 97.44 146 LYS B N 1
ATOM 5541 C CA . LYS B 1 146 ? -18.391 -18.344 -16.828 1 97.44 146 LYS B CA 1
ATOM 5542 C C . LYS B 1 146 ? -17.516 -17.266 -17.453 1 97.44 146 LYS B C 1
ATOM 5544 O O . LYS B 1 146 ? -17.391 -16.156 -16.922 1 97.44 146 LYS B O 1
ATOM 5549 N N . ILE B 1 147 ? -16.875 -17.625 -18.516 1 95.88 147 ILE B N 1
ATOM 5550 C CA . ILE B 1 147 ? -15.93 -16.719 -19.141 1 95.88 147 ILE B CA 1
ATOM 5551 C C . ILE B 1 147 ? -16.672 -15.828 -20.156 1 95.88 147 ILE B C 1
ATOM 5553 O O . ILE B 1 147 ? -16.797 -16.188 -21.328 1 95.88 147 ILE B O 1
ATOM 5557 N N . ILE B 1 148 ? -17.109 -14.75 -19.672 1 94 148 ILE B N 1
ATOM 5558 C CA . ILE B 1 148 ? -17.797 -13.766 -20.5 1 94 148 ILE B CA 1
ATOM 5559 C C . ILE B 1 148 ? -16.797 -12.727 -21 1 94 148 ILE B C 1
ATOM 5561 O O . ILE B 1 148 ? -15.594 -12.828 -20.734 1 94 148 ILE B O 1
ATOM 5565 N N . SER B 1 149 ? -17.188 -11.758 -21.688 1 89.06 149 SER B N 1
ATOM 5566 C CA . SER B 1 149 ? -16.328 -10.812 -22.391 1 89.06 149 SER B CA 1
ATOM 5567 C C . SER B 1 149 ? -15.422 -10.07 -21.438 1 89.06 149 SER B C 1
ATOM 5569 O O . SER B 1 149 ? -14.266 -9.781 -21.766 1 89.06 149 SER B O 1
ATOM 5571 N N . ASN B 1 150 ? -15.914 -9.797 -20.203 1 90.06 150 ASN B N 1
ATOM 5572 C CA . ASN B 1 150 ? -15.141 -9.008 -19.25 1 90.06 150 ASN B CA 1
ATOM 5573 C C . ASN B 1 150 ? -14.203 -9.891 -18.438 1 90.06 150 ASN B C 1
ATOM 5575 O O . ASN B 1 150 ? -13.383 -9.383 -17.656 1 90.06 150 ASN B O 1
ATOM 5579 N N . HIS B 1 151 ? -14.352 -11.148 -18.656 1 92.5 151 HIS B N 1
ATOM 5580 C CA . HIS B 1 151 ? -13.492 -12.062 -17.906 1 92.5 151 HIS B CA 1
ATOM 5581 C C . HIS B 1 151 ? -12.055 -12.016 -18.438 1 92.5 151 HIS B C 1
ATOM 5583 O O . HIS B 1 151 ? -11.836 -11.953 -19.641 1 92.5 151 HIS B O 1
ATOM 5589 N N . PRO B 1 152 ? -11.062 -12.094 -17.562 1 88.88 152 PRO B N 1
ATOM 5590 C CA . PRO B 1 152 ? -9.664 -11.969 -17.984 1 88.88 152 PRO B CA 1
ATOM 5591 C C . PRO B 1 152 ? -9.242 -13.062 -18.969 1 88.88 152 PRO B C 1
ATOM 5593 O O . PRO B 1 152 ? -8.297 -12.875 -19.734 1 88.88 152 PRO B O 1
ATOM 5596 N N . LEU B 1 153 ? -9.922 -14.172 -19.016 1 90.25 153 LEU B N 1
ATOM 5597 C CA . LEU B 1 153 ? -9.562 -15.297 -19.875 1 90.25 153 LEU B CA 1
ATOM 5598 C C . LEU B 1 153 ? -10.398 -15.297 -21.156 1 90.25 153 LEU B C 1
ATOM 5600 O O . LEU B 1 153 ? -10.336 -16.234 -21.938 1 90.25 153 LEU B O 1
ATOM 5604 N N . ALA B 1 154 ? -11.141 -14.273 -21.359 1 89.5 154 ALA B N 1
ATOM 5605 C CA . ALA B 1 154 ? -12.062 -14.227 -22.484 1 89.5 154 ALA B CA 1
ATOM 5606 C C . ALA B 1 154 ? -11.312 -14.422 -23.812 1 89.5 154 ALA B C 1
ATOM 5608 O O . ALA B 1 154 ? -11.828 -15.07 -24.719 1 89.5 154 ALA B O 1
ATOM 5609 N N . GLY B 1 155 ? -10.125 -13.914 -23.891 1 84.44 155 GLY B N 1
ATOM 5610 C CA . GLY B 1 155 ? -9.383 -13.961 -25.141 1 84.44 155 GLY B CA 1
ATOM 5611 C C . GLY B 1 155 ? -8.898 -15.352 -25.5 1 84.44 155 GLY B C 1
ATOM 5612 O O . GLY B 1 155 ? -8.617 -15.633 -26.672 1 84.44 155 GLY B O 1
ATOM 5613 N N . ILE B 1 156 ? -8.875 -16.266 -24.562 1 89.38 156 ILE B N 1
ATOM 5614 C CA . ILE B 1 156 ? -8.352 -17.609 -24.844 1 89.38 156 ILE B CA 1
ATOM 5615 C C . ILE B 1 156 ? -9.367 -18.656 -24.406 1 89.38 156 ILE B C 1
ATOM 5617 O O . ILE B 1 156 ? -9.008 -19.797 -24.141 1 89.38 156 ILE B O 1
ATOM 5621 N N . LYS B 1 157 ? -10.555 -18.266 -24.312 1 92.56 157 LYS B N 1
ATOM 5622 C CA . LYS B 1 157 ? -11.617 -19.188 -23.922 1 92.56 157 LYS B CA 1
ATOM 5623 C C . LYS B 1 157 ? -11.648 -20.422 -24.828 1 92.56 157 LYS B C 1
ATOM 5625 O O . LYS B 1 157 ? -11.508 -20.297 -26.047 1 92.56 157 LYS B O 1
ATOM 5630 N N . ASP B 1 158 ? -11.742 -21.562 -24.281 1 95.12 158 ASP B N 1
ATOM 5631 C CA . ASP B 1 158 ? -11.891 -22.844 -24.953 1 95.12 158 ASP B CA 1
ATOM 5632 C C . ASP B 1 158 ? -12.695 -23.828 -24.109 1 95.12 158 ASP B C 1
ATOM 5634 O O . ASP B 1 158 ? -12.156 -24.453 -23.203 1 95.12 158 ASP B O 1
ATOM 5638 N N . ASN B 1 159 ? -13.898 -24.047 -24.438 1 96.06 159 ASN B N 1
ATOM 5639 C CA . ASN B 1 159 ? -14.797 -24.875 -23.641 1 96.06 159 ASN B CA 1
ATOM 5640 C C . ASN B 1 159 ? -14.398 -26.359 -23.719 1 96.06 159 ASN B C 1
ATOM 5642 O O . ASN B 1 159 ? -14.93 -27.188 -22.984 1 96.06 159 ASN B O 1
ATOM 5646 N N . THR B 1 160 ? -13.43 -26.625 -24.516 1 95.69 160 THR B N 1
ATOM 5647 C CA . THR B 1 160 ? -12.969 -28 -24.578 1 95.69 160 THR B CA 1
ATOM 5648 C C . THR B 1 160 ? -11.781 -28.219 -23.656 1 95.69 160 THR B C 1
ATOM 5650 O O . THR B 1 160 ? -11.289 -29.344 -23.516 1 95.69 160 THR B O 1
ATOM 5653 N N . ALA B 1 161 ? -11.344 -27.188 -23.016 1 94.62 161 ALA B N 1
ATOM 5654 C CA . ALA B 1 161 ? -10.227 -27.266 -22.094 1 94.62 161 ALA B CA 1
ATOM 5655 C C . ALA B 1 161 ? -10.672 -26.953 -20.672 1 94.62 161 ALA B C 1
ATOM 5657 O O . ALA B 1 161 ? -11.352 -25.953 -20.422 1 94.62 161 ALA B O 1
ATOM 5658 N N . ILE B 1 162 ? -10.289 -27.719 -19.75 1 91.19 162 ILE B N 1
ATOM 5659 C CA . ILE B 1 162 ? -10.812 -27.766 -18.391 1 91.19 162 ILE B CA 1
ATOM 5660 C C . ILE B 1 162 ? -10.586 -26.406 -17.719 1 91.19 162 ILE B C 1
ATOM 5662 O O . ILE B 1 162 ? -11.43 -25.938 -16.953 1 91.19 162 ILE B O 1
ATOM 5666 N N . PHE B 1 163 ? -9.516 -25.672 -17.938 1 90.75 163 PHE B N 1
ATOM 5667 C CA . PHE B 1 163 ? -9.18 -24.438 -17.234 1 90.75 163 PHE B CA 1
ATOM 5668 C C . PHE B 1 163 ? -9.719 -23.219 -17.984 1 90.75 163 PHE B C 1
ATOM 5670 O O . PHE B 1 163 ? -9.945 -22.172 -17.375 1 90.75 163 PHE B O 1
ATOM 5677 N N . LEU B 1 164 ? -10.016 -23.328 -19.266 1 94.19 164 LEU B N 1
ATOM 5678 C CA . LEU B 1 164 ? -10.328 -22.188 -20.109 1 94.19 164 LEU B CA 1
ATOM 5679 C C . LEU B 1 164 ? -11.812 -22.172 -20.469 1 94.19 164 LEU B C 1
ATOM 5681 O O . LEU B 1 164 ? -12.242 -21.375 -21.312 1 94.19 164 LEU B O 1
ATOM 5685 N N . GLY B 1 165 ? -12.539 -23.078 -19.875 1 95.25 165 GLY B N 1
ATOM 5686 C CA . GLY B 1 165 ? -13.938 -23.188 -20.25 1 95.25 165 GLY B CA 1
ATOM 5687 C C . GLY B 1 165 ? -14.891 -22.891 -19.109 1 95.25 165 GLY B C 1
ATOM 5688 O O . GLY B 1 165 ? -14.453 -22.656 -17.969 1 95.25 165 GLY B O 1
ATOM 5689 N N . ASP B 1 166 ? -16.156 -22.906 -19.453 1 97.44 166 ASP B N 1
ATOM 5690 C CA . ASP B 1 166 ? -17.219 -22.641 -18.484 1 97.44 166 ASP B CA 1
ATOM 5691 C C . ASP B 1 166 ? -17.484 -23.859 -17.609 1 97.44 166 ASP B C 1
ATOM 5693 O O . ASP B 1 166 ? -17.328 -25 -18.062 1 97.44 166 ASP B O 1
ATOM 5697 N N . THR B 1 167 ? -17.859 -23.609 -16.375 1 96.19 167 THR B N 1
ATOM 5698 C CA . THR B 1 167 ? -18.141 -24.703 -15.445 1 96.19 167 THR B CA 1
ATOM 5699 C C . THR B 1 167 ? -19.359 -25.5 -15.898 1 96.19 167 THR B C 1
ATOM 5701 O O . THR B 1 167 ? -19.344 -26.734 -15.852 1 96.19 167 THR B O 1
ATOM 5704 N N . GLU B 1 168 ? -20.391 -24.891 -16.359 1 94.31 168 GLU B N 1
ATOM 5705 C CA . GLU B 1 168 ? -21.672 -25.547 -16.625 1 94.31 168 GLU B CA 1
ATOM 5706 C C . GLU B 1 168 ? -21.719 -26.109 -18.047 1 94.31 168 GLU B C 1
ATOM 5708 O O . GLU B 1 168 ? -22.594 -25.734 -18.828 1 94.31 168 GLU B O 1
ATOM 5713 N N . THR B 1 169 ? -20.766 -26.906 -18.375 1 95.56 169 THR B N 1
ATOM 5714 C CA . THR B 1 169 ? -20.703 -27.594 -19.656 1 95.56 169 THR B CA 1
ATOM 5715 C C . THR B 1 169 ? -20.422 -29.094 -19.438 1 95.56 169 THR B C 1
ATOM 5717 O O . THR B 1 169 ? -19.812 -29.469 -18.453 1 95.56 169 THR B O 1
ATOM 5720 N N . GLU B 1 170 ? -20.859 -29.859 -20.375 1 95.88 170 GLU B N 1
ATOM 5721 C CA . GLU B 1 170 ? -20.562 -31.297 -20.344 1 95.88 170 GLU B CA 1
ATOM 5722 C C . GLU B 1 170 ? -19.062 -31.547 -20.5 1 95.88 170 GLU B C 1
ATOM 5724 O O . GLU B 1 170 ? -18.516 -32.469 -19.891 1 95.88 170 GLU B O 1
ATOM 5729 N N . ASN B 1 171 ? -18.422 -30.781 -21.266 1 95.44 171 ASN B N 1
ATOM 5730 C CA . ASN B 1 171 ? -16.984 -30.922 -21.469 1 95.44 171 ASN B CA 1
ATOM 5731 C C . ASN B 1 171 ? -16.219 -30.734 -20.156 1 95.44 171 ASN B C 1
ATOM 5733 O O . ASN B 1 171 ? -15.266 -31.453 -19.891 1 95.44 171 ASN B O 1
ATOM 5737 N N . TRP B 1 172 ? -16.656 -29.734 -19.391 1 95.88 172 TRP B N 1
ATOM 5738 C CA . TRP B 1 172 ? -15.992 -29.516 -18.109 1 95.88 172 TRP B CA 1
ATOM 5739 C C . TRP B 1 172 ? -16.203 -30.719 -17.188 1 95.88 172 TRP B C 1
ATOM 5741 O O . TRP B 1 172 ? -15.273 -31.141 -16.5 1 95.88 172 TRP B O 1
ATOM 5751 N N . ARG B 1 173 ? -17.375 -31.234 -17.156 1 95.69 173 ARG B N 1
ATOM 5752 C CA . ARG B 1 173 ? -17.688 -32.406 -16.328 1 95.69 173 ARG B CA 1
ATOM 5753 C C . ARG B 1 173 ? -16.781 -33.562 -16.688 1 95.69 173 ARG B C 1
ATOM 5755 O O . ARG B 1 173 ? -16.203 -34.219 -15.805 1 95.69 173 ARG B O 1
ATOM 5762 N N . LEU B 1 174 ? -16.609 -33.812 -17.938 1 95.75 174 LEU B N 1
ATOM 5763 C CA . LEU B 1 174 ? -15.781 -34.906 -18.406 1 95.75 174 LEU B CA 1
ATOM 5764 C C . LEU B 1 174 ? -14.312 -34.656 -18.094 1 95.75 174 LEU B C 1
ATOM 5766 O O . LEU B 1 174 ? -13.617 -35.562 -17.594 1 95.75 174 LEU B O 1
ATOM 5770 N N . GLY B 1 175 ? -13.906 -33.469 -18.438 1 95.19 175 GLY B N 1
ATOM 5771 C CA . GLY B 1 175 ? -12.531 -33.125 -18.094 1 95.19 175 GLY B CA 1
ATOM 5772 C C . GLY B 1 175 ? -12.234 -33.281 -16.609 1 95.19 175 GLY B C 1
ATOM 5773 O O . GLY B 1 175 ? -11.188 -33.844 -16.234 1 95.19 175 GLY B O 1
ATOM 5774 N N . HIS B 1 176 ? -13.18 -32.844 -15.82 1 94.56 176 HIS B N 1
ATOM 5775 C CA . HIS B 1 176 ? -13 -32.875 -14.367 1 94.56 176 HIS B CA 1
ATOM 5776 C C . HIS B 1 176 ? -13.008 -34.281 -13.844 1 94.56 176 HIS B C 1
ATOM 5778 O O . HIS B 1 176 ? -12.391 -34.594 -12.812 1 94.56 176 HIS B O 1
ATOM 5784 N N . LYS B 1 177 ? -13.617 -35.156 -14.5 1 95.06 177 LYS B N 1
ATOM 5785 C CA . LYS B 1 177 ? -13.648 -36.562 -14.141 1 95.06 177 LYS B CA 1
ATOM 5786 C C . LYS B 1 177 ? -12.336 -37.25 -14.5 1 95.06 177 LYS B C 1
ATOM 5788 O O . LYS B 1 177 ? -11.812 -38.031 -13.711 1 95.06 177 LYS B O 1
ATOM 5793 N N . PHE B 1 178 ? -11.719 -36.938 -15.57 1 96.31 178 PHE B N 1
ATOM 5794 C CA . PHE B 1 178 ? -10.664 -37.781 -16.141 1 96.31 178 PHE B CA 1
ATOM 5795 C C . PHE B 1 178 ? -9.289 -37.188 -15.844 1 96.31 178 PHE B C 1
ATOM 5797 O O . PHE B 1 178 ? -8.297 -37.906 -15.758 1 96.31 178 PHE B O 1
ATOM 5804 N N . ILE B 1 179 ? -9.203 -35.906 -15.711 1 95.06 179 ILE B N 1
ATOM 5805 C CA . ILE B 1 179 ? -7.883 -35.281 -15.711 1 95.06 179 ILE B CA 1
ATOM 5806 C C . ILE B 1 179 ? -7.324 -35.25 -14.289 1 95.06 179 ILE B C 1
ATOM 5808 O O . ILE B 1 179 ? -6.18 -35.656 -14.062 1 95.06 179 ILE B O 1
ATOM 5812 N N . PRO B 1 180 ? -8.07 -34.875 -13.211 1 93.19 180 PRO B N 1
ATOM 5813 C CA . PRO B 1 180 ? -7.535 -34.688 -11.859 1 93.19 180 PRO B CA 1
ATOM 5814 C C . PRO B 1 180 ? -6.883 -35.969 -11.305 1 93.19 180 PRO B C 1
ATOM 5816 O O . PRO B 1 180 ? -5.859 -35.875 -10.617 1 93.19 180 PRO B O 1
ATOM 5819 N N . PRO B 1 181 ? -7.32 -37.156 -11.617 1 93.12 181 PRO B N 1
ATOM 5820 C CA . PRO B 1 181 ? -6.699 -38.375 -11.047 1 93.12 181 PRO B CA 1
ATOM 5821 C C . PRO B 1 181 ? -5.215 -38.469 -11.391 1 93.12 181 PRO B C 1
ATOM 5823 O O . PRO B 1 181 ? -4.43 -39 -10.594 1 93.12 181 PRO B O 1
ATOM 5826 N N . ALA B 1 182 ? -4.859 -38 -12.516 1 91.81 182 ALA B N 1
ATOM 5827 C CA . ALA B 1 182 ? -3.461 -38.062 -12.93 1 91.81 182 ALA B CA 1
ATOM 5828 C C . ALA B 1 182 ? -2.596 -37.125 -12.07 1 91.81 182 ALA B C 1
ATOM 5830 O O . ALA B 1 182 ? -1.368 -37.25 -12.062 1 91.81 182 ALA B O 1
ATOM 5831 N N . MET B 1 183 ? -3.193 -36.281 -11.344 1 91.06 183 MET B N 1
ATOM 5832 C CA . MET B 1 183 ? -2.465 -35.281 -10.547 1 91.06 183 MET B CA 1
ATOM 5833 C C . MET B 1 183 ? -2.816 -35.438 -9.07 1 91.06 183 MET B C 1
ATOM 5835 O O . MET B 1 183 ? -2.562 -34.5 -8.273 1 91.06 183 MET B O 1
ATOM 5839 N N . SER B 1 184 ? -3.436 -36.469 -8.734 1 89.75 184 SER B N 1
ATOM 5840 C CA . SER B 1 184 ? -3.75 -36.719 -7.332 1 89.75 184 SER B CA 1
ATOM 5841 C C . SER B 1 184 ? -2.48 -36.844 -6.492 1 89.75 184 SER B C 1
ATOM 5843 O O . SER B 1 184 ? -1.4 -37.125 -7.027 1 89.75 184 SER B O 1
ATOM 5845 N N . PRO B 1 185 ? -2.629 -36.625 -5.223 1 87.81 185 PRO B N 1
ATOM 5846 C CA . PRO B 1 185 ? -1.457 -36.75 -4.355 1 87.81 185 PRO B CA 1
ATOM 5847 C C . PRO B 1 185 ? -0.761 -38.125 -4.504 1 87.81 185 PRO B C 1
ATOM 5849 O O . PRO B 1 185 ? 0.47 -38.188 -4.527 1 87.81 185 PRO B O 1
ATOM 5852 N N . LYS B 1 186 ? -1.46 -39.125 -4.652 1 88.38 186 LYS B N 1
ATOM 5853 C CA . LYS B 1 186 ? -0.895 -40.469 -4.82 1 88.38 186 LYS B CA 1
ATOM 5854 C C . LYS B 1 186 ? -0.171 -40.594 -6.16 1 88.38 186 LYS B C 1
ATOM 5856 O O . LYS B 1 186 ? 0.923 -41.156 -6.227 1 88.38 186 LYS B O 1
ATOM 5861 N N . ALA B 1 187 ? -0.811 -40.125 -7.129 1 89 187 ALA B N 1
ATOM 5862 C CA . ALA B 1 187 ? -0.226 -40.219 -8.461 1 89 187 ALA B CA 1
ATOM 5863 C C . ALA B 1 187 ? 1.062 -39.406 -8.555 1 89 187 ALA B C 1
ATOM 5865 O O . ALA B 1 187 ? 2.027 -39.812 -9.195 1 89 187 ALA B O 1
ATOM 5866 N N . VAL B 1 188 ? 1.1 -38.281 -7.918 1 89.56 188 VAL B N 1
ATOM 5867 C CA . VAL B 1 188 ? 2.225 -37.344 -7.992 1 89.56 188 VAL B CA 1
ATOM 5868 C C . VAL B 1 188 ? 3.451 -37.969 -7.328 1 89.56 188 VAL B C 1
ATOM 5870 O O . VAL B 1 188 ? 4.586 -37.719 -7.75 1 89.56 188 VAL B O 1
ATOM 5873 N N . ARG B 1 189 ? 3.26 -38.75 -6.371 1 90.31 189 ARG B N 1
ATOM 5874 C CA . ARG B 1 189 ? 4.344 -39.375 -5.617 1 90.31 189 ARG B CA 1
ATOM 5875 C C . ARG B 1 189 ? 5.285 -40.156 -6.547 1 90.31 189 ARG B C 1
ATOM 5877 O O . ARG B 1 189 ? 6.504 -40.125 -6.359 1 90.31 189 ARG B O 1
ATOM 5884 N N . HIS B 1 190 ? 4.75 -40.75 -7.492 1 88.94 190 HIS B N 1
ATOM 5885 C CA . HIS B 1 190 ? 5.566 -41.656 -8.312 1 88.94 190 HIS B CA 1
ATOM 5886 C C . HIS B 1 190 ? 6.391 -40.844 -9.328 1 88.94 190 HIS B C 1
ATOM 5888 O O . HIS B 1 190 ? 7.309 -41.406 -9.945 1 88.94 190 HIS B O 1
ATOM 5894 N N . TYR B 1 191 ? 6.16 -39.562 -9.398 1 92.56 191 TYR B N 1
ATOM 5895 C CA . TYR B 1 191 ? 6.898 -38.719 -10.352 1 92.56 191 TYR B CA 1
ATOM 5896 C C . TYR B 1 191 ? 8.094 -38.062 -9.688 1 92.56 191 TYR B C 1
ATOM 5898 O O . TYR B 1 191 ? 8.844 -37.344 -10.336 1 92.56 191 TYR B O 1
ATOM 5906 N N . THR B 1 192 ? 8.391 -38.25 -8.438 1 95.38 192 THR B N 1
ATOM 5907 C CA . THR B 1 192 ? 9.477 -37.625 -7.699 1 95.38 192 THR B CA 1
ATOM 5908 C C . THR B 1 192 ? 10.82 -37.906 -8.359 1 95.38 192 THR B C 1
ATOM 5910 O O . THR B 1 192 ? 11.664 -37.031 -8.492 1 95.38 192 THR B O 1
ATOM 5913 N N . PRO B 1 193 ? 11.023 -39.156 -8.82 1 95.38 193 PRO B N 1
ATOM 5914 C CA . PRO B 1 193 ? 12.297 -39.406 -9.5 1 95.38 193 PRO B CA 1
ATOM 5915 C C . PRO B 1 193 ? 12.477 -38.562 -10.766 1 95.38 193 PRO B C 1
ATOM 5917 O O . PRO B 1 193 ? 13.594 -38.156 -11.078 1 95.38 193 PRO B O 1
ATOM 5920 N N . LEU B 1 194 ? 11.391 -38.438 -11.445 1 95.25 194 LEU B N 1
ATOM 5921 C CA . LEU B 1 194 ? 11.43 -37.562 -12.633 1 95.25 194 LEU B CA 1
ATOM 5922 C C . LEU B 1 194 ? 11.852 -36.156 -12.266 1 95.25 194 LEU B C 1
ATOM 5924 O O . LEU B 1 194 ? 12.648 -35.531 -12.977 1 95.25 194 LEU B O 1
ATOM 5928 N N . MET B 1 195 ? 11.375 -35.625 -11.203 1 96.5 195 MET B N 1
ATOM 5929 C CA . MET B 1 195 ? 11.742 -34.281 -10.719 1 96.5 195 MET B CA 1
ATOM 5930 C C . MET B 1 195 ? 13.219 -34.219 -10.359 1 96.5 195 MET B C 1
ATOM 5932 O O . MET B 1 195 ? 13.938 -33.344 -10.828 1 96.5 195 MET B O 1
ATOM 5936 N N . GLN B 1 196 ? 13.648 -35.156 -9.578 1 97.88 196 GLN B N 1
ATOM 5937 C CA . GLN B 1 196 ? 15.047 -35.219 -9.164 1 97.88 196 GLN B CA 1
ATOM 5938 C C . GLN B 1 196 ? 15.977 -35.312 -10.375 1 97.88 196 GLN B C 1
ATOM 5940 O O . GLN B 1 196 ? 16.984 -34.594 -10.445 1 97.88 196 GLN B O 1
ATOM 5945 N N . GLY B 1 197 ? 15.609 -36.188 -11.289 1 97.44 197 GLY B N 1
ATOM 5946 C CA . GLY B 1 197 ? 16.406 -36.344 -12.484 1 97.44 197 GLY B CA 1
ATOM 5947 C C . GLY B 1 197 ? 16.547 -35.062 -13.289 1 97.44 197 GLY B C 1
ATOM 5948 O O . GLY B 1 197 ? 17.609 -34.75 -13.812 1 97.44 197 GLY B O 1
ATOM 5949 N N . SER B 1 198 ? 15.477 -34.344 -13.453 1 97.31 198 SER B N 1
ATOM 5950 C CA . SER B 1 198 ? 15.492 -33.094 -14.164 1 97.31 198 SER B CA 1
ATOM 5951 C C . SER B 1 198 ? 16.422 -32.094 -13.484 1 97.31 198 SER B C 1
ATOM 5953 O O . SER B 1 198 ? 17.172 -31.375 -14.156 1 97.31 198 SER B O 1
ATOM 5955 N N . CYS B 1 199 ? 16.406 -32.031 -12.188 1 98.12 199 CYS B N 1
ATOM 5956 C CA . CYS B 1 199 ? 17.266 -31.094 -11.445 1 98.12 199 CYS B CA 1
ATOM 5957 C C . CYS B 1 199 ? 18.734 -31.5 -11.555 1 98.12 199 CYS B C 1
ATOM 5959 O O . CYS B 1 199 ? 19.609 -30.641 -11.602 1 98.12 199 CYS B O 1
ATOM 5961 N N . GLU B 1 200 ? 18.984 -32.781 -11.578 1 97.81 200 GLU B N 1
ATOM 5962 C CA . GLU B 1 200 ? 20.359 -33.281 -11.703 1 97.81 200 GLU B CA 1
ATOM 5963 C C . GLU B 1 200 ? 20.984 -32.844 -13.023 1 97.81 200 GLU B C 1
ATOM 5965 O O . GLU B 1 200 ? 22.172 -32.5 -13.07 1 97.81 200 GLU B O 1
ATOM 5970 N N . THR B 1 201 ? 20.172 -32.844 -14.047 1 96.88 201 THR B N 1
ATOM 5971 C CA . THR B 1 201 ? 20.672 -32.375 -15.32 1 96.88 201 THR B CA 1
ATOM 5972 C C . THR B 1 201 ? 20.953 -30.875 -15.266 1 96.88 201 THR B C 1
ATOM 5974 O O . THR B 1 201 ? 21.938 -30.391 -15.844 1 96.88 201 THR B O 1
ATOM 5977 N N . ALA B 1 202 ? 20.156 -30.156 -14.609 1 97.88 202 ALA B N 1
ATOM 5978 C CA . ALA B 1 202 ? 20.312 -28.719 -14.477 1 97.88 202 ALA B CA 1
ATOM 5979 C C . ALA B 1 202 ? 21.578 -28.375 -13.68 1 97.88 202 ALA B C 1
ATOM 5981 O O . ALA B 1 202 ? 22.281 -27.406 -13.992 1 97.88 202 ALA B O 1
ATOM 5982 N N . ILE B 1 203 ? 21.828 -29.109 -12.656 1 97.81 203 ILE B N 1
ATOM 5983 C CA . ILE B 1 203 ? 22.953 -28.891 -11.75 1 97.81 203 ILE B CA 1
ATOM 5984 C C . ILE B 1 203 ? 24.266 -28.938 -12.539 1 97.81 203 ILE B C 1
ATOM 5986 O O . ILE B 1 203 ? 25.203 -28.172 -12.258 1 97.81 203 ILE B O 1
ATOM 5990 N N . LYS B 1 204 ? 24.344 -29.781 -13.5 1 97.31 204 LYS B N 1
ATOM 5991 C CA . LYS B 1 204 ? 25.547 -29.859 -14.336 1 97.31 204 LYS B CA 1
ATOM 5992 C C . LYS B 1 204 ? 25.797 -28.547 -15.047 1 97.31 204 LYS B C 1
ATOM 5994 O O . LYS B 1 204 ? 26.953 -28.094 -15.133 1 97.31 204 LYS B O 1
ATOM 5999 N N . VAL B 1 205 ? 24.781 -28 -15.531 1 97.81 205 VAL B N 1
ATOM 6000 C CA . VAL B 1 205 ? 24.891 -26.719 -16.234 1 97.81 205 VAL B CA 1
ATOM 6001 C C . VAL B 1 205 ? 25.234 -25.625 -15.242 1 97.81 205 VAL B C 1
ATOM 6003 O O . VAL B 1 205 ? 26.078 -24.766 -15.523 1 97.81 205 VAL B O 1
ATOM 6006 N N . PHE B 1 206 ? 24.625 -25.609 -14.078 1 98.19 206 PHE B N 1
ATOM 6007 C CA . PHE B 1 206 ? 24.922 -24.594 -13.07 1 98.19 206 PHE B CA 1
ATOM 6008 C C . PHE B 1 206 ? 26.359 -24.703 -12.578 1 98.19 206 PHE B C 1
ATOM 6010 O O . PHE B 1 206 ? 27 -23.703 -12.289 1 98.19 206 PHE B O 1
ATOM 6017 N N . ASP B 1 207 ? 26.844 -25.938 -12.461 1 97.81 207 ASP B N 1
ATOM 6018 C CA . ASP B 1 207 ? 28.25 -26.141 -12.125 1 97.81 207 ASP B CA 1
ATOM 6019 C C . ASP B 1 207 ? 29.156 -25.469 -13.148 1 97.81 207 ASP B C 1
ATOM 6021 O O . ASP B 1 207 ? 30.156 -24.828 -12.781 1 97.81 207 ASP B O 1
ATOM 6025 N N . GLU B 1 208 ? 28.844 -25.641 -14.359 1 97.81 208 GLU B N 1
ATOM 6026 C CA . GLU B 1 208 ? 29.641 -25.047 -15.43 1 97.81 208 GLU B CA 1
ATOM 6027 C C . GLU B 1 208 ? 29.578 -23.516 -15.375 1 97.81 208 GLU B C 1
ATOM 6029 O O . GLU B 1 208 ? 30.594 -22.844 -15.523 1 97.81 208 GLU B O 1
ATOM 6034 N N . LEU B 1 209 ? 28.438 -23 -15.211 1 97.31 209 LEU B N 1
ATOM 6035 C CA . LEU B 1 209 ? 28.281 -21.547 -15.125 1 97.31 209 LEU B CA 1
ATOM 6036 C C . LEU B 1 209 ? 29.062 -21 -13.93 1 97.31 209 LEU B C 1
ATOM 6038 O O . LEU B 1 209 ? 29.656 -19.922 -14.023 1 97.31 209 LEU B O 1
ATOM 6042 N N . ASP B 1 210 ? 29.016 -21.734 -12.859 1 97 210 ASP B N 1
ATOM 6043 C CA . ASP B 1 210 ? 29.797 -21.344 -11.688 1 97 210 ASP B CA 1
ATOM 6044 C C . ASP B 1 210 ? 31.297 -21.312 -12.008 1 97 210 ASP B C 1
ATOM 6046 O O . ASP B 1 210 ? 31.984 -20.344 -11.656 1 97 210 ASP B O 1
ATOM 6050 N N . SER B 1 211 ? 31.75 -22.297 -12.633 1 96.56 211 SER B N 1
ATOM 6051 C CA . SER B 1 211 ? 33.188 -22.375 -12.984 1 96.56 211 SER B CA 1
ATOM 6052 C C . SER B 1 211 ? 33.594 -21.219 -13.883 1 96.56 211 SER B C 1
ATOM 6054 O O . SER B 1 211 ? 34.75 -20.781 -13.844 1 96.56 211 SER B O 1
ATOM 6056 N N . ARG B 1 212 ? 32.656 -20.688 -14.633 1 95.75 212 ARG B N 1
ATOM 6057 C CA . ARG B 1 212 ? 32.906 -19.562 -15.523 1 95.75 212 ARG B CA 1
ATOM 6058 C C . ARG B 1 212 ? 32.688 -18.234 -14.805 1 95.75 212 ARG B C 1
ATOM 6060 O O . ARG B 1 212 ? 32.969 -17.156 -15.367 1 95.75 212 ARG B O 1
ATOM 6067 N N . GLY B 1 213 ? 32.25 -18.297 -13.586 1 93.75 213 GLY B N 1
ATOM 6068 C CA . GLY B 1 213 ? 31.953 -17.094 -12.836 1 93.75 213 GLY B CA 1
ATOM 6069 C C . GLY B 1 213 ? 30.781 -16.297 -13.391 1 93.75 213 GLY B C 1
ATOM 6070 O O . GLY B 1 213 ? 30.734 -15.07 -13.289 1 93.75 213 GLY B O 1
ATOM 6071 N N . GLU B 1 214 ? 29.797 -16.984 -13.977 1 95.62 214 GLU B N 1
ATOM 6072 C CA . GLU B 1 214 ? 28.703 -16.312 -14.68 1 95.62 214 GLU B CA 1
ATOM 6073 C C . GLU B 1 214 ? 27.422 -16.312 -13.852 1 95.62 214 GLU B C 1
ATOM 6075 O O . GLU B 1 214 ? 27.078 -17.312 -13.227 1 95.62 214 GLU B O 1
ATOM 6080 N N . SER B 1 215 ? 26.844 -15.164 -13.805 1 96.12 215 SER B N 1
ATOM 6081 C CA . SER B 1 215 ? 25.5 -15.047 -13.266 1 96.12 215 SER B CA 1
ATOM 6082 C C . SER B 1 215 ? 24.453 -15.359 -14.328 1 96.12 215 SER B C 1
ATOM 6084 O O . SER B 1 215 ? 24.75 -15.352 -15.523 1 96.12 215 SER B O 1
ATOM 6086 N N . TRP B 1 216 ? 23.359 -15.727 -13.891 1 96.5 216 TRP B N 1
ATOM 6087 C CA . TRP B 1 216 ? 22.297 -16.078 -14.82 1 96.5 216 TRP B CA 1
ATOM 6088 C C . TRP B 1 216 ? 20.938 -15.586 -14.32 1 96.5 216 TRP B C 1
ATOM 6090 O O . TRP B 1 216 ? 20.797 -15.258 -13.141 1 96.5 216 TRP B O 1
ATOM 6100 N N . ASN B 1 217 ? 19.953 -15.422 -15.227 1 96.12 217 ASN B N 1
ATOM 6101 C CA . ASN B 1 217 ? 18.609 -14.961 -14.898 1 96.12 217 ASN B CA 1
ATOM 6102 C C . ASN B 1 217 ? 17.797 -16.062 -14.219 1 96.12 217 ASN B C 1
ATOM 6104 O O . ASN B 1 217 ? 17.562 -17.109 -14.805 1 96.12 217 ASN B O 1
ATOM 6108 N N . ALA B 1 218 ? 17.359 -15.781 -13.078 1 97.06 218 ALA B N 1
ATOM 6109 C CA . ALA B 1 218 ? 16.688 -16.781 -12.258 1 97.06 218 ALA B CA 1
ATOM 6110 C C . ALA B 1 218 ? 15.438 -17.312 -12.953 1 97.06 218 ALA B C 1
ATOM 6112 O O . ALA B 1 218 ? 15.219 -18.531 -13.016 1 97.06 218 ALA B O 1
ATOM 6113 N N . TYR B 1 219 ? 14.594 -16.484 -13.445 1 96.19 219 TYR B N 1
ATOM 6114 C CA . TYR B 1 219 ? 13.352 -16.922 -14.062 1 96.19 219 TYR B CA 1
ATOM 6115 C C . TYR B 1 219 ? 13.641 -17.781 -15.289 1 96.19 219 TYR B C 1
ATOM 6117 O O . TYR B 1 219 ? 13.008 -18.828 -15.484 1 96.19 219 TYR B O 1
ATOM 6125 N N . GLN B 1 220 ? 14.57 -17.406 -16.109 1 95.94 220 GLN B N 1
ATOM 6126 C CA . GLN B 1 220 ? 14.867 -18.125 -17.359 1 95.94 220 GLN B CA 1
ATOM 6127 C C . GLN B 1 220 ? 15.328 -19.547 -17.078 1 95.94 220 GLN B C 1
ATOM 6129 O O . GLN B 1 220 ? 14.898 -20.5 -17.734 1 95.94 220 GLN B O 1
ATOM 6134 N N . TYR B 1 221 ? 16.125 -19.656 -16.156 1 97.81 221 TYR B N 1
ATOM 6135 C CA . TYR B 1 221 ? 16.656 -21 -15.891 1 97.81 221 TYR B CA 1
ATOM 6136 C C . TYR B 1 221 ? 15.641 -21.844 -15.125 1 97.81 221 TYR B C 1
ATOM 6138 O O . TYR B 1 221 ? 15.586 -23.062 -15.289 1 97.81 221 TYR B O 1
ATOM 6146 N N . MET B 1 222 ? 14.82 -21.188 -14.258 1 98.06 222 MET B N 1
ATOM 6147 C CA . MET B 1 222 ? 13.742 -21.938 -13.609 1 98.06 222 MET B CA 1
ATOM 6148 C C . MET B 1 222 ? 12.664 -22.328 -14.617 1 98.06 222 MET B C 1
ATOM 6150 O O . MET B 1 222 ? 12.031 -23.375 -14.484 1 98.06 222 MET B O 1
ATOM 6154 N N . LEU B 1 223 ? 12.477 -21.453 -15.641 1 97.31 223 LEU B N 1
ATOM 6155 C CA . LEU B 1 223 ? 11.594 -21.812 -16.75 1 97.31 223 LEU B CA 1
ATOM 6156 C C . LEU B 1 223 ? 12.094 -23.062 -17.469 1 97.31 223 LEU B C 1
ATOM 6158 O O . LEU B 1 223 ? 11.312 -23.969 -17.75 1 97.31 223 LEU B O 1
ATOM 6162 N N . LYS B 1 224 ? 13.367 -23.109 -17.688 1 97.81 224 LYS B N 1
ATOM 6163 C CA . LYS B 1 224 ? 13.984 -24.281 -18.328 1 97.81 224 LYS B CA 1
ATOM 6164 C C . LYS B 1 224 ? 13.812 -25.516 -17.469 1 97.81 224 LYS B C 1
ATOM 6166 O O . LYS B 1 224 ? 13.453 -26.594 -17.969 1 97.81 224 LYS B O 1
ATOM 6171 N N . LEU B 1 225 ? 14.055 -25.375 -16.234 1 98.31 225 LEU B N 1
ATOM 6172 C CA . LEU B 1 225 ? 14.008 -26.516 -15.32 1 98.31 225 LEU B CA 1
ATOM 6173 C C . LEU B 1 225 ? 12.586 -27.047 -15.188 1 98.31 225 LEU B C 1
ATOM 6175 O O . LEU B 1 225 ? 12.344 -28.25 -15.344 1 98.31 225 LEU B O 1
ATOM 6179 N N . ALA B 1 226 ? 11.648 -26.141 -14.953 1 97.88 226 ALA B N 1
ATOM 6180 C CA . ALA B 1 226 ? 10.258 -26.547 -14.781 1 97.88 226 ALA B CA 1
ATOM 6181 C C . ALA B 1 226 ? 9.695 -27.141 -16.062 1 97.88 226 ALA B C 1
ATOM 6183 O O . ALA B 1 226 ? 8.969 -28.141 -16.016 1 97.88 226 ALA B O 1
ATOM 6184 N N . SER B 1 227 ? 10.023 -26.531 -17.188 1 97.56 227 SER B N 1
ATOM 6185 C CA . SER B 1 227 ? 9.492 -27.047 -18.453 1 97.56 227 SER B CA 1
ATOM 6186 C C . SER B 1 227 ? 10.125 -28.375 -18.812 1 97.56 227 SER B C 1
ATOM 6188 O O . SER B 1 227 ? 9.469 -29.234 -19.422 1 97.56 227 SER B O 1
ATOM 6190 N N . GLN B 1 228 ? 11.367 -28.547 -18.469 1 96.56 228 GLN B N 1
ATOM 6191 C CA . GLN B 1 228 ? 12.008 -29.828 -18.688 1 96.56 228 GLN B CA 1
ATOM 6192 C C . GLN B 1 228 ? 11.297 -30.938 -17.922 1 96.56 228 GLN B C 1
ATOM 6194 O O . GLN B 1 228 ? 11.023 -32 -18.469 1 96.56 228 GLN B O 1
ATOM 6199 N N . ALA B 1 229 ? 10.977 -30.688 -16.734 1 96.62 229 ALA B N 1
ATOM 6200 C CA . ALA B 1 229 ? 10.266 -31.656 -15.906 1 96.62 229 ALA B CA 1
ATOM 6201 C C . ALA B 1 229 ? 8.852 -31.891 -16.438 1 96.62 229 ALA B C 1
ATOM 6203 O O . ALA B 1 229 ? 8.391 -33.031 -16.5 1 96.62 229 ALA B O 1
ATOM 6204 N N . VAL B 1 230 ? 8.18 -30.875 -16.828 1 95.44 230 VAL B N 1
ATOM 6205 C CA . VAL B 1 230 ? 6.789 -30.969 -17.266 1 95.44 230 VAL B CA 1
ATOM 6206 C C . VAL B 1 230 ? 6.723 -31.672 -18.609 1 95.44 230 VAL B C 1
ATOM 6208 O O . VAL B 1 230 ? 5.773 -32.406 -18.891 1 95.44 230 VAL B O 1
ATOM 6211 N N . GLY B 1 231 ? 7.691 -31.422 -19.484 1 94.62 231 GLY B N 1
ATOM 6212 C CA . GLY B 1 231 ? 7.742 -32.156 -20.734 1 94.62 231 GLY B CA 1
ATOM 6213 C C . GLY B 1 231 ? 7.762 -33.656 -20.547 1 94.62 231 GLY B C 1
ATOM 6214 O O . GLY B 1 231 ? 7.055 -34.375 -21.25 1 94.62 231 GLY B O 1
ATOM 6215 N N . LYS B 1 232 ? 8.562 -34.094 -19.609 1 94.31 232 LYS B N 1
ATOM 6216 C CA . LYS B 1 232 ? 8.609 -35.531 -19.281 1 94.31 232 LYS B CA 1
ATOM 6217 C C . LYS B 1 232 ? 7.324 -35.969 -18.609 1 94.31 232 LYS B C 1
ATOM 6219 O O . LYS B 1 232 ? 6.809 -37.062 -18.906 1 94.31 232 LYS B O 1
ATOM 6224 N N . PHE B 1 233 ? 6.793 -35.219 -17.797 1 94.75 233 PHE B N 1
ATOM 6225 C CA . PHE B 1 233 ? 5.609 -35.531 -17.016 1 94.75 233 PHE B CA 1
ATOM 6226 C C . PHE B 1 233 ? 4.371 -35.625 -17.906 1 94.75 233 PHE B C 1
ATOM 6228 O O . PHE B 1 233 ? 3.576 -36.562 -17.781 1 94.75 233 PHE B O 1
ATOM 6235 N N . THR B 1 234 ? 4.172 -34.688 -18.797 1 94.81 234 THR B N 1
ATOM 6236 C CA . THR B 1 234 ? 2.93 -34.594 -19.562 1 94.81 234 THR B CA 1
ATOM 6237 C C . THR B 1 234 ? 3.029 -35.406 -20.844 1 94.81 234 THR B C 1
ATOM 6239 O O . THR B 1 234 ? 2.094 -36.125 -21.203 1 94.81 234 THR B O 1
ATOM 6242 N N . LEU B 1 235 ? 4.242 -35.375 -21.5 1 93.38 235 LEU B N 1
ATOM 6243 C CA . LEU B 1 235 ? 4.348 -35.906 -22.859 1 93.38 235 LEU B CA 1
ATOM 6244 C C . LEU B 1 235 ? 5.355 -37.062 -22.906 1 93.38 235 LEU B C 1
ATOM 6246 O O . LEU B 1 235 ? 5.461 -37.75 -23.922 1 93.38 235 LEU B O 1
ATOM 6250 N N . GLY B 1 236 ? 6.098 -37.188 -21.844 1 91.62 236 GLY B N 1
ATOM 6251 C CA . GLY B 1 236 ? 7.145 -38.219 -21.844 1 91.62 236 GLY B CA 1
ATOM 6252 C C . GLY B 1 236 ? 8.328 -37.844 -22.703 1 91.62 236 GLY B C 1
ATOM 6253 O O . GLY B 1 236 ? 9.039 -38.719 -23.219 1 91.62 236 GLY B O 1
ATOM 6254 N N . VAL B 1 237 ? 8.547 -36.562 -22.859 1 91.88 237 VAL B N 1
ATOM 6255 C CA . VAL B 1 237 ? 9.578 -36.094 -23.781 1 91.88 237 VAL B CA 1
ATOM 6256 C C . VAL B 1 237 ? 10.633 -35.281 -23.031 1 91.88 237 VAL B C 1
ATOM 6258 O O . VAL B 1 237 ? 10.305 -34.531 -22.109 1 91.88 237 VAL B O 1
ATOM 6261 N N . ASP B 1 238 ? 11.867 -35.438 -23.375 1 93 238 ASP B N 1
ATOM 6262 C CA . ASP B 1 238 ? 12.969 -34.625 -22.922 1 93 238 ASP B CA 1
ATOM 6263 C C . ASP B 1 238 ? 13.133 -33.375 -23.797 1 93 238 ASP B C 1
ATOM 6265 O O . ASP B 1 238 ? 13.461 -33.5 -24.984 1 93 238 ASP B O 1
ATOM 6269 N N . LEU B 1 239 ? 13.039 -32.219 -23.25 1 95.12 239 LEU B N 1
ATOM 6270 C CA . LEU B 1 239 ? 13.039 -31 -24.047 1 95.12 239 LEU B CA 1
ATOM 6271 C C . LEU B 1 239 ? 14.461 -30.5 -24.281 1 95.12 239 LEU B C 1
ATOM 6273 O O . LEU B 1 239 ? 14.68 -29.594 -25.078 1 95.12 239 LEU B O 1
ATOM 6277 N N . GLY B 1 240 ? 15.445 -31.016 -23.562 1 96.25 240 GLY B N 1
ATOM 6278 C CA . GLY B 1 240 ? 16.859 -30.75 -23.812 1 96.25 240 GLY B CA 1
ATOM 6279 C C . GLY B 1 240 ? 17.312 -29.391 -23.312 1 96.25 240 GLY B C 1
ATOM 6280 O O . GLY B 1 240 ? 18.25 -28.812 -23.859 1 96.25 240 GLY B O 1
ATOM 6281 N N . HIS B 1 241 ? 16.688 -28.875 -22.359 1 97.19 241 HIS B N 1
ATOM 6282 C CA . HIS B 1 241 ? 16.938 -27.516 -21.906 1 97.19 241 HIS B CA 1
ATOM 6283 C C . HIS B 1 241 ? 18.281 -27.406 -21.172 1 97.19 241 HIS B C 1
ATOM 6285 O O . HIS B 1 241 ? 18.828 -26.312 -21.016 1 97.19 241 HIS B O 1
ATOM 6291 N N . PHE B 1 242 ? 18.875 -28.516 -20.75 1 97.75 242 PHE B N 1
ATOM 6292 C CA . PHE B 1 242 ? 20.109 -28.5 -19.984 1 97.75 242 PHE B CA 1
ATOM 6293 C C . PHE B 1 242 ? 21.172 -29.375 -20.625 1 97.75 242 PHE B C 1
ATOM 6295 O O . PHE B 1 242 ? 21.953 -30.031 -19.922 1 97.75 242 PHE B O 1
ATOM 6302 N N . GLU B 1 243 ? 21.109 -29.422 -21.875 1 96.56 243 GLU B N 1
ATOM 6303 C CA . GLU B 1 243 ? 22.172 -30.078 -22.609 1 96.56 243 GLU B CA 1
ATOM 6304 C C . GLU B 1 243 ? 23.469 -29.281 -22.531 1 96.56 243 GLU B C 1
ATOM 6306 O O . GLU B 1 243 ? 24.562 -29.828 -22.734 1 96.56 243 GLU B O 1
ATOM 6311 N N . GLY B 1 244 ? 23.328 -28.047 -22.203 1 95.12 244 GLY B N 1
ATOM 6312 C CA . GLY B 1 244 ? 24.422 -27.125 -21.984 1 95.12 244 GLY B CA 1
ATOM 6313 C C . GLY B 1 244 ? 23.969 -25.75 -21.562 1 95.12 244 GLY B C 1
ATOM 6314 O O . GLY B 1 244 ? 22.766 -25.453 -21.562 1 95.12 244 GLY B O 1
ATOM 6315 N N . PRO B 1 245 ? 24.922 -24.938 -21.156 1 92.38 245 PRO B N 1
ATOM 6316 C CA . PRO B 1 245 ? 24.562 -23.609 -20.672 1 92.38 245 PRO B CA 1
ATOM 6317 C C . PRO B 1 245 ? 23.875 -22.766 -21.75 1 92.38 245 PRO B C 1
ATOM 6319 O O . PRO B 1 245 ? 23.062 -21.891 -21.422 1 92.38 245 PRO B O 1
ATOM 6322 N N . GLU B 1 246 ? 24.109 -23.094 -23.031 1 91.44 246 GLU B N 1
ATOM 6323 C CA . GLU B 1 246 ? 23.609 -22.266 -24.125 1 91.44 246 GLU B CA 1
ATOM 6324 C C . GLU B 1 246 ? 22.406 -22.922 -24.812 1 91.44 246 GLU B C 1
ATOM 6326 O O . GLU B 1 246 ? 21.953 -22.469 -25.859 1 91.44 246 GLU B O 1
ATOM 6331 N N . ALA B 1 247 ? 22.016 -24.016 -24.172 1 95.69 247 ALA B N 1
ATOM 6332 C CA . ALA B 1 247 ? 20.875 -24.703 -24.781 1 95.69 247 ALA B CA 1
ATOM 6333 C C . ALA B 1 247 ? 19.688 -23.766 -24.922 1 95.69 247 ALA B C 1
ATOM 6335 O O . ALA B 1 247 ? 19.375 -22.984 -24.016 1 95.69 247 ALA B O 1
ATOM 6336 N N . ARG B 1 248 ? 19 -23.844 -26.062 1 94 248 ARG B N 1
ATOM 6337 C CA . ARG B 1 248 ? 17.891 -22.953 -26.359 1 94 248 ARG B CA 1
ATOM 6338 C C . ARG B 1 248 ? 16.594 -23.484 -25.75 1 94 248 ARG B C 1
ATOM 6340 O O . ARG B 1 248 ? 16.453 -24.688 -25.516 1 94 248 ARG B O 1
ATOM 6347 N N . ILE B 1 249 ? 15.719 -22.656 -25.5 1 95.62 249 ILE B N 1
ATOM 6348 C CA . ILE B 1 249 ? 14.391 -23.031 -25.031 1 95.62 249 ILE B CA 1
ATOM 6349 C C . ILE B 1 249 ? 13.633 -23.75 -26.141 1 95.62 249 ILE B C 1
ATOM 6351 O O . ILE B 1 249 ? 13.68 -23.344 -27.297 1 95.62 249 ILE B O 1
ATOM 6355 N N . HIS B 1 250 ? 13.055 -24.812 -25.797 1 94.56 250 HIS B N 1
ATOM 6356 C CA . HIS B 1 250 ? 12.281 -25.594 -26.75 1 94.56 250 HIS B CA 1
ATOM 6357 C C . HIS B 1 250 ? 11.18 -24.75 -27.391 1 94.56 250 HIS B C 1
ATOM 6359 O O . HIS B 1 250 ? 10.531 -23.953 -26.703 1 94.56 250 HIS B O 1
ATOM 6365 N N . PRO B 1 251 ? 10.859 -24.922 -28.656 1 91.56 251 PRO B N 1
ATOM 6366 C CA . PRO B 1 251 ? 9.875 -24.109 -29.375 1 91.56 251 PRO B CA 1
ATOM 6367 C C . PRO B 1 251 ? 8.484 -24.172 -28.75 1 91.56 251 PRO B C 1
ATOM 6369 O O . PRO B 1 251 ? 7.773 -23.172 -28.703 1 91.56 251 PRO B O 1
ATOM 6372 N N . MET B 1 252 ? 8.125 -25.297 -28.312 1 92.69 252 MET B N 1
ATOM 6373 C CA . MET B 1 252 ? 6.82 -25.438 -27.672 1 92.69 252 MET B CA 1
ATOM 6374 C C . MET B 1 252 ? 6.691 -24.5 -26.469 1 92.69 252 MET B C 1
ATOM 6376 O O . MET B 1 252 ? 5.656 -23.859 -26.297 1 92.69 252 MET B O 1
ATOM 6380 N N . VAL B 1 253 ? 7.734 -24.453 -25.688 1 94.44 253 VAL B N 1
ATOM 6381 C CA . VAL B 1 253 ? 7.758 -23.609 -24.5 1 94.44 253 VAL B CA 1
ATOM 6382 C C . VAL B 1 253 ? 7.703 -22.141 -24.906 1 94.44 253 VAL B C 1
ATOM 6384 O O . VAL B 1 253 ? 6.973 -21.344 -24.312 1 94.44 253 VAL B O 1
ATOM 6387 N N . HIS B 1 254 ? 8.406 -21.828 -25.906 1 93.56 254 HIS B N 1
ATOM 6388 C CA . HIS B 1 254 ? 8.398 -20.469 -26.453 1 93.56 254 HIS B CA 1
ATOM 6389 C C . HIS B 1 254 ? 7.004 -20.062 -26.906 1 93.56 254 HIS B C 1
ATOM 6391 O O . HIS B 1 254 ? 6.57 -18.938 -26.641 1 93.56 254 HIS B O 1
ATOM 6397 N N . LEU B 1 255 ? 6.324 -20.953 -27.578 1 93.44 255 LEU B N 1
ATOM 6398 C CA . LEU B 1 255 ? 4.98 -20.688 -28.078 1 93.44 255 LEU B CA 1
ATOM 6399 C C . LEU B 1 255 ? 4.012 -20.469 -26.922 1 93.44 255 LEU B C 1
ATOM 6401 O O . LEU B 1 255 ? 3.154 -19.578 -26.984 1 93.44 255 LEU B O 1
ATOM 6405 N N . ILE B 1 256 ? 4.152 -21.25 -25.922 1 93.12 256 ILE B N 1
ATOM 6406 C CA . ILE B 1 256 ? 3.266 -21.125 -24.766 1 93.12 256 ILE B CA 1
ATOM 6407 C C . ILE B 1 256 ? 3.473 -19.781 -24.078 1 93.12 256 ILE B C 1
ATOM 6409 O O . ILE B 1 256 ? 2.506 -19.094 -23.75 1 93.12 256 ILE B O 1
ATOM 6413 N N . ILE B 1 257 ? 4.691 -19.375 -23.859 1 91.56 257 ILE B N 1
ATOM 6414 C CA . ILE B 1 257 ? 5.012 -18.109 -23.219 1 91.56 257 ILE B CA 1
ATOM 6415 C C . ILE B 1 257 ? 4.469 -16.953 -24.047 1 91.56 257 ILE B C 1
ATOM 6417 O O . ILE B 1 257 ? 3.906 -15.992 -23.516 1 91.56 257 ILE B O 1
ATOM 6421 N N . GLU B 1 258 ? 4.645 -17.047 -25.328 1 90.75 258 GLU B N 1
ATOM 6422 C CA . GLU B 1 258 ? 4.141 -16.016 -26.219 1 90.75 258 GLU B CA 1
ATOM 6423 C C . GLU B 1 258 ? 2.617 -15.945 -26.188 1 90.75 258 GLU B C 1
ATOM 6425 O O . GLU B 1 258 ? 2.043 -14.852 -26.188 1 90.75 258 GLU B O 1
ATOM 6430 N N . PHE B 1 259 ? 2.012 -17.109 -26.219 1 91.19 259 PHE B N 1
ATOM 6431 C CA . PHE B 1 259 ? 0.561 -17.234 -26.141 1 91.19 259 PHE B CA 1
ATOM 6432 C C . PHE B 1 259 ? 0.027 -16.531 -24.891 1 91.19 259 PHE B C 1
ATOM 6434 O O . PHE B 1 259 ? -0.908 -15.727 -24.984 1 91.19 259 PHE B O 1
ATOM 6441 N N . LEU B 1 260 ? 0.634 -16.719 -23.766 1 88.75 260 LEU B N 1
ATOM 6442 C CA . LEU B 1 260 ? 0.202 -16.156 -22.5 1 88.75 260 LEU B CA 1
ATOM 6443 C C . LEU B 1 260 ? 0.477 -14.648 -22.438 1 88.75 260 LEU B C 1
ATOM 6445 O O . LEU B 1 260 ? -0.335 -13.883 -21.922 1 88.75 260 LEU B O 1
ATOM 6449 N N . SER B 1 261 ? 1.58 -14.203 -22.953 1 88.38 261 SER B N 1
ATOM 6450 C CA . SER B 1 261 ? 1.925 -12.789 -23 1 88.38 261 SER B CA 1
ATOM 6451 C C . SER B 1 261 ? 0.929 -12.008 -23.844 1 88.38 261 SER B C 1
ATOM 6453 O O . SER B 1 261 ? 0.451 -10.945 -23.438 1 88.38 261 SER B O 1
ATOM 6455 N N . LEU B 1 262 ? 0.597 -12.555 -25.016 1 87.75 262 LEU B N 1
ATOM 6456 C CA . LEU B 1 262 ? -0.331 -11.898 -25.938 1 87.75 262 LEU B CA 1
ATOM 6457 C C . LEU B 1 262 ? -1.726 -11.812 -25.312 1 87.75 262 LEU B C 1
ATOM 6459 O O . LEU B 1 262 ? -2.385 -10.773 -25.422 1 87.75 262 LEU B O 1
ATOM 6463 N N . ASN B 1 263 ? -2.121 -12.891 -24.688 1 86.44 263 ASN B N 1
ATOM 6464 C CA . ASN B 1 263 ? -3.438 -12.867 -24.047 1 86.44 263 ASN B CA 1
ATOM 6465 C C . ASN B 1 263 ? -3.547 -11.758 -23.016 1 86.44 263 ASN B C 1
ATOM 6467 O O . ASN B 1 263 ? -4.543 -11.031 -22.984 1 86.44 263 ASN B O 1
ATOM 6471 N N . LYS B 1 264 ? -2.576 -11.633 -22.188 1 85.38 264 LYS B N 1
ATOM 6472 C CA . LYS B 1 264 ? -2.617 -10.617 -21.125 1 85.38 264 LYS B CA 1
ATOM 6473 C C . LYS B 1 264 ? -2.605 -9.211 -21.719 1 85.38 264 LYS B C 1
ATOM 6475 O O . LYS B 1 264 ? -3.383 -8.352 -21.297 1 85.38 264 LYS B O 1
ATOM 6480 N N . LYS B 1 265 ? -1.775 -9.008 -22.719 1 81.94 265 LYS B N 1
ATOM 6481 C CA . LYS B 1 265 ? -1.692 -7.707 -23.375 1 81.94 265 LYS B CA 1
ATOM 6482 C C . LYS B 1 265 ? -3.041 -7.309 -23.969 1 81.94 265 LYS B C 1
ATOM 6484 O O . LYS B 1 265 ? -3.455 -6.152 -23.859 1 81.94 265 LYS B O 1
ATOM 6489 N N . ILE B 1 266 ? -3.697 -8.281 -24.562 1 82.88 266 ILE B N 1
ATOM 6490 C CA . ILE B 1 266 ? -4.961 -8.023 -25.234 1 82.88 266 ILE B CA 1
ATOM 6491 C C . ILE B 1 266 ? -6.07 -7.82 -24.203 1 82.88 266 ILE B C 1
ATOM 6493 O O . ILE B 1 266 ? -6.898 -6.918 -24.359 1 82.88 266 ILE B O 1
ATOM 6497 N N . SER B 1 267 ? -6.074 -8.578 -23.172 1 82.62 267 SER B N 1
ATOM 6498 C CA . SER B 1 267 ? -7.113 -8.508 -22.156 1 82.62 267 SER B CA 1
ATOM 6499 C C . SER B 1 267 ? -7.086 -7.168 -21.438 1 82.62 267 SER B C 1
ATOM 6501 O O . SER B 1 267 ? -8.109 -6.715 -20.906 1 82.62 267 SER B O 1
ATOM 6503 N N . ASN B 1 268 ? -5.992 -6.512 -21.453 1 79.31 268 ASN B N 1
ATOM 6504 C CA . ASN B 1 268 ? -5.848 -5.23 -20.781 1 79.31 268 ASN B CA 1
ATOM 6505 C C . ASN B 1 268 ? -6.402 -4.082 -21.609 1 79.31 268 ASN B C 1
ATOM 6507 O O . ASN B 1 268 ? -6.609 -2.98 -21.109 1 79.31 268 ASN B O 1
ATOM 6511 N N . ARG B 1 269 ? -6.605 -4.301 -22.922 1 77.5 269 ARG B N 1
ATOM 6512 C CA . ARG B 1 269 ? -6.941 -3.207 -23.828 1 77.5 269 ARG B CA 1
ATOM 6513 C C . ARG B 1 269 ? -8.43 -3.213 -24.172 1 77.5 269 ARG B C 1
ATOM 6515 O O . ARG B 1 269 ? -8.883 -2.42 -24.984 1 77.5 269 ARG B O 1
ATOM 6522 N N . GLY B 1 270 ? -9.258 -3.99 -23.609 1 72.31 270 GLY B N 1
ATOM 6523 C CA . GLY B 1 270 ? -10.703 -3.957 -23.797 1 72.31 270 GLY B CA 1
ATOM 6524 C C . GLY B 1 270 ? -11.195 -4.934 -24.844 1 72.31 270 GLY B C 1
ATOM 6525 O O . GLY B 1 270 ? -10.398 -5.488 -25.609 1 72.31 270 GLY B O 1
ATOM 6526 N N . SER B 1 271 ? -12.484 -5.066 -24.953 1 72.56 271 SER B N 1
ATOM 6527 C CA . SER B 1 271 ? -13.117 -6.07 -25.797 1 72.56 271 SER B CA 1
ATOM 6528 C C . SER B 1 271 ? -13.016 -5.691 -27.266 1 72.56 271 SER B C 1
ATOM 6530 O O . SER B 1 271 ? -12.961 -6.562 -28.141 1 72.56 271 SER B O 1
ATOM 6532 N N . TRP B 1 272 ? -12.922 -4.473 -27.531 1 73.25 272 TRP B N 1
ATOM 6533 C CA . TRP B 1 272 ? -12.875 -4.031 -28.922 1 73.25 272 TRP B CA 1
ATOM 6534 C C . TRP B 1 272 ? -11.562 -4.434 -29.578 1 73.25 272 TRP B C 1
ATOM 6536 O O . TRP B 1 272 ? -11.508 -4.691 -30.781 1 73.25 272 TRP B O 1
ATOM 6546 N N . TYR B 1 273 ? -10.539 -4.469 -28.844 1 79.38 273 TYR B N 1
ATOM 6547 C CA . TYR B 1 273 ? -9.188 -4.723 -29.344 1 79.38 273 TYR B CA 1
ATOM 6548 C C . TYR B 1 273 ? -9.016 -6.191 -29.703 1 79.38 273 TYR B C 1
ATOM 6550 O O . TYR B 1 273 ? -8.312 -6.52 -30.672 1 79.38 273 TYR B O 1
ATOM 6558 N N . LYS B 1 274 ? -9.711 -7.031 -29.062 1 80.31 274 LYS B N 1
ATOM 6559 C CA . LYS B 1 274 ? -9.531 -8.477 -29.188 1 80.31 274 LYS B CA 1
ATOM 6560 C C . LYS B 1 274 ? -9.961 -8.961 -30.578 1 80.31 274 LYS B C 1
ATOM 6562 O O . LYS B 1 274 ? -9.43 -9.953 -31.078 1 80.31 274 LYS B O 1
ATOM 6567 N N . ASN B 1 275 ? -10.812 -8.203 -31.172 1 79.88 275 ASN B N 1
ATOM 6568 C CA . ASN B 1 275 ? -11.398 -8.703 -32.406 1 79.88 275 ASN B CA 1
ATOM 6569 C C . ASN B 1 275 ? -10.734 -8.086 -33.625 1 79.88 275 ASN B C 1
ATOM 6571 O O . ASN B 1 275 ? -11.141 -8.359 -34.781 1 79.88 275 ASN B O 1
ATOM 6575 N N . LEU B 1 276 ? -9.672 -7.418 -33.469 1 84.19 276 LEU B N 1
ATOM 6576 C CA . LEU B 1 276 ? -8.992 -6.801 -34.594 1 84.19 276 LEU B CA 1
ATOM 6577 C C . LEU B 1 276 ? -8.297 -7.852 -35.469 1 84.19 276 LEU B C 1
ATOM 6579 O O . LEU B 1 276 ? -7.727 -8.805 -34.938 1 84.19 276 LEU B O 1
ATOM 6583 N N . PRO B 1 277 ? -8.359 -7.715 -36.719 1 87.62 277 PRO B N 1
ATOM 6584 C CA . PRO B 1 277 ? -7.777 -8.719 -37.625 1 87.62 277 PRO B CA 1
ATOM 6585 C C . PRO B 1 277 ? -6.273 -8.531 -37.812 1 87.62 277 PRO B C 1
ATOM 6587 O O . PRO B 1 277 ? -5.652 -9.273 -38.594 1 87.62 277 PRO B O 1
ATOM 6590 N N . VAL B 1 278 ? -5.707 -7.551 -37.188 1 87.12 278 VAL B N 1
ATOM 6591 C CA . VAL B 1 278 ? -4.285 -7.262 -37.344 1 87.12 278 VAL B CA 1
ATOM 6592 C C . VAL B 1 278 ? -3.652 -7.098 -35.938 1 87.12 278 VAL B C 1
ATOM 6594 O O . VAL B 1 278 ? -4.352 -7.102 -34.938 1 87.12 278 VAL B O 1
ATOM 6597 N N . GLY B 1 279 ? -2.316 -7.102 -35.906 1 90.25 279 GLY B N 1
ATOM 6598 C CA . GLY B 1 279 ? -1.616 -6.797 -34.688 1 90.25 279 GLY B CA 1
ATOM 6599 C C . GLY B 1 279 ? -1.569 -7.969 -33.719 1 90.25 279 GLY B C 1
ATOM 6600 O O . GLY B 1 279 ? -1.488 -9.125 -34.125 1 90.25 279 GLY B O 1
ATOM 6601 N N . ASP B 1 280 ? -1.615 -7.656 -32.406 1 89.75 280 ASP B N 1
ATOM 6602 C CA . ASP B 1 280 ? -1.462 -8.648 -31.344 1 89.75 280 ASP B CA 1
ATOM 6603 C C . ASP B 1 280 ? -2.609 -9.656 -31.359 1 89.75 280 ASP B C 1
ATOM 6605 O O . ASP B 1 280 ? -2.396 -10.852 -31.141 1 89.75 280 ASP B O 1
ATOM 6609 N N . PRO B 1 281 ? -3.865 -9.219 -31.641 1 89.94 281 PRO B N 1
ATOM 6610 C CA . PRO B 1 281 ? -4.957 -10.188 -31.688 1 89.94 281 PRO B CA 1
ATOM 6611 C C . PRO B 1 281 ? -4.773 -11.234 -32.781 1 89.94 281 PRO B C 1
ATOM 6613 O O . PRO B 1 281 ? -5.02 -12.422 -32.562 1 89.94 281 PRO B O 1
ATOM 6616 N N . LYS B 1 282 ? -4.418 -10.828 -33.938 1 92.38 282 LYS B N 1
ATOM 6617 C CA . LYS B 1 282 ? -4.133 -11.781 -35 1 92.38 282 LYS B CA 1
ATOM 6618 C C . LYS B 1 282 ? -2.98 -12.703 -34.625 1 92.38 282 LYS B C 1
ATOM 6620 O O . LYS B 1 282 ? -3.045 -13.914 -34.844 1 92.38 282 LYS B O 1
ATOM 6625 N N . LYS B 1 283 ? -1.941 -12.094 -34.125 1 93.5 283 LYS B N 1
ATOM 6626 C CA . LYS B 1 283 ? -0.792 -12.883 -33.688 1 93.5 283 LYS B CA 1
ATOM 6627 C C . LYS B 1 283 ? -1.196 -13.93 -32.656 1 93.5 283 LYS B C 1
ATOM 6629 O O . LYS B 1 283 ? -0.694 -15.055 -32.688 1 93.5 283 LYS B O 1
ATOM 6634 N N . LEU B 1 284 ? -2.027 -13.586 -31.75 1 92.81 284 LEU B N 1
ATOM 6635 C CA . LEU B 1 284 ? -2.521 -14.523 -30.75 1 92.81 284 LEU B CA 1
ATOM 6636 C C . LEU B 1 284 ? -3.219 -15.711 -31.422 1 92.81 284 LEU B C 1
ATOM 6638 O O . LEU B 1 284 ? -2.986 -16.859 -31.047 1 92.81 284 LEU B O 1
ATOM 6642 N N . ARG B 1 285 ? -4.047 -15.484 -32.375 1 93.19 285 ARG B N 1
ATOM 6643 C CA . ARG B 1 285 ? -4.738 -16.547 -33.094 1 93.19 285 ARG B CA 1
ATOM 6644 C C . ARG B 1 285 ? -3.748 -17.453 -33.844 1 93.19 285 ARG B C 1
ATOM 6646 O O . ARG B 1 285 ? -3.895 -18.672 -33.844 1 93.19 285 ARG B O 1
ATOM 6653 N N . ASP B 1 286 ? -2.785 -16.828 -34.406 1 94.5 286 ASP B N 1
ATOM 6654 C CA . ASP B 1 286 ? -1.773 -17.594 -35.125 1 94.5 286 ASP B CA 1
ATOM 6655 C C . ASP B 1 286 ? -0.971 -18.469 -34.188 1 94.5 286 ASP B C 1
ATOM 6657 O O . ASP B 1 286 ? -0.751 -19.656 -34.469 1 94.5 286 ASP B O 1
ATOM 6661 N N . VAL B 1 287 ? -0.527 -17.906 -33.125 1 94.75 287 VAL B N 1
ATOM 6662 C CA . VAL B 1 287 ? 0.258 -18.625 -32.125 1 94.75 287 VAL B CA 1
ATOM 6663 C C . VAL B 1 287 ? -0.58 -19.75 -31.516 1 94.75 287 VAL B C 1
ATOM 6665 O O . VAL B 1 287 ? -0.075 -20.859 -31.281 1 94.75 287 VAL B O 1
ATOM 6668 N N . ARG B 1 288 ? -1.819 -19.469 -31.266 1 93.12 288 ARG B N 1
ATOM 6669 C CA . ARG B 1 288 ? -2.727 -20.484 -30.75 1 93.12 288 ARG B CA 1
ATOM 6670 C C . ARG B 1 288 ? -2.828 -21.672 -31.703 1 93.12 288 ARG B C 1
ATOM 6672 O O . ARG B 1 288 ? -2.715 -22.828 -31.281 1 93.12 288 ARG B O 1
ATOM 6679 N N . THR B 1 289 ? -3.037 -21.391 -32.938 1 94.38 289 THR B N 1
ATOM 6680 C CA . THR B 1 289 ? -3.16 -22.438 -33.938 1 94.38 289 THR B CA 1
ATOM 6681 C C . THR B 1 289 ? -1.892 -23.281 -34 1 94.38 289 THR B C 1
ATOM 6683 O O . THR B 1 289 ? -1.959 -24.516 -34 1 94.38 289 THR B O 1
ATOM 6686 N N . GLU B 1 290 ? -0.82 -22.594 -34.062 1 94.88 290 GLU B N 1
ATOM 6687 C CA . GLU B 1 290 ? 0.458 -23.297 -34.094 1 94.88 290 GLU B CA 1
ATOM 6688 C C . GLU B 1 290 ? 0.67 -24.141 -32.844 1 94.88 290 GLU B C 1
ATOM 6690 O O . GLU B 1 290 ? 1.118 -25.281 -32.906 1 94.88 290 GLU B O 1
ATOM 6695 N N . LEU B 1 291 ? 0.418 -23.625 -31.75 1 94.44 291 LEU B N 1
ATOM 6696 C CA . LEU B 1 291 ? 0.578 -24.312 -30.469 1 94.44 291 LEU B CA 1
ATOM 6697 C C . LEU B 1 291 ? -0.275 -25.578 -30.422 1 94.44 291 LEU B C 1
ATOM 6699 O O . LEU B 1 291 ? 0.205 -26.641 -30.016 1 94.44 291 LEU B O 1
ATOM 6703 N N . TYR B 1 292 ? -1.518 -25.484 -30.844 1 92.56 292 TYR B N 1
ATOM 6704 C CA . TYR B 1 292 ? -2.422 -26.625 -30.844 1 92.56 292 TYR B CA 1
ATOM 6705 C C . TYR B 1 292 ? -1.909 -27.719 -31.781 1 92.56 292 TYR B C 1
ATOM 6707 O O . TYR B 1 292 ? -1.968 -28.906 -31.438 1 92.56 292 TYR B O 1
ATOM 6715 N N . GLU B 1 293 ? -1.373 -27.312 -32.812 1 93.81 293 GLU B N 1
ATOM 6716 C CA . GLU B 1 293 ? -0.839 -28.281 -33.781 1 93.81 293 GLU B CA 1
ATOM 6717 C C . GLU B 1 293 ? 0.392 -28.984 -33.219 1 93.81 293 GLU B C 1
ATOM 6719 O O . GLU B 1 293 ? 0.512 -30.203 -33.312 1 93.81 293 GLU B O 1
ATOM 6724 N N . VAL B 1 294 ? 1.21 -28.219 -32.688 1 91.62 294 VAL B N 1
ATOM 6725 C CA . VAL B 1 294 ? 2.445 -28.766 -32.125 1 91.62 294 VAL B CA 1
ATOM 6726 C C . VAL B 1 294 ? 2.119 -29.75 -31 1 91.62 294 VAL B C 1
ATOM 6728 O O . VAL B 1 294 ? 2.689 -30.844 -30.938 1 91.62 294 VAL B O 1
ATOM 6731 N N . LEU B 1 295 ? 1.237 -29.438 -30.172 1 91.06 295 LEU B N 1
ATOM 6732 C CA . LEU B 1 295 ? 0.921 -30.281 -29.016 1 91.06 295 LEU B CA 1
ATOM 6733 C C . LEU B 1 295 ? 0.121 -31.5 -29.438 1 91.06 295 LEU B C 1
ATOM 6735 O O . LEU B 1 295 ? 0.257 -32.562 -28.844 1 91.06 295 LEU B O 1
ATOM 6739 N N . ARG B 1 296 ? -0.731 -31.312 -30.453 1 91.38 296 ARG B N 1
ATOM 6740 C CA . ARG B 1 296 ? -1.427 -32.469 -31.016 1 91.38 296 ARG B CA 1
ATOM 6741 C C . ARG B 1 296 ? -0.437 -33.5 -31.547 1 91.38 296 ARG B C 1
ATOM 6743 O O . ARG B 1 296 ? -0.56 -34.688 -31.266 1 91.38 296 ARG B O 1
ATOM 6750 N N . ASP B 1 297 ? 0.483 -33 -32.219 1 91.56 297 ASP B N 1
ATOM 6751 C CA . ASP B 1 297 ? 1.503 -33.875 -32.781 1 91.56 297 ASP B CA 1
ATOM 6752 C C . ASP B 1 297 ? 2.295 -34.562 -31.688 1 91.56 297 ASP B C 1
ATOM 6754 O O . ASP B 1 297 ? 2.551 -35.781 -31.766 1 91.56 297 ASP B O 1
ATOM 6758 N N . ALA B 1 298 ? 2.648 -33.812 -30.75 1 89 298 ALA B N 1
ATOM 6759 C CA . ALA B 1 298 ? 3.404 -34.375 -29.641 1 89 298 ALA B CA 1
ATOM 6760 C C . ALA B 1 298 ? 2.582 -35.438 -28.891 1 89 298 ALA B C 1
ATOM 6762 O O . ALA B 1 298 ? 3.113 -36.469 -28.469 1 89 298 ALA B O 1
ATOM 6763 N N . THR B 1 299 ? 1.311 -35.188 -28.719 1 90.88 299 THR B N 1
ATOM 6764 C CA . THR B 1 299 ? 0.404 -36.094 -28.031 1 90.88 299 THR B CA 1
ATOM 6765 C C . THR B 1 299 ? 0.256 -37.406 -28.812 1 90.88 299 THR B C 1
ATOM 6767 O O . THR B 1 299 ? 0.277 -38.5 -28.234 1 90.88 299 THR B O 1
ATOM 6770 N N . ASP B 1 300 ? 0.183 -37.281 -30.047 1 90.19 300 ASP B N 1
ATOM 6771 C CA . ASP B 1 300 ? 0.016 -38.469 -30.891 1 90.19 300 ASP B CA 1
ATOM 6772 C C . ASP B 1 300 ? 1.28 -39.312 -30.906 1 90.19 300 ASP B C 1
ATOM 6774 O O . ASP B 1 300 ? 1.203 -40.562 -30.969 1 90.19 300 ASP B O 1
ATOM 6778 N N . LYS B 1 301 ? 2.354 -38.719 -30.781 1 86.44 301 LYS B N 1
ATOM 6779 C CA . LYS B 1 301 ? 3.633 -39.438 -30.812 1 86.44 301 LYS B CA 1
ATOM 6780 C C . LYS B 1 301 ? 3.936 -40.094 -29.484 1 86.44 301 LYS B C 1
ATOM 6782 O O . LYS B 1 301 ? 4.727 -41.031 -29.422 1 86.44 301 LYS B O 1
ATOM 6787 N N . ALA B 1 302 ? 3.445 -39.594 -28.453 1 79.25 302 ALA B N 1
ATOM 6788 C CA . ALA B 1 302 ? 3.723 -40.125 -27.109 1 79.25 302 ALA B CA 1
ATOM 6789 C C . ALA B 1 302 ? 3.025 -41.469 -26.875 1 79.25 302 ALA B C 1
ATOM 6791 O O . ALA B 1 302 ? 3.318 -42.156 -25.906 1 79.25 302 ALA B O 1
ATOM 6792 N N . VAL B 1 303 ? 2.357 -41.969 -27.781 1 68.69 303 VAL B N 1
ATOM 6793 C CA . VAL B 1 303 ? 1.545 -43.188 -27.641 1 68.69 303 VAL B CA 1
ATOM 6794 C C . VAL B 1 303 ? 2.439 -44.406 -27.688 1 68.69 303 VAL B C 1
ATOM 6796 O O . VAL B 1 303 ? 3.246 -44.562 -28.609 1 68.69 303 VAL B O 1
ATOM 6799 N N . ARG B 1 304 ? 2.453 -45.094 -26.484 1 72.19 304 ARG B N 1
ATOM 6800 C CA . ARG B 1 304 ? 3.074 -46.438 -26.453 1 72.19 304 ARG B CA 1
ATOM 6801 C C . ARG B 1 304 ? 2.113 -47.5 -26.969 1 72.19 304 ARG B C 1
ATOM 6803 O O . ARG B 1 304 ? 1.083 -47.75 -26.344 1 72.19 304 ARG B O 1
ATOM 6810 N N . PRO B 1 305 ? 2.457 -47.969 -28.125 1 63.94 305 PRO B N 1
ATOM 6811 C CA . PRO B 1 305 ? 1.54 -48.969 -28.688 1 63.94 305 PRO B CA 1
ATOM 6812 C C . PRO B 1 305 ? 1.449 -50.219 -27.812 1 63.94 305 PRO B C 1
ATOM 6814 O O . PRO B 1 305 ? 2.439 -50.625 -27.203 1 63.94 305 PRO B O 1
ATOM 6817 N N . GLY B 1 306 ? 0.275 -50.812 -27.656 1 65.88 306 GLY B N 1
ATOM 6818 C CA . GLY B 1 306 ? 0.073 -52.156 -27.141 1 65.88 306 GLY B CA 1
ATOM 6819 C C . GLY B 1 306 ? -0.272 -52.156 -25.672 1 65.88 306 GLY B C 1
ATOM 6820 O O . GLY B 1 306 ? -0.31 -53.219 -25.047 1 65.88 306 GLY B O 1
ATOM 6821 N N . MET B 1 307 ? -0.424 -50.969 -25.125 1 75.44 307 MET B N 1
ATOM 6822 C CA . MET B 1 307 ? -0.781 -51 -23.719 1 75.44 307 MET B CA 1
ATOM 6823 C C . MET B 1 307 ? -2.295 -51.031 -23.547 1 75.44 307 MET B C 1
ATOM 6825 O O . MET B 1 307 ? -3.025 -50.375 -24.281 1 75.44 307 MET B O 1
ATOM 6829 N N . GLY B 1 308 ? -2.916 -51.844 -22.766 1 85.62 308 GLY B N 1
ATOM 6830 C CA . GLY B 1 308 ? -4.344 -52.062 -22.562 1 85.62 308 GLY B CA 1
ATOM 6831 C C . GLY B 1 308 ? -4.973 -50.969 -21.703 1 85.62 308 GLY B C 1
ATOM 6832 O O . GLY B 1 308 ? -4.27 -50.188 -21.078 1 85.62 308 GLY B O 1
ATOM 6833 N N . ASP B 1 309 ? -6.254 -50.844 -21.781 1 92.62 309 ASP B N 1
ATOM 6834 C CA . ASP B 1 309 ? -7.051 -49.906 -20.984 1 92.62 309 ASP B CA 1
ATOM 6835 C C . ASP B 1 309 ? -7.004 -50.281 -19.5 1 92.62 309 ASP B C 1
ATOM 6837 O O . ASP B 1 309 ? -6.836 -51.469 -19.141 1 92.62 309 ASP B O 1
ATOM 6841 N N . LEU B 1 310 ? -6.996 -49.281 -18.703 1 94.5 310 LEU B N 1
ATOM 6842 C CA . LEU B 1 310 ? -7.039 -49.438 -17.266 1 94.5 310 LEU B CA 1
ATOM 6843 C C . LEU B 1 310 ? -8.062 -48.5 -16.641 1 94.5 310 LEU B C 1
ATOM 6845 O O . LEU B 1 310 ? -8.352 -47.438 -17.172 1 94.5 310 LEU B O 1
ATOM 6849 N N . PRO B 1 311 ? -8.641 -48.969 -15.461 1 94.94 311 PRO B N 1
ATOM 6850 C CA . PRO B 1 311 ? -9.469 -48 -14.719 1 94.94 311 PRO B CA 1
ATOM 6851 C C . PRO B 1 311 ? -8.711 -46.75 -14.344 1 94.94 311 PRO B C 1
ATOM 6853 O O . PRO B 1 311 ? -7.496 -46.781 -14.125 1 94.94 311 PRO B O 1
ATOM 6856 N N . LEU B 1 312 ? -9.43 -45.656 -14.203 1 93.56 312 LEU B N 1
ATOM 6857 C CA . LEU B 1 312 ? -8.875 -44.344 -14.039 1 93.56 312 LEU B CA 1
ATOM 6858 C C . LEU B 1 312 ? -7.762 -44.344 -13 1 93.56 312 LEU B C 1
ATOM 6860 O O . LEU B 1 312 ? -6.648 -43.875 -13.273 1 93.56 312 LEU B O 1
ATOM 6864 N N . HIS B 1 313 ? -7.957 -44.875 -11.82 1 91.5 313 HIS B N 1
ATOM 6865 C CA . HIS B 1 313 ? -7.02 -44.812 -10.711 1 91.5 313 HIS B CA 1
ATOM 6866 C C . HIS B 1 313 ? -5.785 -45.656 -10.969 1 91.5 313 HIS B C 1
ATOM 6868 O O . HIS B 1 313 ? -4.664 -45.25 -10.648 1 91.5 313 HIS B O 1
ATOM 6874 N N . ASP B 1 314 ? -5.996 -46.812 -11.539 1 93.25 314 ASP B N 1
ATOM 6875 C CA . ASP B 1 314 ? -4.883 -47.688 -11.875 1 93.25 314 ASP B CA 1
ATOM 6876 C C . ASP B 1 314 ? -4.027 -47.094 -12.992 1 93.25 314 ASP B C 1
ATOM 6878 O O . ASP B 1 314 ? -2.799 -47.188 -12.961 1 93.25 314 ASP B O 1
ATOM 6882 N N . ALA B 1 315 ? -4.777 -46.562 -13.93 1 93.31 315 ALA B N 1
ATOM 6883 C CA . ALA B 1 315 ? -4.07 -45.906 -15.031 1 93.31 315 ALA B CA 1
ATOM 6884 C C . ALA B 1 315 ? -3.182 -44.781 -14.508 1 93.31 315 ALA B C 1
ATOM 6886 O O . ALA B 1 315 ? -2.053 -44.594 -14.969 1 93.31 315 ALA B O 1
ATOM 6887 N N . ALA B 1 316 ? -3.686 -44.031 -13.578 1 92.44 316 ALA B N 1
ATOM 6888 C CA . ALA B 1 316 ? -2.953 -42.906 -13.008 1 92.44 316 ALA B CA 1
ATOM 6889 C C . ALA B 1 316 ? -1.686 -43.375 -12.305 1 92.44 316 ALA B C 1
ATOM 6891 O O . ALA B 1 316 ? -0.645 -42.719 -12.383 1 92.44 316 ALA B O 1
ATOM 6892 N N . LEU B 1 317 ? -1.696 -44.469 -11.648 1 91.31 317 LEU B N 1
ATOM 6893 C CA . LEU B 1 317 ? -0.577 -45 -10.867 1 91.31 317 LEU B CA 1
ATOM 6894 C C . LEU B 1 317 ? 0.472 -45.625 -11.773 1 91.31 317 LEU B C 1
ATOM 6896 O O . LEU B 1 317 ? 1.662 -45.625 -11.453 1 91.31 317 LEU B O 1
ATOM 6900 N N . GLU B 1 318 ? 0.044 -46.062 -12.914 1 89.12 318 GLU B N 1
ATOM 6901 C CA . GLU B 1 318 ? 0.955 -46.812 -13.766 1 89.12 318 GLU B CA 1
ATOM 6902 C C . GLU B 1 318 ? 1.491 -45.969 -14.906 1 89.12 318 GLU B C 1
ATOM 6904 O O . GLU B 1 318 ? 2.459 -46.344 -15.57 1 89.12 318 GLU B O 1
ATOM 6909 N N . ALA B 1 319 ? 0.863 -44.906 -15.07 1 90.5 319 ALA B N 1
ATOM 6910 C CA . ALA B 1 319 ? 1.184 -44.094 -16.234 1 90.5 319 ALA B CA 1
ATOM 6911 C C . ALA B 1 319 ? 2.605 -43.531 -16.141 1 90.5 319 ALA B C 1
ATOM 6913 O O . ALA B 1 319 ? 3.102 -43.25 -15.047 1 90.5 319 ALA B O 1
ATOM 6914 N N . THR B 1 320 ? 3.227 -43.344 -17.281 1 90 320 THR B N 1
ATOM 6915 C CA . THR B 1 320 ? 4.555 -42.75 -17.359 1 90 320 THR B CA 1
ATOM 6916 C C . THR B 1 320 ? 4.465 -41.25 -17.656 1 90 320 THR B C 1
ATOM 6918 O O . THR B 1 320 ? 5.445 -40.531 -17.5 1 90 320 THR B O 1
ATOM 6921 N N . SER B 1 321 ? 3.354 -40.906 -18.094 1 93.06 321 SER B N 1
ATOM 6922 C CA . SER B 1 321 ? 3.047 -39.5 -18.391 1 93.06 321 SER B CA 1
ATOM 6923 C C . SER B 1 321 ? 1.542 -39.25 -18.406 1 93.06 321 SER B C 1
ATOM 6925 O O . SER B 1 321 ? 0.754 -40.188 -18.359 1 93.06 321 SER B O 1
ATOM 6927 N N . VAL B 1 322 ? 1.125 -38.031 -18.484 1 93.94 322 VAL B N 1
ATOM 6928 C CA . VAL B 1 322 ? -0.296 -37.688 -18.5 1 93.94 322 VAL B CA 1
ATOM 6929 C C . VAL B 1 322 ? -0.938 -38.188 -19.781 1 93.94 322 VAL B C 1
ATOM 6931 O O . VAL B 1 322 ? -2.07 -38.656 -19.781 1 93.94 322 VAL B O 1
ATOM 6934 N N . VAL B 1 323 ? -0.224 -38.062 -20.891 1 93.31 323 VAL B N 1
ATOM 6935 C CA . VAL B 1 323 ? -0.776 -38.531 -22.156 1 93.31 323 VAL B CA 1
ATOM 6936 C C . VAL B 1 323 ? -0.946 -40.062 -22.109 1 93.31 323 VAL B C 1
ATOM 6938 O O . VAL B 1 323 ? -1.955 -40.594 -22.578 1 93.31 323 VAL B O 1
ATOM 6941 N N . ASP B 1 324 ? 0.045 -40.688 -21.578 1 92.69 324 ASP B N 1
ATOM 6942 C CA . ASP B 1 324 ? -0.061 -42.125 -21.391 1 92.69 324 ASP B CA 1
ATOM 6943 C C . ASP B 1 324 ? -1.279 -42.5 -20.547 1 92.69 324 ASP B C 1
ATOM 6945 O O . ASP B 1 324 ? -2.027 -43.406 -20.875 1 92.69 324 ASP B O 1
ATOM 6949 N N . TYR B 1 325 ? -1.521 -41.812 -19.531 1 94.31 325 TYR B N 1
ATOM 6950 C CA . TYR B 1 325 ? -2.68 -42 -18.672 1 94.31 325 TYR B CA 1
ATOM 6951 C C . TYR B 1 325 ? -3.977 -41.812 -19.438 1 94.31 325 TYR B C 1
ATOM 6953 O O . TYR B 1 325 ? -4.855 -42.656 -19.422 1 94.31 325 TYR B O 1
ATOM 6961 N N . LEU B 1 326 ? -4.078 -40.719 -20.156 1 94 326 LEU B N 1
ATOM 6962 C CA . LEU B 1 326 ? -5.332 -40.344 -20.797 1 94 326 LEU B CA 1
ATOM 6963 C C . LEU B 1 326 ? -5.668 -41.312 -21.922 1 94 326 LEU B C 1
ATOM 6965 O O . LEU B 1 326 ? -6.844 -41.531 -22.219 1 94 326 LEU B O 1
ATOM 6969 N N . LYS B 1 327 ? -4.68 -41.906 -22.422 1 90.44 327 LYS B N 1
ATOM 6970 C CA . LYS B 1 327 ? -4.898 -42.844 -23.516 1 90.44 327 LYS B CA 1
ATOM 6971 C C . LYS B 1 327 ? -5.375 -44.188 -22.984 1 90.44 327 LYS B C 1
ATOM 6973 O O . LYS B 1 327 ? -6.055 -44.938 -23.688 1 90.44 327 LYS B O 1
ATOM 6978 N N . ARG B 1 328 ? -5.07 -44.406 -21.766 1 92.56 328 ARG B N 1
ATOM 6979 C CA . ARG B 1 328 ? -5.352 -45.75 -21.234 1 92.56 328 ARG B CA 1
ATOM 6980 C C . ARG B 1 328 ? -6.547 -45.719 -20.297 1 92.56 328 ARG B C 1
ATOM 6982 O O . ARG B 1 328 ? -7.215 -46.719 -20.109 1 92.56 328 ARG B O 1
ATOM 6989 N N . ALA B 1 329 ? -6.867 -44.656 -19.703 1 95.56 329 ALA B N 1
ATOM 6990 C CA . ALA B 1 329 ? -7.852 -44.531 -18.641 1 95.56 329 ALA B CA 1
ATOM 6991 C C . ALA B 1 329 ? -9.266 -44.719 -19.172 1 95.56 329 ALA B C 1
ATOM 6993 O O . ALA B 1 329 ? -9.648 -44.125 -20.172 1 95.56 329 ALA B O 1
ATOM 6994 N N . VAL B 1 330 ? -9.992 -45.562 -18.516 1 96.31 330 VAL B N 1
ATOM 6995 C CA . VAL B 1 330 ? -11.414 -45.75 -18.797 1 96.31 330 VAL B CA 1
ATOM 6996 C C . VAL B 1 330 ? -12.219 -45.594 -17.5 1 96.31 330 VAL B C 1
ATOM 6998 O O . VAL B 1 330 ? -11.719 -45.906 -16.422 1 96.31 330 VAL B O 1
ATOM 7001 N N . ASP B 1 331 ? -13.406 -45.094 -17.656 1 95.44 331 ASP B N 1
ATOM 7002 C CA . ASP B 1 331 ? -14.258 -44.969 -16.469 1 95.44 331 ASP B CA 1
ATOM 7003 C C . ASP B 1 331 ? -15.023 -46.25 -16.203 1 95.44 331 ASP B C 1
ATOM 7005 O O . ASP B 1 331 ? -14.719 -47.281 -16.781 1 95.44 331 ASP B O 1
ATOM 7009 N N . GLY B 1 332 ? -15.977 -46.219 -15.219 1 93.94 332 GLY B N 1
ATOM 7010 C CA . GLY B 1 332 ? -16.734 -47.375 -14.812 1 93.94 332 GLY B CA 1
ATOM 7011 C C . GLY B 1 332 ? -17.516 -48 -15.945 1 93.94 332 GLY B C 1
ATOM 7012 O O . GLY B 1 332 ? -17.781 -49.219 -15.938 1 93.94 332 GLY B O 1
ATOM 7013 N N . ASN B 1 333 ? -17.828 -47.25 -16.969 1 95.25 333 ASN B N 1
ATOM 7014 C CA . ASN B 1 333 ? -18.594 -47.719 -18.109 1 95.25 333 ASN B CA 1
ATOM 7015 C C . ASN B 1 333 ? -17.688 -48.156 -19.25 1 95.25 333 ASN B C 1
ATOM 7017 O O . ASN B 1 333 ? -18.172 -48.562 -20.312 1 95.25 333 ASN B O 1
ATOM 7021 N N . GLY B 1 334 ? -16.453 -47.969 -19.062 1 94.38 334 GLY B N 1
ATOM 7022 C CA . GLY B 1 334 ? -15.5 -48.344 -20.109 1 94.38 334 GLY B CA 1
ATOM 7023 C C . GLY B 1 334 ? -15.242 -47.219 -21.094 1 94.38 334 GLY B C 1
ATOM 7024 O O . GLY B 1 334 ? -14.547 -47.406 -22.094 1 94.38 334 GLY B O 1
ATOM 7025 N N . ASP B 1 335 ? -15.781 -46.062 -20.828 1 95.94 335 ASP B N 1
ATOM 7026 C CA . ASP B 1 335 ? -15.641 -44.938 -21.719 1 95.94 335 ASP B CA 1
ATOM 7027 C C . ASP B 1 335 ? -14.32 -44.188 -21.469 1 95.94 335 ASP B C 1
ATOM 7029 O O . ASP B 1 335 ? -13.844 -44.125 -20.344 1 95.94 335 ASP B O 1
ATOM 7033 N N . LYS B 1 336 ? -13.805 -43.688 -22.578 1 95.69 336 LYS B N 1
ATOM 7034 C CA . LYS B 1 336 ? -12.602 -42.844 -22.5 1 95.69 336 LYS B CA 1
ATOM 7035 C C . LYS B 1 336 ? -12.945 -41.375 -22.688 1 95.69 336 LYS B C 1
ATOM 7037 O O . LYS B 1 336 ? -14.047 -41.031 -23.125 1 95.69 336 LYS B O 1
ATOM 7042 N N . LEU B 1 337 ? -12.008 -40.531 -22.281 1 96.5 337 LEU B N 1
ATOM 7043 C CA . LEU B 1 337 ? -12.125 -39.125 -22.625 1 96.5 337 LEU B CA 1
ATOM 7044 C C . LEU B 1 337 ? -12.047 -38.938 -24.141 1 96.5 337 LEU B C 1
ATOM 7046 O O . LEU B 1 337 ? -11.133 -39.438 -24.797 1 96.5 337 LEU B O 1
ATOM 7050 N N . PRO B 1 338 ? -13.039 -38.219 -24.688 1 95.81 338 PRO B N 1
ATOM 7051 C CA . PRO B 1 338 ? -12.984 -38 -26.125 1 95.81 338 PRO B CA 1
ATOM 7052 C C . PRO B 1 338 ? -11.664 -37.375 -26.594 1 95.81 338 PRO B C 1
ATOM 7054 O O . PRO B 1 338 ? -11.117 -36.5 -25.906 1 95.81 338 PRO B O 1
ATOM 7057 N N . THR B 1 339 ? -11.227 -37.75 -27.75 1 93.69 339 THR B N 1
ATOM 7058 C CA . THR B 1 339 ? -9.906 -37.406 -28.266 1 93.69 339 THR B CA 1
ATOM 7059 C C . THR B 1 339 ? -9.766 -35.875 -28.375 1 93.69 339 THR B C 1
ATOM 7061 O O . THR B 1 339 ? -8.695 -35.344 -28.109 1 93.69 339 THR B O 1
ATOM 7064 N N . ASP B 1 340 ? -10.773 -35.219 -28.797 1 93.88 340 ASP B N 1
ATOM 7065 C CA . ASP B 1 340 ? -10.727 -33.781 -28.922 1 93.88 340 ASP B CA 1
ATOM 7066 C C . ASP B 1 340 ? -10.484 -33.125 -27.562 1 93.88 340 ASP B C 1
ATOM 7068 O O . ASP B 1 340 ? -9.781 -32.094 -27.469 1 93.88 340 ASP B O 1
ATOM 7072 N N . LEU B 1 341 ? -11.07 -33.656 -26.562 1 96.19 341 LEU B N 1
ATOM 7073 C CA . LEU B 1 341 ? -10.859 -33.156 -25.203 1 96.19 341 LEU B CA 1
ATOM 7074 C C . LEU B 1 341 ? -9.453 -33.469 -24.719 1 96.19 341 LEU B C 1
ATOM 7076 O O . LEU B 1 341 ? -8.859 -32.688 -23.969 1 96.19 341 LEU B O 1
ATOM 7080 N N . VAL B 1 342 ? -8.938 -34.562 -25.125 1 95.5 342 VAL B N 1
ATOM 7081 C CA . VAL B 1 342 ? -7.566 -34.906 -24.766 1 95.5 342 VAL B CA 1
ATOM 7082 C C . VAL B 1 342 ? -6.609 -33.844 -25.312 1 95.5 342 VAL B C 1
ATOM 7084 O O . VAL B 1 342 ? -5.77 -33.312 -24.578 1 95.5 342 VAL B O 1
ATOM 7087 N N . TYR B 1 343 ? -6.797 -33.531 -26.578 1 94.31 343 TYR B N 1
ATOM 7088 C CA . TYR B 1 343 ? -5.906 -32.562 -27.234 1 94.31 343 TYR B CA 1
ATOM 7089 C C . TYR B 1 343 ? -5.945 -31.219 -26.531 1 94.31 343 TYR B C 1
ATOM 7091 O O . TYR B 1 343 ? -4.898 -30.672 -26.172 1 94.31 343 TYR B O 1
ATOM 7099 N N . SER B 1 344 ? -7.117 -30.656 -26.297 1 94.88 344 SER B N 1
ATOM 7100 C CA . SER B 1 344 ? -7.262 -29.328 -25.688 1 94.88 344 SER B CA 1
ATOM 7101 C C . SER B 1 344 ? -6.734 -29.328 -24.25 1 94.88 344 SER B C 1
ATOM 7103 O O . SER B 1 344 ? -6.129 -28.344 -23.812 1 94.88 344 SER B O 1
ATOM 7105 N N . ASN B 1 345 ? -6.961 -30.375 -23.578 1 95.44 345 ASN B N 1
ATOM 7106 C CA . ASN B 1 345 ? -6.531 -30.422 -22.188 1 95.44 345 ASN B CA 1
ATOM 7107 C C . ASN B 1 345 ? -5.023 -30.625 -22.078 1 95.44 345 ASN B C 1
ATOM 7109 O O . ASN B 1 345 ? -4.398 -30.141 -21.125 1 95.44 345 ASN B O 1
ATOM 7113 N N . MET B 1 346 ? -4.418 -31.328 -23.016 1 93.94 346 MET B N 1
ATOM 7114 C CA . MET B 1 346 ? -2.967 -31.484 -23.016 1 93.94 346 MET B CA 1
ATOM 7115 C C . MET B 1 346 ? -2.279 -30.125 -23.188 1 93.94 346 MET B C 1
ATOM 7117 O O . MET B 1 346 ? -1.213 -29.891 -22.609 1 93.94 346 MET B O 1
ATOM 7121 N N . ILE B 1 347 ? -2.879 -29.234 -23.906 1 91.31 347 ILE B N 1
ATOM 7122 C CA . ILE B 1 347 ? -2.346 -27.891 -24.078 1 91.31 347 ILE B CA 1
ATOM 7123 C C . ILE B 1 347 ? -2.33 -27.156 -22.75 1 91.31 347 ILE B C 1
ATOM 7125 O O . ILE B 1 347 ? -1.306 -26.594 -22.344 1 91.31 347 ILE B O 1
ATOM 7129 N N . VAL B 1 348 ? -3.377 -27.188 -22.047 1 91.94 348 VAL B N 1
ATOM 7130 C CA . VAL B 1 348 ? -3.553 -26.406 -20.812 1 91.94 348 VAL B CA 1
ATOM 7131 C C . VAL B 1 348 ? -2.719 -27.016 -19.688 1 91.94 348 VAL B C 1
ATOM 7133 O O . VAL B 1 348 ? -2.092 -26.281 -18.922 1 91.94 348 VAL B O 1
ATOM 7136 N N . VAL B 1 349 ? -2.689 -28.312 -19.625 1 93 349 VAL B N 1
ATOM 7137 C CA . VAL B 1 349 ? -1.937 -28.984 -18.562 1 93 349 VAL B CA 1
ATOM 7138 C C . VAL B 1 349 ? -0.442 -28.75 -18.75 1 93 349 VAL B C 1
ATOM 7140 O O . VAL B 1 349 ? 0.285 -28.5 -17.781 1 93 349 VAL B O 1
ATOM 7143 N N . THR B 1 350 ? 0.015 -28.797 -19.969 1 93 350 THR B N 1
ATOM 7144 C CA . THR B 1 350 ? 1.426 -28.562 -20.266 1 93 350 THR B CA 1
ATOM 7145 C C . THR B 1 350 ? 1.802 -27.109 -20 1 93 350 THR B C 1
ATOM 7147 O O . THR B 1 350 ? 2.814 -26.828 -19.359 1 93 350 THR B O 1
ATOM 7150 N N . ALA B 1 351 ? 0.995 -26.234 -20.469 1 92.19 351 ALA B N 1
ATOM 7151 C CA . ALA B 1 351 ? 1.271 -24.797 -20.312 1 92.19 351 ALA B CA 1
ATOM 7152 C C . ALA B 1 351 ? 1.244 -24.406 -18.844 1 92.19 351 ALA B C 1
ATOM 7154 O O . ALA B 1 351 ? 2.166 -23.734 -18.344 1 92.19 351 ALA B O 1
ATOM 7155 N N . ALA B 1 352 ? 0.246 -24.781 -18.141 1 91 352 ALA B N 1
ATOM 7156 C CA . ALA B 1 352 ? 0.069 -24.406 -16.734 1 91 352 ALA B CA 1
ATOM 7157 C C . ALA B 1 352 ? 1.108 -25.094 -15.852 1 91 352 ALA B C 1
ATOM 7159 O O . ALA B 1 352 ? 1.463 -24.578 -14.789 1 91 352 ALA B O 1
ATOM 7160 N N . GLY B 1 353 ? 1.616 -26.156 -16.312 1 91.31 353 GLY B N 1
ATOM 7161 C CA . GLY B 1 353 ? 2.479 -27 -15.492 1 91.31 353 GLY B CA 1
ATOM 7162 C C . GLY B 1 353 ? 3.838 -26.375 -15.234 1 91.31 353 GLY B C 1
ATOM 7163 O O . GLY B 1 353 ? 4.469 -26.672 -14.211 1 91.31 353 GLY B O 1
ATOM 7164 N N . PHE B 1 354 ? 4.27 -25.562 -16.109 1 94.88 354 PHE B N 1
ATOM 7165 C CA . PHE B 1 354 ? 5.625 -25.094 -15.844 1 94.88 354 PHE B CA 1
ATOM 7166 C C . PHE B 1 354 ? 5.637 -23.578 -15.617 1 94.88 354 PHE B C 1
ATOM 7168 O O . PHE B 1 354 ? 6.57 -23.047 -15.023 1 94.88 354 PHE B O 1
ATOM 7175 N N . THR B 1 355 ? 4.637 -22.859 -16.016 1 93.62 355 THR B N 1
ATOM 7176 C CA . THR B 1 355 ? 4.676 -21.406 -15.898 1 93.62 355 THR B CA 1
ATOM 7177 C C . THR B 1 355 ? 4.559 -20.969 -14.438 1 93.62 355 THR B C 1
ATOM 7179 O O . THR B 1 355 ? 5.289 -20.094 -13.977 1 93.62 355 THR B O 1
ATOM 7182 N N . THR B 1 356 ? 3.682 -21.656 -13.781 1 92.69 356 THR B N 1
ATOM 7183 C CA . THR B 1 356 ? 3.486 -21.344 -12.375 1 92.69 356 THR B CA 1
ATOM 7184 C C . THR B 1 356 ? 4.703 -21.766 -11.555 1 92.69 356 THR B C 1
ATOM 7186 O O . THR B 1 356 ? 5.199 -20.984 -10.727 1 92.69 356 THR B O 1
ATOM 7189 N N . THR B 1 357 ? 5.184 -22.922 -11.773 1 96.12 357 THR B N 1
ATOM 7190 C CA . THR B 1 357 ? 6.297 -23.453 -11 1 96.12 357 THR B CA 1
ATOM 7191 C C . THR B 1 357 ? 7.57 -22.656 -11.258 1 96.12 357 THR B C 1
ATOM 7193 O O . THR B 1 357 ? 8.344 -22.406 -10.328 1 96.12 357 THR B O 1
ATOM 7196 N N . SER B 1 358 ? 7.828 -22.359 -12.531 1 97.12 358 SER B N 1
ATOM 7197 C CA . SER B 1 358 ? 9.016 -21.578 -12.867 1 97.12 358 SER B CA 1
ATOM 7198 C C . SER B 1 358 ? 9.016 -20.234 -12.133 1 97.12 358 SER B C 1
ATOM 7200 O O . SER B 1 358 ? 10.039 -19.828 -11.578 1 97.12 358 SER B O 1
ATOM 7202 N N . THR B 1 359 ? 7.859 -19.609 -12.125 1 96.25 359 THR B N 1
ATOM 7203 C CA . THR B 1 359 ? 7.727 -18.328 -11.469 1 96.25 359 THR B CA 1
ATOM 7204 C C . THR B 1 359 ? 7.887 -18.469 -9.953 1 96.25 359 THR B C 1
ATOM 7206 O O . THR B 1 359 ? 8.578 -17.672 -9.32 1 96.25 359 THR B O 1
ATOM 7209 N N . LEU B 1 360 ? 7.27 -19.438 -9.406 1 97.56 360 LEU B N 1
ATOM 7210 C CA . LEU B 1 360 ? 7.375 -19.688 -7.973 1 97.56 360 LEU B CA 1
ATOM 7211 C C . LEU B 1 360 ? 8.82 -19.953 -7.57 1 97.56 360 LEU B C 1
ATOM 7213 O O . LEU B 1 360 ? 9.305 -19.406 -6.574 1 97.56 360 LEU B O 1
ATOM 7217 N N . LEU B 1 361 ? 9.523 -20.75 -8.32 1 98.56 361 LEU B N 1
ATOM 7218 C CA . LEU B 1 361 ? 10.914 -21.062 -8.023 1 98.56 361 LEU B CA 1
ATOM 7219 C C . LEU B 1 361 ? 11.781 -19.812 -8.094 1 98.56 361 LEU B C 1
ATOM 7221 O O . LEU B 1 361 ? 12.656 -19.609 -7.254 1 98.56 361 LEU B O 1
ATOM 7225 N N . ALA B 1 362 ? 11.508 -19.031 -9.086 1 97.88 362 ALA B N 1
ATOM 7226 C CA . ALA B 1 362 ? 12.25 -17.781 -9.203 1 97.88 362 ALA B CA 1
ATOM 7227 C C . ALA B 1 362 ? 12.023 -16.891 -7.98 1 97.88 362 ALA B C 1
ATOM 7229 O O . ALA B 1 362 ? 12.969 -16.297 -7.461 1 97.88 362 ALA B O 1
ATOM 7230 N N . TRP B 1 363 ? 10.844 -16.844 -7.512 1 97.56 363 TRP B N 1
ATOM 7231 C CA . TRP B 1 363 ? 10.531 -16.047 -6.328 1 97.56 363 TRP B CA 1
ATOM 7232 C C . TRP B 1 363 ? 11.164 -16.656 -5.082 1 97.56 363 TRP B C 1
ATOM 7234 O O . TRP B 1 363 ? 11.57 -15.938 -4.168 1 97.56 363 TRP B O 1
ATOM 7244 N N . CYS B 1 364 ? 11.188 -17.922 -5.02 1 98.75 364 CYS B N 1
ATOM 7245 C CA . CYS B 1 364 ? 11.875 -18.562 -3.906 1 98.75 364 CYS B CA 1
ATOM 7246 C C . CYS B 1 364 ? 13.344 -18.172 -3.873 1 98.75 364 CYS B C 1
ATOM 7248 O O . CYS B 1 364 ? 13.875 -17.828 -2.818 1 98.75 364 CYS B O 1
ATOM 7250 N N . LEU B 1 365 ? 13.953 -18.219 -5.012 1 98.75 365 LEU B N 1
ATOM 7251 C CA . LEU B 1 365 ? 15.359 -17.828 -5.086 1 98.75 365 LEU B CA 1
ATOM 7252 C C . LEU B 1 365 ? 15.539 -16.359 -4.727 1 98.75 365 LEU B C 1
ATOM 7254 O O . LEU B 1 365 ? 16.469 -16 -4.004 1 98.75 365 LEU B O 1
ATOM 7258 N N . TYR B 1 366 ? 14.664 -15.539 -5.215 1 97.44 366 TYR B N 1
ATOM 7259 C CA . TYR B 1 366 ? 14.664 -14.133 -4.824 1 97.44 366 TYR B CA 1
ATOM 7260 C C . TYR B 1 366 ? 14.609 -13.992 -3.309 1 97.44 366 TYR B C 1
ATOM 7262 O O . TYR B 1 366 ? 15.367 -13.211 -2.725 1 97.44 366 TYR B O 1
ATOM 7270 N N . SER B 1 367 ? 13.695 -14.695 -2.738 1 98.25 367 SER B N 1
ATOM 7271 C CA . SER B 1 367 ? 13.469 -14.586 -1.301 1 98.25 367 SER B CA 1
ATOM 7272 C C . SER B 1 367 ? 14.688 -15.055 -0.51 1 98.25 367 SER B C 1
ATOM 7274 O O . SER B 1 367 ? 14.992 -14.5 0.548 1 98.25 367 SER B O 1
ATOM 7276 N N . LEU B 1 368 ? 15.398 -16.031 -0.989 1 98.5 368 LEU B N 1
ATOM 7277 C CA . LEU B 1 368 ? 16.594 -16.547 -0.319 1 98.5 368 LEU B CA 1
ATOM 7278 C C . LEU B 1 368 ? 17.703 -15.508 -0.307 1 98.5 368 LEU B C 1
ATOM 7280 O O . LEU B 1 368 ? 18.469 -15.43 0.651 1 98.5 368 LEU B O 1
ATOM 7284 N N . VAL B 1 369 ? 17.781 -14.719 -1.372 1 96.69 369 VAL B N 1
ATOM 7285 C CA . VAL B 1 369 ? 18.906 -13.797 -1.48 1 96.69 369 VAL B CA 1
ATOM 7286 C C . VAL B 1 369 ? 18.5 -12.422 -0.947 1 96.69 369 VAL B C 1
ATOM 7288 O O . VAL B 1 369 ? 19.359 -11.555 -0.738 1 96.69 369 VAL B O 1
ATOM 7291 N N . THR B 1 370 ? 17.234 -12.203 -0.706 1 94.31 370 THR B N 1
ATOM 7292 C CA . THR B 1 370 ? 16.734 -10.891 -0.308 1 94.31 370 THR B CA 1
ATOM 7293 C C . THR B 1 370 ? 16.469 -10.852 1.192 1 94.31 370 THR B C 1
ATOM 7295 O O . THR B 1 370 ? 16.797 -9.875 1.863 1 94.31 370 THR B O 1
ATOM 7298 N N . TYR B 1 371 ? 15.875 -11.883 1.674 1 95.88 371 TYR B N 1
ATOM 7299 C CA . TYR B 1 371 ? 15.477 -11.883 3.076 1 95.88 371 TYR B CA 1
ATOM 7300 C C . TYR B 1 371 ? 16.516 -12.57 3.941 1 95.88 371 TYR B C 1
ATOM 7302 O O . TYR B 1 371 ? 16.766 -13.773 3.799 1 95.88 371 TYR B O 1
ATOM 7310 N N . GLU B 1 372 ? 17.016 -11.875 4.844 1 94.12 372 GLU B N 1
ATOM 7311 C CA . GLU B 1 372 ? 18.156 -12.281 5.648 1 94.12 372 GLU B CA 1
ATOM 7312 C C . GLU B 1 372 ? 17.859 -13.562 6.43 1 94.12 372 GLU B C 1
ATOM 7314 O O . GLU B 1 372 ? 16.766 -13.711 6.988 1 94.12 372 GLU B O 1
ATOM 7319 N N . GLY B 1 373 ? 18.781 -14.445 6.387 1 96.81 373 GLY B N 1
ATOM 7320 C CA . GLY B 1 373 ? 18.734 -15.633 7.227 1 96.81 373 GLY B CA 1
ATOM 7321 C C . GLY B 1 373 ? 17.984 -16.797 6.578 1 96.81 373 GLY B C 1
ATOM 7322 O O . GLY B 1 373 ? 18.156 -17.938 6.988 1 96.81 373 GLY B O 1
ATOM 7323 N N . CYS B 1 374 ? 17.203 -16.609 5.586 1 98.25 374 CYS B N 1
ATOM 7324 C CA . CYS B 1 374 ? 16.359 -17.641 5.012 1 98.25 374 CYS B CA 1
ATOM 7325 C C . CYS B 1 374 ? 17.188 -18.719 4.344 1 98.25 374 CYS B C 1
ATOM 7327 O O . CYS B 1 374 ? 16.938 -19.922 4.516 1 98.25 374 CYS B O 1
ATOM 7329 N N . GLN B 1 375 ? 18.203 -18.328 3.578 1 98.44 375 GLN B N 1
ATOM 7330 C CA . GLN B 1 375 ? 19.047 -19.312 2.887 1 98.44 375 GLN B CA 1
ATOM 7331 C C . GLN B 1 375 ? 19.781 -20.203 3.879 1 98.44 375 GLN B C 1
ATOM 7333 O O . GLN B 1 375 ? 19.797 -21.422 3.732 1 98.44 375 GLN B O 1
ATOM 7338 N N . ASP B 1 376 ? 20.297 -19.609 4.961 1 97.94 376 ASP B N 1
ATOM 7339 C CA . ASP B 1 376 ? 21.047 -20.344 5.984 1 97.94 376 ASP B CA 1
ATOM 7340 C C . ASP B 1 376 ? 20.125 -21.297 6.742 1 97.94 376 ASP B C 1
ATOM 7342 O O . ASP B 1 376 ? 20.516 -22.438 7.035 1 97.94 376 ASP B O 1
ATOM 7346 N N . ARG B 1 377 ? 19 -20.781 7.047 1 98.12 377 ARG B N 1
ATOM 7347 C CA . ARG B 1 377 ? 18.031 -21.594 7.789 1 98.12 377 ARG B CA 1
ATOM 7348 C C . ARG B 1 377 ? 17.609 -22.812 6.977 1 98.12 377 ARG B C 1
ATOM 7350 O O . ARG B 1 377 ? 17.484 -23.906 7.516 1 98.12 377 ARG B O 1
ATOM 7357 N N . LEU B 1 378 ? 17.359 -22.594 5.695 1 98.69 378 LEU B N 1
ATOM 7358 C CA . LEU B 1 378 ? 16.969 -23.703 4.836 1 98.69 378 LEU B CA 1
ATOM 7359 C C . LEU B 1 378 ? 18.094 -24.719 4.691 1 98.69 378 LEU B C 1
ATOM 7361 O O . LEU B 1 378 ? 17.859 -25.922 4.754 1 98.69 378 LEU B O 1
ATOM 7365 N N . LEU B 1 379 ? 19.297 -24.234 4.5 1 98.56 379 LEU B N 1
ATOM 7366 C CA . LEU B 1 379 ? 20.438 -25.141 4.418 1 98.56 379 LEU B CA 1
ATOM 7367 C C . LEU B 1 379 ? 20.594 -25.953 5.699 1 98.56 379 LEU B C 1
ATOM 7369 O O . LEU B 1 379 ? 20.828 -27.156 5.645 1 98.56 379 LEU B O 1
ATOM 7373 N N . GLN B 1 380 ? 20.484 -25.281 6.848 1 98.38 380 GLN B N 1
ATOM 7374 C CA . GLN B 1 380 ? 20.578 -25.969 8.133 1 98.38 380 GLN B CA 1
ATOM 7375 C C . GLN B 1 380 ? 19.547 -27.078 8.242 1 98.38 380 GLN B C 1
ATOM 7377 O O . GLN B 1 380 ? 19.859 -28.188 8.703 1 98.38 380 GLN B O 1
ATOM 7382 N N . GLU B 1 381 ? 18.344 -26.75 7.812 1 98.44 381 GLU B N 1
ATOM 7383 C CA . GLU B 1 381 ? 17.281 -27.75 7.871 1 98.44 381 GLU B CA 1
ATOM 7384 C C . GLU B 1 381 ? 17.609 -28.953 6.98 1 98.44 381 GLU B C 1
ATOM 7386 O O . GLU B 1 381 ? 17.406 -30.094 7.375 1 98.44 381 GLU B O 1
ATOM 7391 N N . LEU B 1 382 ? 18.062 -28.703 5.77 1 98.5 382 LEU B N 1
ATOM 7392 C CA . LEU B 1 382 ? 18.438 -29.781 4.863 1 98.5 382 LEU B CA 1
ATOM 7393 C C . LEU B 1 382 ? 19.484 -30.688 5.496 1 98.5 382 LEU B C 1
ATOM 7395 O O . LEU B 1 382 ? 19.359 -31.922 5.453 1 98.5 382 LEU B O 1
ATOM 7399 N N . VAL B 1 383 ? 20.453 -30.094 6.098 1 97.94 383 VAL B N 1
ATOM 7400 C CA . VAL B 1 383 ? 21.516 -30.859 6.754 1 97.94 383 VAL B CA 1
ATOM 7401 C C . VAL B 1 383 ? 20.938 -31.656 7.922 1 97.94 383 VAL B C 1
ATOM 7403 O O . VAL B 1 383 ? 21.25 -32.844 8.094 1 97.94 383 VAL B O 1
ATOM 7406 N N . ASP B 1 384 ? 20.078 -31.047 8.688 1 97.88 384 ASP B N 1
ATOM 7407 C CA . ASP B 1 384 ? 19.5 -31.672 9.859 1 97.88 384 ASP B CA 1
ATOM 7408 C C . ASP B 1 384 ? 18.641 -32.875 9.461 1 97.88 384 ASP B C 1
ATOM 7410 O O . ASP B 1 384 ? 18.484 -33.812 10.242 1 97.88 384 ASP B O 1
ATOM 7414 N N . TYR B 1 385 ? 18.141 -32.844 8.336 1 97.56 385 TYR B N 1
ATOM 7415 C CA . TYR B 1 385 ? 17.297 -33.938 7.867 1 97.56 385 TYR B CA 1
ATOM 7416 C C . TYR B 1 385 ? 18.109 -34.938 7.066 1 97.56 385 TYR B C 1
ATOM 7418 O O . TYR B 1 385 ? 17.562 -35.812 6.387 1 97.56 385 TYR B O 1
ATOM 7426 N N . GLY B 1 386 ? 19.422 -34.781 6.98 1 96.31 386 GLY B N 1
ATOM 7427 C CA . GLY B 1 386 ? 20.328 -35.75 6.434 1 96.31 386 GLY B CA 1
ATOM 7428 C C . GLY B 1 386 ? 20.5 -35.656 4.926 1 96.31 386 GLY B C 1
ATOM 7429 O O . GLY B 1 386 ? 20.922 -36.625 4.277 1 96.31 386 GLY B O 1
ATOM 7430 N N . VAL B 1 387 ? 20.109 -34.594 4.328 1 97.56 387 VAL B N 1
ATOM 7431 C CA . VAL B 1 387 ? 20.234 -34.406 2.885 1 97.56 387 VAL B CA 1
ATOM 7432 C C . VAL B 1 387 ? 21.703 -34.312 2.494 1 97.56 387 VAL B C 1
ATOM 7434 O O . VAL B 1 387 ? 22.484 -33.625 3.158 1 97.56 387 VAL B O 1
ATOM 7437 N N . THR B 1 388 ? 22.078 -35.031 1.469 1 96.56 388 THR B N 1
ATOM 7438 C CA . THR B 1 388 ? 23.391 -34.969 0.845 1 96.56 388 THR B CA 1
ATOM 7439 C C . THR B 1 388 ? 23.266 -34.906 -0.675 1 96.56 388 THR B C 1
ATOM 7441 O O . THR B 1 388 ? 22.156 -34.906 -1.213 1 96.56 388 THR B O 1
ATOM 7444 N N . ALA B 1 389 ? 24.375 -34.875 -1.35 1 93.81 389 ALA B N 1
ATOM 7445 C CA . ALA B 1 389 ? 24.391 -34.844 -2.811 1 93.81 389 ALA B CA 1
ATOM 7446 C C . ALA B 1 389 ? 23.844 -36.125 -3.408 1 93.81 389 ALA B C 1
ATOM 7448 O O . ALA B 1 389 ? 23.359 -36.156 -4.547 1 93.81 389 ALA B O 1
ATOM 7449 N N . ASP B 1 390 ? 23.812 -37.188 -2.588 1 95.44 390 ASP B N 1
ATOM 7450 C CA . ASP B 1 390 ? 23.422 -38.5 -3.088 1 95.44 390 ASP B CA 1
ATOM 7451 C C . ASP B 1 390 ? 22.031 -38.906 -2.594 1 95.44 390 ASP B C 1
ATOM 7453 O O . ASP B 1 390 ? 21.562 -40 -2.836 1 95.44 390 ASP B O 1
ATOM 7457 N N . THR B 1 391 ? 21.453 -38 -1.943 1 97.5 391 THR B N 1
ATOM 7458 C CA . THR B 1 391 ? 20.125 -38.281 -1.401 1 97.5 391 THR B CA 1
ATOM 7459 C C . THR B 1 391 ? 19.141 -38.625 -2.518 1 97.5 391 THR B C 1
ATOM 7461 O O . THR B 1 391 ? 19.094 -37.938 -3.541 1 97.5 391 THR B O 1
ATOM 7464 N N . VAL B 1 392 ? 18.438 -39.75 -2.359 1 97.62 392 VAL B N 1
ATOM 7465 C CA . VAL B 1 392 ? 17.297 -40.094 -3.207 1 97.62 392 VAL B CA 1
ATOM 7466 C C . VAL B 1 392 ? 16.031 -39.469 -2.629 1 97.62 392 VAL B C 1
ATOM 7468 O O . VAL B 1 392 ? 15.57 -39.875 -1.558 1 97.62 392 VAL B O 1
ATOM 7471 N N . TRP B 1 393 ? 15.484 -38.594 -3.33 1 97.44 393 TRP B N 1
ATOM 7472 C CA . TRP B 1 393 ? 14.352 -37.812 -2.82 1 97.44 393 TRP B CA 1
ATOM 7473 C C . TRP B 1 393 ? 13.07 -38.656 -2.869 1 97.44 393 TRP B C 1
ATOM 7475 O O . TRP B 1 393 ? 12.82 -39.375 -3.84 1 97.44 393 TRP B O 1
ATOM 7485 N N . THR B 1 394 ? 12.328 -38.594 -1.845 1 95.94 394 THR B N 1
ATOM 7486 C CA . THR B 1 394 ? 10.977 -39.156 -1.735 1 95.94 394 THR B CA 1
ATOM 7487 C C . THR B 1 394 ? 9.977 -38.031 -1.365 1 95.94 394 THR B C 1
ATOM 7489 O O . THR B 1 394 ? 10.359 -37 -0.813 1 95.94 394 THR B O 1
ATOM 7492 N N . PRO B 1 395 ? 8.703 -38.312 -1.73 1 94.81 395 PRO B N 1
ATOM 7493 C CA . PRO B 1 395 ? 7.695 -37.344 -1.297 1 94.81 395 PRO B CA 1
ATOM 7494 C C . PRO B 1 395 ? 7.695 -37.125 0.216 1 94.81 395 PRO B C 1
ATOM 7496 O O . PRO B 1 395 ? 7.523 -36 0.686 1 94.81 395 PRO B O 1
ATOM 7499 N N . ASP B 1 396 ? 7.969 -38.156 0.961 1 95.75 396 ASP B N 1
ATOM 7500 C CA . ASP B 1 396 ? 7.945 -38.062 2.418 1 95.75 396 ASP B CA 1
ATOM 7501 C C . ASP B 1 396 ? 9.07 -37.188 2.936 1 95.75 396 ASP B C 1
ATOM 7503 O O . ASP B 1 396 ? 8.852 -36.344 3.834 1 95.75 396 ASP B O 1
ATOM 7507 N N . LEU B 1 397 ? 10.234 -37.344 2.412 1 96.81 397 LEU B N 1
ATOM 7508 C CA . LEU B 1 397 ? 11.352 -36.5 2.818 1 96.81 397 LEU B CA 1
ATOM 7509 C C . LEU B 1 397 ? 11.078 -35.031 2.48 1 96.81 397 LEU B C 1
ATOM 7511 O O . LEU B 1 397 ? 11.258 -34.156 3.326 1 96.81 397 LEU B O 1
ATOM 7515 N N . ALA B 1 398 ? 10.555 -34.812 1.304 1 95.81 398 ALA B N 1
ATOM 7516 C CA . ALA B 1 398 ? 10.305 -33.469 0.83 1 95.81 398 ALA B CA 1
ATOM 7517 C C . ALA B 1 398 ? 9.219 -32.781 1.665 1 95.81 398 ALA B C 1
ATOM 7519 O O . ALA B 1 398 ? 9.242 -31.562 1.854 1 95.81 398 ALA B O 1
ATOM 7520 N N . ASN B 1 399 ? 8.32 -33.562 2.188 1 95.12 399 ASN B N 1
ATOM 7521 C CA . ASN B 1 399 ? 7.188 -33 2.924 1 95.12 399 ASN B CA 1
ATOM 7522 C C . ASN B 1 399 ? 7.465 -32.938 4.422 1 95.12 399 ASN B C 1
ATOM 7524 O O . ASN B 1 399 ? 6.664 -32.406 5.188 1 95.12 399 ASN B O 1
ATOM 7528 N N . SER B 1 400 ? 8.609 -33.438 4.875 1 96.81 400 SER B N 1
ATOM 7529 C CA . SER B 1 400 ? 8.883 -33.562 6.301 1 96.81 400 SER B CA 1
ATOM 7530 C C . SER B 1 400 ? 9.562 -32.312 6.859 1 96.81 400 SER B C 1
ATOM 7532 O O . SER B 1 400 ? 9.703 -32.188 8.078 1 96.81 400 SER B O 1
ATOM 7534 N N . MET B 1 401 ? 9.953 -31.375 6.082 1 97.88 401 MET B N 1
ATOM 7535 C CA . MET B 1 401 ? 10.773 -30.25 6.496 1 97.88 401 MET B CA 1
ATOM 7536 C C . MET B 1 401 ? 9.914 -29.031 6.801 1 97.88 401 MET B C 1
ATOM 7538 O O . MET B 1 401 ? 9.43 -28.359 5.883 1 97.88 401 MET B O 1
ATOM 7542 N N . PRO B 1 402 ? 9.828 -28.641 8.031 1 97.75 402 PRO B N 1
ATOM 7543 C CA . PRO B 1 402 ? 8.867 -27.609 8.43 1 97.75 402 PRO B CA 1
ATOM 7544 C C . PRO B 1 402 ? 9.25 -26.219 7.926 1 97.75 402 PRO B C 1
ATOM 7546 O O . PRO B 1 402 ? 8.383 -25.438 7.512 1 97.75 402 PRO B O 1
ATOM 7549 N N . PHE B 1 403 ? 10.516 -25.844 8.031 1 98.31 403 PHE B N 1
ATOM 7550 C CA . PHE B 1 403 ? 10.898 -24.516 7.578 1 98.31 403 PHE B CA 1
ATOM 7551 C C . PHE B 1 403 ? 10.695 -24.375 6.074 1 98.31 403 PHE B C 1
ATOM 7553 O O . PHE B 1 403 ? 10.242 -23.328 5.598 1 98.31 403 PHE B O 1
ATOM 7560 N N . LEU B 1 404 ? 11.062 -25.422 5.34 1 98.69 404 LEU B N 1
ATOM 7561 C CA . LEU B 1 404 ? 10.836 -25.406 3.898 1 98.69 404 LEU B CA 1
ATOM 7562 C C . LEU B 1 404 ? 9.375 -25.141 3.576 1 98.69 404 LEU B C 1
ATOM 7564 O O . LEU B 1 404 ? 9.07 -24.328 2.697 1 98.69 404 LEU B O 1
ATOM 7568 N N . ASP B 1 405 ? 8.547 -25.781 4.273 1 98.19 405 ASP B N 1
ATOM 7569 C CA . ASP B 1 405 ? 7.109 -25.609 4.07 1 98.19 405 ASP B CA 1
ATOM 7570 C C . ASP B 1 405 ? 6.688 -24.172 4.355 1 98.19 405 ASP B C 1
ATOM 7572 O O . ASP B 1 405 ? 6.012 -23.547 3.537 1 98.19 405 ASP B O 1
ATOM 7576 N N . LYS B 1 406 ? 7.078 -23.641 5.527 1 98.44 406 LYS B N 1
ATOM 7577 C CA . LYS B 1 406 ? 6.727 -22.281 5.93 1 98.44 406 LYS B CA 1
ATOM 7578 C C . LYS B 1 406 ? 7.309 -21.25 4.965 1 98.44 406 LYS B C 1
ATOM 7580 O O . LYS B 1 406 ? 6.664 -20.25 4.652 1 98.44 406 LYS B O 1
ATOM 7585 N N . PHE B 1 407 ? 8.539 -21.531 4.578 1 98.69 407 PHE B N 1
ATOM 7586 C CA . PHE B 1 407 ? 9.227 -20.641 3.658 1 98.69 407 PHE B CA 1
ATOM 7587 C C . PHE B 1 407 ? 8.469 -20.531 2.34 1 98.69 407 PHE B C 1
ATOM 7589 O O . PHE B 1 407 ? 8.195 -19.422 1.86 1 98.69 407 PHE B O 1
ATOM 7596 N N . ILE B 1 408 ? 8.055 -21.625 1.736 1 98.69 408 ILE B N 1
ATOM 7597 C CA . ILE B 1 408 ? 7.348 -21.641 0.46 1 98.69 408 ILE B CA 1
ATOM 7598 C C . ILE B 1 408 ? 5.992 -20.953 0.612 1 98.69 408 ILE B C 1
ATOM 7600 O O . ILE B 1 408 ? 5.598 -20.156 -0.236 1 98.69 408 ILE B O 1
ATOM 7604 N N . LYS B 1 409 ? 5.297 -21.219 1.683 1 98.19 409 LYS B N 1
ATOM 7605 C CA . LYS B 1 409 ? 4.008 -20.578 1.94 1 98.19 409 LYS B CA 1
ATOM 7606 C C . LYS B 1 409 ? 4.16 -19.062 2.037 1 98.19 409 LYS B C 1
ATOM 7608 O O . LYS B 1 409 ? 3.34 -18.312 1.5 1 98.19 409 LYS B O 1
ATOM 7613 N N . GLU B 1 410 ? 5.219 -18.672 2.74 1 98.69 410 GLU B N 1
ATOM 7614 C CA . GLU B 1 410 ? 5.449 -17.25 2.904 1 98.69 410 GLU B CA 1
ATOM 7615 C C . GLU B 1 410 ? 5.816 -16.594 1.574 1 98.69 410 GLU B C 1
ATOM 7617 O O . GLU B 1 410 ? 5.41 -15.461 1.299 1 98.69 410 GLU B O 1
ATOM 7622 N N . VAL B 1 411 ? 6.59 -17.297 0.744 1 98.5 411 VAL B N 1
ATOM 7623 C CA . VAL B 1 411 ? 6.898 -16.797 -0.59 1 98.5 411 VAL B CA 1
ATOM 7624 C C . VAL B 1 411 ? 5.613 -16.625 -1.396 1 98.5 411 VAL B C 1
ATOM 7626 O O . VAL B 1 411 ? 5.383 -15.594 -2.018 1 98.5 411 VAL B O 1
ATOM 7629 N N . GLN B 1 412 ? 4.777 -17.594 -1.323 1 97.81 412 GLN B N 1
ATOM 7630 C CA . GLN B 1 412 ? 3.521 -17.547 -2.068 1 97.81 412 GLN B CA 1
ATOM 7631 C C . GLN B 1 412 ? 2.605 -16.453 -1.541 1 97.81 412 GLN B C 1
ATOM 7633 O O . GLN B 1 412 ? 1.824 -15.867 -2.297 1 97.81 412 GLN B O 1
ATOM 7638 N N . ARG B 1 413 ? 2.725 -16.203 -0.26 1 97.88 413 ARG B N 1
ATOM 7639 C CA . ARG B 1 413 ? 1.907 -15.133 0.295 1 97.88 413 ARG B CA 1
ATOM 7640 C C . ARG B 1 413 ? 2.365 -13.773 -0.22 1 97.88 413 ARG B C 1
ATOM 7642 O O . ARG B 1 413 ? 1.544 -12.953 -0.634 1 97.88 413 ARG B O 1
ATOM 7649 N N . VAL B 1 414 ? 3.676 -13.547 -0.253 1 96.88 414 VAL B N 1
ATOM 7650 C CA . VAL B 1 414 ? 4.238 -12.227 -0.52 1 96.88 414 VAL B CA 1
ATOM 7651 C C . VAL B 1 414 ? 4.477 -12.062 -2.02 1 96.88 414 VAL B C 1
ATOM 7653 O O . VAL B 1 414 ? 4.277 -10.977 -2.568 1 96.88 414 VAL B O 1
ATOM 7656 N N . HIS B 1 415 ? 4.957 -13.125 -2.65 1 95.56 415 HIS B N 1
ATOM 7657 C CA . HIS B 1 415 ? 5.32 -13.109 -4.062 1 95.56 415 HIS B CA 1
ATOM 7658 C C . HIS B 1 415 ? 4.598 -14.219 -4.828 1 95.56 415 HIS B C 1
ATOM 7660 O O . HIS B 1 415 ? 5.238 -15.117 -5.371 1 95.56 415 HIS B O 1
ATOM 7666 N N . ASN B 1 416 ? 3.35 -14.055 -4.984 1 94.81 416 ASN B N 1
ATOM 7667 C CA . ASN B 1 416 ? 2.562 -15.109 -5.609 1 94.81 416 ASN B CA 1
ATOM 7668 C C . ASN B 1 416 ? 2.57 -14.992 -7.133 1 94.81 416 ASN B C 1
ATOM 7670 O O . ASN B 1 416 ? 2.367 -13.906 -7.672 1 94.81 416 ASN B O 1
ATOM 7674 N N . PRO B 1 417 ? 2.742 -16.141 -7.816 1 94.5 417 PRO B N 1
ATOM 7675 C CA . PRO B 1 417 ? 2.656 -16.094 -9.281 1 94.5 417 PRO B CA 1
ATOM 7676 C C . PRO B 1 417 ? 1.258 -15.734 -9.773 1 94.5 417 PRO B C 1
ATOM 7678 O O . PRO B 1 417 ? 1.114 -14.914 -10.688 1 94.5 417 PRO B O 1
ATOM 7681 N N . SER B 1 418 ? 0.268 -16.344 -9.211 1 93.31 418 SER B N 1
ATOM 7682 C CA . SER B 1 418 ? -1.118 -16.141 -9.617 1 93.31 418 SER B CA 1
ATOM 7683 C C . SER B 1 418 ? -1.72 -14.914 -8.93 1 93.31 418 SER B C 1
ATOM 7685 O O . SER B 1 418 ? -1.329 -14.57 -7.812 1 93.31 418 SER B O 1
ATOM 7687 N N . PHE B 1 419 ? -2.754 -14.266 -9.625 1 91.75 419 PHE B N 1
ATOM 7688 C CA . PHE B 1 419 ? -3.215 -13.047 -8.969 1 91.75 419 PHE B CA 1
ATOM 7689 C C . PHE B 1 419 ? -4.695 -12.812 -9.242 1 91.75 419 PHE B C 1
ATOM 7691 O O . PHE B 1 419 ? -5.332 -12 -8.57 1 91.75 419 PHE B O 1
ATOM 7698 N N . GLN B 1 420 ? -5.352 -13.539 -10.172 1 94.06 420 GLN B N 1
ATOM 7699 C CA . GLN B 1 420 ? -6.684 -13.031 -10.484 1 94.06 420 GLN B CA 1
ATOM 7700 C C . GLN B 1 420 ? -7.605 -14.156 -10.938 1 94.06 420 GLN B C 1
ATOM 7702 O O . GLN B 1 420 ? -8.125 -14.125 -12.055 1 94.06 420 GLN B O 1
ATOM 7707 N N . PRO B 1 421 ? -7.973 -15.102 -10.133 1 96.06 421 PRO B N 1
ATOM 7708 C CA . PRO B 1 421 ? -8.969 -16.125 -10.469 1 96.06 421 PRO B CA 1
ATOM 7709 C C . PRO B 1 421 ? -10.398 -15.586 -10.43 1 96.06 421 PRO B C 1
ATOM 7711 O O . PRO B 1 421 ? -11.016 -15.539 -9.367 1 96.06 421 PRO B O 1
ATOM 7714 N N . GLY B 1 422 ? -10.969 -15.336 -11.594 1 96.56 422 GLY B N 1
ATOM 7715 C CA . GLY B 1 422 ? -12.266 -14.68 -11.68 1 96.56 422 GLY B CA 1
ATOM 7716 C C . GLY B 1 422 ? -13.43 -15.648 -11.648 1 96.56 422 GLY B C 1
ATOM 7717 O O . GLY B 1 422 ? -13.336 -16.766 -12.18 1 96.56 422 GLY B O 1
ATOM 7718 N N . ARG B 1 423 ? -14.508 -15.242 -11.047 1 98.25 423 ARG B N 1
ATOM 7719 C CA . ARG B 1 423 ? -15.812 -15.883 -11.109 1 98.25 423 ARG B CA 1
ATOM 7720 C C . ARG B 1 423 ? -16.875 -14.922 -11.633 1 98.25 423 ARG B C 1
ATOM 7722 O O . ARG B 1 423 ? -16.641 -13.711 -11.711 1 98.25 423 ARG B O 1
ATOM 7729 N N . THR B 1 424 ? -17.953 -15.445 -12.07 1 98.5 424 THR B N 1
ATOM 7730 C CA . THR B 1 424 ? -19.047 -14.648 -12.625 1 98.5 424 THR B CA 1
ATOM 7731 C C . THR B 1 424 ? -20.344 -14.891 -11.859 1 98.5 424 THR B C 1
ATOM 7733 O O . THR B 1 424 ? -20.656 -16.031 -11.523 1 98.5 424 THR B O 1
ATOM 7736 N N . THR B 1 425 ? -21.062 -13.867 -11.531 1 98.56 425 THR B N 1
ATOM 7737 C CA . THR B 1 425 ? -22.328 -14.023 -10.836 1 98.56 425 THR B CA 1
ATOM 7738 C C . THR B 1 425 ? -23.391 -14.617 -11.773 1 98.56 425 THR B C 1
ATOM 7740 O O . THR B 1 425 ? -23.469 -14.242 -12.938 1 98.56 425 THR B O 1
ATOM 7743 N N . LYS B 1 426 ? -24.141 -15.531 -11.281 1 97.88 426 LYS B N 1
ATOM 7744 C CA . LYS B 1 426 ? -25.25 -16.141 -12.016 1 97.88 426 LYS B CA 1
ATOM 7745 C C . LYS B 1 426 ? -26.516 -15.273 -11.922 1 97.88 426 LYS B C 1
ATOM 7747 O O . LYS B 1 426 ? -27.344 -15.273 -12.836 1 97.88 426 LYS B O 1
ATOM 7752 N N . THR B 1 427 ? -26.719 -14.688 -10.812 1 97.75 427 THR B N 1
ATOM 7753 C CA . THR B 1 427 ? -27.766 -13.727 -10.484 1 97.75 427 THR B CA 1
ATOM 7754 C C . THR B 1 427 ? -27.219 -12.594 -9.625 1 97.75 427 THR B C 1
ATOM 7756 O O . THR B 1 427 ? -26.078 -12.656 -9.164 1 97.75 427 THR B O 1
ATOM 7759 N N . TYR B 1 428 ? -28.047 -11.539 -9.523 1 97.75 428 TYR B N 1
ATOM 7760 C CA . TYR B 1 428 ? -27.562 -10.5 -8.617 1 97.75 428 TYR B CA 1
ATOM 7761 C C . TYR B 1 428 ? -27.422 -11.047 -7.203 1 97.75 428 TYR B C 1
ATOM 7763 O O . TYR B 1 428 ? -28.078 -12.016 -6.832 1 97.75 428 TYR B O 1
ATOM 7771 N N . VAL B 1 429 ? -26.547 -10.5 -6.438 1 98.5 429 VAL B N 1
ATOM 7772 C CA . VAL B 1 429 ? -26.281 -10.961 -5.078 1 98.5 429 VAL B CA 1
ATOM 7773 C C . VAL B 1 429 ? -25.812 -9.789 -4.219 1 98.5 429 VAL B C 1
ATOM 7775 O O . VAL B 1 429 ? -25.188 -8.852 -4.727 1 98.5 429 VAL B O 1
ATOM 7778 N N . ILE B 1 430 ? -26.156 -9.758 -2.986 1 98.5 430 ILE B N 1
ATOM 7779 C CA . ILE B 1 430 ? -25.625 -8.82 -2 1 98.5 430 ILE B CA 1
ATOM 7780 C C . ILE B 1 430 ? -24.594 -9.523 -1.122 1 98.5 430 ILE B C 1
ATOM 7782 O O . ILE B 1 430 ? -24.922 -10.484 -0.418 1 98.5 430 ILE B O 1
ATOM 7786 N N . LEU B 1 431 ? -23.375 -9.062 -1.179 1 98.5 431 LEU B N 1
ATOM 7787 C CA . LEU B 1 431 ? -22.234 -9.656 -0.491 1 98.5 431 LEU B CA 1
ATOM 7788 C C . LEU B 1 431 ? -22.109 -9.109 0.926 1 98.5 431 LEU B C 1
ATOM 7790 O O . LEU B 1 431 ? -22.719 -8.086 1.258 1 98.5 431 LEU B O 1
ATOM 7794 N N . PRO B 1 432 ? -21.312 -9.836 1.771 1 96.88 432 PRO B N 1
ATOM 7795 C CA . PRO B 1 432 ? -21 -9.258 3.078 1 96.88 432 PRO B CA 1
ATOM 7796 C C . PRO B 1 432 ? -20.516 -7.812 2.979 1 96.88 432 PRO B C 1
ATOM 7798 O O . PRO B 1 432 ? -19.75 -7.48 2.07 1 96.88 432 PRO B O 1
ATOM 7801 N N . GLY B 1 433 ? -20.938 -6.973 3.938 1 94.56 433 GLY B N 1
ATOM 7802 C CA . GLY B 1 433 ? -20.625 -5.555 3.896 1 94.56 433 GLY B CA 1
ATOM 7803 C C . GLY B 1 433 ? -21.656 -4.73 3.154 1 94.56 433 GLY B C 1
ATOM 7804 O O . GLY B 1 433 ? -21.594 -3.498 3.172 1 94.56 433 GLY B O 1
ATOM 7805 N N . GLY B 1 434 ? -22.625 -5.426 2.506 1 96.56 434 GLY B N 1
ATOM 7806 C CA . GLY B 1 434 ? -23.734 -4.742 1.838 1 96.56 434 GLY B CA 1
ATOM 7807 C C . GLY B 1 434 ? -23.422 -4.398 0.391 1 96.56 434 GLY B C 1
ATOM 7808 O O . GLY B 1 434 ? -23.984 -3.453 -0.159 1 96.56 434 GLY B O 1
ATOM 7809 N N . TYR B 1 435 ? -22.562 -5.148 -0.292 1 97.69 435 TYR B N 1
ATOM 7810 C CA . TYR B 1 435 ? -22.172 -4.848 -1.665 1 97.69 435 TYR B CA 1
ATOM 7811 C C . TYR B 1 435 ? -23.094 -5.547 -2.66 1 97.69 435 TYR B C 1
ATOM 7813 O O . TYR B 1 435 ? -23.156 -6.781 -2.695 1 97.69 435 TYR B O 1
ATOM 7821 N N . TYR B 1 436 ? -23.766 -4.797 -3.447 1 98 436 TYR B N 1
ATOM 7822 C CA . TYR B 1 436 ? -24.625 -5.328 -4.492 1 98 436 TYR B CA 1
ATOM 7823 C C . TYR B 1 436 ? -23.844 -5.625 -5.762 1 98 436 TYR B C 1
ATOM 7825 O O . TYR B 1 436 ? -23.141 -4.754 -6.281 1 98 436 TYR B O 1
ATOM 7833 N N . LEU B 1 437 ? -23.906 -6.859 -6.254 1 98.38 437 LEU B N 1
ATOM 7834 C CA . LEU B 1 437 ? -23.344 -7.234 -7.547 1 98.38 437 LEU B CA 1
ATOM 7835 C C . LEU B 1 437 ? -24.438 -7.637 -8.523 1 98.38 437 LEU B C 1
ATOM 7837 O O . LEU B 1 437 ? -25.281 -8.477 -8.195 1 98.38 437 LEU B O 1
ATOM 7841 N N . PRO B 1 438 ? -24.422 -7.102 -9.695 1 98.06 438 PRO B N 1
ATOM 7842 C CA . PRO B 1 438 ? -25.422 -7.504 -10.695 1 98.06 438 PRO B CA 1
ATOM 7843 C C . PRO B 1 438 ? -25.172 -8.906 -11.242 1 98.06 438 PRO B C 1
ATOM 7845 O O . PRO B 1 438 ? -24.109 -9.484 -11.016 1 98.06 438 PRO B O 1
ATOM 7848 N N . GLU B 1 439 ? -26.219 -9.398 -11.898 1 97.88 439 GLU B N 1
ATOM 7849 C CA . GLU B 1 439 ? -26.047 -10.617 -12.68 1 97.88 439 GLU B CA 1
ATOM 7850 C C . GLU B 1 439 ? -25.016 -10.43 -13.781 1 97.88 439 GLU B C 1
ATOM 7852 O O . GLU B 1 439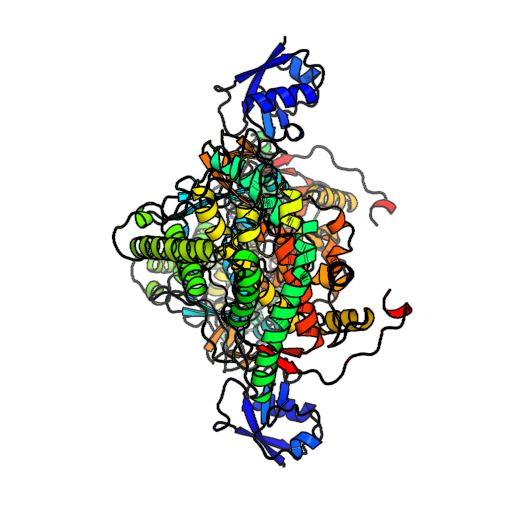 ? -24.875 -9.344 -14.336 1 97.88 439 GLU B O 1
ATOM 7857 N N . ASN B 1 440 ? -24.203 -11.523 -14.008 1 97.75 440 ASN B N 1
ATOM 7858 C CA . ASN B 1 440 ? -23.188 -11.539 -15.062 1 97.75 440 ASN B CA 1
ATOM 7859 C C . ASN B 1 440 ? -22.078 -10.516 -14.797 1 97.75 440 ASN B C 1
ATOM 7861 O O . ASN B 1 440 ? -21.688 -9.773 -15.695 1 97.75 440 ASN B O 1
ATOM 7865 N N . SER B 1 441 ? -21.719 -10.422 -13.523 1 97.62 441 SER B N 1
ATOM 7866 C CA . SER B 1 441 ? -20.578 -9.609 -13.117 1 97.62 441 SER B CA 1
ATOM 7867 C C . SER B 1 441 ? -19.359 -10.484 -12.789 1 97.62 441 SER B C 1
ATOM 7869 O O . SER B 1 441 ? -19.5 -11.508 -12.125 1 97.62 441 SER B O 1
ATOM 7871 N N . VAL B 1 442 ? -18.25 -10.086 -13.328 1 97.88 442 VAL B N 1
ATOM 7872 C CA . VAL B 1 442 ? -17 -10.781 -13.016 1 97.88 442 VAL B CA 1
ATOM 7873 C C . VAL B 1 442 ? -16.453 -10.281 -11.68 1 97.88 442 VAL B C 1
ATOM 7875 O O . VAL B 1 442 ? -16.234 -9.078 -11.508 1 97.88 442 VAL B O 1
ATOM 7878 N N . LEU B 1 443 ? -16.312 -11.141 -10.727 1 98.56 443 LEU B N 1
ATOM 7879 C CA . LEU B 1 443 ? -15.664 -10.852 -9.453 1 98.56 443 LEU B CA 1
ATOM 7880 C C . LEU B 1 443 ? -14.32 -11.555 -9.352 1 98.56 443 LEU B C 1
ATOM 7882 O O . LEU B 1 443 ? -14.242 -12.781 -9.477 1 98.56 443 LEU B O 1
ATOM 7886 N N . ILE B 1 444 ? -13.297 -10.805 -9.109 1 98.25 444 ILE B N 1
ATOM 7887 C CA . ILE B 1 444 ? -11.938 -11.344 -9.016 1 98.25 444 ILE B CA 1
ATOM 7888 C C . ILE B 1 444 ? -11.469 -11.312 -7.566 1 98.25 444 ILE B C 1
ATOM 7890 O O . ILE B 1 444 ? -11.227 -10.242 -7.008 1 98.25 444 ILE B O 1
ATOM 7894 N N . PRO B 1 445 ? -11.445 -12.414 -6.891 1 98.31 445 PRO B N 1
ATOM 7895 C CA . PRO B 1 445 ? -10.625 -12.43 -5.672 1 98.31 445 PRO B CA 1
ATOM 7896 C C . PRO B 1 445 ? -9.164 -12.086 -5.941 1 98.31 445 PRO B C 1
ATOM 7898 O O . PRO B 1 445 ? -8.453 -12.852 -6.594 1 98.31 445 PRO B O 1
ATOM 7901 N N . ALA B 1 446 ? -8.758 -10.906 -5.52 1 98.06 446 ALA B N 1
ATOM 7902 C CA . ALA B 1 446 ? -7.398 -10.43 -5.75 1 98.06 446 ALA B CA 1
ATOM 7903 C C . ALA B 1 446 ? -6.422 -11.086 -4.773 1 98.06 446 ALA B C 1
ATOM 7905 O O . ALA B 1 446 ? -6.289 -10.641 -3.631 1 98.06 446 ALA B O 1
ATOM 7906 N N . LEU B 1 447 ? -5.664 -12.023 -5.25 1 97.88 447 LEU B N 1
ATOM 7907 C CA . LEU B 1 447 ? -4.887 -12.891 -4.371 1 97.88 447 LEU B CA 1
ATOM 7908 C C . LEU B 1 447 ? -3.859 -12.086 -3.584 1 97.88 447 LEU B C 1
ATOM 7910 O O . LEU B 1 447 ? -3.686 -12.297 -2.381 1 97.88 447 LEU B O 1
ATOM 7914 N N . TYR B 1 448 ? -3.15 -11.195 -4.203 1 96.75 448 TYR B N 1
ATOM 7915 C CA . TYR B 1 448 ? -2.207 -10.359 -3.473 1 96.75 448 TYR B CA 1
ATOM 7916 C C . TYR B 1 448 ? -2.912 -9.578 -2.369 1 96.75 448 TYR B C 1
ATOM 7918 O O . TYR B 1 448 ? -2.404 -9.484 -1.248 1 96.75 448 TYR B O 1
ATOM 7926 N N . GLY B 1 449 ? -4.062 -8.977 -2.742 1 97.75 449 GLY B N 1
ATOM 7927 C CA . GLY B 1 449 ? -4.848 -8.266 -1.748 1 97.75 449 GLY B CA 1
ATOM 7928 C C . GLY B 1 449 ? -5.23 -9.125 -0.558 1 97.75 449 GLY B C 1
ATOM 7929 O O . GLY B 1 449 ? -5.113 -8.688 0.59 1 97.75 449 GLY B O 1
ATOM 7930 N N . LEU B 1 450 ? -5.695 -10.344 -0.821 1 98.25 450 LEU B N 1
ATOM 7931 C CA . LEU B 1 450 ? -6.047 -11.289 0.235 1 98.25 450 LEU B CA 1
ATOM 7932 C C . LEU B 1 450 ? -4.859 -11.539 1.161 1 98.25 450 LEU B C 1
ATOM 7934 O O . LEU B 1 450 ? -5.012 -11.531 2.385 1 98.25 450 LEU B O 1
ATOM 7938 N N . HIS B 1 451 ? -3.73 -11.664 0.545 1 98.19 451 HIS B N 1
ATOM 7939 C CA . HIS B 1 451 ? -2.527 -12.07 1.263 1 98.19 451 HIS B CA 1
ATOM 7940 C C . HIS B 1 451 ? -1.898 -10.891 1.998 1 98.19 451 HIS B C 1
ATOM 7942 O O . HIS B 1 451 ? -1.091 -11.078 2.908 1 98.19 451 HIS B O 1
ATOM 7948 N N . MET B 1 452 ? -2.289 -9.641 1.641 1 97.19 452 MET B N 1
ATOM 7949 C CA . MET B 1 452 ? -1.666 -8.453 2.207 1 97.19 452 MET B CA 1
ATOM 7950 C C . MET B 1 452 ? -2.666 -7.66 3.045 1 97.19 452 MET B C 1
ATOM 7952 O O . MET B 1 452 ? -2.336 -6.598 3.576 1 97.19 452 MET B O 1
ATOM 7956 N N . ASN B 1 453 ? -3.908 -8.172 3.152 1 97.19 453 ASN B N 1
ATOM 7957 C CA . ASN B 1 453 ? -4.961 -7.461 3.867 1 97.19 453 ASN B CA 1
ATOM 7958 C C . ASN B 1 453 ? -4.586 -7.215 5.324 1 97.19 453 ASN B C 1
ATOM 7960 O O . ASN B 1 453 ? -4.496 -8.156 6.113 1 97.19 453 ASN B O 1
ATOM 7964 N N . PRO B 1 454 ? -4.398 -6.008 5.699 1 95.31 454 PRO B N 1
ATOM 7965 C CA . PRO B 1 454 ? -3.912 -5.715 7.051 1 95.31 454 PRO B CA 1
ATOM 7966 C C . PRO B 1 454 ? -4.934 -6.055 8.133 1 95.31 454 PRO B C 1
ATOM 7968 O O . PRO B 1 454 ? -4.586 -6.117 9.312 1 95.31 454 PRO B O 1
ATOM 7971 N N . ASN B 1 455 ? -6.168 -6.211 7.793 1 93.88 455 ASN B N 1
ATOM 7972 C CA . ASN B 1 455 ? -7.184 -6.602 8.766 1 93.88 455 ASN B CA 1
ATOM 7973 C C . ASN B 1 455 ? -7.109 -8.094 9.078 1 93.88 455 ASN B C 1
ATOM 7975 O O . ASN B 1 455 ? -7.707 -8.555 10.055 1 93.88 455 ASN B O 1
ATOM 7979 N N . ILE B 1 456 ? -6.367 -8.766 8.25 1 95.94 456 ILE B N 1
ATOM 7980 C CA . ILE B 1 456 ? -6.316 -10.219 8.375 1 95.94 456 ILE B CA 1
ATOM 7981 C C . ILE B 1 456 ? -4.93 -10.648 8.844 1 95.94 456 ILE B C 1
ATOM 7983 O O . ILE B 1 456 ? -4.797 -11.469 9.75 1 95.94 456 ILE B O 1
ATOM 7987 N N . TRP B 1 457 ? -3.928 -10.055 8.289 1 97.25 457 TRP B N 1
ATOM 7988 C CA . TRP B 1 457 ? -2.553 -10.461 8.555 1 97.25 457 TRP B CA 1
ATOM 7989 C C . TRP B 1 457 ? -1.839 -9.438 9.43 1 97.25 457 TRP B C 1
ATOM 7991 O O . TRP B 1 457 ? -2.004 -8.234 9.25 1 97.25 457 TRP B O 1
ATOM 8001 N N . ASP B 1 458 ? -1.039 -9.945 10.383 1 96.5 458 ASP B N 1
ATOM 8002 C CA . ASP B 1 458 ? -0.153 -9.086 11.164 1 96.5 458 ASP B CA 1
ATOM 8003 C C . ASP B 1 458 ? 1.103 -8.727 10.367 1 96.5 458 ASP B C 1
ATOM 8005 O O . ASP B 1 458 ? 1.813 -9.609 9.891 1 96.5 458 ASP B O 1
ATOM 8009 N N . ASN B 1 459 ? 1.408 -7.43 10.25 1 96.56 459 ASN B N 1
ATOM 8010 C C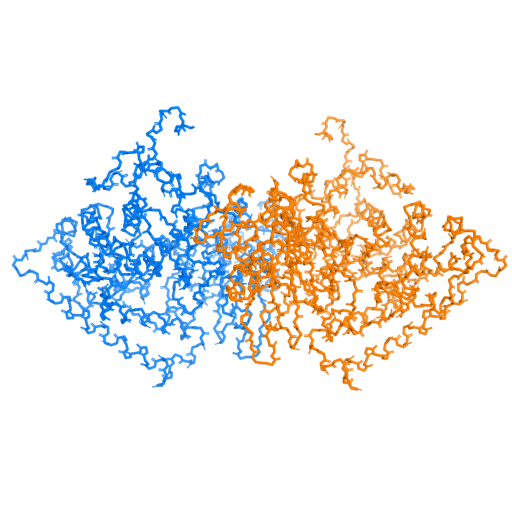A . ASN B 1 459 ? 2.559 -6.945 9.492 1 96.56 459 ASN B CA 1
ATOM 8011 C C . ASN B 1 459 ? 2.678 -7.648 8.141 1 96.56 459 ASN B C 1
ATOM 8013 O O . ASN B 1 459 ? 3.721 -8.227 7.828 1 96.56 459 ASN B O 1
ATOM 8017 N N . PRO B 1 460 ? 1.638 -7.508 7.324 1 96.88 460 PRO B N 1
ATOM 8018 C CA . PRO B 1 460 ? 1.574 -8.312 6.098 1 96.88 460 PRO B CA 1
ATOM 8019 C C . PRO B 1 460 ? 2.721 -8.008 5.137 1 96.88 460 PRO B C 1
ATOM 8021 O O . PRO B 1 460 ? 3.115 -8.875 4.352 1 96.88 460 PRO B O 1
ATOM 8024 N N . GLN B 1 461 ? 3.342 -6.887 5.156 1 94.88 461 GLN B N 1
ATOM 8025 C CA . GLN B 1 461 ? 4.359 -6.496 4.184 1 94.88 461 GLN B CA 1
ATOM 8026 C C . GLN B 1 461 ? 5.73 -7.039 4.578 1 94.88 461 GLN B C 1
ATOM 8028 O O . GLN B 1 461 ? 6.668 -7.012 3.777 1 94.88 461 GLN B O 1
ATOM 8033 N N . ARG B 1 462 ? 5.836 -7.547 5.754 1 95.62 462 ARG B N 1
ATOM 8034 C CA . ARG B 1 462 ? 7.09 -8.156 6.188 1 95.62 462 ARG B CA 1
ATOM 8035 C C . ARG B 1 462 ? 7.133 -9.633 5.82 1 95.62 462 ARG B C 1
ATOM 8037 O O . ARG B 1 462 ? 6.133 -10.344 5.949 1 95.62 462 ARG B O 1
ATOM 8044 N N . PHE B 1 463 ? 8.258 -10.062 5.301 1 97.25 463 PHE B N 1
ATOM 8045 C CA . PHE B 1 463 ? 8.477 -11.477 5.043 1 97.25 463 PHE B CA 1
ATOM 8046 C C . PHE B 1 463 ? 8.867 -12.211 6.324 1 97.25 463 PHE B C 1
ATOM 8048 O O . PHE B 1 463 ? 9.914 -11.922 6.91 1 97.25 463 PHE B O 1
ATOM 8055 N N . ASP B 1 464 ? 7.992 -13.125 6.801 1 97.69 464 ASP B N 1
ATOM 8056 C CA . ASP B 1 464 ? 8.219 -13.812 8.062 1 97.69 464 ASP B CA 1
ATOM 8057 C C . ASP B 1 464 ? 7.676 -15.242 8.016 1 97.69 464 ASP B C 1
ATOM 8059 O O . ASP B 1 464 ? 6.52 -15.484 8.367 1 97.69 464 ASP B O 1
ATOM 8063 N N . PRO B 1 465 ? 8.555 -16.188 7.691 1 98.06 465 PRO B N 1
ATOM 8064 C CA . PRO B 1 465 ? 8.102 -17.578 7.625 1 98.06 465 PRO B CA 1
ATOM 8065 C C . PRO B 1 465 ? 7.57 -18.094 8.961 1 98.06 465 PRO B C 1
ATOM 8067 O O . PRO B 1 465 ? 6.73 -19 8.992 1 98.06 465 PRO B O 1
ATOM 8070 N N . ASP B 1 466 ? 7.945 -17.578 10.031 1 97.5 466 ASP B N 1
ATOM 8071 C CA . ASP B 1 466 ? 7.594 -18.094 11.344 1 97.5 466 ASP B CA 1
ATOM 8072 C C . ASP B 1 466 ? 6.152 -17.75 11.711 1 97.5 466 ASP B C 1
ATOM 8074 O O . ASP B 1 466 ? 5.594 -18.312 12.656 1 97.5 466 ASP B O 1
ATOM 8078 N N . ARG B 1 467 ? 5.492 -16.859 10.992 1 97.62 467 ARG B N 1
ATOM 8079 C CA . ARG B 1 467 ? 4.109 -16.484 11.273 1 97.62 467 ARG B CA 1
ATOM 8080 C C . ARG B 1 467 ? 3.18 -17.688 11.148 1 97.62 467 ARG B C 1
ATOM 8082 O O . ARG B 1 467 ? 2.102 -17.719 11.742 1 97.62 467 ARG B O 1
ATOM 8089 N N . TRP B 1 468 ? 3.596 -18.625 10.375 1 97.69 468 TRP B N 1
ATOM 8090 C CA . TRP B 1 468 ? 2.738 -19.766 10.055 1 97.69 468 TRP B CA 1
ATOM 8091 C C . TRP B 1 468 ? 2.543 -20.656 11.266 1 97.69 468 TRP B C 1
ATOM 8093 O O . TRP B 1 468 ? 1.665 -21.531 11.273 1 97.69 468 TRP B O 1
ATOM 8103 N N . ASP B 1 469 ? 3.307 -20.453 12.328 1 96.81 469 ASP B N 1
ATOM 8104 C CA . ASP B 1 469 ? 3.174 -21.219 13.562 1 96.81 469 ASP B CA 1
ATOM 8105 C C . ASP B 1 469 ? 2.285 -20.484 14.57 1 96.81 469 ASP B C 1
ATOM 8107 O O . ASP B 1 469 ? 1.961 -21.031 15.625 1 96.81 469 ASP B O 1
ATOM 8111 N N . THR B 1 470 ? 1.873 -19.312 14.258 1 96.38 470 THR B N 1
ATOM 8112 C CA . THR B 1 470 ? 1.105 -18.516 15.203 1 96.38 470 THR B CA 1
ATOM 8113 C C . THR B 1 470 ? -0.356 -18.938 15.219 1 96.38 470 THR B C 1
ATOM 8115 O O . THR B 1 470 ? -0.867 -19.469 14.227 1 96.38 470 THR B O 1
ATOM 8118 N N . GLU B 1 471 ? -0.994 -18.688 16.281 1 95.62 471 GLU B N 1
ATOM 8119 C CA . GLU B 1 471 ? -2.414 -18.984 16.422 1 95.62 471 GLU B CA 1
ATOM 8120 C C . GLU B 1 471 ? -3.254 -18.188 15.43 1 95.62 471 GLU B C 1
ATOM 8122 O O . GLU B 1 471 ? -4.227 -18.703 14.875 1 95.62 471 GLU B O 1
ATOM 8127 N N . ALA B 1 472 ? -2.893 -17 15.211 1 93.56 472 ALA B N 1
ATOM 8128 C CA . ALA B 1 472 ? -3.625 -16.125 14.305 1 93.56 472 ALA B CA 1
ATOM 8129 C C . ALA B 1 472 ? -3.691 -16.719 12.898 1 93.56 472 ALA B C 1
ATOM 8131 O O . ALA B 1 472 ? -4.742 -16.688 12.258 1 93.56 472 ALA B O 1
ATOM 8132 N N . VAL B 1 473 ? -2.602 -17.25 12.453 1 94.31 473 VAL B N 1
ATOM 8133 C CA . VAL B 1 473 ? -2.559 -17.812 11.109 1 94.31 473 VAL B CA 1
ATOM 8134 C C . VAL B 1 473 ? -3.271 -19.172 11.102 1 94.31 473 VAL B C 1
ATOM 8136 O O . VAL B 1 473 ? -3.938 -19.516 10.117 1 94.31 473 VAL B O 1
ATOM 8139 N N . GLN B 1 474 ? -3.162 -19.875 12.164 1 93.5 474 GLN B N 1
ATOM 8140 C CA . GLN B 1 474 ? -3.801 -21.188 12.227 1 93.5 474 GLN B CA 1
ATOM 8141 C C . GLN B 1 474 ? -5.32 -21.047 12.266 1 93.5 474 GLN B C 1
ATOM 8143 O O . GLN B 1 474 ? -6.035 -21.922 11.766 1 93.5 474 GLN B O 1
ATOM 8148 N N . LYS B 1 475 ? -5.82 -19.953 12.742 1 94.12 475 LYS B N 1
ATOM 8149 C CA . LYS B 1 475 ? -7.258 -19.75 12.898 1 94.12 475 LYS B CA 1
ATOM 8150 C C . LYS B 1 475 ? -7.816 -18.875 11.789 1 94.12 475 LYS B C 1
ATOM 8152 O O . LYS B 1 475 ? -8.984 -18.484 11.828 1 94.12 475 LYS B O 1
ATOM 8157 N N . ARG B 1 476 ? -7.047 -18.594 10.828 1 92.69 476 ARG B N 1
ATOM 8158 C CA . ARG B 1 476 ? -7.461 -17.672 9.766 1 92.69 476 ARG B CA 1
ATOM 8159 C C . ARG B 1 476 ? -8.594 -18.281 8.938 1 92.69 476 ARG B C 1
ATOM 8161 O O . ARG B 1 476 ? -8.781 -19.5 8.922 1 92.69 476 ARG B O 1
ATOM 8168 N N . HIS B 1 477 ? -9.398 -17.453 8.273 1 95.38 477 HIS B N 1
ATOM 8169 C CA . HIS B 1 477 ? -10.344 -17.922 7.277 1 95.38 477 HIS B CA 1
ATOM 8170 C C . HIS B 1 477 ? -9.641 -18.734 6.191 1 95.38 477 HIS B C 1
ATOM 8172 O O . HIS B 1 477 ? -8.523 -18.406 5.793 1 95.38 477 HIS B O 1
ATOM 8178 N N . ARG B 1 478 ? -10.195 -19.75 5.695 1 95.06 478 ARG B N 1
ATOM 8179 C CA . ARG B 1 478 ? -9.594 -20.672 4.742 1 95.06 478 ARG B CA 1
ATOM 8180 C C . ARG B 1 478 ? -9.141 -19.938 3.482 1 95.06 478 ARG B C 1
ATOM 8182 O O . ARG B 1 478 ? -8.195 -20.359 2.818 1 95.06 478 ARG B O 1
ATOM 8189 N N . CYS B 1 479 ? -9.812 -18.766 3.201 1 97.19 479 CYS B N 1
ATOM 8190 C CA . CYS B 1 479 ? -9.484 -18.062 1.968 1 97.19 479 CYS B CA 1
ATOM 8191 C C . CYS B 1 479 ? -8.594 -16.859 2.25 1 97.19 479 CYS B C 1
ATOM 8193 O O . CYS B 1 479 ? -8.367 -16.031 1.369 1 97.19 479 CYS B O 1
ATOM 8195 N N . ALA B 1 480 ? -8.117 -16.734 3.48 1 97.75 480 ALA B N 1
ATOM 8196 C CA . ALA B 1 480 ? -7.141 -15.695 3.777 1 97.75 480 ALA B CA 1
ATOM 8197 C C . ALA B 1 480 ? -5.816 -15.961 3.064 1 97.75 480 ALA B C 1
ATOM 8199 O O . ALA B 1 480 ? -5.086 -15.031 2.727 1 97.75 480 ALA B O 1
ATOM 8200 N N . TYR B 1 481 ? -5.523 -17.203 2.918 1 97.94 481 TYR B N 1
ATOM 8201 C CA . TYR B 1 481 ? -4.359 -17.656 2.16 1 97.94 481 TYR B CA 1
ATOM 8202 C C . TYR B 1 481 ? -4.781 -18.562 1.009 1 97.94 481 TYR B C 1
ATOM 8204 O O . TYR B 1 481 ? -5.172 -19.703 1.227 1 97.94 481 TYR B O 1
ATOM 8212 N N . VAL B 1 482 ? -4.641 -18.016 -0.238 1 97 482 VAL B N 1
ATOM 8213 C CA . VAL B 1 482 ? -5.055 -18.734 -1.44 1 97 482 VAL B CA 1
ATOM 8214 C C . VAL B 1 482 ? -3.994 -18.578 -2.527 1 97 482 VAL B C 1
ATOM 8216 O O . VAL B 1 482 ? -4.152 -17.766 -3.445 1 97 482 VAL B O 1
ATOM 8219 N N . PRO B 1 483 ? -2.969 -19.406 -2.463 1 95.19 483 PRO B N 1
ATOM 8220 C CA . PRO B 1 483 ? -1.947 -19.297 -3.508 1 95.19 483 PRO B CA 1
ATOM 8221 C C . PRO B 1 483 ? -2.504 -19.562 -4.906 1 95.19 483 PRO B C 1
ATOM 8223 O O . PRO B 1 483 ? -1.966 -19.047 -5.895 1 95.19 483 PRO B O 1
ATOM 8226 N N . PHE B 1 484 ? -3.592 -20.375 -4.93 1 94.19 484 PHE B N 1
ATOM 8227 C CA . PHE B 1 484 ? -4.348 -20.672 -6.141 1 94.19 484 PHE B CA 1
ATOM 8228 C C . PHE B 1 484 ? -5.84 -20.719 -5.852 1 94.19 484 PHE B C 1
ATOM 8230 O O . PHE B 1 484 ? -6.25 -20.766 -4.688 1 94.19 484 PHE B O 1
ATOM 8237 N N . ALA B 1 485 ? -6.59 -20.656 -6.977 1 93.25 485 ALA B N 1
ATOM 8238 C CA . ALA B 1 485 ? -8.031 -20.75 -6.789 1 93.25 485 ALA B CA 1
ATOM 8239 C C . ALA B 1 485 ? -8.406 -22.016 -6.023 1 93.25 485 ALA B C 1
ATOM 8241 O O . ALA B 1 485 ? -7.672 -23 -6.066 1 93.25 485 ALA B O 1
ATOM 8242 N N . THR B 1 486 ? -9.516 -21.969 -5.305 1 95 486 THR B N 1
ATOM 8243 C CA . THR B 1 486 ? -10.008 -23.109 -4.543 1 95 486 THR B CA 1
ATOM 8244 C C . THR B 1 486 ? -11.453 -23.422 -4.93 1 95 486 THR B C 1
ATOM 8246 O O . THR B 1 486 ? -12.023 -22.781 -5.812 1 95 486 THR B O 1
ATOM 8249 N N . GLY B 1 487 ? -11.977 -24.516 -4.312 1 94 487 GLY B N 1
ATOM 8250 C CA . GLY B 1 487 ? -13.32 -24.938 -4.68 1 94 487 GLY B CA 1
ATOM 8251 C C . GLY B 1 487 ? -13.336 -25.938 -5.828 1 94 487 GLY B C 1
ATOM 8252 O O . GLY B 1 487 ? -12.32 -26.562 -6.125 1 94 487 GLY B O 1
ATOM 8253 N N . PRO B 1 488 ? -14.453 -26.062 -6.492 1 93.5 488 PRO B N 1
ATOM 8254 C CA . PRO B 1 488 ? -14.57 -27.047 -7.582 1 93.5 488 PRO B CA 1
ATOM 8255 C C . PRO B 1 488 ? -13.617 -26.75 -8.734 1 93.5 488 PRO B C 1
ATOM 8257 O O . PRO B 1 488 ? -13.25 -27.656 -9.484 1 93.5 488 PRO B O 1
ATOM 8260 N N . ARG B 1 489 ? -13.219 -25.516 -8.867 1 94.44 489 ARG B N 1
ATOM 8261 C CA . ARG B 1 489 ? -12.305 -25.094 -9.922 1 94.44 489 ARG B CA 1
ATOM 8262 C C . ARG B 1 489 ? -10.906 -24.859 -9.367 1 94.44 489 ARG B C 1
ATOM 8264 O O . ARG B 1 489 ? -10.141 -24.062 -9.93 1 94.44 489 ARG B O 1
ATOM 8271 N N . GLY B 1 490 ? -10.641 -25.453 -8.297 1 93.44 490 GLY B N 1
ATOM 8272 C CA . GLY B 1 490 ? -9.32 -25.312 -7.707 1 93.44 490 GLY B CA 1
ATOM 8273 C C . GLY B 1 490 ? -8.211 -25.875 -8.578 1 93.44 490 GLY B C 1
ATOM 8274 O O . GLY B 1 490 ? -8.469 -26.703 -9.461 1 93.44 490 GLY B O 1
ATOM 8275 N N . CYS B 1 491 ? -7.078 -25.453 -8.344 1 92.12 491 CYS B N 1
ATOM 8276 C CA . CYS B 1 491 ? -5.922 -25.844 -9.141 1 92.12 491 CYS B CA 1
ATOM 8277 C C . CYS B 1 491 ? -5.645 -27.344 -8.984 1 92.12 491 CYS B C 1
ATOM 8279 O O . CYS B 1 491 ? -5.246 -27.797 -7.914 1 92.12 491 CYS B O 1
ATOM 8281 N N . ILE B 1 492 ? -5.691 -28.094 -9.992 1 91.88 492 ILE B N 1
ATOM 8282 C CA . ILE B 1 492 ? -5.535 -29.547 -9.961 1 91.88 492 ILE B CA 1
ATOM 8283 C C . ILE B 1 492 ? -4.051 -29.906 -9.922 1 91.88 492 ILE B C 1
ATOM 8285 O O . ILE B 1 492 ? -3.682 -31 -9.492 1 91.88 492 ILE B O 1
ATOM 8289 N N . GLY B 1 493 ? -3.229 -29 -10.391 1 92.44 493 GLY B N 1
ATOM 8290 C CA . GLY B 1 493 ? -1.799 -29.266 -10.438 1 92.44 493 GLY B CA 1
ATOM 8291 C C . GLY B 1 493 ? -1.056 -28.781 -9.211 1 92.44 493 GLY B C 1
ATOM 8292 O O . GLY B 1 493 ? 0.176 -28.797 -9.18 1 92.44 493 GLY B O 1
ATOM 8293 N N . PHE B 1 494 ? -1.719 -28.328 -8.242 1 90.88 494 PHE B N 1
ATOM 8294 C CA . PHE B 1 494 ? -1.123 -27.656 -7.09 1 90.88 494 PHE B CA 1
ATOM 8295 C C . PHE B 1 494 ? -0.133 -28.578 -6.383 1 90.88 494 PHE B C 1
ATOM 8297 O O . PHE B 1 494 ? 0.979 -28.172 -6.051 1 90.88 494 PHE B O 1
ATOM 8304 N N . ASN B 1 495 ? -0.514 -29.797 -6.184 1 89.5 495 ASN B N 1
ATOM 8305 C CA . ASN B 1 495 ? 0.329 -30.75 -5.457 1 89.5 495 ASN B CA 1
ATOM 8306 C C . ASN B 1 495 ? 1.606 -31.062 -6.227 1 89.5 495 ASN B C 1
ATOM 8308 O O . ASN B 1 495 ? 2.676 -31.203 -5.629 1 89.5 495 ASN B O 1
ATOM 8312 N N . PHE B 1 496 ? 1.42 -31.219 -7.461 1 92.75 496 PHE B N 1
ATOM 8313 C CA . PHE B 1 496 ? 2.59 -31.453 -8.297 1 92.75 496 PHE B CA 1
ATOM 8314 C C . PHE B 1 496 ? 3.549 -30.281 -8.234 1 92.75 496 PHE B C 1
ATOM 8316 O O . PHE B 1 496 ? 4.758 -30.453 -8.07 1 92.75 496 PHE B O 1
ATOM 8323 N N . ALA B 1 497 ? 3.014 -29.078 -8.391 1 94.38 497 ALA B N 1
ATOM 8324 C CA . ALA B 1 497 ? 3.814 -27.859 -8.367 1 94.38 497 ALA B CA 1
ATOM 8325 C C . ALA B 1 497 ? 4.559 -27.719 -7.043 1 94.38 497 ALA B C 1
ATOM 8327 O O . ALA B 1 497 ? 5.73 -27.328 -7.016 1 94.38 497 ALA B O 1
ATOM 8328 N N . LEU B 1 498 ? 3.92 -27.984 -5.988 1 94.62 498 LEU B N 1
ATOM 8329 C CA . LEU B 1 498 ? 4.523 -27.859 -4.668 1 94.62 498 LEU B CA 1
ATOM 8330 C C . LEU B 1 498 ? 5.637 -28.891 -4.48 1 94.62 498 LEU B C 1
ATOM 8332 O O . LEU B 1 498 ? 6.703 -28.562 -3.957 1 94.62 498 LEU B O 1
ATOM 8336 N N . GLN B 1 499 ? 5.348 -30.125 -4.867 1 95.12 499 GLN B N 1
ATOM 8337 C CA . GLN B 1 499 ? 6.352 -31.172 -4.742 1 95.12 499 GLN B CA 1
ATOM 8338 C C . GLN B 1 499 ? 7.594 -30.844 -5.566 1 95.12 499 GLN B C 1
ATOM 8340 O O . GLN B 1 499 ? 8.719 -31.016 -5.098 1 95.12 499 GLN B O 1
ATOM 8345 N N . GLU B 1 500 ? 7.332 -30.406 -6.758 1 96.5 500 GLU B N 1
ATOM 8346 C CA . GLU B 1 500 ? 8.43 -29.984 -7.621 1 96.5 500 GLU B CA 1
ATOM 8347 C C . GLU B 1 500 ? 9.258 -28.875 -6.965 1 96.5 500 GLU B C 1
ATOM 8349 O O . GLU B 1 500 ? 10.484 -28.922 -6.973 1 96.5 500 GLU B O 1
ATOM 8354 N N . THR B 1 501 ? 8.602 -27.938 -6.434 1 97.88 501 THR B N 1
ATOM 8355 C CA . THR B 1 501 ? 9.266 -26.797 -5.805 1 97.88 501 THR B CA 1
ATOM 8356 C C . THR B 1 501 ? 10.109 -27.25 -4.617 1 97.88 501 THR B C 1
ATOM 8358 O O . THR B 1 501 ? 11.25 -26.812 -4.453 1 97.88 501 THR B O 1
ATOM 8361 N N . ARG B 1 502 ? 9.562 -28.141 -3.797 1 98.12 502 ARG B N 1
ATOM 8362 C CA . ARG B 1 502 ? 10.273 -28.641 -2.623 1 98.12 502 ARG B CA 1
ATOM 8363 C C . ARG B 1 502 ? 11.547 -29.375 -3.025 1 98.12 502 ARG B C 1
ATOM 8365 O O . ARG B 1 502 ? 12.617 -29.125 -2.465 1 98.12 502 ARG B O 1
ATOM 8372 N N . VAL B 1 503 ? 11.422 -30.203 -4.004 1 98.19 503 VAL B N 1
ATOM 8373 C CA . VAL B 1 503 ? 12.547 -31.031 -4.426 1 98.19 503 VAL B CA 1
ATOM 8374 C C . VAL B 1 503 ? 13.609 -30.156 -5.094 1 98.19 503 VAL B C 1
ATOM 8376 O O . VAL B 1 503 ? 14.781 -30.188 -4.719 1 98.19 503 VAL B O 1
ATOM 8379 N N . PHE B 1 504 ? 13.195 -29.344 -6.078 1 98.56 504 PHE B N 1
ATOM 8380 C CA . PHE B 1 504 ? 14.133 -28.516 -6.82 1 98.56 504 PHE B CA 1
ATOM 8381 C C . PHE B 1 504 ? 14.852 -27.547 -5.883 1 98.56 504 PHE B C 1
ATOM 8383 O O . PHE B 1 504 ? 16.078 -27.453 -5.914 1 98.56 504 PHE B O 1
ATOM 8390 N N . LEU B 1 505 ? 14.086 -26.859 -5.07 1 98.75 505 LEU B N 1
ATOM 8391 C CA . LEU B 1 505 ? 14.672 -25.844 -4.191 1 98.75 505 LEU B CA 1
ATOM 8392 C C . LEU B 1 505 ? 15.656 -26.484 -3.215 1 98.75 505 LEU B C 1
ATOM 8394 O O . LEU B 1 505 ? 16.734 -25.938 -2.961 1 98.75 505 LEU B O 1
ATOM 8398 N N . SER B 1 506 ? 15.281 -27.609 -2.641 1 98.69 506 SER B N 1
ATOM 8399 C CA . SER B 1 506 ? 16.141 -28.312 -1.688 1 98.69 506 SER B CA 1
ATOM 8400 C C . SER B 1 506 ? 17.453 -28.734 -2.328 1 98.69 506 SER B C 1
ATOM 8402 O O . SER B 1 506 ? 18.531 -28.531 -1.746 1 98.69 506 SER B O 1
ATOM 8404 N N . MET B 1 507 ? 17.359 -29.312 -3.494 1 98.69 507 MET B N 1
ATOM 8405 C CA . MET B 1 507 ? 18.562 -29.766 -4.191 1 98.69 507 MET B CA 1
ATOM 8406 C C . MET B 1 507 ? 19.469 -28.578 -4.527 1 98.69 507 MET B C 1
ATOM 8408 O O . MET B 1 507 ? 20.688 -28.656 -4.32 1 98.69 507 MET B O 1
ATOM 8412 N N . LEU B 1 508 ? 18.906 -27.516 -5.004 1 98.75 508 LEU B N 1
ATOM 8413 C CA . LEU B 1 508 ? 19.688 -26.344 -5.41 1 98.75 508 LEU B CA 1
ATOM 8414 C C . LEU B 1 508 ? 20.328 -25.672 -4.203 1 98.75 508 LEU B C 1
ATOM 8416 O O . LEU B 1 508 ? 21.516 -25.312 -4.246 1 98.75 508 LEU B O 1
ATOM 8420 N N . VAL B 1 509 ? 19.594 -25.5 -3.111 1 98.69 509 VAL B N 1
ATOM 8421 C CA . VAL B 1 509 ? 20.094 -24.797 -1.936 1 98.69 509 VAL B CA 1
ATOM 8422 C C . VAL B 1 509 ? 21.172 -25.641 -1.254 1 98.69 509 VAL B C 1
ATOM 8424 O O . VAL B 1 509 ? 22.141 -25.094 -0.71 1 98.69 509 VAL B O 1
ATOM 8427 N N . HIS B 1 510 ? 21 -26.938 -1.238 1 98.44 510 HIS B N 1
ATOM 8428 C CA . HIS B 1 510 ? 22.031 -27.781 -0.658 1 98.44 510 HIS B CA 1
ATOM 8429 C C . HIS B 1 510 ? 23.344 -27.641 -1.404 1 98.44 510 HIS B C 1
ATOM 8431 O O . HIS B 1 510 ? 24.422 -27.656 -0.79 1 98.44 510 HIS B O 1
ATOM 8437 N N . ARG B 1 511 ? 23.281 -27.484 -2.646 1 98.31 511 ARG B N 1
ATOM 8438 C CA . ARG B 1 511 ? 24.484 -27.547 -3.471 1 98.31 511 ARG B CA 1
ATOM 8439 C C . ARG B 1 511 ? 25.109 -26.156 -3.619 1 98.31 511 ARG B C 1
ATOM 8441 O O . ARG B 1 511 ? 26.328 -26.031 -3.732 1 98.31 511 ARG B O 1
ATOM 8448 N N . TYR B 1 512 ? 24.25 -25.094 -3.648 1 98.62 512 TYR B N 1
ATOM 8449 C CA . TYR B 1 512 ? 24.766 -23.797 -4.031 1 98.62 512 TYR B CA 1
ATOM 8450 C C . TYR B 1 512 ? 24.484 -22.75 -2.949 1 98.62 512 TYR B C 1
ATOM 8452 O O . TYR B 1 512 ? 23.484 -22.844 -2.234 1 98.62 512 TYR B O 1
ATOM 8460 N N . GLU B 1 513 ? 25.375 -21.797 -2.814 1 98.19 513 GLU B N 1
ATOM 8461 C CA . GLU B 1 513 ? 25.125 -20.5 -2.184 1 98.19 513 GLU B CA 1
ATOM 8462 C C . GLU B 1 513 ? 24.75 -19.453 -3.219 1 98.19 513 GLU B C 1
ATOM 8464 O O . GLU B 1 513 ? 25.531 -19.156 -4.121 1 98.19 513 GLU B O 1
ATOM 8469 N N . PHE B 1 514 ? 23.578 -18.938 -3.08 1 98.19 514 PHE B N 1
ATOM 8470 C CA . PHE B 1 514 ? 23.078 -17.953 -4.043 1 98.19 514 PHE B CA 1
ATOM 8471 C C . PHE B 1 514 ? 23.344 -16.531 -3.57 1 98.19 514 PHE B C 1
ATOM 8473 O O . PHE B 1 514 ? 23.234 -16.234 -2.379 1 98.19 514 PHE B O 1
ATOM 8480 N N . SER B 1 515 ? 23.719 -15.703 -4.453 1 95.19 515 SER B N 1
ATOM 8481 C CA . SER B 1 515 ? 23.828 -14.266 -4.219 1 95.19 515 SER B CA 1
ATOM 8482 C C . SER B 1 515 ? 23.297 -13.469 -5.402 1 95.19 515 SER B C 1
ATOM 8484 O O . SER B 1 515 ? 23.312 -13.945 -6.543 1 95.19 515 SER B O 1
ATOM 8486 N N . ARG B 1 516 ? 22.75 -12.391 -5.117 1 92.69 516 ARG B N 1
ATOM 8487 C CA . ARG B 1 516 ? 22.203 -11.531 -6.164 1 92.69 516 ARG B CA 1
ATOM 8488 C C . ARG B 1 516 ? 23.312 -10.766 -6.875 1 92.69 516 ARG B C 1
ATOM 8490 O O . ARG B 1 516 ? 24.266 -10.297 -6.238 1 92.69 516 ARG B O 1
ATOM 8497 N N . ASP B 1 517 ? 23.203 -10.703 -8.117 1 90 517 ASP B N 1
ATOM 8498 C CA . ASP B 1 517 ? 24.078 -9.859 -8.914 1 90 517 ASP B CA 1
ATOM 8499 C C . ASP B 1 517 ? 23.438 -8.516 -9.211 1 90 517 ASP B C 1
ATOM 8501 O O . ASP B 1 517 ? 22.516 -8.43 -10.047 1 90 517 ASP B O 1
ATOM 8505 N N . GLY B 1 518 ? 23.891 -7.516 -8.5 1 81.25 518 GLY B N 1
ATOM 8506 C CA . GLY B 1 518 ? 23.328 -6.188 -8.656 1 81.25 518 GLY B CA 1
ATOM 8507 C C . GLY B 1 518 ? 22.375 -5.82 -7.527 1 81.25 518 GLY B C 1
ATOM 8508 O O . GLY B 1 518 ? 22.047 -6.656 -6.684 1 81.25 518 GLY B O 1
ATOM 8509 N N . ASN B 1 519 ? 21.969 -4.531 -7.484 1 79.62 519 ASN B N 1
ATOM 8510 C CA . ASN B 1 519 ? 21.094 -4.074 -6.398 1 79.62 519 ASN B CA 1
ATOM 8511 C C . ASN B 1 519 ? 19.922 -3.264 -6.922 1 79.62 519 ASN B C 1
ATOM 8513 O O . ASN B 1 519 ? 19.312 -2.498 -6.176 1 79.62 519 ASN B O 1
ATOM 8517 N N . ASP B 1 520 ? 19.578 -3.551 -8.18 1 82.56 520 ASP B N 1
ATOM 8518 C CA . ASP B 1 520 ? 18.438 -2.836 -8.742 1 82.56 520 ASP B CA 1
ATOM 8519 C C . ASP B 1 520 ? 17.125 -3.357 -8.172 1 82.56 520 ASP B C 1
ATOM 8521 O O . ASP B 1 520 ? 17.047 -4.504 -7.723 1 82.56 520 ASP B O 1
ATOM 8525 N N . THR B 1 521 ? 16.172 -2.508 -8.195 1 85.44 521 THR B N 1
ATOM 8526 C CA . THR B 1 521 ? 14.828 -2.924 -7.812 1 85.44 521 THR B CA 1
ATOM 8527 C C . THR B 1 521 ? 14.289 -3.98 -8.773 1 85.44 521 THR B C 1
ATOM 8529 O O . THR B 1 521 ? 14.461 -3.859 -9.992 1 85.44 521 THR B O 1
ATOM 8532 N N . ILE B 1 522 ? 13.656 -4.965 -8.156 1 88.19 522 ILE B N 1
ATOM 8533 C CA . ILE B 1 522 ? 13.133 -6.047 -8.984 1 88.19 522 ILE B CA 1
ATOM 8534 C C . ILE B 1 522 ? 11.867 -5.582 -9.711 1 88.19 522 ILE B C 1
ATOM 8536 O O . ILE B 1 522 ? 10.984 -4.98 -9.094 1 88.19 522 ILE B O 1
ATOM 8540 N N . GLN B 1 523 ? 11.812 -5.867 -10.93 1 83.56 523 GLN B N 1
ATOM 8541 C CA . GLN B 1 523 ? 10.68 -5.516 -11.773 1 83.56 523 GLN B CA 1
ATOM 8542 C C . GLN B 1 523 ? 9.836 -6.742 -12.109 1 83.56 523 GLN B C 1
ATOM 8544 O O . GLN B 1 523 ? 10.375 -7.84 -12.273 1 83.56 523 GLN B O 1
ATOM 8549 N N . TYR B 1 524 ? 8.625 -6.559 -12.023 1 83.19 524 TYR B N 1
ATOM 8550 C CA . TYR B 1 524 ? 7.773 -7.617 -12.562 1 83.19 524 TYR B CA 1
ATOM 8551 C C . TYR B 1 524 ? 6.996 -7.129 -13.773 1 83.19 524 TYR B C 1
ATOM 8553 O O . TYR B 1 524 ? 6.844 -5.926 -13.977 1 83.19 524 TYR B O 1
ATOM 8561 N N . ASP B 1 525 ? 6.555 -8.078 -14.523 1 77 525 ASP B N 1
ATOM 8562 C CA . ASP B 1 525 ? 5.855 -7.816 -15.781 1 77 525 ASP B CA 1
ATOM 8563 C C . ASP B 1 525 ? 4.355 -7.641 -15.547 1 77 525 ASP B C 1
ATOM 8565 O O . ASP B 1 525 ? 3.656 -8.602 -15.211 1 77 525 ASP B O 1
ATOM 8569 N N . GLY B 1 526 ? 3.916 -6.414 -15.711 1 73.75 526 GLY B N 1
ATOM 8570 C CA . GLY B 1 526 ? 2.488 -6.188 -15.555 1 73.75 526 GLY B CA 1
ATOM 8571 C C . GLY B 1 526 ? 1.672 -6.734 -16.719 1 73.75 526 GLY B C 1
ATOM 8572 O O . GLY B 1 526 ? 0.449 -6.852 -16.609 1 73.75 526 GLY B O 1
ATOM 8573 N N . ASP B 1 527 ? 2.342 -7.172 -17.734 1 75.69 527 ASP B N 1
ATOM 8574 C CA . ASP B 1 527 ? 1.65 -7.605 -18.953 1 75.69 527 ASP B CA 1
ATOM 8575 C C . ASP B 1 527 ? 1.788 -9.109 -19.141 1 75.69 527 ASP B C 1
ATOM 8577 O O . ASP B 1 527 ? 1.688 -9.602 -20.281 1 75.69 527 ASP B O 1
ATOM 8581 N N . PHE B 1 528 ? 2.053 -9.773 -18.141 1 80.44 528 PHE B N 1
ATOM 8582 C CA . PHE B 1 528 ? 2.137 -11.227 -18.219 1 80.44 528 PHE B CA 1
ATOM 8583 C C . PHE B 1 528 ? 1.099 -11.875 -17.312 1 80.44 528 PHE B C 1
ATOM 8585 O O . PHE B 1 528 ? 0.649 -11.266 -16.328 1 80.44 528 PHE B O 1
ATOM 8592 N N . GLN B 1 529 ? 0.747 -13.062 -17.656 1 83.44 529 GLN B N 1
ATOM 8593 C CA . GLN B 1 529 ? -0.327 -13.781 -16.969 1 83.44 529 GLN B CA 1
ATOM 8594 C C . GLN B 1 529 ? 0.057 -14.117 -15.531 1 83.44 529 GLN B C 1
ATOM 8596 O O . GLN B 1 529 ? -0.812 -14.375 -14.695 1 83.44 529 GLN B O 1
ATOM 8601 N N . LEU B 1 530 ? 1.327 -14.227 -15.273 1 89.56 530 LEU B N 1
ATOM 8602 C CA . LEU B 1 530 ? 1.846 -14.484 -13.938 1 89.56 530 LEU B CA 1
ATOM 8603 C C . LEU B 1 530 ? 2.799 -13.375 -13.5 1 89.56 530 LEU B C 1
ATOM 8605 O O . LEU B 1 530 ? 3.383 -12.688 -14.336 1 89.56 530 LEU B O 1
ATOM 8609 N N . VAL B 1 531 ? 2.932 -13.242 -12.258 1 92.12 531 VAL B N 1
ATOM 8610 C CA . VAL B 1 531 ? 3.83 -12.227 -11.711 1 92.12 531 VAL B CA 1
ATOM 8611 C C . VAL B 1 531 ? 5.234 -12.812 -11.562 1 92.12 531 VAL B C 1
ATOM 8613 O O . VAL B 1 531 ? 5.551 -13.422 -10.539 1 92.12 531 VAL B O 1
ATOM 8616 N N . ARG B 1 532 ? 6.086 -12.547 -12.516 1 93.75 532 ARG B N 1
ATOM 8617 C CA . ARG B 1 532 ? 7.434 -13.109 -12.508 1 93.75 532 ARG B CA 1
ATOM 8618 C C . ARG B 1 532 ? 8.484 -12.016 -12.359 1 93.75 532 ARG B C 1
ATOM 8620 O O . ARG B 1 532 ? 8.281 -10.891 -12.812 1 93.75 532 ARG B O 1
ATOM 8627 N N . PRO B 1 533 ? 9.562 -12.281 -11.711 1 93.44 533 PRO B N 1
ATOM 8628 C CA . PRO B 1 533 ? 10.664 -11.32 -11.68 1 93.44 533 PRO B CA 1
ATOM 8629 C C . PRO B 1 533 ? 11.43 -11.266 -13 1 93.44 533 PRO B C 1
ATOM 8631 O O . PRO B 1 533 ? 11.812 -12.305 -13.547 1 93.44 533 PRO B O 1
ATOM 8634 N N . LEU B 1 534 ? 11.664 -10.102 -13.508 1 90.19 534 LEU B N 1
ATOM 8635 C CA . LEU B 1 534 ? 12.242 -9.953 -14.836 1 90.19 534 LEU B CA 1
ATOM 8636 C C . LEU B 1 534 ? 13.758 -9.773 -14.758 1 90.19 534 LEU B C 1
ATOM 8638 O O . LEU B 1 534 ? 14.492 -10.297 -15.586 1 90.19 534 LEU B O 1
ATOM 8642 N N . ASN B 1 535 ? 14.281 -9.094 -13.781 1 92.62 535 ASN B N 1
ATOM 8643 C CA . ASN B 1 535 ? 15.688 -8.695 -13.75 1 92.62 535 ASN B CA 1
ATOM 8644 C C . ASN B 1 535 ? 16.406 -9.281 -12.539 1 92.62 535 ASN B C 1
ATOM 8646 O O . ASN B 1 535 ? 17.234 -8.602 -11.914 1 92.62 535 ASN B O 1
ATOM 8650 N N . LEU B 1 536 ? 16.078 -10.461 -12.219 1 95.12 536 LEU B N 1
ATOM 8651 C CA . LEU B 1 536 ? 16.766 -11.148 -11.133 1 95.12 536 LEU B CA 1
ATOM 8652 C C . LEU B 1 536 ? 17.922 -11.984 -11.672 1 95.12 536 LEU B C 1
ATOM 8654 O O . LEU B 1 536 ? 17.703 -13.016 -12.312 1 95.12 536 LEU B O 1
ATOM 8658 N N . TYR B 1 537 ? 19.094 -11.539 -11.438 1 96.25 537 TYR B N 1
ATOM 8659 C CA . TYR B 1 537 ? 20.297 -12.273 -11.82 1 96.25 537 TYR B CA 1
ATOM 8660 C C . TYR B 1 537 ? 21.016 -12.812 -10.586 1 96.25 537 TYR B C 1
ATOM 8662 O O . TYR B 1 537 ? 21.234 -12.07 -9.625 1 96.25 537 TYR B O 1
ATOM 8670 N N . LEU B 1 538 ? 21.375 -14.07 -10.625 1 97.06 538 LEU B N 1
ATOM 8671 C CA . LEU B 1 538 ? 21.953 -14.734 -9.461 1 97.06 538 LEU B CA 1
ATOM 8672 C C . LEU B 1 538 ? 23.281 -15.398 -9.82 1 97.06 538 LEU B C 1
ATOM 8674 O O . LEU B 1 538 ? 23.469 -15.852 -10.953 1 97.06 538 LEU B O 1
ATOM 8678 N N . ARG B 1 539 ? 24.109 -15.383 -8.852 1 96.06 539 ARG B N 1
ATOM 8679 C CA . ARG B 1 539 ? 25.281 -16.25 -8.836 1 96.06 539 ARG B CA 1
ATOM 8680 C C . ARG B 1 539 ? 25.047 -17.484 -7.969 1 96.06 539 ARG B C 1
ATOM 8682 O O . ARG B 1 539 ? 24.609 -17.375 -6.82 1 96.06 539 ARG B O 1
ATOM 8689 N N . ALA B 1 540 ? 25.234 -18.641 -8.602 1 97.88 540 ALA B N 1
ATOM 8690 C CA . ALA B 1 540 ? 25.188 -19.891 -7.848 1 97.88 540 ALA B CA 1
ATOM 8691 C C . ALA B 1 540 ? 26.594 -20.438 -7.605 1 97.88 540 ALA B C 1
ATOM 8693 O O . ALA B 1 540 ? 27.188 -21.078 -8.484 1 97.88 540 ALA B O 1
ATOM 8694 N N . LYS B 1 541 ? 27.062 -20.281 -6.43 1 97.62 541 LYS B N 1
ATOM 8695 C CA . LYS B 1 541 ? 28.391 -20.766 -6.078 1 97.62 541 LYS B CA 1
ATOM 8696 C C . LYS B 1 541 ? 28.312 -22.125 -5.395 1 97.62 541 LYS B C 1
ATOM 8698 O O . LYS B 1 541 ? 27.625 -22.281 -4.379 1 97.62 541 LYS B O 1
ATOM 8703 N N . ARG B 1 542 ? 29.016 -23.078 -5.953 1 97.75 542 ARG B N 1
ATOM 8704 C CA . ARG B 1 542 ? 29.016 -24.406 -5.355 1 97.75 542 ARG B CA 1
ATOM 8705 C C . ARG B 1 542 ? 29.547 -24.359 -3.926 1 97.75 542 ARG B C 1
ATOM 8707 O O . ARG B 1 542 ? 30.609 -23.766 -3.666 1 97.75 542 ARG B O 1
ATOM 8714 N N . ARG B 1 543 ? 28.75 -24.984 -3.078 1 97.25 543 ARG B N 1
ATOM 8715 C CA . ARG B 1 543 ? 29.172 -25.016 -1.68 1 97.25 543 ARG B CA 1
ATOM 8716 C C . ARG B 1 543 ? 30.344 -25.953 -1.477 1 97.25 543 ARG B C 1
ATOM 8718 O O . ARG B 1 543 ? 30.438 -26.984 -2.146 1 97.25 543 ARG B O 1
ATOM 8725 N N . THR B 1 544 ? 31.156 -25.578 -0.479 1 95.25 544 THR B N 1
ATOM 8726 C CA . THR B 1 544 ? 32.281 -26.438 -0.128 1 95.25 544 THR B CA 1
ATOM 8727 C C . THR B 1 544 ? 32.25 -26.797 1.353 1 95.25 544 THR B C 1
ATOM 8729 O O . THR B 1 544 ? 33.094 -27.547 1.834 1 95.25 544 THR B O 1
ATOM 8732 N N . SER B 1 545 ? 31.344 -26.25 1.997 1 94.69 545 SER B N 1
ATOM 8733 C CA . SER B 1 545 ? 31.156 -26.547 3.414 1 94.69 545 SER B CA 1
ATOM 8734 C C . SER B 1 545 ? 29.688 -26.484 3.807 1 94.69 545 SER B C 1
ATOM 8736 O O . SER B 1 545 ? 28.906 -25.75 3.182 1 94.69 545 SER B O 1
ATOM 8738 N N . TRP B 1 546 ? 29.328 -27.266 4.754 1 95.75 546 TRP B N 1
ATOM 8739 C CA . TRP B 1 546 ? 27.969 -27.344 5.293 1 95.75 546 TRP B CA 1
ATOM 8740 C C . TRP B 1 546 ? 27.969 -27.141 6.805 1 95.75 546 TRP B C 1
ATOM 8742 O O . TRP B 1 546 ? 28.969 -27.422 7.473 1 95.75 546 TRP B O 1
ATOM 8752 N N . PRO B 1 547 ? 26.938 -26.578 7.324 1 95.75 547 PRO B N 1
ATOM 8753 C CA . PRO B 1 547 ? 26.875 -26.438 8.781 1 95.75 547 PRO B CA 1
ATOM 8754 C C . PRO B 1 547 ? 26.75 -27.781 9.5 1 95.75 547 PRO B C 1
ATOM 8756 O O . PRO B 1 547 ? 26.344 -28.781 8.898 1 95.75 547 PRO B O 1
ATOM 8759 N N . PRO B 1 548 ? 27.172 -27.781 10.75 1 93 548 PRO B N 1
ATOM 8760 C CA . PRO B 1 548 ? 27.031 -29.031 11.508 1 93 548 PRO B CA 1
ATOM 8761 C C . PRO B 1 548 ? 25.562 -29.359 11.812 1 93 548 PRO B C 1
ATOM 8763 O O . PRO B 1 548 ? 24.719 -28.484 11.82 1 93 548 PRO B O 1
ATOM 8766 N N . HIS B 1 549 ? 25.328 -30.656 11.922 1 90.75 549 HIS B N 1
ATOM 8767 C CA . HIS B 1 549 ? 23.984 -31.078 12.328 1 90.75 549 HIS B CA 1
ATOM 8768 C C . HIS B 1 549 ? 23.594 -30.453 13.664 1 90.75 549 HIS B C 1
ATOM 8770 O O . HIS B 1 549 ? 24.422 -30.375 14.586 1 90.75 549 HIS B O 1
ATOM 8776 N N . ALA B 1 550 ? 22.438 -29.734 13.617 1 76.38 550 ALA B N 1
ATOM 8777 C CA . ALA B 1 550 ? 21.984 -29.125 14.875 1 76.38 550 ALA B CA 1
ATOM 8778 C C . ALA B 1 550 ? 21.719 -30.203 15.922 1 76.38 550 ALA B C 1
ATOM 8780 O O . ALA B 1 550 ? 21.234 -31.297 15.602 1 76.38 550 ALA B O 1
ATOM 8781 N N . THR B 1 551 ? 22.266 -30.047 16.984 1 68.19 551 THR B N 1
ATOM 8782 C CA . THR B 1 551 ? 21.922 -30.938 18.094 1 68.19 551 THR B CA 1
ATOM 8783 C C . THR B 1 551 ? 20.438 -30.812 18.438 1 68.19 551 THR B C 1
ATOM 8785 O O . THR B 1 551 ? 19.797 -29.828 18.109 1 68.19 551 THR B O 1
ATOM 8788 N N . ALA B 1 552 ? 19.672 -31.812 18.938 1 49.22 552 ALA B N 1
ATOM 8789 C CA . ALA B 1 552 ? 18.266 -31.859 19.328 1 49.22 552 ALA B CA 1
ATOM 8790 C C . ALA B 1 552 ? 17.844 -30.547 20 1 49.22 552 ALA B C 1
ATOM 8792 O O . ALA B 1 552 ? 16.734 -30.062 19.766 1 49.22 552 ALA B O 1
ATOM 8793 N N . LYS B 1 553 ? 18.531 -29.984 20.844 1 47.03 553 LYS B N 1
ATOM 8794 C CA . LYS B 1 553 ? 18.188 -28.797 21.641 1 47.03 553 LYS B CA 1
ATOM 8795 C C . LYS B 1 553 ? 18.047 -27.562 20.766 1 47.03 553 LYS B C 1
ATOM 8797 O O . LYS B 1 553 ? 17.203 -26.703 21.016 1 47.03 553 LYS B O 1
ATOM 8802 N N . ALA B 1 554 ? 18.812 -27.391 19.812 1 50.47 554 ALA B N 1
ATOM 8803 C CA . ALA B 1 554 ? 18.828 -26.172 19 1 50.47 554 ALA B CA 1
ATOM 8804 C C . ALA B 1 554 ? 17.703 -26.172 17.969 1 50.47 554 ALA B C 1
ATOM 8806 O O . ALA B 1 554 ? 17.312 -25.109 17.484 1 50.47 554 ALA B O 1
ATOM 8807 N N . ARG B 1 555 ? 17.297 -27.266 17.562 1 48.5 555 ARG B N 1
ATOM 8808 C CA . ARG B 1 555 ? 16.234 -27.422 16.578 1 48.5 555 ARG B CA 1
ATOM 8809 C C . ARG B 1 555 ? 14.883 -26.969 17.125 1 48.5 555 ARG B C 1
ATOM 8811 O O . ARG B 1 555 ? 13.945 -26.719 16.375 1 48.5 555 ARG B O 1
ATOM 8818 N N . ALA B 1 556 ? 14.633 -26.969 18.375 1 36.22 556 ALA B N 1
ATOM 8819 C CA . ALA B 1 556 ? 13.383 -26.594 19.031 1 36.22 556 ALA B CA 1
ATOM 8820 C C . ALA B 1 556 ? 13.234 -25.078 19.125 1 36.22 556 ALA B C 1
ATOM 8822 O O . ALA B 1 556 ? 14.148 -24.391 19.594 1 36.22 556 ALA B O 1
#

Organism: NCBI:txid41062

Secondary structure (DSSP, 8-state):
--EEEEEETTTS-GGG-EEEE-TT---HHHHHHHHHHHHTBS-GGGEEEEETTEEE-SHHHHHH--SPEEEEETTB--BPPB-PPPBTTTBTHHHHSS-HHHHHHHHHHHH-SEEEEEETTEEEEEE--HHHHHHHHH--SSEE----TTSTTGGG--TTSTTTS-SSSHHHHHHHHHSGGGGSHHHHHTTHHHHHHHHHHHHHHHHHHHHTT--EEHHHHHHHHHHHHHIIIIIS----TTSSTTPPPPHHHHHHHHHHHHHHHHHTT-HHHHT-SSHHHHHHHHHHHHHHHHHHHHHHHT--TTPPPEEHHHHHHH-SSHHHHHHHEE-TTS----HHHHHHHHHHHHHHHHHHHHHHHHHHHHHHHHSTTHHHHHHHHHHHTT--TT----HHHHHS-HHHHHHHHHHHHHS-S-----EEESS-EEETTTEEE-TT-EEEE-HHHHHH-TTTSSSTTS--GGGGGSHHHHTS-TTTS-SS--GGG--TTHHHHHHHHHHHHHHHHHHEEEEES--PPP-B-TTSSS--BSS-EEEEEEP---PPPPPTTTT-/--EEEEEETTTS-GGG-EEEE-TT---HHHHHHHHHHHHTBS-GGGEEEEETTEEE-SHHHHHH--SPEEEEETTB--BPPB-PPPBTTTBTHHHHSS-HHHHHHHHHHHH-SEEEEEETTEEEEEE--HHHHHHHHH--SSEE----TTSTTGGG--TTSTTTS-SSSHHHHHHHHHSGGGGSHHHHHTTHHHHHHHHHHHHHHHHHHHHTT--EEHHHHHHHHHHHHHIIIIIS----TTSSTTPPPPHHHHHHHHHHHHHHHHHTT-HHHHT-SSHHHHHHHHHHHHHHHHHHHHHHHT--TTPPPEEHHHHHHH-SSHHHHHHHEE-TTS----HHHHHHHHHHHHHHHHHHHHHHHHHHHHHHHHSTTHHHHHHHHHHHTT--TT----HHHHHS-HHHHHHHHHHHHHS-S-----EEESS-EEETTTEEE-TT-EEEE-HHHHHH-TTTSSSTTS--GGGGGSHHHHTS-TTTS-SS--GGG--TTHHHHHHHHHHHHHHHHHHEEEEES--PPP-B-TTSSS--BSS-EEEEEEP---PPPPPHHHH-

Foldseek 3Di:
DQWAWEDQFPPDDQVPTDIWPQDPLQFVQSSLVRVCVVAFAPDSVQKWKDDPNGTDDGSVSVSPDHGYIYIDGNPHGFDAQEFDAQDPQAWCLVQQPDPNLVSVLVRCVVRHAKHWTAGRRAIAIEGLDLQLQVPQLQDDLWWWADQDLNRLLVLPADCLACQRYTCPDPNVVLCLVQQLLLQDLLLLQVLLVLLLVLLVLLVVQLVVCQVVVHWDQQLVSLLLSQLQSLCCAALNDGQCSRVHNPRDGRVLSVLLQLLQLLSLQQSNNGSVSCPDCDDSNVVNVVSVVVNLVVQLVSLVVSDDPDDAADASNVLSNPASHSSSSQVRHAYPVRDGNDPSSSSNHSSVSSSVRRNQLSQLLSLLLVCLAPPPPLLQVLLLQCVQLPHDLPDDDGLCSLPVGLLLVLSSLLSLLQFAFAFWDKMFTCAWHQYRVNHIDGHGHIYTHGRNSLSQVVVQDPPSNDRDSCCCVDPSNVPGNPSSRPSFRDHSSTDSNVSSSSSSSSSSVSNQSNFWDKHWDDDDDWDFGSSGNTTHTDPTIIRTHGDDDGDDNDDPVVVD/DQWAWEDFFPPDDQVPTDIWPQDPLQFVQSSLVRVCVVAFAPDSVQKWKDDPNGTDDGSVSVSPDHGYIYIDGNPHGFDAQEFDAQDPQAWCLVQQPDPNLVSVLVRCVVRHAKHWTAGRRAIAIEGLDLQLQVPQLQDDQWWWADQDQNRLLVLPADCLACQRYTCPDPNVVLCLVQQLLLQDLLLLQVLLVLLLVLLVLLVVQLVVCQVVVHWDQQLVSLLLSQLQSLCCAALNDGQCSRVHNPRDGRVLSVLLQLLQLLSLQQSNNGSVSCPDCDDSNVVNVVSVVVNLVVQLVSLVVSDDPDDAADASNVLSNPASHSSSSQVRHAYPVRDGNDPSSSSNHSSVSSSVRRNQLSQLLSLLLVCLAPPPPLLQVLLLQCVQLPDDLPDDDGLCSLPVGLLLVLSSLLSLLQFAFAFWDKMFTCAWHQYRVNHIDGHGHIYTHGQNSLSQVVVQDPPSNDRDSCCCVDPSNVPGNPSSRPSFRDHSSTDSNVSSSSSSSSSSVSNQSNFWDKHWDDDDDWDFGSSGNTTHTDPTIIRTHTDDDGDDNDDPVVVD

InterPro domains:
  IPR001128 Cytochrome P450 [PF00067] (81-523)
  IPR001128 Cytochrome P450 [PR00385] (352-369)
  IPR001128 Cytochrome P450 [PR00385] (406-417)
  IPR001128 Cytochrome P450 [PR00385] (482-491)
  IPR001128 Cytochrome P450 [PR00385] (491-502)
  IPR002403 Cytochrome P450, E-class, group IV [PR00465] (343-369)
  IPR002403 Cytochrome P450, E-class, group IV [PR00465] (401-417)
  IPR002403 Cytochrome P450, E-class, group IV [PR00465] (451-469)
  IPR002403 Cytochrome P450, E-class, group IV [PR00465] (475-491)
  IPR002403 Cytochrome P450, E-class, group IV [PR00465] (491-509)
  IPR036396 Cytochrome P450 superfamily [G3DSA:1.10.630.10] (74-547)
  IPR036396 Cytochrome P450 superfamily [SSF48264] (79-543)
  IPR050121 Cytochrome P450 monooxygenase [PTHR24305] (119-517)

Solvent-accessible surface area (backbone atoms only — not comparable to full-atom values): 57985 Å² total; per-residue (Å²): 116,49,66,46,42,35,29,44,30,82,63,49,58,74,88,67,41,42,81,42,71,38,44,84,37,75,42,54,68,61,35,30,47,48,51,15,65,73,66,32,34,76,56,36,86,38,54,45,43,26,44,94,96,35,78,49,89,41,24,65,54,52,69,67,51,83,64,61,30,32,35,28,24,61,88,23,54,30,37,66,48,40,54,76,85,53,47,88,79,40,26,33,40,56,68,30,48,66,53,44,69,61,34,48,43,50,46,36,74,55,44,40,54,43,29,35,47,35,34,31,81,31,57,37,32,37,29,40,35,33,68,60,37,42,53,44,35,52,41,56,87,46,23,38,44,55,71,43,80,62,31,77,55,36,85,64,54,34,59,54,16,64,86,42,29,38,58,94,38,71,51,26,53,52,39,61,65,64,52,44,53,54,35,30,73,72,29,40,49,74,44,40,59,55,46,52,54,43,46,54,42,41,48,56,30,47,52,52,34,35,76,69,71,45,64,45,49,41,37,62,52,29,37,39,48,30,39,34,34,36,32,28,42,39,49,60,36,83,56,54,39,47,78,34,84,79,41,57,79,41,65,70,60,52,43,47,54,49,43,41,31,40,42,34,51,39,56,67,57,14,70,75,51,54,70,37,86,54,66,64,38,33,48,38,55,51,43,47,54,52,45,52,51,53,48,42,52,48,54,65,65,46,60,68,85,89,68,70,76,29,50,47,69,60,17,25,67,66,37,75,18,48,50,49,18,57,72,22,23,19,50,99,85,63,49,59,73,56,66,71,40,49,50,42,33,51,51,50,53,52,49,57,51,12,55,49,38,8,27,40,47,26,41,47,54,48,44,39,56,67,40,84,62,46,46,59,52,48,38,46,50,42,42,58,70,66,58,56,96,79,58,81,75,44,60,65,64,56,70,66,42,65,64,60,53,29,42,52,53,40,38,35,44,75,52,34,27,49,48,64,63,59,25,17,25,68,34,54,36,28,43,86,59,13,32,47,42,56,51,72,35,37,40,21,38,28,34,55,35,26,37,45,28,67,92,77,33,81,41,39,88,56,91,56,43,70,51,70,75,34,67,69,57,69,67,46,60,80,42,36,65,48,71,53,55,46,56,90,73,28,59,56,56,50,61,47,41,50,51,48,46,43,48,50,51,50,57,48,48,66,45,28,50,68,40,66,62,73,84,73,66,74,41,64,46,64,50,38,72,42,50,32,63,72,71,47,31,32,31,50,39,74,54,89,74,76,75,74,68,65,54,79,74,73,74,106,116,47,66,45,40,34,29,44,30,82,66,49,58,75,88,68,41,42,81,42,69,39,42,87,38,74,44,55,68,60,36,29,47,47,50,16,64,75,66,30,33,77,56,37,87,39,55,45,44,26,43,95,94,36,77,49,88,42,24,65,54,52,71,67,49,81,64,62,31,30,34,29,23,60,89,24,53,29,38,66,50,42,54,76,86,54,46,88,79,40,26,34,40,56,67,31,49,67,52,42,68,61,34,49,43,50,46,35,76,55,45,39,56,43,29,34,47,35,35,30,80,32,59,38,32,38,28,40,35,32,69,59,37,41,53,45,35,51,41,55,87,45,22,37,44,54,72,42,81,62,31,79,56,36,85,62,54,34,59,55,17,64,88,42,28,39,57,96,38,71,52,26,53,50,38,60,66,64,52,45,53,54,35,29,74,73,29,39,49,75,44,39,60,55,44,52,51,41,46,54,42,42,48,56,29,46,50,51,35,34,76,68,71,44,65,43,50,40,36,62,54,28,37,38,48,30,38,33,33,35,33,29,42,39,50,60,37,84,56,55,40,46,78,35,84,80,41,58,77,42,65,69,59,53,43,45,53,49,42,42,33,39,42,35,51,40,55,66,57,15,69,73,52,53,70,36,84,55,66,65,38,33,49,37,54,50,44,48,53,51,47,52,51,53,49,42,52,48,55,64,64,45,60,69,84,89,68,69,74,29,50,47,69,59,17,26,66,65,38,76,18,48,50,50,18,58,74,21,23,18,49,99,84,64,49,59,74,54,67,71,42,49,49,40,32,51,52,51,52,54,48,57,51,14,56,49,40,8,29,41,47,28,40,47,54,49,45,38,55,66,39,84,63,45,46,59,52,49,38,47,49,42,41,58,70,65,58,56,97,79,58,80,75,43,61,64,63,55,70,65,43,65,65,60,52,30,43,52,53,40,37,36,43,76,52,35,28,51,48,64,63,60,25,17,25,68,36,53,35,27,42,85,56,13,33,47,41,56,52,74,35,38,39,21,39,28,33,56,34,26,37,45,28,66,90,77,34,81,41,39,89,58,91,56,43,70,52,68,74,35,67,70,57,69,67,46,60,81,42,37,65,50,70,52,55,46,56,90,73,29,59,55,56,49,59,46,40,50,52,46,46,44,48,49,51,50,55,49,48,66,44,29,48,66,40,63,61,76,85,73,66,72,42,62,47,66,49,39,73,43,50,32,63,71,71,47,31,32,33,50,40,73,54,88,76,77,76,77,66,65,54,80,75,71,75,105

Radius of gyration: 33.63 Å; Cα contacts (8 Å, |Δi|>4): 2035; chains: 2; bounding box: 99×106×78 Å

pLDDT: mean 92.84, std 7.27, range [36.22, 98.81]

Sequence (1112 aa):
MVAKQFYLLGFNDVSNSRLVDIGDGTDLKSVRGKVASEFHIIEPDGIAFQADERAIGSAQQLAKTSAPIGITVNGNMVKEPEGPAGWPFVGNFYQIYPDHIGNHFRLFQTYGDVIKTQNMGATVYLTWDPVVAGHAFSESQYFTKKIISNHPLAGIKDNTAIFLGDTETENWRLGHKFIPPAMSPKAVRHYTPLMQGSCETAIKVFDELDSRGESWNAYQYMLKLASQAVGKFTLGVDLGHFEGPEARIHPMVHLIIEFLSLNKKISNRGSWYKNLPVGDPKKLRDVRTELYEVLRDATDKAVRPGMGDLPLHDAALEATSVVDYLKRAVDGNGDKLPTDLVYSNMIVVTAAGFTTTSTLLAWCLYSLVTYEGCQDRLLQELVDYGVTADTVWTPDLANSMPFLDKFIKEVQRVHNPSFQPGRTTKTYVILPGGYYLPENSVLIPALYGLHMNPNIWDNPQRFDPDRWDTEAVQKRHRCAYVPFATGPRGCIGFNFALQETRVFLSMLVHRYEFSRDGNDTIQYDGDFQLVRPLNLYLRAKRRTSWPPHATAKARAMVAKQFYLLGFNDVSNSRLVDIGDGTDLKSVRGKVASEFHIIEPDGIAFQADERAIGSAQQLAKTSAPIGITVNGNMVKEPEGPAGWPFVGNFYQIYPDHIGNHFRLFQTYGDVIKTQNMGATVYLTWDPVVAGHAFSESQYFTKKIISNHPLAGIKDNTAIFLGDTETENWRLGHKFIPPAMSPKAVRHYTPLMQGSCETAIKVFDELDSRGESWNAYQYMLKLASQAVGKFTLGVDLGHFEGPEARIHPMVHLIIEFLSLNKKISNRGSWYKNLPVGDPKKLRDVRTELYEVLRDATDKAVRPGMGDLPLHDAALEATSVVDYLKRAVDGNGDKLPTDLVYSNMIVVTAAGFTTTSTLLAWCLYSLVTYEGCQDRLLQELVDYGVTADTVWTPDLANSMPFLDKFIKEVQRVHNPSFQPGRTTKTYVILPGGYYLPENSVLIPALYGLHMNPNIWDNPQRFDPDRWDTEAVQKRHRCAYVPFATGPRGCIGFNFALQETRVFLSMLVHRYEFSRDGNDTIQYDGDFQLVRPLNLYLRAKRRTSWPPHATAKARA

Nearest PDB structures (foldseek):
  7f3h-assembly2_B  TM=9.090E-01  e=5.234E-23  Deinococcus aerius
  7f3w-assembly3_C  TM=9.090E-01  e=6.143E-22  Deinococcus apachensis
  7f3h-assembly3_C  TM=9.106E-01  e=1.111E-21  Deinococcus aerius
  7f3h-assembly1_A  TM=8.971E-01  e=7.044E-22  Deinococcus aerius
  6c94-assembly1_A  TM=8.556E-01  e=7.556E-19  Oryctolagus cuniculus